Protein AF-A0A9P1GBN4-F1 (afdb_monomer)

Foldseek 3Di:
DCCVCVLVVLVVVLVPDDPPPDDDPPPPDDDDDDDDDPDDDDDDDPDDPDPPVPDDDPDDPVVVVVVVVVVLVVCLVCLLVDDLVSLLSVLLSCLSVVNDDPVSLLSSLVSQLVVQVVVQVVVVVVLPPDDDDDDDPDDDDPQDWDWPDDDQWKTKIWFAAQEFADQALVVLVVVLPPDPPPPPVPDPDDDDGHYVLNVLCVPPCNPAVCSVRSNRSNQWQDTDDRGFTEITMGTRTSSSSSNFSSCVSSVVKWFKKWFKWFDDDPQPFWKFWFFKDWDFDDDDDDDDDDDDDDDDDDDDDDDDDDDDDDDDDDDDDDDDPDDPDDPDPAFAAEEEAFEAAPDCRLLQVLLLCVVQVQDDPVVLVVLQVVCVVVVRNLCSSSCVQVVDPCCVVVVWDQAKGWGWGDDPRHTYIYIDFTRDLLSCLRSLLSLLLHQEYEYEAELAPPRRVVSVVVCRSLQRLLSSVLSPHQHYEYEHEPCVPPRNQVPPVSLVVSVVVNLVSNVVSPHDNPLHHYHYAYSRVGALARDHHPSNPVDPDHRVVRSVSVPDHGDFAAPAWWKWFFQDWDQHPPQFIKTWTAGQYHKDAAQAWKAKPPQRQIWGFHWKDAPNHTDRMDGGSTTIITRIPPDHSVSDDGQIIITHPVDHFFWFQKFKKKKQFAPDAWDAFQDWFWKDANSDIFTKGQNFFAFWADPPPRDGDGGGDRIDDHGTITITMMGTPDTHGADACVRRVRRQKIFTDDPSGGGIIIGTHGTDGDDDPNPPPPPPPVPPDPPPPPDDDDDDDDDDDDDDDDDDDDDDDDDDDDDDDDDDDDDDDDDDTDMDMETDPPGHTWMKTKGFQFWWAQPPPRGIMTIMMMITSDDDDCRVQRSCVVVVIGGQLPCRSCVVCNVVSCVQQVHGRMYRFKMKDFGSDDPVCCVPPNTHDIDIGGFADDPRNLSSLVSIGTPDPSNVLSSCLRNVRDRVSDDDPVVSVVVVVVD

Solvent-accessible surface area (backbone atoms only — not comparable to full-atom values): 56116 Å² total; per-residue (Å²): 128,78,65,87,40,46,45,64,43,45,59,47,47,77,74,60,70,69,82,80,84,68,96,61,101,69,83,86,65,90,83,81,88,86,64,93,72,90,70,85,77,72,89,87,71,93,72,76,91,71,79,83,73,87,65,82,82,77,79,70,55,68,73,57,49,54,51,48,51,53,52,46,58,52,46,70,76,41,49,87,78,52,52,69,70,48,47,43,38,43,47,26,42,29,39,74,70,73,65,62,46,70,68,61,48,48,52,48,48,54,49,37,38,52,54,12,48,54,51,42,54,55,49,58,67,65,54,78,80,70,88,90,79,90,78,84,93,79,78,95,58,92,77,53,73,42,79,77,48,73,59,89,35,34,33,31,32,38,38,35,54,57,35,37,54,63,56,46,32,72,58,28,42,63,63,60,69,58,71,96,75,74,75,66,91,82,62,101,59,82,80,80,66,51,44,51,62,53,52,41,37,72,77,35,26,93,82,18,69,35,21,66,33,31,82,54,20,37,19,37,75,66,67,56,57,34,56,35,26,32,71,40,56,30,24,40,32,43,30,32,38,42,50,49,51,42,33,60,35,56,60,61,48,50,46,33,32,40,33,39,22,44,37,70,65,61,71,84,55,43,70,48,82,50,23,47,30,81,43,75,66,79,82,86,81,84,81,87,82,81,88,81,89,84,90,81,89,82,83,90,80,86,83,85,88,78,88,90,86,80,90,79,83,85,83,88,75,80,90,71,91,66,74,93,78,76,92,63,93,57,56,75,46,42,32,17,42,38,39,32,63,82,29,61,48,53,37,33,53,21,36,48,30,54,78,56,68,44,58,60,69,67,64,50,48,54,42,39,52,51,19,47,76,72,75,41,54,88,47,22,47,19,48,74,58,38,77,48,68,68,22,61,75,67,72,48,54,71,67,62,35,80,48,53,41,62,60,100,72,36,38,38,40,34,30,48,37,29,38,47,60,85,44,42,80,50,33,49,44,48,46,44,60,30,53,31,37,35,40,24,40,43,55,33,77,66,56,36,56,52,34,57,76,68,41,49,53,57,51,52,53,42,51,42,49,52,51,64,32,77,44,61,35,35,35,35,26,39,31,76,31,91,79,35,65,50,44,65,67,62,50,54,53,52,52,54,52,51,53,51,50,42,50,72,71,63,51,79,68,94,79,60,50,72,32,73,24,20,33,81,88,49,37,17,35,77,51,77,40,82,84,40,74,87,62,82,73,61,19,53,50,54,51,59,67,67,70,64,88,79,91,54,52,49,91,45,70,33,37,30,44,24,59,42,68,38,76,40,87,102,70,42,22,31,37,32,31,35,25,64,22,6,66,50,42,55,75,42,62,33,33,30,18,80,70,69,46,59,30,35,30,68,41,36,26,43,92,87,41,80,44,79,63,46,43,16,67,39,58,34,39,40,30,35,41,82,56,57,44,87,79,55,55,60,31,28,29,36,9,32,81,93,56,65,61,48,30,38,55,31,35,35,27,44,31,40,31,29,92,43,98,52,52,39,62,70,43,61,41,37,34,39,36,53,50,30,76,42,45,31,26,30,66,36,46,53,24,32,33,39,89,88,77,69,44,80,73,41,74,55,50,81,56,46,42,53,77,39,34,33,36,30,37,35,32,51,78,49,93,42,60,54,39,23,29,88,80,36,55,67,46,8,25,30,42,30,33,51,99,63,39,73,36,28,43,34,39,28,67,42,61,45,62,62,85,68,82,73,68,75,80,71,78,77,71,88,70,86,71,72,94,81,79,87,81,89,73,88,77,86,82,88,84,85,88,78,92,83,89,86,80,89,85,90,81,90,80,90,80,84,88,86,87,80,93,74,84,83,75,84,83,86,79,87,78,81,83,66,74,44,61,43,78,42,92,90,23,48,87,34,42,36,38,42,42,54,54,21,46,30,27,36,78,86,81,62,46,47,22,20,39,32,39,35,39,53,80,45,93,58,83,64,44,67,58,45,52,34,39,74,75,72,27,35,44,40,29,26,70,84,86,36,53,90,49,24,75,71,32,45,78,65,31,89,52,38,44,39,36,39,35,36,43,34,38,59,44,80,47,51,77,65,37,44,71,76,73,58,51,32,60,81,45,76,47,71,48,51,63,55,70,72,57,30,55,34,55,67,62,41,42,54,76,46,72,65,14,36,53,45,49,49,36,56,58,68,50,44,58,90,60,61,71,61,73,66,56,59,53,52,55,61,73,77,104

Structure (mmCIF, N/CA/C/O backbone):
data_AF-A0A9P1GBN4-F1
#
_entry.id   AF-A0A9P1GBN4-F1
#
loop_
_atom_site.group_PDB
_atom_site.id
_atom_site.type_symbol
_atom_site.label_atom_id
_atom_site.label_alt_id
_atom_site.label_comp_id
_atom_site.label_asym_id
_atom_site.label_entity_id
_atom_site.label_seq_id
_atom_site.pdbx_PDB_ins_code
_atom_site.Cartn_x
_atom_site.Cartn_y
_atom_site.Cartn_z
_atom_site.occupancy
_atom_site.B_iso_or_equiv
_atom_site.auth_seq_id
_atom_site.auth_comp_id
_atom_site.auth_asym_id
_atom_site.auth_atom_id
_atom_site.pdbx_PDB_model_num
ATOM 1 N N . MET A 1 1 ? 10.167 20.143 16.091 1.00 29.25 1 MET A N 1
ATOM 2 C CA . MET A 1 1 ? 9.144 19.129 15.712 1.00 29.25 1 MET A CA 1
ATOM 3 C C . MET A 1 1 ? 9.624 18.060 14.712 1.00 29.25 1 MET A C 1
ATOM 5 O O . MET A 1 1 ? 9.070 16.969 14.734 1.00 29.25 1 MET A O 1
ATOM 9 N N . ALA A 1 2 ? 10.657 18.287 13.881 1.00 28.20 2 ALA A N 1
ATOM 10 C CA . ALA A 1 2 ? 11.182 17.270 12.946 1.00 28.20 2 ALA A CA 1
ATOM 11 C C . ALA A 1 2 ? 11.920 16.077 13.612 1.00 28.20 2 ALA A C 1
ATOM 13 O O . ALA A 1 2 ? 12.043 15.018 13.006 1.00 28.20 2 ALA A O 1
ATOM 14 N N . MET A 1 3 ? 12.359 16.207 14.870 1.00 34.59 3 MET A N 1
ATOM 15 C CA . MET A 1 3 ? 13.272 15.251 15.526 1.00 34.59 3 MET A CA 1
ATOM 16 C C . MET A 1 3 ? 12.613 14.139 16.354 1.00 34.59 3 MET A C 1
ATOM 18 O O . MET A 1 3 ? 13.250 13.121 16.579 1.00 34.59 3 MET A O 1
ATOM 22 N N . TRP A 1 4 ? 11.327 14.227 16.719 1.00 32.72 4 TRP A N 1
ATOM 23 C CA . TRP A 1 4 ? 10.600 13.050 17.252 1.00 32.72 4 TRP A CA 1
ATOM 24 C C . TRP A 1 4 ? 10.437 11.952 16.191 1.00 32.72 4 TRP A C 1
ATOM 26 O O . TRP A 1 4 ? 10.111 10.805 16.482 1.00 32.72 4 TRP A O 1
ATOM 36 N N . ARG A 1 5 ? 10.691 12.307 14.926 1.00 38.12 5 ARG A N 1
ATOM 37 C CA . ARG A 1 5 ? 10.724 11.382 13.803 1.00 38.12 5 ARG A CA 1
ATOM 38 C C . ARG A 1 5 ? 12.108 10.790 13.564 1.00 38.12 5 ARG A C 1
ATOM 40 O O . ARG A 1 5 ? 12.162 9.940 12.697 1.00 38.12 5 ARG A O 1
ATOM 47 N N . LEU A 1 6 ? 13.181 11.163 14.276 1.00 40.50 6 LEU A N 1
ATOM 48 C CA . LEU A 1 6 ? 14.543 10.668 13.999 1.00 40.50 6 LEU A CA 1
ATOM 49 C C . LEU A 1 6 ? 14.642 9.132 14.055 1.00 40.50 6 LEU A C 1
ATOM 51 O O . LEU A 1 6 ? 15.112 8.557 13.077 1.00 40.50 6 LEU A O 1
ATOM 55 N N . PRO A 1 7 ? 14.116 8.432 15.084 1.00 36.31 7 PRO A N 1
ATOM 56 C CA . PRO A 1 7 ? 14.172 6.969 15.129 1.00 36.31 7 PRO A CA 1
ATOM 57 C C . PRO A 1 7 ? 13.290 6.338 14.049 1.00 36.31 7 PRO A C 1
ATOM 59 O O . PRO A 1 7 ? 13.688 5.386 13.393 1.00 36.31 7 PRO A O 1
ATOM 62 N N . ALA A 1 8 ? 12.118 6.923 13.776 1.00 35.88 8 ALA A N 1
ATOM 63 C CA . ALA A 1 8 ? 11.216 6.479 12.714 1.00 35.88 8 ALA A CA 1
ATOM 64 C C . ALA A 1 8 ? 11.700 6.857 11.297 1.00 35.88 8 ALA A C 1
ATOM 66 O O . ALA A 1 8 ? 11.217 6.304 10.310 1.00 35.88 8 ALA A O 1
ATOM 67 N N . ALA A 1 9 ? 12.597 7.834 11.176 1.00 39.69 9 ALA A N 1
ATOM 68 C CA . ALA A 1 9 ? 13.226 8.295 9.948 1.00 39.69 9 ALA A CA 1
ATOM 69 C C . ALA A 1 9 ? 14.457 7.443 9.675 1.00 39.69 9 ALA A C 1
ATOM 71 O O . ALA A 1 9 ? 14.517 6.900 8.589 1.00 39.69 9 ALA A O 1
ATOM 72 N N . LEU A 1 10 ? 15.323 7.186 10.661 1.00 39.78 10 LEU A N 1
ATOM 73 C CA . LEU A 1 10 ? 16.397 6.187 10.604 1.00 39.78 10 LEU A CA 1
ATOM 74 C C . LEU A 1 10 ? 15.834 4.783 10.332 1.00 39.78 10 LEU A C 1
ATOM 76 O O . LEU A 1 10 ? 16.291 4.108 9.414 1.00 39.78 10 LEU A O 1
ATOM 80 N N . HIS A 1 11 ? 14.747 4.390 11.006 1.00 36.28 11 HIS A N 1
ATOM 81 C CA . HIS A 1 11 ? 14.019 3.149 10.723 1.00 36.28 11 HIS A CA 1
ATOM 82 C C . HIS A 1 11 ? 13.310 3.163 9.361 1.00 36.28 11 HIS A C 1
ATOM 84 O O . HIS A 1 11 ? 13.002 2.115 8.820 1.00 36.28 11 HIS A O 1
ATOM 90 N N . ARG A 1 12 ? 13.034 4.309 8.734 1.00 36.62 12 ARG A N 1
ATOM 91 C CA . ARG A 1 12 ? 12.549 4.334 7.338 1.00 36.62 12 ARG A CA 1
ATOM 92 C C . ARG A 1 12 ? 13.689 4.428 6.328 1.00 36.62 12 ARG A C 1
ATOM 94 O O . ARG A 1 12 ? 13.530 3.934 5.222 1.00 36.62 12 ARG A O 1
ATOM 101 N N . TRP A 1 13 ? 14.815 5.018 6.707 1.00 39.00 13 TRP A N 1
ATOM 102 C CA . TRP A 1 13 ? 15.988 5.296 5.885 1.00 39.00 13 TRP A CA 1
ATOM 103 C C . TRP A 1 13 ? 16.865 4.047 5.735 1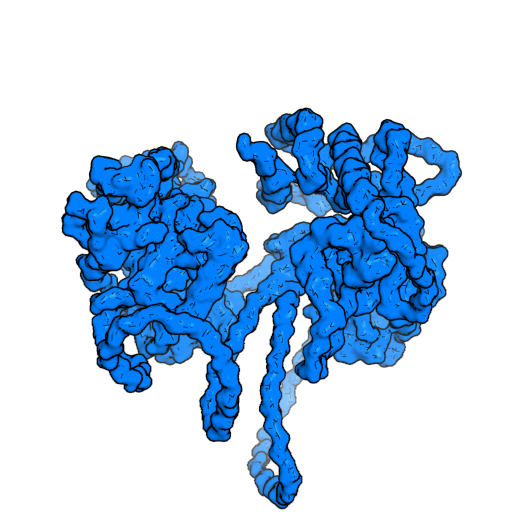.00 39.00 13 TRP A C 1
ATOM 105 O O . TRP A 1 13 ? 17.157 3.659 4.608 1.00 39.00 13 TRP A O 1
ATOM 115 N N . ALA A 1 14 ? 17.112 3.304 6.823 1.00 32.16 14 ALA A N 1
ATOM 116 C CA . ALA A 1 14 ? 17.774 1.992 6.798 1.00 32.16 14 ALA A CA 1
ATOM 117 C C . ALA A 1 14 ? 17.026 0.960 5.927 1.00 32.16 14 ALA A C 1
ATOM 119 O O . ALA A 1 14 ? 17.630 0.069 5.338 1.00 32.16 14 ALA A O 1
ATOM 120 N N . TRP A 1 15 ? 15.702 1.099 5.796 1.00 33.75 15 TRP A N 1
ATOM 121 C CA . TRP A 1 15 ? 14.870 0.253 4.933 1.00 33.75 15 TRP A CA 1
ATOM 122 C C . TRP A 1 15 ? 14.774 0.741 3.478 1.00 33.75 15 TRP A C 1
ATOM 124 O O . TRP A 1 15 ? 14.249 0.009 2.637 1.00 33.75 15 TRP A O 1
ATOM 134 N N . ARG A 1 16 ? 15.217 1.971 3.181 1.00 31.38 16 ARG A N 1
ATOM 135 C CA . ARG A 1 16 ? 15.007 2.664 1.897 1.00 31.38 16 ARG A CA 1
ATOM 136 C C . ARG A 1 16 ? 16.260 2.829 1.045 1.00 31.38 16 ARG A C 1
ATOM 138 O O . ARG A 1 16 ? 16.108 3.342 -0.058 1.00 31.38 16 ARG A O 1
ATOM 145 N N . LEU A 1 17 ? 17.443 2.399 1.488 1.00 27.95 17 LEU A N 1
ATOM 146 C CA . LEU A 1 17 ? 18.633 2.417 0.633 1.00 27.95 17 LEU A CA 1
ATOM 147 C C . LEU A 1 17 ? 18.394 1.545 -0.622 1.00 27.95 17 LEU A C 1
ATOM 149 O O . LEU A 1 17 ? 18.209 0.329 -0.492 1.00 27.95 17 LEU A O 1
ATOM 153 N N . PRO A 1 18 ? 18.368 2.128 -1.837 1.00 24.02 18 PRO A N 1
ATOM 154 C CA . PRO A 1 18 ? 18.525 1.355 -3.060 1.00 24.02 18 PRO A CA 1
ATOM 155 C C . PRO A 1 18 ? 19.977 0.854 -3.152 1.00 24.02 18 PRO A C 1
ATOM 157 O O . PRO A 1 18 ? 20.871 1.466 -2.563 1.00 24.02 18 PRO A O 1
ATOM 160 N N . PRO A 1 19 ? 20.257 -0.239 -3.888 1.00 27.97 19 PRO A N 1
ATOM 161 C CA . PRO A 1 19 ? 21.631 -0.545 -4.249 1.00 27.97 19 PRO A CA 1
ATOM 162 C C . PRO A 1 19 ? 22.155 0.645 -5.052 1.00 27.97 19 PRO A C 1
ATOM 164 O O . PRO A 1 19 ? 21.593 0.981 -6.095 1.00 27.97 19 PRO A O 1
ATOM 167 N N . VAL A 1 20 ? 23.216 1.288 -4.576 1.00 24.53 20 VAL A N 1
ATOM 168 C CA . VAL A 1 20 ? 24.018 2.145 -5.439 1.00 24.53 20 VAL A CA 1
ATOM 169 C C . VAL A 1 20 ? 24.599 1.216 -6.501 1.00 24.53 20 VAL A C 1
ATOM 171 O O . VAL A 1 20 ? 25.497 0.421 -6.235 1.00 24.53 20 VAL A O 1
ATOM 174 N N . THR A 1 21 ? 24.023 1.236 -7.700 1.00 24.02 21 THR A N 1
ATOM 175 C CA . THR A 1 21 ? 24.616 0.607 -8.876 1.00 24.02 21 THR A CA 1
ATOM 176 C C . THR A 1 21 ? 25.811 1.448 -9.302 1.00 24.02 21 THR A C 1
ATOM 178 O O . THR A 1 21 ? 25.699 2.260 -10.214 1.00 24.02 21 THR A O 1
ATOM 181 N N . PHE A 1 22 ? 26.954 1.253 -8.648 1.00 22.97 22 PHE A N 1
ATOM 182 C CA . PHE A 1 22 ? 28.232 1.441 -9.320 1.00 22.97 22 PHE A CA 1
ATOM 183 C C . PHE A 1 22 ? 28.581 0.126 -10.011 1.00 22.97 22 PHE A C 1
ATOM 185 O O . PHE A 1 22 ? 28.617 -0.949 -9.413 1.00 22.97 22 PHE A O 1
ATOM 192 N N . SER A 1 23 ? 28.773 0.207 -11.318 1.00 25.81 23 SER A N 1
ATOM 193 C CA . SER A 1 23 ? 29.304 -0.862 -12.147 1.00 25.81 23 SER A CA 1
ATOM 194 C C . SER A 1 23 ? 30.742 -1.190 -11.732 1.00 25.81 23 SER A C 1
ATOM 196 O O . SER A 1 23 ? 31.655 -0.531 -12.213 1.00 25.81 23 SER A O 1
ATOM 198 N N . VAL A 1 24 ? 30.963 -2.207 -10.887 1.00 24.12 24 VAL A N 1
ATOM 199 C CA . VAL A 1 24 ? 32.277 -2.870 -10.749 1.00 24.12 24 VAL A CA 1
ATOM 200 C C . VAL A 1 24 ? 32.089 -4.376 -10.439 1.00 24.12 24 VAL A C 1
ATOM 202 O O . VAL A 1 24 ? 31.474 -4.710 -9.424 1.00 24.12 24 VAL A O 1
ATOM 205 N N . PRO A 1 25 ? 32.603 -5.316 -11.263 1.00 24.59 25 PRO A N 1
ATOM 206 C CA . PRO A 1 25 ? 32.385 -6.769 -11.126 1.00 24.59 25 PRO A CA 1
ATOM 207 C C . PRO A 1 25 ? 33.039 -7.481 -9.921 1.00 24.59 25 PRO A C 1
ATOM 209 O O . PRO A 1 25 ? 33.041 -8.708 -9.891 1.00 24.59 25 PRO A O 1
ATOM 212 N N . LEU A 1 26 ? 33.587 -6.774 -8.928 1.00 24.86 26 LEU A N 1
ATOM 213 C CA . LEU A 1 26 ? 34.402 -7.374 -7.854 1.00 24.86 26 LEU A CA 1
ATOM 214 C C . LEU A 1 26 ? 33.777 -7.318 -6.447 1.00 24.86 26 LEU A C 1
ATOM 216 O O . LEU A 1 26 ? 34.288 -7.952 -5.535 1.00 24.86 26 LEU A O 1
ATOM 220 N N . TRP A 1 27 ? 32.623 -6.667 -6.264 1.00 23.84 27 TRP A N 1
ATOM 221 C CA . TRP A 1 27 ? 32.018 -6.457 -4.933 1.00 23.84 27 TRP A CA 1
ATOM 222 C C . TRP A 1 27 ? 31.212 -7.655 -4.376 1.00 23.84 27 TRP A C 1
ATOM 224 O O . TRP A 1 27 ? 30.586 -7.558 -3.325 1.00 23.84 27 TRP A O 1
ATOM 234 N N . ARG A 1 28 ? 31.153 -8.792 -5.087 1.00 26.78 28 ARG A N 1
ATOM 235 C CA . ARG A 1 28 ? 30.250 -9.923 -4.760 1.00 26.78 28 ARG A CA 1
ATOM 236 C C . ARG A 1 28 ? 30.908 -11.132 -4.091 1.00 26.78 28 ARG A C 1
ATOM 238 O O . ARG A 1 28 ? 30.249 -12.155 -3.929 1.00 26.78 28 ARG A O 1
ATOM 245 N N . LYS A 1 29 ? 32.170 -11.039 -3.688 1.00 26.50 29 LYS A N 1
ATOM 246 C CA . LYS A 1 29 ? 32.853 -12.091 -2.928 1.00 26.50 29 LYS A CA 1
ATOM 247 C C . LYS A 1 29 ? 33.655 -11.419 -1.817 1.00 26.50 29 LYS A C 1
ATOM 249 O O . LYS A 1 29 ? 34.408 -10.514 -2.131 1.00 26.50 29 LYS A O 1
ATOM 254 N N . GLN A 1 30 ? 33.512 -11.908 -0.582 1.00 26.50 30 GLN A N 1
ATOM 255 C CA . GLN A 1 30 ? 34.236 -11.491 0.635 1.00 26.50 30 GLN A CA 1
ATOM 256 C C . GLN A 1 30 ? 33.710 -10.203 1.295 1.00 26.50 30 GLN A C 1
ATOM 258 O O . GLN A 1 30 ? 34.026 -9.133 0.811 1.00 26.50 30 GLN A O 1
ATOM 263 N N . VAL A 1 31 ? 32.913 -10.312 2.375 1.00 26.33 31 VAL A N 1
ATOM 264 C CA . VAL A 1 31 ? 33.125 -9.672 3.706 1.00 26.33 31 VAL A CA 1
ATOM 265 C C . VAL A 1 31 ? 32.084 -10.267 4.697 1.00 26.33 31 VAL A C 1
ATOM 267 O O . VAL A 1 31 ? 30.892 -9.973 4.564 1.00 26.33 31 VAL A O 1
ATOM 270 N N . PRO A 1 32 ? 32.480 -11.092 5.689 1.00 29.33 32 PRO A N 1
ATOM 271 C CA . PRO A 1 32 ? 31.590 -11.603 6.742 1.00 29.33 32 PRO A CA 1
ATOM 272 C C . PRO A 1 32 ? 31.054 -10.499 7.677 1.00 29.33 32 PRO A C 1
ATOM 274 O O . PRO A 1 32 ? 31.645 -9.429 7.825 1.00 29.33 32 PRO A O 1
ATOM 277 N N . LEU A 1 33 ? 29.928 -10.752 8.350 1.00 30.44 33 LEU A N 1
ATOM 278 C CA . LEU A 1 33 ? 29.466 -9.962 9.501 1.00 30.44 33 LEU A CA 1
ATOM 279 C C . LEU A 1 33 ? 30.455 -10.147 10.668 1.00 30.44 33 LEU A C 1
ATOM 281 O O . LEU A 1 33 ? 30.335 -11.100 11.429 1.00 30.44 33 LEU A O 1
ATOM 285 N N . ALA A 1 34 ? 31.435 -9.257 10.825 1.00 25.41 34 ALA A N 1
ATOM 286 C CA . ALA A 1 34 ? 32.285 -9.256 12.013 1.00 25.41 34 ALA A CA 1
ATOM 287 C C . ALA A 1 34 ? 31.454 -8.830 13.241 1.00 25.41 34 ALA A C 1
ATOM 289 O O . ALA A 1 34 ? 31.081 -7.666 13.383 1.00 25.41 34 ALA A O 1
ATOM 290 N N . ARG A 1 35 ? 31.128 -9.794 14.108 1.00 34.75 35 ARG A N 1
ATOM 291 C CA . ARG A 1 35 ? 30.625 -9.581 15.472 1.00 34.75 35 ARG A CA 1
ATOM 292 C C . ARG A 1 35 ? 31.676 -10.024 16.479 1.00 34.75 35 ARG A C 1
ATOM 294 O O . ARG A 1 35 ? 32.419 -10.965 16.210 1.00 34.75 35 ARG A O 1
ATOM 301 N N . ALA A 1 36 ? 31.680 -9.382 17.646 1.00 32.22 36 ALA A N 1
ATOM 302 C CA . ALA A 1 36 ? 32.356 -9.898 18.830 1.00 32.22 36 ALA A CA 1
ATOM 303 C C . ALA A 1 36 ? 31.850 -11.327 19.094 1.00 32.22 36 ALA A C 1
ATOM 305 O O . ALA A 1 36 ? 30.661 -11.537 19.338 1.00 32.22 36 ALA A O 1
ATOM 306 N N . ARG A 1 37 ? 32.749 -12.300 18.932 1.00 36.94 37 ARG A N 1
ATOM 307 C CA . ARG A 1 37 ? 32.464 -13.735 18.987 1.00 36.94 37 ARG A CA 1
ATOM 308 C C . ARG A 1 37 ? 32.245 -14.153 20.439 1.00 36.94 37 ARG A C 1
ATOM 310 O O . ARG A 1 37 ? 33.034 -13.783 21.305 1.00 36.94 37 ARG A O 1
ATOM 317 N N . PHE A 1 38 ? 31.213 -14.948 20.705 1.00 33.25 38 PHE A N 1
ATOM 318 C CA . PHE A 1 38 ? 31.103 -15.691 21.958 1.00 33.25 38 PHE A CA 1
ATOM 319 C C . PHE A 1 38 ? 32.017 -16.924 21.867 1.00 33.25 38 PHE A C 1
ATOM 321 O O . PHE A 1 38 ? 31.549 -18.026 21.607 1.00 33.25 38 PHE A O 1
ATOM 328 N N . CYS A 1 39 ? 33.334 -16.742 22.000 1.00 28.77 39 CYS A N 1
ATOM 329 C CA . CYS A 1 39 ? 34.237 -17.877 22.198 1.00 28.77 39 CYS A CA 1
ATOM 330 C C . CYS A 1 39 ? 34.186 -18.298 23.670 1.00 28.77 39 CYS A C 1
ATOM 332 O O . CYS A 1 39 ? 34.314 -17.452 24.556 1.00 28.77 39 CYS A O 1
ATOM 334 N N . SER A 1 40 ? 34.023 -19.597 23.928 1.00 27.86 40 SER A N 1
ATOM 335 C CA . SER A 1 40 ? 34.210 -20.177 25.257 1.00 27.86 40 SER A CA 1
ATOM 336 C C . SER A 1 40 ? 35.648 -19.920 25.709 1.00 27.86 40 SER A C 1
ATOM 338 O O . SER A 1 40 ? 36.585 -20.422 25.088 1.00 27.86 40 SER A O 1
ATOM 340 N N . THR A 1 41 ? 35.836 -19.120 26.753 1.00 28.33 41 THR A N 1
ATOM 341 C CA . THR A 1 41 ? 37.141 -18.951 27.390 1.00 28.33 41 THR A CA 1
ATOM 342 C C . THR A 1 41 ? 37.435 -20.184 28.233 1.00 28.33 41 THR A C 1
ATOM 344 O O . THR A 1 41 ? 36.898 -20.319 29.332 1.00 28.33 41 THR A O 1
ATOM 347 N N . ASP A 1 42 ? 38.306 -21.061 27.737 1.00 25.89 42 ASP A N 1
ATOM 348 C CA . ASP A 1 42 ? 39.138 -21.852 28.638 1.00 25.89 42 ASP A CA 1
ATOM 349 C C . ASP A 1 42 ? 40.036 -20.889 29.426 1.00 25.89 42 ASP A C 1
ATOM 351 O O . ASP A 1 42 ? 40.508 -19.865 28.919 1.00 25.89 42 ASP A O 1
ATOM 355 N N . ALA A 1 43 ? 40.189 -21.183 30.712 1.00 30.58 43 ALA A N 1
ATOM 356 C CA . ALA A 1 43 ? 40.831 -20.319 31.685 1.00 30.58 43 ALA A CA 1
ATOM 357 C C . ALA A 1 43 ? 42.268 -19.937 31.280 1.00 30.58 43 ALA A C 1
ATOM 359 O O . ALA A 1 43 ? 43.110 -20.798 31.035 1.00 30.58 43 ALA A O 1
ATOM 360 N N . GLY A 1 44 ? 42.575 -18.636 31.331 1.00 27.45 44 GLY A N 1
ATOM 361 C CA . GLY A 1 44 ? 43.947 -18.177 31.569 1.00 27.45 44 GLY A CA 1
ATOM 362 C C . GLY A 1 44 ? 44.743 -17.622 30.388 1.00 27.45 44 GLY A C 1
ATOM 363 O O . GLY A 1 44 ? 45.970 -17.648 30.444 1.00 27.45 44 GLY A O 1
ATOM 364 N N . THR A 1 45 ? 44.124 -17.060 29.347 1.00 24.84 45 THR A N 1
ATOM 365 C CA . THR A 1 45 ? 44.883 -16.242 28.380 1.00 24.84 45 THR A CA 1
ATOM 366 C C . THR A 1 45 ? 44.152 -14.940 28.073 1.00 24.84 45 THR A C 1
ATOM 368 O O . THR A 1 45 ? 43.162 -14.920 27.349 1.00 24.84 45 THR A O 1
ATOM 371 N N . GLN A 1 46 ? 44.643 -13.835 28.645 1.00 25.45 46 GLN A N 1
ATOM 372 C CA . GLN A 1 46 ? 44.285 -12.490 28.198 1.00 25.45 46 GLN A CA 1
ATOM 373 C C . GLN A 1 46 ? 44.803 -12.318 26.768 1.00 25.45 46 GLN A C 1
ATOM 375 O O . GLN A 1 46 ? 45.993 -12.099 26.558 1.00 25.45 46 GLN A O 1
ATOM 380 N N . VAL A 1 47 ? 43.918 -12.441 25.781 1.00 23.97 47 VAL A N 1
ATOM 381 C CA . VAL A 1 47 ? 44.197 -11.957 24.429 1.00 23.97 47 VAL A CA 1
ATOM 382 C C . VAL A 1 47 ? 43.720 -10.503 24.389 1.00 23.97 47 VAL A C 1
ATOM 384 O O . VAL A 1 47 ? 42.542 -10.258 24.669 1.00 23.97 47 VAL A O 1
ATOM 387 N N . PRO A 1 48 ? 44.596 -9.523 24.102 1.00 23.61 48 PRO A N 1
ATOM 388 C CA . PRO A 1 48 ? 44.173 -8.142 23.917 1.00 23.61 48 PRO A CA 1
ATOM 389 C C . PRO A 1 48 ? 43.133 -8.085 22.796 1.00 23.61 48 PRO A C 1
ATOM 391 O O . PRO A 1 48 ? 43.239 -8.820 21.815 1.00 23.61 48 PRO A O 1
ATOM 394 N N . LEU A 1 49 ? 42.140 -7.203 22.921 1.00 28.12 49 LEU A N 1
ATOM 395 C CA . LEU A 1 49 ? 41.258 -6.817 21.817 1.00 28.12 49 LEU A CA 1
ATOM 396 C C . LEU A 1 49 ? 42.104 -6.137 20.726 1.00 28.12 49 LEU A C 1
ATOM 398 O O . LEU A 1 49 ? 42.159 -4.913 20.646 1.00 28.12 49 LEU A O 1
ATOM 402 N N . GLU A 1 50 ? 42.806 -6.924 19.912 1.00 22.97 50 GLU A N 1
ATOM 403 C CA . GLU A 1 50 ? 43.416 -6.435 18.685 1.00 22.97 50 GLU A CA 1
ATOM 404 C C . GLU A 1 50 ? 42.319 -6.173 17.651 1.00 22.97 50 GLU A C 1
ATOM 406 O O . GLU A 1 50 ? 41.425 -6.984 17.383 1.00 22.97 50 GLU A O 1
ATOM 411 N N . ASP A 1 51 ? 42.404 -4.964 17.116 1.00 29.72 51 ASP A N 1
ATOM 412 C CA . ASP A 1 51 ? 41.499 -4.305 16.195 1.00 29.72 51 ASP A CA 1
ATOM 413 C C . ASP A 1 51 ? 41.340 -5.133 14.904 1.00 29.72 51 ASP A C 1
ATOM 415 O O . ASP A 1 51 ? 42.063 -4.973 13.923 1.00 29.72 51 ASP A O 1
ATOM 419 N N . THR A 1 52 ? 40.353 -6.031 14.856 1.00 27.77 52 THR A N 1
ATOM 420 C CA . THR A 1 52 ? 39.978 -6.771 13.632 1.00 27.77 52 THR A CA 1
ATOM 421 C C . THR A 1 52 ? 39.155 -5.900 12.666 1.00 27.77 52 THR A C 1
ATOM 423 O O . THR A 1 52 ? 38.238 -6.371 11.993 1.00 27.77 52 THR A O 1
ATOM 426 N N . ARG A 1 53 ? 39.502 -4.607 12.564 1.00 28.75 53 ARG A N 1
ATOM 427 C CA . ARG A 1 53 ? 38.959 -3.642 11.590 1.00 28.75 53 ARG A CA 1
ATOM 428 C C . ARG A 1 53 ? 39.569 -3.772 10.193 1.00 28.75 53 ARG A C 1
ATOM 430 O O . ARG A 1 53 ? 39.048 -3.201 9.242 1.00 28.75 53 ARG A O 1
ATOM 437 N N . ALA A 1 54 ? 40.621 -4.567 10.016 1.00 28.47 54 ALA A N 1
ATOM 438 C CA . ALA A 1 54 ? 41.284 -4.725 8.725 1.00 28.47 54 ALA A CA 1
ATOM 439 C C . ALA A 1 54 ? 40.568 -5.732 7.796 1.00 28.47 54 ALA A C 1
ATOM 441 O O . ALA A 1 54 ? 41.119 -6.774 7.455 1.00 28.47 54 ALA A O 1
ATOM 442 N N . THR A 1 55 ? 39.340 -5.432 7.354 1.00 28.02 55 THR A N 1
ATOM 443 C CA . THR A 1 55 ? 38.751 -6.064 6.154 1.00 28.02 55 THR A CA 1
ATOM 444 C C . THR A 1 55 ? 37.960 -5.041 5.331 1.00 28.02 55 THR A C 1
ATOM 446 O O . THR A 1 55 ? 36.819 -4.727 5.642 1.00 28.02 55 THR A O 1
ATOM 449 N N . ALA A 1 56 ? 38.615 -4.531 4.278 1.00 31.30 56 ALA A N 1
ATOM 450 C CA . ALA A 1 56 ? 38.093 -3.720 3.170 1.00 31.30 56 ALA A CA 1
ATOM 451 C C . ALA A 1 56 ? 36.958 -2.737 3.529 1.00 31.30 56 ALA A C 1
ATOM 453 O O . ALA A 1 56 ? 35.783 -2.979 3.241 1.00 31.30 56 ALA A O 1
ATOM 454 N N . GLU A 1 57 ? 37.332 -1.596 4.111 1.00 32.91 57 GLU A N 1
ATOM 455 C CA . GLU A 1 57 ? 36.467 -0.423 4.247 1.00 32.91 57 GLU A CA 1
ATOM 456 C C . GLU A 1 57 ? 36.011 0.046 2.856 1.00 32.91 57 GLU A C 1
ATOM 458 O O . GLU A 1 57 ? 36.781 0.595 2.071 1.00 32.91 57 GLU A O 1
ATOM 463 N N . ALA A 1 58 ? 34.743 -0.187 2.522 1.00 39.59 58 ALA A N 1
ATOM 464 C CA . ALA A 1 58 ? 34.089 0.579 1.473 1.00 39.59 58 ALA A CA 1
ATOM 465 C C . ALA A 1 58 ? 33.790 1.963 2.064 1.00 39.59 58 ALA A C 1
ATOM 467 O O . ALA A 1 58 ? 32.935 2.074 2.944 1.00 39.59 58 ALA A O 1
ATOM 468 N N . GLU A 1 59 ? 34.526 2.986 1.624 1.00 40.31 59 GLU A N 1
ATOM 469 C CA . GLU A 1 59 ? 34.405 4.358 2.126 1.00 40.31 59 GLU A CA 1
ATOM 470 C C . GLU A 1 59 ? 32.943 4.832 2.078 1.00 40.31 59 GLU A C 1
ATOM 472 O O . GLU A 1 59 ? 32.325 4.958 1.016 1.00 40.31 59 GLU A O 1
ATOM 477 N N . ILE A 1 60 ? 32.371 5.075 3.260 1.00 51.94 60 ILE A N 1
ATOM 478 C CA . ILE A 1 60 ? 31.086 5.758 3.405 1.00 51.94 60 ILE A CA 1
ATOM 479 C C . ILE A 1 60 ? 31.272 7.166 2.823 1.00 51.94 60 ILE A C 1
ATOM 481 O O . ILE A 1 60 ? 32.228 7.839 3.210 1.00 51.94 60 ILE A O 1
ATOM 485 N N . PRO A 1 61 ? 30.385 7.644 1.927 1.00 57.75 61 PRO A N 1
ATOM 486 C CA . PRO A 1 61 ? 30.504 8.987 1.375 1.00 57.75 61 PRO A CA 1
ATOM 487 C C . PRO A 1 61 ? 30.653 10.035 2.494 1.00 57.75 61 PRO A C 1
ATOM 489 O O . PRO A 1 61 ? 29.908 9.954 3.478 1.00 57.75 61 PRO A O 1
ATOM 492 N N . PRO A 1 62 ? 31.557 11.024 2.363 1.00 57.81 62 PRO A N 1
ATOM 493 C CA . PRO A 1 62 ? 31.853 11.986 3.430 1.00 57.81 62 PRO A CA 1
ATOM 494 C C . PRO A 1 62 ? 30.599 12.697 3.955 1.00 57.81 62 PRO A C 1
ATOM 496 O O . PRO A 1 62 ? 30.427 12.864 5.156 1.00 57.81 62 PRO A O 1
ATOM 499 N N . GLU A 1 63 ? 29.671 13.014 3.052 1.00 58.16 63 GLU A N 1
ATOM 500 C CA . GLU A 1 63 ? 28.384 13.666 3.330 1.00 58.16 63 GLU A CA 1
ATOM 501 C C . GLU A 1 63 ? 27.454 12.802 4.203 1.00 58.16 63 GLU A C 1
ATOM 503 O O . GLU A 1 63 ? 26.680 13.303 5.019 1.00 58.16 63 GLU A O 1
ATOM 508 N N . VAL A 1 64 ? 27.524 11.477 4.039 1.00 56.41 64 VAL A N 1
ATOM 509 C CA . VAL A 1 64 ? 26.761 10.513 4.840 1.00 56.41 64 VAL A CA 1
ATOM 510 C C . VAL A 1 64 ? 27.420 10.345 6.208 1.00 56.41 64 VAL A C 1
ATOM 512 O O . VAL A 1 64 ? 26.715 10.303 7.214 1.00 56.41 64 VAL A O 1
ATOM 515 N N . SER A 1 65 ? 28.754 10.313 6.252 1.00 59.56 65 SER A N 1
ATOM 516 C CA . SER A 1 65 ? 29.530 10.271 7.497 1.00 59.56 65 SER A CA 1
ATOM 517 C C . SER A 1 65 ? 29.268 11.505 8.376 1.00 59.56 65 SER A C 1
ATOM 519 O O . SER A 1 65 ? 28.933 11.371 9.552 1.00 59.56 65 SER A O 1
ATOM 521 N N . GLU A 1 66 ? 29.279 12.706 7.788 1.00 68.88 66 GLU A N 1
ATOM 522 C CA . GLU A 1 66 ? 29.005 13.972 8.485 1.00 68.88 66 GLU A CA 1
ATOM 523 C C . GLU A 1 66 ? 27.571 14.040 9.040 1.00 68.88 66 GLU A C 1
ATOM 525 O O . GLU A 1 66 ? 27.343 14.467 10.179 1.00 68.88 66 GLU A O 1
ATOM 530 N N . LEU A 1 67 ? 26.589 13.551 8.272 1.00 72.00 67 LEU A N 1
ATOM 531 C CA . LEU A 1 67 ? 25.212 13.424 8.747 1.00 72.00 67 LEU A CA 1
ATOM 532 C C . LEU A 1 67 ? 25.124 12.470 9.946 1.00 72.00 67 LEU A C 1
ATOM 534 O O . LEU A 1 67 ? 24.431 12.773 10.918 1.00 72.00 67 LEU A O 1
ATOM 538 N N . PHE A 1 68 ? 25.814 11.329 9.900 1.00 67.88 68 PHE A N 1
ATOM 539 C CA . PHE A 1 68 ? 25.800 10.358 10.993 1.00 67.88 68 PHE A CA 1
ATOM 540 C C . PHE A 1 68 ? 26.479 10.871 12.258 1.00 67.88 68 PHE A C 1
ATOM 542 O O . PHE A 1 68 ? 25.918 10.676 13.337 1.00 67.88 68 PHE A O 1
ATOM 549 N N . GLU A 1 69 ? 27.604 11.573 12.139 1.00 72.31 69 GLU A N 1
ATOM 550 C CA . GLU A 1 69 ? 28.268 12.221 13.275 1.00 72.31 69 GLU A CA 1
ATOM 551 C C . GLU A 1 69 ? 27.389 13.314 13.894 1.00 72.31 69 GLU A C 1
ATOM 553 O O . GLU A 1 69 ? 27.235 13.388 15.115 1.00 72.31 69 GLU A O 1
ATOM 558 N N . THR A 1 70 ? 26.697 14.098 13.064 1.00 77.06 70 THR A N 1
ATOM 559 C CA . THR A 1 70 ? 25.735 15.099 13.550 1.00 77.06 70 THR A CA 1
ATOM 560 C C . THR A 1 70 ? 24.576 14.441 14.308 1.00 77.06 70 THR A C 1
ATOM 562 O O . THR A 1 70 ? 24.208 14.878 15.403 1.00 77.06 70 THR A O 1
ATOM 565 N N . LEU A 1 71 ? 24.007 13.361 13.758 1.00 75.44 71 LEU A N 1
ATOM 566 C CA . LEU A 1 71 ? 22.932 12.599 14.404 1.00 75.44 71 LEU A CA 1
ATOM 567 C C . LEU A 1 71 ? 23.411 11.917 15.692 1.00 75.44 71 LEU A C 1
ATOM 569 O O . LEU A 1 71 ? 22.662 11.882 16.667 1.00 75.44 71 LEU A O 1
ATOM 573 N N . ARG A 1 72 ? 24.652 11.419 15.712 1.00 81.25 72 ARG A N 1
ATOM 574 C CA . ARG A 1 72 ? 25.302 10.802 16.875 1.00 81.25 72 ARG A CA 1
ATOM 575 C C . ARG A 1 72 ? 25.468 11.814 18.004 1.00 81.25 72 ARG A C 1
ATOM 577 O O . ARG A 1 72 ? 25.005 11.560 19.115 1.00 81.25 72 ARG A O 1
ATOM 584 N N . GLY A 1 73 ? 26.061 12.974 17.718 1.00 81.38 73 GLY A N 1
ATOM 585 C CA . GLY A 1 73 ? 26.276 14.030 18.710 1.00 81.38 73 GLY A CA 1
ATOM 586 C C . GLY A 1 73 ? 24.969 14.578 19.288 1.00 81.38 73 GLY A C 1
ATOM 587 O O . GLY A 1 73 ? 24.891 14.909 20.471 1.00 81.38 73 GLY A O 1
ATOM 588 N N . GLU A 1 74 ? 23.914 14.641 18.477 1.00 79.12 74 GLU A N 1
ATOM 589 C CA . GLU A 1 74 ? 22.581 15.023 18.942 1.00 79.12 74 GLU A CA 1
ATOM 590 C C . GLU A 1 74 ? 21.900 13.920 19.761 1.00 79.12 74 GLU A C 1
ATOM 592 O O . GLU A 1 74 ? 21.262 14.217 20.771 1.00 79.12 74 GLU A O 1
ATOM 597 N N . ALA A 1 75 ? 22.047 12.652 19.359 1.00 77.56 75 ALA A N 1
ATOM 598 C CA . ALA A 1 75 ? 21.525 11.522 20.116 1.00 77.56 75 ALA A CA 1
ATOM 599 C C . ALA A 1 75 ? 22.134 11.495 21.521 1.00 77.56 75 ALA A C 1
ATOM 601 O O . ALA A 1 75 ? 21.380 11.482 22.489 1.00 77.56 75 ALA A O 1
ATOM 602 N N . LEU A 1 76 ? 23.465 11.589 21.631 1.00 83.19 76 LEU A N 1
ATOM 603 C CA . LEU A 1 76 ? 24.181 11.630 22.911 1.00 83.19 76 LEU A CA 1
ATOM 604 C C . LEU A 1 76 ? 23.699 12.772 23.817 1.00 83.19 76 LEU A C 1
ATOM 606 O O . LEU A 1 76 ? 23.478 12.546 25.004 1.00 83.19 76 LEU A O 1
ATOM 610 N N . ARG A 1 77 ? 23.455 13.970 23.264 1.00 82.12 77 ARG A N 1
ATOM 611 C CA . ARG A 1 77 ? 22.958 15.129 24.031 1.00 82.12 77 ARG A CA 1
ATOM 612 C C . ARG A 1 77 ? 21.545 14.953 24.594 1.00 82.12 77 ARG A C 1
ATOM 614 O O . ARG A 1 77 ? 21.180 15.679 25.512 1.00 82.12 77 ARG A O 1
ATOM 621 N N . ARG A 1 78 ? 20.742 14.040 24.040 1.00 81.19 78 ARG A N 1
ATOM 622 C CA . ARG A 1 78 ? 19.307 13.909 24.352 1.00 81.19 78 ARG A CA 1
ATOM 623 C C . ARG A 1 78 ? 18.888 12.517 24.807 1.00 81.19 78 ARG A C 1
ATOM 625 O O . ARG A 1 78 ? 17.690 12.249 24.885 1.00 81.19 78 ARG A O 1
ATOM 632 N N . LEU A 1 79 ? 19.839 11.636 25.120 1.00 83.75 79 LEU A N 1
ATOM 633 C CA . LEU A 1 79 ? 19.539 10.279 25.588 1.00 83.75 79 LEU A CA 1
ATOM 634 C C . LEU A 1 79 ? 18.612 10.273 26.811 1.00 83.75 79 LEU A C 1
ATOM 636 O O . LEU A 1 79 ? 17.777 9.381 26.931 1.00 83.75 79 LEU A O 1
ATOM 640 N N . ASP A 1 80 ? 18.703 11.291 27.667 1.00 79.75 80 ASP A N 1
ATOM 641 C CA . ASP A 1 80 ? 17.845 11.431 28.844 1.00 79.75 80 ASP A CA 1
ATOM 642 C C . ASP A 1 80 ? 16.374 11.742 28.522 1.00 79.75 80 ASP A C 1
ATOM 644 O O . ASP A 1 80 ? 15.496 11.375 29.300 1.00 79.75 80 ASP A O 1
ATOM 648 N N . ASP A 1 81 ? 16.083 12.334 27.359 1.00 83.50 81 ASP A N 1
ATOM 649 C CA . ASP A 1 81 ? 14.712 12.623 26.908 1.00 83.50 81 ASP A CA 1
ATOM 650 C C . ASP A 1 81 ? 14.015 11.384 26.315 1.00 83.50 81 ASP A C 1
ATOM 652 O O . ASP A 1 81 ? 12.821 11.407 25.983 1.00 83.50 81 ASP A O 1
ATOM 656 N N . PHE A 1 82 ? 14.769 10.315 26.054 1.00 84.88 82 PHE A N 1
ATOM 657 C CA . PHE A 1 82 ? 14.291 9.193 25.263 1.00 84.88 82 PHE A CA 1
ATOM 658 C C . PHE A 1 82 ? 13.512 8.183 26.101 1.00 84.88 82 PHE A C 1
ATOM 660 O O . PHE A 1 82 ? 13.970 7.665 27.108 1.00 84.88 82 PHE A O 1
ATOM 667 N N . GLN A 1 83 ? 12.320 7.846 25.610 1.00 84.88 83 GLN A N 1
ATOM 668 C CA . GLN A 1 83 ? 11.544 6.702 26.072 1.00 84.88 83 GLN A CA 1
ATOM 669 C C .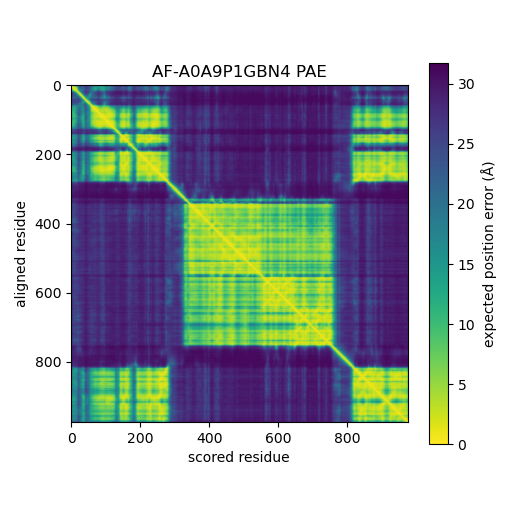 GLN A 1 83 ? 12.201 5.386 25.612 1.00 84.88 83 GLN A C 1
ATOM 671 O O . GLN A 1 83 ? 12.914 5.390 24.601 1.00 84.88 83 GLN A O 1
ATOM 676 N N . PRO A 1 84 ? 11.909 4.239 26.258 1.00 83.25 84 PRO A N 1
ATOM 677 C CA . PRO A 1 84 ? 12.539 2.954 25.929 1.00 83.25 84 PRO A CA 1
ATOM 678 C C . PRO A 1 84 ? 12.467 2.594 24.438 1.00 83.25 84 PRO A C 1
ATOM 680 O O . PRO A 1 84 ? 13.466 2.218 23.829 1.00 83.25 84 PRO A O 1
ATOM 683 N N . ILE A 1 85 ? 11.314 2.818 23.795 1.00 80.44 85 ILE A N 1
ATOM 684 C CA . ILE A 1 85 ? 11.132 2.554 22.359 1.00 80.44 85 ILE A CA 1
ATOM 685 C C . ILE A 1 85 ? 12.085 3.363 21.465 1.00 80.44 85 ILE A C 1
ATOM 687 O O . ILE A 1 85 ? 12.524 2.869 20.422 1.00 80.44 85 ILE A O 1
ATOM 691 N N . HIS A 1 86 ? 12.436 4.590 21.865 1.00 85.44 86 HIS A N 1
ATOM 692 C CA . HIS A 1 86 ? 13.390 5.424 21.138 1.00 85.44 86 HIS A CA 1
ATOM 693 C C . HIS A 1 86 ? 14.808 4.865 21.270 1.00 85.44 86 HIS A C 1
ATOM 695 O O . HIS A 1 86 ? 15.505 4.777 20.262 1.00 85.44 86 HIS A O 1
ATOM 701 N N . LEU A 1 87 ? 15.196 4.419 22.470 1.00 86.00 87 LEU A N 1
ATOM 702 C CA . LEU A 1 87 ? 16.499 3.797 22.733 1.00 86.00 87 LEU A CA 1
ATOM 703 C C . LEU A 1 87 ? 16.671 2.493 21.944 1.00 86.00 87 LEU A C 1
ATOM 705 O O . LEU A 1 87 ? 17.681 2.321 21.262 1.00 86.00 87 LEU A O 1
ATOM 709 N N . PHE A 1 88 ? 15.661 1.616 21.942 1.00 87.25 88 PHE A N 1
ATOM 710 C CA . PHE A 1 88 ? 15.695 0.376 21.153 1.00 87.25 88 PHE A CA 1
ATOM 711 C C . PHE A 1 88 ? 15.783 0.655 19.650 1.00 87.25 88 PHE A C 1
ATOM 713 O O . PHE A 1 88 ? 16.583 0.043 18.945 1.00 87.25 88 PHE A O 1
ATOM 720 N N . SER A 1 89 ? 15.003 1.623 19.159 1.00 81.56 89 SER A N 1
ATOM 721 C CA . SER A 1 89 ? 15.009 2.017 17.743 1.00 81.56 89 SER A CA 1
ATOM 722 C C . SER A 1 89 ? 16.351 2.615 17.316 1.00 81.56 89 SER A C 1
ATOM 724 O O . SER A 1 89 ? 16.842 2.316 16.227 1.00 81.56 89 SER A O 1
ATOM 726 N N . LEU A 1 90 ? 16.950 3.445 18.174 1.00 82.69 90 LEU A N 1
ATOM 727 C CA . LEU A 1 90 ? 18.265 4.039 17.952 1.00 82.69 90 LEU A CA 1
ATOM 728 C C . LEU A 1 90 ? 19.345 2.953 17.915 1.00 82.69 90 LEU A C 1
ATOM 730 O O . LEU A 1 90 ? 20.099 2.868 16.947 1.00 82.69 90 LEU A O 1
ATOM 734 N N . CYS A 1 91 ? 19.353 2.073 18.920 1.00 83.88 91 CYS A N 1
ATOM 735 C CA . CYS A 1 91 ? 20.277 0.948 19.011 1.00 83.88 91 CYS A CA 1
ATOM 736 C C . CYS A 1 91 ? 20.184 0.039 17.777 1.00 83.88 91 CYS A C 1
ATOM 738 O O . CYS A 1 91 ? 21.198 -0.277 17.155 1.00 83.88 91 CYS A O 1
ATOM 740 N N . TRP A 1 92 ? 18.964 -0.319 17.368 1.00 83.38 92 TRP A N 1
ATOM 741 C CA . TRP A 1 92 ? 18.717 -1.144 16.188 1.00 83.38 92 TRP A CA 1
ATOM 742 C C . TRP A 1 92 ? 19.181 -0.471 14.889 1.00 83.38 92 TRP A C 1
ATOM 744 O O . TRP A 1 92 ? 19.796 -1.124 14.041 1.00 83.38 92 TRP A O 1
ATOM 754 N N . ALA A 1 93 ? 18.917 0.830 14.725 1.00 76.69 93 ALA A N 1
ATOM 755 C CA . ALA A 1 93 ? 19.294 1.572 13.524 1.00 76.69 93 ALA A CA 1
ATOM 756 C C . ALA A 1 93 ? 20.819 1.657 13.355 1.00 76.69 93 ALA A C 1
ATOM 758 O O . ALA A 1 93 ? 21.329 1.299 12.292 1.00 76.69 93 ALA A O 1
ATOM 759 N N . TYR A 1 94 ? 21.540 2.063 14.406 1.00 78.69 94 TYR A N 1
ATOM 760 C CA . TYR A 1 94 ? 23.002 2.171 14.378 1.00 78.69 94 TYR A CA 1
ATOM 761 C C . TYR A 1 94 ? 23.675 0.796 14.259 1.00 78.69 94 TYR A C 1
ATOM 763 O O . TYR A 1 94 ? 24.632 0.650 13.499 1.00 78.69 94 TYR A O 1
ATOM 771 N N . SER A 1 95 ? 23.128 -0.241 14.906 1.00 75.81 95 SER A N 1
ATOM 772 C CA . SER A 1 95 ? 23.624 -1.621 14.756 1.00 75.81 95 SER A CA 1
ATOM 773 C C . SER A 1 95 ? 23.453 -2.134 13.326 1.00 75.81 95 SER A C 1
ATOM 775 O O . SER A 1 95 ? 24.368 -2.716 12.752 1.00 75.81 95 SER A O 1
ATOM 777 N N . THR A 1 96 ? 22.289 -1.886 12.717 1.00 68.88 96 THR A N 1
ATOM 778 C CA . THR A 1 96 ? 21.996 -2.310 11.338 1.00 68.88 96 THR A CA 1
ATOM 779 C C . THR A 1 96 ? 22.874 -1.579 10.320 1.00 68.88 96 THR A C 1
ATOM 781 O O . THR A 1 96 ? 23.274 -2.177 9.323 1.00 68.88 96 THR A O 1
ATOM 784 N N . ALA A 1 97 ? 23.203 -0.312 10.579 1.00 70.00 97 ALA A N 1
ATOM 785 C CA . ALA A 1 97 ? 24.108 0.478 9.748 1.00 70.00 97 ALA A CA 1
ATOM 786 C C . ALA A 1 97 ? 25.601 0.173 9.987 1.00 70.00 97 ALA A C 1
ATOM 788 O O . ALA A 1 97 ? 26.429 0.699 9.255 1.00 70.00 97 ALA A O 1
ATOM 789 N N . ARG A 1 98 ? 25.946 -0.674 10.975 1.00 72.81 98 ARG A N 1
ATOM 790 C CA . ARG A 1 98 ? 27.327 -0.923 11.444 1.00 72.81 98 ARG A CA 1
ATOM 791 C C . ARG A 1 98 ? 28.054 0.343 11.924 1.00 72.81 98 ARG A C 1
ATOM 793 O O . ARG A 1 98 ? 29.260 0.468 11.763 1.00 72.81 98 ARG A O 1
ATOM 800 N N . LEU A 1 99 ? 27.306 1.264 12.526 1.00 77.69 99 LEU A N 1
ATOM 801 C CA . LEU A 1 99 ? 27.803 2.546 13.040 1.00 77.69 99 LEU A CA 1
ATOM 802 C C . LEU A 1 99 ? 27.648 2.678 14.559 1.00 77.69 99 LEU A C 1
ATOM 804 O O . LEU A 1 99 ? 27.873 3.749 15.109 1.00 77.69 99 LEU A O 1
ATOM 808 N N . LEU A 1 100 ? 27.210 1.619 15.247 1.00 81.19 100 LEU A N 1
ATOM 809 C CA . LEU A 1 100 ? 27.092 1.640 16.701 1.00 81.19 100 LEU A CA 1
ATOM 810 C C . LEU A 1 100 ? 28.485 1.541 17.334 1.00 81.19 100 LEU A C 1
ATOM 812 O O . LEU A 1 100 ? 29.046 0.452 17.430 1.00 81.19 100 LEU A O 1
ATOM 816 N N . ASP A 1 101 ? 29.030 2.679 17.752 1.00 82.62 101 ASP A N 1
ATOM 817 C CA . ASP A 1 101 ? 30.272 2.741 18.516 1.00 82.62 101 ASP A CA 1
ATOM 818 C C . ASP A 1 101 ? 30.060 2.406 20.004 1.00 82.62 101 ASP A C 1
ATOM 820 O O . ASP A 1 101 ? 28.941 2.454 20.524 1.00 82.62 101 ASP A O 1
ATOM 824 N N . GLN A 1 102 ? 31.155 2.072 20.695 1.00 81.94 102 GLN A N 1
ATOM 825 C CA . GLN A 1 102 ? 31.135 1.648 22.100 1.00 81.94 102 GLN A CA 1
ATOM 826 C C . GLN A 1 102 ? 30.591 2.729 23.044 1.00 81.94 102 GLN A C 1
ATOM 828 O O . GLN A 1 102 ? 29.893 2.408 24.005 1.00 81.94 102 GLN A O 1
ATOM 833 N N . GLU A 1 103 ? 30.878 4.008 22.784 1.00 84.81 103 GLU A N 1
ATOM 834 C CA . GLU A 1 103 ? 30.421 5.108 23.635 1.00 84.81 103 GLU A CA 1
ATOM 835 C C . GLU A 1 103 ? 28.901 5.271 23.531 1.00 84.81 103 GLU A C 1
ATOM 837 O O . GLU A 1 103 ? 28.201 5.282 24.549 1.00 84.81 103 GLU A O 1
ATOM 842 N N . LEU A 1 104 ? 28.378 5.333 22.302 1.00 84.81 104 LEU A N 1
ATOM 843 C CA . LEU A 1 104 ? 26.941 5.412 22.060 1.00 84.81 104 LEU A CA 1
ATOM 844 C C . LEU A 1 104 ? 26.215 4.170 22.595 1.00 84.81 104 LEU A C 1
ATOM 846 O O . LEU A 1 104 ? 25.178 4.306 23.245 1.00 84.81 104 LEU A O 1
ATOM 850 N N . GLN A 1 105 ? 26.768 2.971 22.381 1.00 86.62 105 GLN A N 1
ATOM 851 C CA . GLN A 1 105 ? 26.227 1.723 22.925 1.00 86.62 105 GLN A CA 1
ATOM 852 C C . GLN A 1 105 ? 26.134 1.773 24.451 1.00 86.62 105 GLN A C 1
ATOM 854 O O . GLN A 1 105 ? 25.063 1.524 25.003 1.00 86.62 105 GLN A O 1
ATOM 859 N N . ARG A 1 106 ? 27.223 2.146 25.133 1.00 85.81 106 ARG A N 1
ATOM 860 C CA . ARG A 1 106 ? 27.272 2.236 26.597 1.00 85.81 106 ARG A CA 1
ATOM 861 C C . ARG A 1 106 ? 26.258 3.242 27.135 1.00 85.81 106 ARG A C 1
ATOM 863 O O . ARG A 1 106 ? 25.557 2.939 28.098 1.00 85.81 106 ARG A O 1
ATOM 870 N N . ASN A 1 107 ? 26.137 4.410 26.508 1.00 88.50 107 ASN A N 1
ATOM 871 C CA . ASN A 1 107 ? 25.207 5.445 26.961 1.00 88.50 107 ASN A CA 1
ATOM 872 C C . ASN A 1 107 ? 23.737 5.059 26.714 1.00 88.50 107 ASN A C 1
ATOM 874 O O . ASN A 1 107 ? 22.895 5.289 27.583 1.00 88.50 107 ASN A O 1
ATOM 878 N N . ILE A 1 108 ? 23.426 4.407 25.586 1.00 89.81 108 ILE A N 1
ATOM 879 C CA . ILE A 1 108 ? 22.094 3.825 25.343 1.00 89.81 108 ILE A CA 1
ATOM 880 C C . ILE A 1 108 ? 21.774 2.765 26.403 1.00 89.81 108 ILE A C 1
ATOM 882 O O . ILE A 1 108 ? 20.673 2.774 26.955 1.00 89.81 108 ILE A O 1
ATOM 886 N N . THR A 1 109 ? 22.725 1.877 26.704 1.00 89.56 109 THR A N 1
ATOM 887 C CA . THR A 1 109 ? 22.568 0.842 27.734 1.00 89.56 109 THR A CA 1
ATOM 888 C C . THR A 1 109 ? 22.305 1.461 29.103 1.00 89.56 109 THR A C 1
ATOM 890 O O . THR A 1 109 ? 21.311 1.111 29.734 1.00 89.56 109 THR A O 1
ATOM 893 N N . LYS A 1 110 ? 23.119 2.435 29.537 1.00 90.25 110 LYS A N 1
ATOM 894 C CA . LYS A 1 110 ? 22.927 3.150 30.811 1.00 90.25 110 LYS A CA 1
ATOM 895 C C . LYS A 1 110 ? 21.540 3.795 30.899 1.00 90.25 110 LYS A C 1
ATOM 897 O O . LYS A 1 110 ? 20.845 3.625 31.900 1.00 90.25 110 LYS A O 1
ATOM 902 N N . ALA A 1 111 ? 21.105 4.483 29.841 1.00 91.50 111 ALA A N 1
ATOM 903 C CA . ALA A 1 111 ? 19.783 5.108 29.795 1.00 91.50 111 ALA A CA 1
ATOM 904 C C . ALA A 1 111 ? 18.646 4.073 29.885 1.00 91.50 111 ALA A C 1
ATOM 906 O O . ALA A 1 111 ? 17.681 4.279 30.622 1.00 91.50 111 ALA A O 1
ATOM 907 N N . ALA A 1 112 ? 18.770 2.946 29.178 1.00 91.38 112 ALA A N 1
ATOM 908 C CA . ALA A 1 112 ? 17.769 1.884 29.196 1.00 91.38 112 ALA A CA 1
ATOM 909 C C . ALA A 1 112 ? 17.685 1.198 30.567 1.00 91.38 112 ALA A C 1
ATOM 911 O O . ALA A 1 112 ? 16.589 1.087 31.109 1.00 91.38 112 ALA A O 1
ATOM 912 N N . LEU A 1 113 ? 18.818 0.804 31.158 1.00 92.81 113 LEU A N 1
ATOM 913 C CA . LEU A 1 113 ? 18.851 0.184 32.488 1.00 92.81 113 LEU A CA 1
ATOM 914 C C . LEU A 1 113 ? 18.264 1.121 33.550 1.00 92.81 113 LEU A C 1
ATOM 916 O O . LEU A 1 113 ? 17.422 0.696 34.337 1.00 92.81 113 LEU A O 1
ATOM 920 N N . ARG A 1 114 ? 18.594 2.422 33.505 1.00 93.31 114 ARG A N 1
ATOM 921 C CA . ARG A 1 114 ? 18.004 3.431 34.402 1.00 93.31 114 ARG A CA 1
ATOM 922 C C . ARG A 1 114 ? 16.476 3.473 34.302 1.00 93.31 114 ARG A C 1
ATOM 924 O O . ARG A 1 114 ? 15.799 3.502 35.327 1.00 93.31 114 ARG A O 1
ATOM 931 N N . LEU A 1 115 ? 15.927 3.488 33.084 1.00 92.88 115 LEU A N 1
ATOM 932 C CA . LEU A 1 115 ? 14.474 3.490 32.869 1.00 92.88 115 LEU A CA 1
ATOM 933 C C . LEU A 1 115 ? 13.821 2.182 33.332 1.00 92.88 115 LEU A C 1
ATOM 935 O O . LEU A 1 115 ? 12.714 2.221 33.866 1.00 92.88 115 LEU A O 1
ATOM 939 N N . GLY A 1 116 ? 14.499 1.047 33.142 1.00 92.44 116 GLY A N 1
ATOM 940 C CA . GLY A 1 116 ? 14.059 -0.259 33.631 1.00 92.44 116 GLY A CA 1
ATOM 941 C C . GLY A 1 116 ? 13.961 -0.280 35.155 1.00 92.44 116 GLY A C 1
ATOM 942 O O . GLY A 1 116 ? 12.868 -0.468 35.682 1.00 92.44 116 GLY A O 1
ATOM 943 N N . ARG A 1 117 ? 15.055 0.070 35.847 1.00 94.25 117 ARG A N 1
ATOM 944 C CA . ARG A 1 117 ? 15.121 0.193 37.317 1.00 94.25 117 ARG A CA 1
ATOM 945 C C . ARG A 1 117 ? 14.056 1.138 37.875 1.00 94.25 117 ARG A C 1
ATOM 947 O O . ARG A 1 117 ? 13.403 0.825 38.865 1.00 94.25 117 ARG A O 1
ATOM 954 N N . ALA A 1 118 ? 13.837 2.285 37.228 1.00 91.62 118 ALA A N 1
ATOM 955 C CA . ALA A 1 118 ? 12.805 3.237 37.642 1.00 91.62 118 ALA A CA 1
ATOM 956 C C . ALA A 1 118 ? 11.383 2.654 37.510 1.00 91.62 118 ALA A C 1
ATOM 958 O O . ALA A 1 118 ? 10.533 2.882 38.378 1.00 91.62 118 ALA A O 1
ATOM 959 N N . LYS A 1 119 ? 11.119 1.884 36.445 1.00 90.88 119 LYS A N 1
ATOM 960 C CA . LYS A 1 119 ? 9.827 1.217 36.236 1.00 90.88 119 LYS A CA 1
ATOM 961 C C . LYS A 1 119 ? 9.630 0.065 37.227 1.00 90.88 119 LYS A C 1
ATOM 963 O O . LYS A 1 119 ? 8.554 -0.024 37.814 1.00 90.88 119 LYS A O 1
ATOM 968 N N . ASP A 1 120 ? 10.671 -0.729 37.480 1.00 91.31 120 ASP A N 1
ATOM 969 C CA . ASP A 1 120 ? 10.688 -1.767 38.520 1.00 91.31 120 ASP A CA 1
ATOM 970 C C . ASP A 1 120 ? 10.378 -1.173 39.904 1.00 91.31 120 ASP A C 1
ATOM 972 O O . ASP A 1 120 ? 9.467 -1.644 40.584 1.00 91.31 120 ASP A O 1
ATOM 976 N N . ALA A 1 121 ? 11.036 -0.074 40.289 1.00 88.56 121 ALA A N 1
ATOM 977 C CA . ALA A 1 121 ? 10.786 0.607 41.563 1.00 88.56 121 ALA A CA 1
ATOM 978 C C . ALA A 1 121 ? 9.346 1.143 41.684 1.00 88.56 121 ALA A C 1
ATOM 980 O O . ALA A 1 121 ? 8.722 1.031 42.741 1.00 88.56 121 ALA A O 1
ATOM 981 N N . THR A 1 122 ? 8.796 1.693 40.596 1.00 86.88 122 THR A N 1
ATOM 982 C CA . THR A 1 122 ? 7.412 2.203 40.561 1.00 86.88 122 THR A CA 1
ATOM 983 C C . THR A 1 122 ? 6.395 1.075 40.748 1.00 86.88 122 THR A C 1
ATOM 985 O O . THR A 1 122 ? 5.428 1.232 41.490 1.00 86.88 122 THR A O 1
ATOM 988 N N . GLN A 1 123 ? 6.619 -0.073 40.106 1.00 80.75 123 GLN A N 1
ATOM 989 C CA . GLN A 1 123 ? 5.731 -1.236 40.185 1.00 80.75 123 GLN A CA 1
ATOM 990 C C . GLN A 1 123 ? 5.863 -1.976 41.523 1.00 80.75 123 GLN A C 1
ATOM 992 O O . GLN A 1 123 ? 4.856 -2.370 42.106 1.00 80.75 123 GLN A O 1
ATOM 997 N N . ALA A 1 124 ? 7.071 -2.068 42.085 1.00 76.50 124 ALA A N 1
ATOM 998 C CA . ALA A 1 124 ? 7.286 -2.599 43.432 1.00 76.50 124 ALA A CA 1
ATOM 999 C C . ALA A 1 124 ? 6.579 -1.761 44.517 1.00 76.50 124 ALA A C 1
ATOM 1001 O O . ALA A 1 124 ? 6.084 -2.309 45.501 1.00 76.50 124 ALA A O 1
ATOM 1002 N N . ALA A 1 125 ? 6.480 -0.437 44.335 1.00 68.94 125 ALA A N 1
ATOM 1003 C CA . ALA A 1 125 ? 5.708 0.432 45.225 1.00 68.94 125 ALA A CA 1
ATOM 1004 C C . ALA A 1 125 ? 4.187 0.203 45.119 1.00 68.94 125 ALA A C 1
ATOM 1006 O O . ALA A 1 125 ? 3.482 0.363 46.113 1.00 68.94 125 ALA A O 1
ATOM 1007 N N . GLN A 1 126 ? 3.690 -0.191 43.942 1.00 63.06 126 GLN A N 1
ATOM 1008 C CA . GLN A 1 126 ? 2.275 -0.501 43.696 1.00 63.06 126 GLN A CA 1
ATOM 1009 C C . GLN A 1 126 ? 1.881 -1.904 44.192 1.00 63.06 126 GLN A C 1
ATOM 1011 O O . GLN A 1 126 ? 0.752 -2.093 44.630 1.00 63.06 126 GLN A O 1
ATOM 1016 N N . ALA A 1 127 ? 2.815 -2.861 44.183 1.00 59.44 127 ALA A N 1
ATOM 1017 C CA . ALA A 1 127 ? 2.579 -4.253 44.577 1.00 59.44 127 ALA A CA 1
ATOM 1018 C C . ALA A 1 127 ? 2.469 -4.488 46.100 1.00 59.44 127 ALA A C 1
ATOM 1020 O O . ALA A 1 127 ? 2.000 -5.539 46.519 1.00 59.44 127 ALA A O 1
ATOM 1021 N N . LYS A 1 128 ? 2.841 -3.521 46.955 1.00 52.78 128 LYS A N 1
ATOM 1022 C CA . LYS A 1 128 ? 2.794 -3.636 48.433 1.00 52.78 128 LYS A CA 1
ATOM 1023 C C . LYS A 1 128 ? 1.377 -3.695 49.057 1.00 52.78 128 LYS A C 1
ATOM 1025 O O . LYS A 1 128 ? 1.245 -3.452 50.253 1.00 52.78 128 LYS A O 1
ATOM 1030 N N . VAL A 1 129 ? 0.325 -3.981 48.284 1.00 46.41 129 VAL A N 1
ATOM 1031 C CA . VAL A 1 129 ? -1.083 -3.938 48.737 1.00 46.41 129 VAL A CA 1
ATOM 1032 C C . VAL A 1 129 ? -1.764 -5.313 48.806 1.00 46.41 129 VAL A C 1
ATOM 1034 O O . VAL A 1 129 ? -2.829 -5.405 49.404 1.00 46.41 129 VAL A O 1
ATOM 1037 N N . GLU A 1 130 ? -1.172 -6.404 48.317 1.00 40.97 130 GLU A N 1
ATOM 1038 C CA . GLU A 1 130 ? -1.821 -7.725 48.384 1.00 40.97 130 GLU A CA 1
ATOM 1039 C C . GLU A 1 130 ? -0.845 -8.805 48.883 1.00 40.97 130 GLU A C 1
ATOM 1041 O O . GLU A 1 130 ? 0.255 -8.960 48.357 1.00 40.97 130 GLU A O 1
ATOM 1046 N N . GLU A 1 131 ? -1.240 -9.484 49.968 1.00 36.84 131 GLU A N 1
ATOM 1047 C CA . GLU A 1 131 ? -0.468 -10.509 50.685 1.00 36.84 131 GLU A CA 1
ATOM 1048 C C . GLU A 1 131 ? -0.442 -11.871 49.971 1.00 36.84 131 GLU A C 1
ATOM 1050 O O . GLU A 1 131 ? -1.342 -12.243 49.218 1.00 36.84 131 GLU A O 1
ATOM 1055 N N . GLU A 1 132 ? 0.630 -12.606 50.271 1.00 35.50 132 GLU A N 1
ATOM 1056 C CA . GLU A 1 132 ? 1.126 -13.838 49.657 1.00 35.50 132 GLU A CA 1
ATOM 1057 C C . GLU A 1 132 ? 0.186 -15.055 49.761 1.00 35.50 132 GLU A C 1
ATOM 1059 O O . GLU A 1 132 ? -0.344 -15.381 50.824 1.00 35.50 132 GLU A O 1
ATOM 1064 N N . GLN A 1 133 ? 0.108 -15.833 48.676 1.00 32.12 133 GLN A N 1
ATOM 1065 C CA . GLN A 1 133 ? -0.189 -17.266 48.730 1.00 32.12 133 GLN A CA 1
ATOM 1066 C C . GLN A 1 133 ? 0.856 -18.034 47.916 1.00 32.12 133 GLN A C 1
ATOM 1068 O O . GLN A 1 133 ? 1.190 -17.669 46.791 1.00 32.12 133 GLN A O 1
ATOM 1073 N N . SER A 1 134 ? 1.394 -19.095 48.517 1.00 32.72 134 SER A N 1
ATOM 1074 C CA . SER A 1 134 ? 2.384 -19.995 47.926 1.00 32.72 134 SER A CA 1
ATOM 1075 C C . SER A 1 134 ? 1.765 -20.864 46.831 1.00 32.72 134 SER A C 1
ATOM 1077 O O . SER A 1 134 ? 0.687 -21.422 47.035 1.00 32.72 134 SER A O 1
ATOM 1079 N N . ILE A 1 135 ? 2.473 -21.045 45.717 1.00 34.09 135 ILE A N 1
ATOM 1080 C CA . ILE A 1 135 ? 2.109 -21.999 44.664 1.00 34.09 135 ILE A CA 1
ATOM 1081 C C . ILE A 1 135 ? 3.177 -23.096 44.607 1.00 34.09 135 ILE A C 1
ATOM 1083 O O . ILE A 1 135 ? 4.369 -22.792 44.557 1.00 34.09 135 ILE A O 1
ATOM 1087 N N . ASP A 1 136 ? 2.709 -24.347 44.633 1.00 30.41 136 ASP A N 1
ATOM 1088 C CA . ASP A 1 136 ? 3.475 -25.589 44.494 1.00 30.41 136 ASP A CA 1
ATOM 1089 C C . ASP A 1 136 ? 4.351 -25.600 43.231 1.00 30.41 136 ASP A C 1
ATOM 1091 O O . ASP A 1 136 ? 3.881 -25.326 42.125 1.00 30.41 136 ASP A O 1
ATOM 1095 N N . GLU A 1 137 ? 5.623 -25.975 43.393 1.00 36.44 137 GLU A N 1
ATOM 1096 C CA . GLU A 1 137 ? 6.595 -26.152 42.302 1.00 36.44 137 GLU A CA 1
ATOM 1097 C C . GLU A 1 137 ? 6.486 -27.519 41.591 1.00 36.44 137 GLU A C 1
ATOM 1099 O O . GLU A 1 137 ? 7.268 -27.792 40.681 1.00 36.44 137 GLU A O 1
ATOM 1104 N N . ASP A 1 138 ? 5.499 -28.357 41.924 1.00 37.91 138 ASP A N 1
ATOM 1105 C CA . ASP A 1 138 ? 5.359 -29.702 41.353 1.00 37.91 138 ASP A CA 1
ATOM 1106 C C . ASP A 1 138 ? 4.127 -29.851 40.446 1.00 37.91 138 ASP A C 1
ATOM 1108 O O . ASP A 1 138 ? 2.992 -30.000 40.896 1.00 37.91 138 ASP A O 1
ATOM 1112 N N . ALA A 1 139 ? 4.369 -29.902 39.134 1.00 31.62 139 ALA A N 1
ATOM 1113 C CA . ALA A 1 139 ? 3.482 -30.563 38.178 1.00 31.62 139 ALA A CA 1
ATOM 1114 C C . ALA A 1 139 ? 4.318 -31.159 37.037 1.00 31.62 139 ALA A C 1
ATOM 1116 O O . ALA A 1 139 ? 4.648 -30.505 36.044 1.00 31.62 139 ALA A O 1
ATOM 1117 N N . GLY A 1 140 ? 4.700 -32.422 37.213 1.00 38.31 140 GLY A N 1
ATOM 1118 C CA . GLY A 1 140 ? 5.313 -33.230 36.173 1.00 38.31 140 GLY A CA 1
ATOM 1119 C C . GLY A 1 140 ? 4.282 -33.637 35.127 1.00 38.31 140 GLY A C 1
ATOM 1120 O O . GLY A 1 140 ? 3.501 -34.539 35.376 1.00 38.31 140 GLY A O 1
ATOM 1121 N N . GLU A 1 141 ? 4.326 -33.017 33.948 1.00 44.91 141 GLU A N 1
ATOM 1122 C CA . GLU A 1 141 ? 3.767 -33.556 32.702 1.00 44.91 141 GLU A CA 1
ATOM 1123 C C . GLU A 1 141 ? 4.481 -32.899 31.504 1.00 44.91 141 GLU A C 1
ATOM 1125 O O . GLU A 1 141 ? 4.644 -31.681 31.438 1.00 44.91 141 GLU A O 1
ATOM 1130 N N . SER A 1 142 ? 4.941 -33.712 30.544 1.00 53.09 142 SER A N 1
ATOM 1131 C CA . SER A 1 142 ? 5.788 -33.321 29.395 1.00 53.09 142 SER A CA 1
ATOM 1132 C C . SER A 1 142 ? 5.145 -32.310 28.420 1.00 53.09 142 SER A C 1
ATOM 1134 O O . SER A 1 142 ? 5.787 -31.891 27.453 1.00 53.09 142 SER A O 1
ATOM 1136 N N . GLU A 1 143 ? 3.882 -31.940 28.628 1.00 67.19 143 GLU A N 1
ATOM 1137 C CA . GLU A 1 143 ? 3.055 -31.205 27.666 1.00 67.19 143 GLU A CA 1
ATOM 1138 C C . GLU A 1 143 ? 2.831 -29.726 28.023 1.00 67.19 143 GLU A C 1
ATOM 1140 O O . GLU A 1 143 ? 2.233 -28.986 27.235 1.00 67.19 143 GLU A O 1
ATOM 1145 N N . THR A 1 144 ? 3.355 -29.251 29.160 1.00 82.50 144 THR A N 1
ATOM 1146 C CA . THR A 1 144 ? 3.218 -27.851 29.605 1.00 82.50 144 THR A CA 1
ATOM 1147 C C . THR A 1 144 ? 4.562 -27.100 29.631 1.00 82.50 144 THR A C 1
ATOM 1149 O O . THR A 1 144 ? 5.626 -27.722 29.714 1.00 82.50 144 THR A O 1
ATOM 1152 N N . PRO A 1 145 ? 4.573 -25.758 29.473 1.00 90.25 145 PRO A N 1
ATOM 1153 C CA . PRO A 1 145 ? 5.784 -24.964 29.597 1.00 90.25 145 PRO A CA 1
ATOM 1154 C C . PRO A 1 145 ? 6.398 -25.138 30.981 1.00 90.25 145 PRO A C 1
ATOM 1156 O O . PRO A 1 145 ? 5.680 -25.204 31.972 1.00 90.25 145 PRO A O 1
ATOM 1159 N N . ARG A 1 146 ? 7.730 -25.169 31.051 1.00 89.62 146 ARG A N 1
ATOM 1160 C CA . ARG A 1 146 ? 8.462 -25.281 32.321 1.00 89.62 146 ARG A CA 1
ATOM 1161 C C . ARG A 1 146 ? 9.642 -24.330 32.368 1.00 89.62 146 ARG A C 1
ATOM 1163 O O . ARG A 1 146 ? 10.288 -24.095 31.344 1.00 89.62 146 ARG A O 1
ATOM 1170 N N . VAL A 1 147 ? 9.953 -23.807 33.547 1.00 89.56 147 VAL A N 1
ATOM 1171 C CA . VAL A 1 147 ? 11.164 -23.006 33.751 1.00 89.56 147 VAL A CA 1
ATOM 1172 C C . VAL A 1 147 ? 12.372 -23.943 33.800 1.00 89.56 147 VAL A C 1
ATOM 1174 O O . VAL A 1 147 ? 12.381 -24.910 34.549 1.00 89.56 147 VAL A O 1
ATOM 1177 N N . VAL A 1 148 ? 13.379 -23.675 32.971 1.00 88.69 148 VAL A N 1
ATOM 1178 C CA . VAL A 1 148 ? 14.633 -24.450 32.893 1.00 88.69 148 VAL A CA 1
ATOM 1179 C C . VAL A 1 148 ? 15.728 -23.806 33.737 1.00 88.69 148 VAL A C 1
ATOM 1181 O O . VAL A 1 148 ? 16.541 -24.494 34.341 1.00 88.69 148 VAL A O 1
ATOM 1184 N N . LYS A 1 149 ? 15.767 -22.473 33.758 1.00 90.81 149 LYS A N 1
ATOM 1185 C CA . LYS A 1 149 ? 16.731 -21.675 34.518 1.00 90.81 149 LYS A CA 1
ATOM 1186 C C . LYS A 1 149 ? 16.106 -20.325 34.827 1.00 90.81 149 LYS A C 1
ATOM 1188 O O . LYS A 1 149 ? 15.368 -19.799 33.998 1.00 90.81 149 LYS A O 1
ATOM 1193 N N . ALA A 1 150 ? 16.405 -19.749 35.982 1.00 89.75 150 ALA A N 1
ATOM 1194 C CA . ALA A 1 150 ? 15.966 -18.405 36.320 1.00 89.75 150 ALA A CA 1
ATOM 1195 C C . ALA A 1 150 ? 17.051 -17.662 37.102 1.00 89.75 150 ALA A C 1
ATOM 1197 O O . ALA A 1 150 ? 17.722 -18.244 37.947 1.00 89.75 150 ALA A O 1
ATOM 1198 N N . THR A 1 151 ? 17.196 -16.376 36.813 1.00 90.50 151 THR A N 1
ATOM 1199 C CA . THR A 1 151 ? 18.053 -15.413 37.514 1.00 90.50 151 THR A CA 1
ATOM 1200 C C . THR A 1 151 ? 17.176 -14.312 38.099 1.00 90.50 151 THR A C 1
ATOM 1202 O O . THR A 1 151 ? 15.954 -14.365 37.966 1.00 90.50 151 THR A O 1
ATOM 1205 N N . GLU A 1 152 ? 17.761 -13.303 38.737 1.00 86.62 152 GLU A N 1
ATOM 1206 C CA . GLU A 1 152 ? 17.017 -12.138 39.226 1.00 86.62 152 GLU A CA 1
ATOM 1207 C C . GLU A 1 152 ? 16.195 -11.458 38.115 1.00 86.62 152 GLU A C 1
ATOM 1209 O O . GLU A 1 152 ? 15.011 -11.168 38.296 1.00 86.62 152 GLU A O 1
ATOM 1214 N N . HIS A 1 153 ? 16.793 -11.288 36.934 1.00 91.88 153 HIS A N 1
ATOM 1215 C CA . HIS A 1 153 ? 16.247 -10.448 35.868 1.00 91.88 153 HIS A CA 1
ATOM 1216 C C . HIS A 1 153 ? 15.526 -11.208 34.752 1.00 91.88 153 HIS A C 1
ATOM 1218 O O . HIS A 1 153 ? 14.739 -10.607 34.012 1.00 91.88 153 HIS A O 1
ATOM 1224 N N . TRP A 1 154 ? 15.757 -12.513 34.597 1.00 93.88 154 TRP A N 1
ATOM 1225 C CA . TRP A 1 154 ? 15.169 -13.298 33.511 1.00 93.88 154 TRP A CA 1
ATOM 1226 C C . TRP A 1 154 ? 14.974 -14.773 33.871 1.00 93.88 154 TRP A C 1
ATOM 1228 O O . TRP A 1 154 ? 15.517 -15.293 34.840 1.00 93.88 154 TRP A O 1
ATOM 1238 N N . MET A 1 155 ? 14.161 -15.463 33.080 1.00 94.06 155 MET A N 1
ATOM 1239 C CA . MET A 1 155 ? 13.950 -16.904 33.151 1.00 94.06 155 MET A CA 1
ATOM 1240 C C . MET A 1 155 ? 13.898 -17.524 31.756 1.00 94.06 155 MET A C 1
ATOM 1242 O O . MET A 1 155 ? 13.374 -16.943 30.804 1.00 94.06 155 MET A O 1
ATOM 1246 N N . ALA A 1 156 ? 14.453 -18.721 31.646 1.00 92.06 156 ALA A N 1
ATOM 1247 C CA . ALA A 1 156 ? 14.393 -19.581 30.483 1.00 92.06 156 ALA A CA 1
ATOM 1248 C C . ALA A 1 156 ? 13.194 -20.521 30.610 1.00 92.06 156 ALA A C 1
ATOM 1250 O O . ALA A 1 156 ? 13.115 -21.291 31.563 1.00 92.06 156 ALA A O 1
ATOM 1251 N N . ILE A 1 157 ? 12.279 -20.484 29.646 1.00 92.19 157 ILE A N 1
ATOM 1252 C CA . ILE A 1 157 ? 11.079 -21.322 29.613 1.00 92.19 157 ILE A CA 1
ATOM 1253 C C . ILE A 1 157 ? 11.227 -22.321 28.470 1.00 92.19 157 ILE A C 1
ATOM 1255 O O . ILE A 1 157 ? 11.302 -21.926 27.308 1.00 92.19 157 ILE A O 1
ATOM 1259 N N . MET A 1 158 ? 11.239 -23.615 28.774 1.00 92.31 158 MET A N 1
ATOM 1260 C CA . MET A 1 158 ? 11.107 -24.651 27.756 1.00 92.31 158 MET A CA 1
ATOM 1261 C C . MET A 1 158 ? 9.678 -24.626 27.224 1.00 92.31 158 MET A C 1
ATOM 1263 O O . MET A 1 158 ? 8.733 -24.922 27.956 1.00 92.31 158 MET A O 1
ATOM 1267 N N . LYS A 1 159 ? 9.528 -24.287 25.943 1.00 93.25 159 LYS A N 1
ATOM 1268 C CA . LYS A 1 159 ? 8.248 -24.322 25.246 1.00 93.25 159 LYS A CA 1
ATOM 1269 C C . LYS A 1 159 ? 8.040 -25.700 24.603 1.00 93.25 159 LYS A C 1
ATOM 1271 O O . LYS A 1 159 ? 8.782 -26.034 23.671 1.00 93.25 159 LYS A O 1
ATOM 1276 N N . PRO A 1 160 ? 7.014 -26.468 25.002 1.00 89.44 160 PRO A N 1
ATOM 1277 C CA . PRO A 1 160 ? 6.610 -27.655 24.256 1.00 89.44 160 PRO A CA 1
ATOM 1278 C C . PRO A 1 160 ? 6.000 -27.279 22.900 1.00 89.44 160 PRO A C 1
ATOM 1280 O O . PRO A 1 160 ? 5.650 -26.123 22.629 1.00 89.44 160 PRO A O 1
ATOM 1283 N N . ALA A 1 161 ? 5.889 -28.253 22.000 1.00 84.75 161 ALA A N 1
ATOM 1284 C CA . ALA A 1 161 ? 5.201 -28.044 20.731 1.00 84.75 161 ALA A CA 1
ATOM 1285 C C . ALA A 1 161 ? 3.703 -27.761 20.949 1.00 84.75 161 ALA A C 1
ATOM 1287 O O . ALA A 1 161 ? 3.156 -28.001 22.015 1.00 84.75 161 ALA A O 1
ATOM 1288 N N . HIS A 1 162 ? 3.039 -27.215 19.935 1.00 84.50 162 HIS A N 1
ATOM 1289 C CA . HIS A 1 162 ? 1.622 -26.820 19.911 1.00 84.50 162 HIS A CA 1
ATOM 1290 C C . HIS A 1 162 ? 1.255 -25.570 20.728 1.00 84.50 162 HIS A C 1
ATOM 1292 O O . HIS A 1 162 ? 0.259 -24.922 20.404 1.00 84.50 162 HIS A O 1
ATOM 1298 N N . TRP A 1 163 ? 2.108 -25.142 21.662 1.00 87.69 163 TRP A N 1
ATOM 1299 C CA . TRP A 1 163 ? 1.930 -23.895 22.410 1.00 87.69 163 TRP A CA 1
ATOM 1300 C C . TRP A 1 163 ? 2.212 -22.647 21.571 1.00 87.69 163 TRP A C 1
ATOM 1302 O O . TRP A 1 163 ? 3.225 -22.571 20.870 1.00 87.69 163 TRP A O 1
ATOM 1312 N N . GLN A 1 164 ? 1.348 -21.640 21.658 1.00 86.81 164 GLN A N 1
ATOM 1313 C CA . GLN A 1 164 ? 1.500 -20.382 20.925 1.00 86.81 164 GLN A CA 1
ATOM 1314 C C . GLN A 1 164 ? 2.225 -19.313 21.745 1.00 86.81 164 GLN A C 1
ATOM 1316 O O . GLN A 1 164 ? 2.068 -19.225 22.961 1.00 86.81 164 GLN A O 1
ATOM 1321 N N . VAL A 1 165 ? 2.998 -18.477 21.045 1.00 84.62 165 VAL A N 1
ATOM 1322 C CA . VAL A 1 165 ? 3.715 -17.329 21.610 1.00 84.62 165 VAL A CA 1
ATOM 1323 C C . VAL A 1 165 ? 3.472 -16.117 20.723 1.00 84.62 165 VAL A C 1
ATOM 1325 O O . VAL A 1 165 ? 3.743 -16.157 19.519 1.00 84.62 165 VAL A O 1
ATOM 1328 N N . SER A 1 166 ? 3.018 -15.024 21.324 1.00 78.56 166 SER A N 1
ATOM 1329 C CA . SER A 1 166 ? 2.997 -13.701 20.704 1.00 78.56 166 SER A CA 1
ATOM 1330 C C . SER A 1 166 ? 3.747 -12.704 21.580 1.00 78.56 166 SER A C 1
ATOM 1332 O O . SER A 1 166 ? 3.558 -12.645 22.792 1.00 78.56 166 SER A O 1
ATOM 1334 N N . VAL A 1 167 ? 4.613 -11.936 20.929 1.00 75.50 167 VAL A N 1
ATOM 1335 C CA . VAL A 1 167 ? 5.409 -10.853 21.523 1.00 75.50 167 VAL A CA 1
ATOM 1336 C C . VAL A 1 167 ? 4.927 -9.479 21.052 1.00 75.50 167 VAL A C 1
ATOM 1338 O O . VAL A 1 167 ? 5.578 -8.470 21.302 1.00 75.50 167 VAL A O 1
ATOM 1341 N N . ASP A 1 168 ? 3.806 -9.435 20.325 1.00 66.25 168 ASP A N 1
ATOM 1342 C CA . ASP A 1 168 ? 3.142 -8.189 19.952 1.00 66.25 168 ASP A CA 1
ATOM 1343 C C . ASP A 1 168 ? 2.208 -7.778 21.092 1.00 66.25 168 ASP A C 1
ATOM 1345 O O . ASP A 1 168 ? 1.271 -8.506 21.411 1.00 66.25 168 ASP A O 1
ATOM 1349 N N . ALA A 1 169 ? 2.447 -6.613 21.694 1.00 57.81 169 ALA A N 1
ATOM 1350 C CA . ALA A 1 169 ? 1.659 -6.085 22.806 1.00 57.81 169 ALA A CA 1
ATOM 1351 C C . ALA A 1 169 ? 0.142 -6.046 22.529 1.00 57.81 169 ALA A C 1
ATOM 1353 O O . ALA A 1 169 ? -0.663 -6.319 23.423 1.00 57.81 169 ALA A O 1
ATOM 1354 N N . LYS A 1 170 ? -0.272 -5.748 21.285 1.00 48.88 170 LYS A N 1
ATOM 1355 C CA . LYS A 1 170 ? -1.694 -5.694 20.902 1.00 48.88 170 LYS A CA 1
ATOM 1356 C C . LYS A 1 170 ? -2.304 -7.092 20.802 1.00 48.88 170 LYS A C 1
ATOM 1358 O O . LYS A 1 170 ? -3.458 -7.279 21.184 1.00 48.88 170 LYS A O 1
ATOM 1363 N N . GLU A 1 171 ? -1.556 -8.069 20.291 1.00 50.41 171 GLU A N 1
ATOM 1364 C CA . GLU A 1 171 ? -2.010 -9.465 20.249 1.00 50.41 171 GLU A CA 1
ATOM 1365 C C . GLU A 1 171 ? -1.974 -10.105 21.641 1.00 50.41 171 GLU A C 1
ATOM 1367 O O . GLU A 1 171 ? -2.941 -10.750 22.029 1.00 50.41 171 GLU A O 1
ATOM 1372 N N . ALA A 1 172 ? -0.914 -9.873 22.418 1.00 45.06 172 ALA A N 1
ATOM 1373 C CA . ALA A 1 172 ? -0.735 -10.396 23.769 1.00 45.06 172 ALA A CA 1
ATOM 1374 C C . ALA A 1 172 ? -1.839 -9.907 24.723 1.00 45.06 172 ALA A C 1
ATOM 1376 O O . ALA A 1 172 ? -2.414 -10.718 25.444 1.00 45.06 172 ALA A O 1
ATOM 1377 N N . SER A 1 173 ? -2.207 -8.620 24.664 1.00 46.16 173 SER A N 1
ATOM 1378 C CA . SER A 1 173 ? -3.304 -8.051 25.463 1.00 46.16 173 SER A CA 1
ATOM 1379 C C . SER A 1 173 ? -4.675 -8.628 25.088 1.00 46.16 173 SER A C 1
ATOM 1381 O O . SER A 1 173 ? -5.439 -9.033 25.962 1.00 46.16 173 SER A O 1
ATOM 1383 N N . ARG A 1 174 ? -4.978 -8.749 23.787 1.00 48.19 174 ARG A N 1
ATOM 1384 C CA . ARG A 1 174 ? -6.224 -9.385 23.315 1.00 48.19 174 ARG A CA 1
ATOM 1385 C C . ARG A 1 174 ? -6.307 -10.862 23.700 1.00 48.19 174 ARG A C 1
ATOM 1387 O O . ARG A 1 174 ? -7.392 -11.361 23.961 1.00 48.19 174 ARG A O 1
ATOM 1394 N N . MET A 1 175 ? -5.170 -11.556 23.701 1.00 49.59 175 MET A N 1
ATOM 1395 C CA . MET A 1 175 ? -5.085 -12.991 23.966 1.00 49.59 175 MET A CA 1
ATOM 1396 C C . MET A 1 175 ? -5.125 -13.351 25.454 1.00 49.59 175 MET A C 1
ATOM 1398 O O . MET A 1 175 ? -5.541 -14.464 25.764 1.00 49.59 175 MET A O 1
ATOM 1402 N N . ALA A 1 176 ? -4.698 -12.449 26.342 1.00 43.91 176 ALA A N 1
ATOM 1403 C CA . ALA A 1 176 ? -4.729 -12.643 27.793 1.00 43.91 176 ALA A CA 1
ATOM 1404 C C . ALA A 1 176 ? -6.096 -12.327 28.422 1.00 43.91 176 ALA A C 1
ATOM 1406 O O . ALA A 1 176 ? -6.435 -12.901 29.449 1.00 43.91 176 ALA A O 1
ATOM 1407 N N . ASN A 1 177 ? -6.894 -11.465 27.782 1.00 40.47 177 ASN A N 1
ATOM 1408 C CA . ASN A 1 177 ? -8.240 -11.098 28.237 1.00 40.47 177 ASN A CA 1
ATOM 1409 C C . ASN A 1 177 ? -9.341 -12.080 27.785 1.00 40.47 177 ASN A C 1
ATOM 1411 O O . ASN A 1 177 ? -10.520 -11.810 28.001 1.00 40.47 177 ASN A O 1
ATOM 1415 N N . ALA A 1 178 ? -8.986 -13.195 27.138 1.00 37.50 178 ALA A N 1
ATOM 1416 C CA . ALA A 1 178 ? -9.936 -14.268 26.857 1.00 37.50 178 ALA A CA 1
ATOM 1417 C C . ALA A 1 178 ? -10.266 -14.995 28.174 1.00 37.50 178 ALA A C 1
ATOM 1419 O O . ALA A 1 178 ? -9.371 -15.542 28.817 1.00 37.50 178 ALA A O 1
ATOM 1420 N N . SER A 1 179 ? -11.532 -14.938 28.600 1.00 31.73 179 SER A N 1
ATOM 1421 C CA . SER A 1 179 ? -12.010 -15.538 29.852 1.00 31.73 179 SER A CA 1
ATOM 1422 C C . SER A 1 179 ? -11.811 -17.063 29.852 1.00 31.73 179 SER A C 1
ATOM 1424 O O . SER A 1 179 ? -12.170 -17.699 28.865 1.00 31.73 179 SER A O 1
ATOM 1426 N N . PRO A 1 180 ? -11.324 -17.682 30.946 1.00 33.66 180 PRO A N 1
ATOM 1427 C CA . PRO A 1 180 ? -11.258 -19.141 31.072 1.00 33.66 180 PRO A CA 1
ATOM 1428 C C . PRO A 1 180 ? -12.625 -19.831 31.250 1.00 33.66 180 PRO A C 1
ATOM 1430 O O . PRO A 1 180 ? -12.658 -21.054 31.307 1.00 33.66 180 PRO A O 1
ATOM 1433 N N . PHE A 1 181 ? -13.722 -19.072 31.395 1.00 29.95 181 PHE A N 1
ATOM 1434 C CA . PHE A 1 181 ? -15.044 -19.576 31.809 1.00 29.95 181 PHE A CA 1
ATOM 1435 C C . PHE A 1 181 ? -16.201 -19.217 30.862 1.00 29.95 181 PHE A C 1
ATOM 1437 O O . PHE A 1 181 ? -17.362 -19.325 31.248 1.00 29.95 181 PHE A O 1
ATOM 1444 N N . GLU A 1 182 ? -15.929 -18.811 29.622 1.00 31.09 182 GLU A N 1
ATOM 1445 C CA . GLU A 1 182 ? -16.954 -18.953 28.579 1.00 31.09 182 GLU A CA 1
ATOM 1446 C C . GLU A 1 182 ? -16.872 -20.390 28.053 1.00 31.09 182 GLU A C 1
ATOM 1448 O O . GLU A 1 182 ? -16.224 -20.675 27.049 1.00 31.09 182 GLU A O 1
ATOM 1453 N N . GLU A 1 183 ? -17.481 -21.320 28.794 1.00 29.34 183 GLU A N 1
ATOM 1454 C CA . GLU A 1 183 ? -17.904 -22.598 28.226 1.00 29.34 183 GLU A CA 1
ATOM 1455 C C . GLU A 1 183 ? -18.967 -22.280 27.165 1.00 29.34 183 GLU A C 1
ATOM 1457 O O . GLU A 1 183 ? -20.160 -22.176 27.448 1.00 29.34 183 GLU A O 1
ATOM 1462 N N . ASP A 1 184 ? -18.520 -22.057 25.930 1.00 30.39 184 ASP A N 1
ATOM 1463 C CA . ASP A 1 184 ? -19.370 -22.195 24.754 1.00 30.39 184 ASP A CA 1
ATOM 1464 C C . ASP A 1 184 ? -19.790 -23.677 24.691 1.00 30.39 184 ASP A C 1
ATOM 1466 O O . ASP A 1 184 ? -19.096 -24.502 24.096 1.00 30.39 184 ASP A O 1
ATOM 1470 N N . GLU A 1 185 ? -20.919 -24.023 25.321 1.00 31.47 185 GLU A N 1
ATOM 1471 C CA . GLU A 1 185 ? -21.511 -25.377 25.379 1.00 31.47 185 GLU A CA 1
ATOM 1472 C C . GLU A 1 185 ? -21.838 -26.004 23.997 1.00 31.47 185 GLU A C 1
ATOM 1474 O O . GLU A 1 185 ? -22.407 -27.087 23.938 1.00 31.47 185 GLU A O 1
ATOM 1479 N N . ASP A 1 186 ? -21.452 -25.391 22.873 1.00 32.34 186 ASP A N 1
ATOM 1480 C CA . ASP A 1 186 ? -21.808 -25.836 21.517 1.00 32.34 186 ASP A CA 1
ATOM 1481 C C . ASP A 1 186 ? -20.629 -25.799 20.508 1.00 32.34 186 ASP A C 1
ATOM 1483 O O . ASP A 1 186 ? -20.830 -25.507 19.328 1.00 32.34 186 ASP A O 1
ATOM 1487 N N . ASN A 1 187 ? -19.391 -26.110 20.919 1.00 29.78 187 ASN A N 1
ATOM 1488 C CA . ASN A 1 187 ? -18.267 -26.293 19.981 1.00 29.78 187 ASN A CA 1
ATOM 1489 C C . ASN A 1 187 ? -17.466 -27.580 20.253 1.00 29.78 187 ASN A C 1
ATOM 1491 O O . ASN A 1 187 ? -16.434 -27.565 20.917 1.00 29.78 187 ASN A O 1
ATOM 1495 N N . GLU A 1 188 ? -17.866 -28.690 19.629 1.00 39.50 188 GLU A N 1
ATOM 1496 C CA . GLU A 1 188 ? -16.952 -29.807 19.329 1.00 39.50 188 GLU A CA 1
ATOM 1497 C C . GLU A 1 188 ? -16.050 -29.455 18.117 1.00 39.50 188 GLU A C 1
ATOM 1499 O O . GLU A 1 188 ? -16.021 -30.155 17.104 1.00 39.50 188 GLU A O 1
ATOM 1504 N N . GLU A 1 189 ? -15.321 -28.336 18.185 1.00 37.97 189 GLU A N 1
ATOM 1505 C CA . GLU A 1 189 ? -14.275 -27.956 17.221 1.00 37.97 189 GLU A CA 1
ATOM 1506 C C . GLU A 1 189 ? -12.933 -27.832 17.972 1.00 37.97 189 GLU A C 1
ATOM 1508 O O . GLU A 1 189 ? -12.910 -27.359 19.100 1.00 37.97 189 GLU A O 1
ATOM 1513 N N . GLU A 1 190 ? -11.837 -28.315 17.364 1.00 35.28 190 GLU A N 1
ATOM 1514 C CA . GLU A 1 190 ? -10.474 -28.467 17.923 1.00 35.28 190 GLU A CA 1
ATOM 1515 C C . GLU A 1 190 ? -10.127 -27.575 19.144 1.00 35.28 190 GLU A C 1
ATOM 1517 O O . GLU A 1 190 ? -10.246 -26.351 19.047 1.00 35.28 190 GLU A O 1
ATOM 1522 N N . PRO A 1 191 ? -9.587 -28.140 20.248 1.00 41.94 191 PRO A N 1
ATOM 1523 C CA . PRO A 1 191 ? -9.279 -27.377 21.458 1.00 41.94 191 PRO A CA 1
ATOM 1524 C C . PRO A 1 191 ? -8.375 -26.176 21.147 1.00 41.94 191 PRO A C 1
ATOM 1526 O O . PRO A 1 191 ? -7.357 -26.301 20.453 1.00 41.94 191 PRO A O 1
ATOM 1529 N N . GLU A 1 192 ? -8.753 -24.997 21.652 1.00 55.75 192 GLU A N 1
ATOM 1530 C CA . GLU A 1 192 ? -7.998 -23.760 21.458 1.00 55.75 192 GLU A CA 1
ATOM 1531 C C . GLU A 1 192 ? -6.540 -23.978 21.902 1.00 55.75 192 GLU A C 1
ATOM 1533 O O . GLU A 1 192 ? -6.262 -24.379 23.032 1.00 55.75 192 GLU A O 1
ATOM 1538 N N . LYS A 1 193 ? -5.582 -23.770 20.988 1.00 68.25 193 LYS A N 1
ATOM 1539 C CA . LYS A 1 193 ? -4.170 -24.093 21.253 1.00 68.25 193 LYS A CA 1
ATOM 1540 C C . LYS A 1 193 ? -3.660 -23.311 22.473 1.00 68.25 193 LYS A C 1
ATOM 1542 O O . LYS A 1 193 ? -3.809 -22.085 22.494 1.00 68.25 193 LYS A O 1
ATOM 1547 N N . PRO A 1 194 ? -2.984 -23.969 23.429 1.00 82.62 194 PRO A N 1
ATOM 1548 C CA . PRO A 1 194 ? -2.578 -23.338 24.677 1.00 82.62 194 PRO A CA 1
ATOM 1549 C C . PRO A 1 194 ? -1.540 -22.228 24.446 1.00 82.62 194 PRO A C 1
ATOM 1551 O O . PRO A 1 194 ? -0.715 -22.288 23.528 1.00 82.62 194 PRO A O 1
ATOM 1554 N N . LYS A 1 195 ? -1.594 -21.174 25.268 1.00 86.06 195 LYS A N 1
ATOM 1555 C CA . LYS A 1 195 ? -0.820 -19.931 25.088 1.00 86.06 195 LYS A CA 1
ATOM 1556 C C . LYS A 1 195 ? 0.202 -19.767 26.206 1.00 86.06 195 LYS A C 1
ATOM 1558 O O . LYS A 1 195 ? -0.155 -19.791 27.382 1.00 86.06 195 LYS A O 1
ATOM 1563 N N . VAL A 1 196 ? 1.466 -19.527 25.851 1.00 88.50 196 VAL A N 1
ATOM 1564 C CA . VAL A 1 196 ? 2.548 -19.380 26.844 1.00 88.50 196 VAL A CA 1
ATOM 1565 C C . VAL A 1 196 ? 2.319 -18.160 27.735 1.00 88.50 196 VAL A C 1
ATOM 1567 O O . VAL A 1 196 ? 2.601 -18.219 28.924 1.00 88.50 196 VAL A O 1
ATOM 1570 N N . GLN A 1 197 ? 1.747 -17.078 27.202 1.00 87.06 197 GLN A N 1
ATOM 1571 C CA . GLN A 1 197 ? 1.438 -15.874 27.981 1.00 87.06 197 GLN A CA 1
ATOM 1572 C C . GLN A 1 197 ? 0.395 -16.134 29.064 1.00 87.06 197 GLN A C 1
ATOM 1574 O O . GLN A 1 197 ? 0.549 -15.638 30.170 1.00 87.06 197 GLN A O 1
ATOM 1579 N N . ALA A 1 198 ? -0.632 -16.937 28.766 1.00 84.62 198 ALA A N 1
ATOM 1580 C CA . ALA A 1 198 ? -1.638 -17.314 29.756 1.00 84.62 198 ALA A CA 1
ATOM 1581 C C . ALA A 1 198 ? -1.009 -18.156 30.875 1.00 84.62 198 ALA A C 1
ATOM 1583 O O . ALA A 1 198 ? -1.315 -17.960 32.046 1.00 84.62 198 ALA A O 1
ATOM 1584 N N . TRP A 1 199 ? -0.070 -19.042 30.525 1.00 89.62 199 TRP A N 1
ATOM 1585 C CA . TRP A 1 199 ? 0.693 -19.808 31.507 1.00 89.62 199 TRP A CA 1
ATOM 1586 C C . TRP A 1 199 ? 1.620 -18.919 32.350 1.00 89.62 199 TRP A C 1
ATOM 1588 O O . TRP A 1 199 ? 1.608 -19.044 33.570 1.00 89.62 199 TRP A O 1
ATOM 1598 N N . ILE A 1 200 ? 2.349 -17.974 31.744 1.00 88.00 200 ILE A N 1
ATOM 1599 C CA . ILE A 1 200 ? 3.183 -17.001 32.474 1.00 88.00 200 ILE A CA 1
ATOM 1600 C C . ILE A 1 200 ? 2.315 -16.159 33.406 1.00 88.00 200 ILE A C 1
ATOM 1602 O O . ILE A 1 200 ? 2.600 -16.070 34.593 1.00 88.00 200 ILE A O 1
ATOM 1606 N N . HIS A 1 201 ? 1.225 -15.587 32.899 1.00 84.88 201 HIS A N 1
ATOM 1607 C CA . HIS A 1 201 ? 0.316 -14.789 33.708 1.00 84.88 201 HIS A CA 1
ATOM 1608 C C . HIS A 1 201 ? -0.246 -15.611 34.873 1.00 84.88 201 HIS A C 1
ATOM 1610 O O . HIS A 1 201 ? -0.248 -15.145 36.003 1.00 84.88 201 HIS A O 1
ATOM 1616 N N . LYS A 1 202 ? -0.664 -16.859 34.643 1.00 84.31 202 LYS A N 1
ATOM 1617 C CA . LYS A 1 202 ? -1.208 -17.713 35.706 1.00 84.31 202 LYS A CA 1
ATOM 1618 C C . LYS A 1 202 ? -0.186 -18.044 36.802 1.0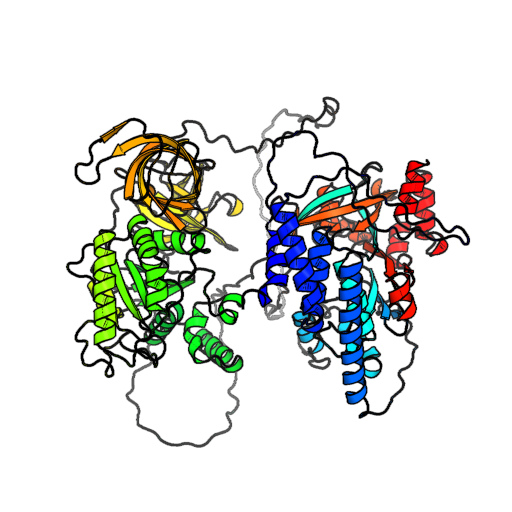0 84.31 202 LYS A C 1
ATOM 1620 O O . LYS A 1 202 ? -0.552 -18.016 37.968 1.00 84.31 202 LYS A O 1
ATOM 1625 N N . HIS A 1 203 ? 1.059 -18.363 36.446 1.00 84.75 203 HIS A N 1
ATOM 1626 C CA . HIS A 1 203 ? 2.034 -18.908 37.405 1.00 84.75 203 HIS A CA 1
ATOM 1627 C C . HIS A 1 203 ? 3.050 -17.876 37.919 1.00 84.75 203 HIS A C 1
ATOM 1629 O O . HIS A 1 203 ? 3.706 -18.120 38.924 1.00 84.75 203 HIS A O 1
ATOM 1635 N N . MET A 1 204 ? 3.214 -16.740 37.233 1.00 86.62 204 MET A N 1
ATOM 1636 C CA . MET A 1 204 ? 4.330 -15.810 37.459 1.00 86.62 204 MET A CA 1
ATOM 1637 C C . MET A 1 204 ? 3.891 -14.364 37.729 1.00 86.62 204 MET A C 1
ATOM 1639 O O . MET A 1 204 ? 4.702 -13.583 38.226 1.00 86.62 204 MET A O 1
ATOM 1643 N N . SER A 1 205 ? 2.638 -13.993 37.432 1.00 82.12 205 SER A N 1
ATOM 1644 C CA . SER A 1 205 ? 2.121 -12.621 37.615 1.00 82.12 205 SER A CA 1
ATOM 1645 C C . SER A 1 205 ? 2.221 -12.120 39.053 1.00 82.12 205 SER A C 1
ATOM 1647 O O . SER A 1 205 ? 2.564 -10.963 39.271 1.00 82.12 205 SER A O 1
ATOM 1649 N N . GLN A 1 206 ? 1.959 -13.000 40.022 1.00 79.06 206 GLN A N 1
ATOM 1650 C CA . GLN A 1 206 ? 2.002 -12.671 41.446 1.00 79.06 206 GLN A CA 1
ATOM 1651 C C . GLN A 1 206 ? 3.424 -12.346 41.915 1.00 79.06 206 GLN A C 1
ATOM 1653 O O . GLN A 1 206 ? 3.613 -11.516 42.796 1.00 79.06 206 GLN A O 1
ATOM 1658 N N . LYS A 1 207 ? 4.436 -12.984 41.313 1.00 83.19 207 LYS A N 1
ATOM 1659 C CA . LYS A 1 207 ? 5.836 -12.854 41.732 1.00 83.19 207 LYS A CA 1
ATOM 1660 C C . LYS A 1 207 ? 6.593 -11.777 40.959 1.00 83.19 207 LYS A C 1
ATOM 1662 O O . LYS A 1 207 ? 7.490 -11.145 41.511 1.00 83.19 207 LYS A O 1
ATOM 1667 N N . TYR A 1 208 ? 6.260 -11.573 39.685 1.00 88.38 208 TYR A N 1
ATOM 1668 C CA . TYR A 1 208 ? 6.972 -10.651 38.803 1.00 88.38 208 TYR A CA 1
ATOM 1669 C C . TYR A 1 208 ? 5.988 -9.676 38.146 1.00 88.38 208 TYR A C 1
ATOM 1671 O O . TYR A 1 208 ? 5.270 -10.073 37.226 1.00 88.38 208 TYR A O 1
ATOM 1679 N N . PRO A 1 209 ? 5.992 -8.383 38.525 1.00 87.31 209 PRO A N 1
ATOM 1680 C CA . PRO A 1 209 ? 5.066 -7.394 37.970 1.00 87.31 209 PRO A CA 1
ATOM 1681 C C . PRO A 1 209 ? 5.118 -7.269 36.442 1.00 87.31 209 PRO A C 1
ATOM 1683 O O . PRO A 1 209 ? 4.107 -7.026 35.798 1.00 87.31 209 PRO A O 1
ATOM 1686 N N . ILE A 1 210 ? 6.275 -7.485 35.812 1.00 89.56 210 ILE A N 1
ATOM 1687 C CA . ILE A 1 210 ? 6.362 -7.469 34.343 1.00 89.56 210 ILE A CA 1
ATOM 1688 C C . ILE A 1 210 ? 5.535 -8.584 33.677 1.00 89.56 210 ILE A C 1
ATOM 1690 O O . ILE A 1 210 ? 5.115 -8.440 32.532 1.00 89.56 210 ILE A O 1
ATOM 1694 N N . CYS A 1 211 ? 5.250 -9.676 34.395 1.00 89.69 211 CYS A N 1
ATOM 1695 C CA . CYS A 1 211 ? 4.424 -10.787 33.924 1.00 89.69 211 CYS A CA 1
ATOM 1696 C C . CYS A 1 211 ? 2.913 -10.486 33.964 1.00 89.69 211 CYS A C 1
ATOM 1698 O O . CYS A 1 211 ? 2.130 -11.360 33.593 1.00 89.69 211 CYS A O 1
ATOM 1700 N N . THR A 1 212 ? 2.490 -9.280 34.369 1.00 85.62 212 THR A N 1
ATOM 1701 C CA . THR A 1 212 ? 1.124 -8.748 34.156 1.00 85.62 212 THR A CA 1
ATOM 1702 C C . THR A 1 212 ? 1.072 -7.672 33.069 1.00 85.62 212 THR A C 1
ATOM 1704 O O . THR A 1 212 ? 0.003 -7.392 32.523 1.00 85.62 212 THR A O 1
ATOM 1707 N N . ASP A 1 213 ? 2.218 -7.091 32.699 1.00 85.12 213 ASP A N 1
ATOM 1708 C CA . ASP A 1 213 ? 2.292 -6.007 31.724 1.00 85.12 213 ASP A CA 1
ATOM 1709 C C . ASP A 1 213 ? 2.192 -6.546 30.289 1.00 85.12 213 ASP A C 1
ATOM 1711 O O . ASP A 1 213 ? 3.172 -6.942 29.648 1.00 85.12 213 ASP A O 1
ATOM 1715 N N . ALA A 1 214 ? 0.974 -6.516 29.749 1.00 79.31 214 ALA A N 1
ATOM 1716 C CA . ALA A 1 214 ? 0.707 -6.888 28.365 1.00 79.31 214 ALA A CA 1
ATOM 1717 C C . ALA A 1 214 ? 1.435 -5.985 27.348 1.00 79.31 214 ALA A C 1
ATOM 1719 O O . ALA A 1 214 ? 1.703 -6.425 26.227 1.00 79.31 214 ALA A O 1
ATOM 1720 N N . THR A 1 215 ? 1.788 -4.744 27.718 1.00 80.50 215 THR A N 1
ATOM 1721 C CA . THR A 1 215 ? 2.553 -3.838 26.841 1.00 80.50 215 THR A CA 1
ATOM 1722 C C . THR A 1 215 ? 4.003 -4.283 26.676 1.00 80.50 215 THR A C 1
ATOM 1724 O O . THR A 1 215 ? 4.591 -4.069 25.616 1.00 80.50 215 THR A O 1
ATOM 1727 N N . GLU A 1 216 ? 4.534 -5.000 27.667 1.00 84.25 216 GLU A N 1
ATOM 1728 C CA . GLU A 1 216 ? 5.835 -5.671 27.615 1.00 84.25 216 GLU A CA 1
ATOM 1729 C C . GLU A 1 216 ? 5.721 -7.166 27.289 1.00 84.25 216 GLU A C 1
ATOM 1731 O O . GLU A 1 216 ? 6.646 -7.938 27.543 1.00 84.25 216 GLU A O 1
ATOM 1736 N N . ALA A 1 217 ? 4.591 -7.581 26.703 1.00 86.25 217 ALA A N 1
ATOM 1737 C CA . ALA A 1 217 ? 4.305 -8.963 26.323 1.00 86.25 217 ALA A CA 1
ATOM 1738 C C . ALA A 1 217 ? 4.517 -9.966 27.473 1.00 86.25 217 ALA A C 1
ATOM 1740 O O . ALA A 1 217 ? 4.994 -11.082 27.248 1.00 86.25 217 ALA A O 1
ATOM 1741 N N . PHE A 1 218 ? 4.175 -9.567 28.702 1.00 88.38 218 PHE A N 1
ATOM 1742 C CA . PHE A 1 218 ? 4.355 -10.371 29.914 1.00 88.38 218 PHE A CA 1
ATOM 1743 C C . PHE A 1 218 ? 5.820 -10.780 30.161 1.00 88.38 218 PHE A C 1
ATOM 1745 O O . PHE A 1 218 ? 6.087 -11.832 30.732 1.00 88.38 218 PHE A O 1
ATOM 1752 N N . GLY A 1 219 ? 6.772 -9.979 29.668 1.00 89.00 219 GLY A N 1
ATOM 1753 C CA . GLY A 1 219 ? 8.210 -10.236 29.749 1.00 89.00 219 GLY A CA 1
ATOM 1754 C C . GLY A 1 219 ? 8.784 -11.056 28.588 1.00 89.00 219 GLY A C 1
ATOM 1755 O O . GLY A 1 219 ? 10.003 -11.212 28.504 1.00 89.00 219 GLY A O 1
ATOM 1756 N N . LEU A 1 220 ? 7.971 -11.571 27.660 1.00 90.69 220 LEU A N 1
ATOM 1757 C CA . LEU A 1 220 ? 8.475 -12.359 26.531 1.00 90.69 220 LEU A CA 1
ATOM 1758 C C . LEU A 1 220 ? 9.202 -11.496 25.497 1.00 90.69 220 LEU A C 1
ATOM 1760 O O . LEU A 1 220 ? 8.685 -10.497 24.998 1.00 90.69 220 LEU A O 1
ATOM 1764 N N . LEU A 1 221 ? 10.393 -11.942 25.093 1.00 83.62 221 LEU A N 1
ATOM 1765 C CA . LEU A 1 221 ? 11.259 -11.173 24.190 1.00 83.62 221 LEU A CA 1
ATOM 1766 C C . LEU A 1 221 ? 11.316 -11.710 22.768 1.00 83.62 221 LEU A C 1
ATOM 1768 O O . LEU A 1 221 ? 11.684 -10.999 21.832 1.00 83.62 221 LEU A O 1
ATOM 1772 N N . HIS A 1 222 ? 10.978 -12.983 22.588 1.00 86.12 222 HIS A N 1
ATOM 1773 C CA . HIS A 1 222 ? 10.993 -13.623 21.285 1.00 86.12 222 HIS A CA 1
ATOM 1774 C C . HIS A 1 222 ? 9.934 -14.710 21.169 1.00 86.12 222 HIS A C 1
ATOM 1776 O O . HIS A 1 222 ? 9.382 -15.171 22.163 1.00 86.12 222 HIS A O 1
ATOM 1782 N N . ARG A 1 223 ? 9.637 -15.094 19.926 1.00 86.25 223 ARG A N 1
ATOM 1783 C CA . ARG A 1 223 ? 8.612 -16.085 19.597 1.00 86.25 223 ARG A CA 1
ATOM 1784 C C . ARG A 1 223 ? 9.220 -17.304 18.918 1.00 86.25 223 ARG A C 1
ATOM 1786 O O . ARG A 1 223 ? 10.152 -17.170 18.126 1.00 86.25 223 ARG A O 1
ATOM 1793 N N . LEU A 1 224 ? 8.597 -18.450 19.160 1.00 87.38 224 LEU A N 1
ATOM 1794 C CA . LEU A 1 224 ? 8.758 -19.678 18.389 1.00 87.38 224 LEU A CA 1
ATOM 1795 C C . LEU A 1 224 ? 7.426 -20.000 17.703 1.00 87.38 224 LEU A C 1
ATOM 1797 O O . LEU A 1 224 ? 6.359 -19.644 18.213 1.00 87.38 224 LEU A O 1
ATOM 1801 N N . ASP A 1 225 ? 7.479 -20.646 16.539 1.00 83.69 225 ASP A N 1
ATOM 1802 C CA . ASP A 1 225 ? 6.268 -21.131 15.875 1.00 83.69 225 ASP A CA 1
ATOM 1803 C C . ASP A 1 225 ? 5.573 -22.182 16.754 1.00 83.69 225 ASP A C 1
ATOM 1805 O O . ASP A 1 225 ? 6.214 -22.865 17.552 1.00 83.69 225 ASP A O 1
ATOM 1809 N N . ALA A 1 226 ? 4.255 -22.344 16.597 1.00 82.56 226 ALA A N 1
ATOM 1810 C CA . ALA A 1 226 ? 3.475 -23.226 17.467 1.00 82.56 226 ALA A CA 1
ATOM 1811 C C . ALA A 1 226 ? 4.053 -24.652 17.520 1.00 82.56 226 ALA A C 1
ATOM 1813 O O . ALA A 1 226 ? 4.246 -25.197 18.598 1.00 82.56 226 ALA A O 1
ATOM 1814 N N . GLN A 1 227 ? 4.407 -25.229 16.369 1.00 83.88 227 GLN A N 1
ATOM 1815 C CA . GLN A 1 227 ? 4.961 -26.587 16.265 1.00 83.88 227 GLN A CA 1
ATOM 1816 C C . GLN A 1 227 ? 6.458 -26.691 16.601 1.00 83.88 227 GLN A C 1
ATOM 1818 O O . GLN A 1 227 ? 6.975 -27.802 16.685 1.00 83.88 227 GLN A O 1
ATOM 1823 N N . THR A 1 228 ? 7.151 -25.567 16.794 1.00 89.81 228 THR A N 1
ATOM 1824 C CA . THR A 1 228 ? 8.563 -25.544 17.190 1.00 89.81 228 THR A CA 1
ATOM 1825 C C . THR A 1 228 ? 8.660 -25.634 18.704 1.00 89.81 228 THR A C 1
ATOM 1827 O O . THR A 1 228 ? 8.026 -24.850 19.411 1.00 89.81 228 THR A O 1
ATOM 1830 N N . SER A 1 229 ? 9.448 -26.580 19.203 1.00 92.31 229 SER A N 1
ATOM 1831 C CA . SER A 1 229 ? 9.804 -26.670 20.621 1.00 92.31 229 SER A CA 1
ATOM 1832 C C . SER A 1 229 ? 11.156 -26.004 20.880 1.00 92.31 229 SER A C 1
ATOM 1834 O O . SER A 1 229 ? 11.943 -25.812 19.951 1.00 92.31 229 SER A O 1
ATOM 1836 N N . GLY A 1 230 ? 11.440 -25.663 22.133 1.00 92.38 230 GLY A N 1
ATOM 1837 C CA . GLY A 1 230 ? 12.736 -25.114 22.534 1.00 92.38 230 GLY A CA 1
ATOM 1838 C C . GLY A 1 230 ? 12.620 -23.991 23.551 1.00 92.38 230 GLY A C 1
ATOM 1839 O O . GLY A 1 230 ? 11.532 -23.672 24.035 1.00 92.38 230 GLY A O 1
ATOM 1840 N N . VAL A 1 231 ? 13.760 -23.394 23.886 1.00 91.25 231 VAL A N 1
ATOM 1841 C CA . VAL A 1 231 ? 13.851 -22.419 24.976 1.00 91.25 231 VAL A CA 1
ATOM 1842 C C . VAL A 1 231 ? 13.430 -21.016 24.540 1.00 91.25 231 VAL A C 1
ATOM 1844 O O . VAL A 1 231 ? 13.917 -20.455 23.556 1.00 91.25 231 VAL A O 1
ATOM 1847 N N . LEU A 1 232 ? 12.549 -20.417 25.333 1.00 92.12 232 LEU A N 1
ATOM 1848 C CA . LEU A 1 232 ? 12.210 -19.001 25.326 1.00 92.12 232 LEU A CA 1
ATOM 1849 C C . LEU A 1 232 ? 12.916 -18.290 26.479 1.00 92.12 232 LEU A C 1
ATOM 1851 O O . LEU A 1 232 ? 13.167 -18.891 27.515 1.00 92.12 232 LEU A O 1
ATOM 1855 N N . VAL A 1 233 ? 13.181 -16.995 26.323 1.00 92.50 233 VAL A N 1
ATOM 1856 C CA . VAL A 1 233 ? 13.645 -16.138 27.423 1.00 92.50 233 VAL A CA 1
ATOM 1857 C C . VAL A 1 233 ? 12.539 -15.145 27.728 1.00 92.50 233 VAL A C 1
ATOM 1859 O O . VAL A 1 233 ? 12.034 -14.471 26.822 1.00 92.50 233 VAL A O 1
ATOM 1862 N N . CYS A 1 234 ? 12.166 -15.100 29.000 1.00 93.44 234 CYS A N 1
ATOM 1863 C CA . CYS A 1 234 ? 11.177 -14.203 29.564 1.00 93.44 234 CYS A CA 1
ATOM 1864 C C . CYS A 1 234 ? 11.848 -13.352 30.639 1.00 93.44 234 CYS A C 1
ATOM 1866 O O . CYS A 1 234 ? 12.538 -13.875 31.510 1.00 93.44 234 CYS A O 1
ATOM 1868 N N . ALA A 1 235 ? 11.663 -12.043 30.582 1.00 94.38 235 ALA A N 1
ATOM 1869 C CA . ALA A 1 235 ? 12.135 -11.141 31.613 1.00 94.38 235 ALA A CA 1
ATOM 1870 C C . ALA A 1 235 ? 11.304 -11.290 32.895 1.00 94.38 235 ALA A C 1
ATOM 1872 O O . ALA A 1 235 ? 10.100 -11.543 32.846 1.00 94.38 235 ALA A O 1
ATOM 1873 N N . ARG A 1 236 ? 11.974 -11.119 34.034 1.00 93.81 236 ARG A N 1
ATOM 1874 C CA . ARG A 1 236 ? 11.384 -11.074 35.380 1.00 93.81 236 ARG A CA 1
ATOM 1875 C C . ARG A 1 236 ? 11.345 -9.655 35.951 1.00 93.81 236 ARG A C 1
ATOM 1877 O O . ARG A 1 236 ? 10.579 -9.401 36.873 1.00 93.81 236 ARG A O 1
ATOM 1884 N N . SER A 1 237 ? 12.112 -8.733 35.370 1.00 94.19 237 SER A N 1
ATOM 1885 C CA . SER A 1 237 ? 12.101 -7.304 35.694 1.00 94.19 237 SER A CA 1
ATOM 1886 C C . SER A 1 237 ? 12.127 -6.446 34.422 1.00 94.19 237 SER A C 1
ATOM 1888 O O . SER A 1 237 ? 12.504 -6.925 33.344 1.00 94.19 237 SER A O 1
ATOM 1890 N N . TYR A 1 238 ? 11.725 -5.177 34.519 1.00 94.69 238 TYR A N 1
ATOM 1891 C CA . TYR A 1 238 ? 11.807 -4.217 33.413 1.00 94.69 238 TYR A CA 1
ATOM 1892 C C . TYR A 1 238 ? 13.257 -3.901 33.045 1.00 94.69 238 TYR A C 1
ATOM 1894 O O . TYR A 1 238 ? 13.564 -3.775 31.858 1.00 94.69 238 TYR A O 1
ATOM 1902 N N . GLU A 1 239 ? 14.161 -3.845 34.026 1.00 94.56 239 GLU A N 1
ATOM 1903 C CA . GLU A 1 239 ? 15.606 -3.780 33.790 1.00 94.56 239 GLU A CA 1
ATOM 1904 C C . GLU A 1 239 ? 16.089 -4.937 32.904 1.00 94.56 239 GLU A C 1
ATOM 1906 O O . GLU A 1 239 ? 16.683 -4.701 31.845 1.00 94.56 239 GLU A O 1
ATOM 1911 N N . GLY A 1 240 ? 15.745 -6.175 33.273 1.00 93.38 240 GLY A N 1
ATOM 1912 C CA . GLY A 1 240 ? 16.065 -7.364 32.489 1.00 93.38 240 GLY A CA 1
ATOM 1913 C C . GLY A 1 240 ? 15.472 -7.311 31.085 1.00 93.38 240 GLY A C 1
ATOM 1914 O O . GLY A 1 240 ? 16.171 -7.564 30.103 1.00 93.38 240 GLY A O 1
ATOM 1915 N N . ALA A 1 241 ? 14.201 -6.920 30.962 1.00 92.88 241 ALA A N 1
ATOM 1916 C CA . ALA A 1 241 ? 13.527 -6.811 29.670 1.00 92.88 241 ALA A CA 1
ATOM 1917 C C . ALA A 1 241 ? 14.215 -5.817 28.734 1.00 92.88 241 ALA A C 1
ATOM 1919 O O . ALA A 1 241 ? 14.389 -6.102 27.546 1.00 92.88 241 ALA A O 1
ATOM 1920 N N . TYR A 1 242 ? 14.611 -4.655 29.253 1.00 94.25 242 TYR A N 1
ATOM 1921 C CA . TYR A 1 242 ? 15.220 -3.601 28.450 1.00 94.25 242 TYR A CA 1
ATOM 1922 C C . TYR A 1 242 ? 16.650 -3.961 28.048 1.00 94.25 242 TYR A C 1
ATOM 1924 O O . TYR A 1 242 ? 17.003 -3.789 26.878 1.00 94.25 242 TYR A O 1
ATOM 1932 N N . TRP A 1 243 ? 17.442 -4.521 28.969 1.00 92.81 243 TRP A N 1
ATOM 1933 C CA . TRP A 1 243 ? 18.781 -5.034 28.670 1.00 92.81 243 TRP A CA 1
ATOM 1934 C C . TRP A 1 243 ? 18.749 -6.086 27.572 1.00 92.81 243 TRP A C 1
ATOM 1936 O O . TRP A 1 243 ? 19.431 -5.980 26.550 1.00 92.81 243 TRP A O 1
ATOM 1946 N N . LEU A 1 244 ? 17.911 -7.097 27.773 1.00 91.94 244 LEU A N 1
ATOM 1947 C CA . LEU A 1 244 ? 17.783 -8.180 26.832 1.00 91.94 244 LEU A CA 1
ATOM 1948 C C . LEU A 1 244 ? 17.321 -7.614 25.482 1.00 91.94 244 LEU A C 1
ATOM 1950 O O . LEU A 1 244 ? 18.022 -7.786 24.489 1.00 91.94 244 LEU A O 1
ATOM 1954 N N . ARG A 1 245 ? 16.247 -6.814 25.418 1.00 91.19 245 ARG A N 1
ATOM 1955 C CA . ARG A 1 245 ? 15.763 -6.217 24.156 1.00 91.19 245 ARG A CA 1
ATOM 1956 C C . ARG A 1 245 ? 16.832 -5.398 23.411 1.00 91.19 245 ARG A C 1
ATOM 1958 O O . ARG A 1 245 ? 16.845 -5.439 22.176 1.00 91.19 245 ARG A O 1
ATOM 1965 N N . LEU A 1 246 ? 17.757 -4.724 24.106 1.00 89.62 246 LEU A N 1
ATOM 1966 C CA . LEU A 1 246 ? 18.918 -4.084 23.469 1.00 89.62 246 LEU A CA 1
ATOM 1967 C C . LEU A 1 246 ? 19.820 -5.094 22.752 1.00 89.62 246 LEU A C 1
ATOM 1969 O O . LEU A 1 246 ? 20.196 -4.853 21.605 1.00 89.62 246 LEU A O 1
ATOM 1973 N N . GLN A 1 247 ? 20.106 -6.247 23.357 1.00 88.69 247 GLN A N 1
ATOM 1974 C CA . GLN A 1 247 ? 20.886 -7.305 22.705 1.00 88.69 247 GLN A CA 1
ATOM 1975 C C . GLN A 1 247 ? 20.199 -7.830 21.439 1.00 88.69 247 GLN A C 1
ATOM 1977 O O . GLN A 1 247 ? 20.859 -8.022 20.417 1.00 88.69 247 GLN A O 1
ATOM 1982 N N . TRP A 1 248 ? 18.869 -7.984 21.444 1.00 86.00 248 TRP A N 1
ATOM 1983 C CA . TRP A 1 248 ? 18.114 -8.323 20.226 1.00 86.00 248 TRP A CA 1
ATOM 1984 C C . TRP A 1 248 ? 18.228 -7.232 19.149 1.00 86.00 248 TRP A C 1
ATOM 1986 O O . TRP A 1 248 ? 18.352 -7.555 17.968 1.00 86.00 248 TRP A O 1
ATOM 1996 N N . CYS A 1 249 ? 18.236 -5.951 19.536 1.00 83.31 249 CYS A N 1
ATOM 1997 C CA . CYS A 1 249 ? 18.419 -4.824 18.611 1.00 83.31 249 CYS A CA 1
ATOM 1998 C C . CYS A 1 249 ? 19.830 -4.778 18.000 1.00 83.31 249 CYS A C 1
ATOM 2000 O O . CYS A 1 249 ? 19.983 -4.404 16.837 1.00 83.31 249 CYS A O 1
ATOM 2002 N N . GLN A 1 250 ? 20.840 -5.204 18.761 1.00 82.69 250 GLN A N 1
ATOM 2003 C CA . GLN A 1 250 ? 22.241 -5.340 18.330 1.00 82.69 250 GLN A CA 1
ATOM 2004 C C . GLN A 1 250 ? 22.503 -6.649 17.570 1.00 82.69 250 GLN A C 1
ATOM 2006 O O . GLN A 1 250 ? 23.583 -6.868 17.015 1.00 82.69 250 GLN A O 1
ATOM 2011 N N . TYR A 1 251 ? 21.492 -7.520 17.532 1.00 79.00 251 TYR A N 1
ATOM 2012 C CA . TYR A 1 251 ? 21.570 -8.936 17.204 1.00 7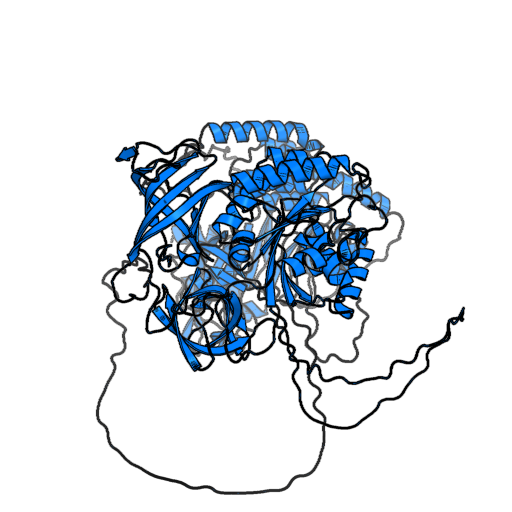9.00 251 TYR A CA 1
ATOM 2013 C C . TYR A 1 251 ? 22.753 -9.670 17.872 1.00 79.00 251 TYR A C 1
ATOM 2015 O O . TYR A 1 251 ? 23.390 -10.535 17.287 1.00 79.00 251 TYR A O 1
ATOM 2023 N N . ALA A 1 252 ? 23.020 -9.327 19.130 1.00 82.62 252 ALA A N 1
ATOM 2024 C CA . ALA A 1 252 ? 24.018 -9.950 20.000 1.00 82.62 252 ALA A CA 1
ATOM 2025 C C . ALA A 1 252 ? 23.494 -11.222 20.705 1.00 82.62 252 ALA A C 1
ATOM 2027 O O . ALA A 1 252 ? 24.024 -11.618 21.735 1.00 82.62 252 ALA A O 1
ATOM 2028 N N . VAL A 1 253 ? 22.428 -11.830 20.174 1.00 86.38 253 VAL A N 1
ATOM 2029 C CA . VAL A 1 253 ? 21.821 -13.062 20.692 1.00 86.38 253 VAL A CA 1
ATOM 2030 C C . VAL A 1 253 ? 21.993 -14.150 19.648 1.00 86.38 253 VAL A C 1
ATOM 2032 O O . VAL A 1 253 ? 21.497 -14.008 18.526 1.00 86.38 253 VAL A O 1
ATOM 2035 N N . ASP A 1 254 ? 22.638 -15.243 20.034 1.00 87.31 254 ASP A N 1
ATOM 2036 C CA . ASP A 1 254 ? 22.822 -16.407 19.179 1.00 87.31 254 ASP A CA 1
ATOM 2037 C C . ASP A 1 254 ? 21.666 -17.383 19.363 1.00 87.31 254 ASP A C 1
ATOM 2039 O O . ASP A 1 254 ? 21.318 -17.762 20.482 1.00 87.31 254 ASP A O 1
ATOM 2043 N N . LYS A 1 255 ? 21.048 -17.772 18.244 1.00 90.12 255 LYS A N 1
ATOM 2044 C CA . LYS A 1 255 ? 19.936 -18.724 18.206 1.00 90.12 255 LYS A CA 1
ATOM 2045 C C . LYS A 1 255 ? 20.204 -19.804 17.189 1.00 90.12 255 LYS A C 1
ATOM 2047 O O . LYS A 1 255 ? 20.285 -19.516 15.989 1.00 90.12 255 LYS A O 1
ATOM 2052 N N . GLU A 1 256 ? 20.243 -21.031 17.673 1.00 94.06 256 GLU A N 1
ATOM 2053 C CA . GLU A 1 256 ? 20.536 -22.193 16.856 1.00 94.06 256 GLU A CA 1
ATOM 2054 C C . GLU A 1 256 ? 19.380 -23.185 16.897 1.00 94.06 256 GLU A C 1
ATOM 2056 O O . GLU A 1 256 ? 18.702 -23.386 17.912 1.00 94.06 256 GLU A O 1
ATOM 2061 N N . TYR A 1 257 ? 19.130 -23.772 15.736 1.00 96.00 257 TYR A N 1
ATOM 2062 C CA . TYR A 1 257 ? 18.013 -24.660 15.489 1.00 96.00 257 TYR A CA 1
ATOM 2063 C C . TYR A 1 257 ? 18.524 -25.951 14.886 1.00 96.00 257 TYR A C 1
ATOM 2065 O O . TYR A 1 257 ? 19.504 -25.948 14.152 1.00 96.00 257 TYR A O 1
ATOM 2073 N N . VAL A 1 258 ? 17.810 -27.033 15.143 1.00 96.38 258 VAL A N 1
ATOM 2074 C CA . VAL A 1 258 ? 18.010 -28.318 14.487 1.00 96.38 258 VAL A CA 1
ATOM 2075 C C . VAL A 1 258 ? 16.717 -28.710 13.785 1.00 96.38 258 VAL A C 1
ATOM 2077 O O . VAL A 1 258 ? 15.615 -28.491 14.308 1.00 96.38 258 VAL A O 1
ATOM 2080 N N . CYS A 1 259 ? 16.837 -29.258 12.582 1.00 96.81 259 CYS A N 1
ATOM 2081 C CA . CYS A 1 259 ? 15.711 -29.798 11.836 1.00 96.81 259 CYS A CA 1
ATOM 2082 C C . CYS A 1 259 ? 16.102 -31.023 11.013 1.00 96.81 259 CYS A C 1
ATOM 2084 O O . CYS A 1 259 ? 17.264 -31.181 10.637 1.00 96.81 259 CYS A O 1
ATOM 2086 N N . VAL A 1 260 ? 15.100 -31.829 10.664 1.00 97.25 260 VAL A N 1
ATOM 2087 C CA . VAL A 1 260 ? 15.218 -32.837 9.607 1.00 97.25 260 VAL A CA 1
ATOM 2088 C C . VAL A 1 260 ? 14.521 -32.316 8.355 1.00 97.25 260 VAL A C 1
ATOM 2090 O O . VAL A 1 260 ? 13.396 -31.803 8.416 1.00 97.25 260 VAL A O 1
ATOM 2093 N N . VAL A 1 261 ? 15.202 -32.433 7.218 1.00 97.25 261 VAL A N 1
ATOM 2094 C CA . VAL A 1 261 ? 14.696 -32.020 5.905 1.00 97.25 261 VAL A CA 1
ATOM 2095 C C . VAL A 1 261 ? 14.726 -33.166 4.905 1.00 97.25 261 VAL A C 1
ATOM 2097 O O . VAL A 1 261 ? 15.523 -34.097 5.027 1.00 97.25 261 VAL A O 1
ATOM 2100 N N . HIS A 1 262 ? 13.854 -33.074 3.905 1.00 95.69 262 HIS A N 1
ATOM 2101 C CA . HIS A 1 262 ? 13.798 -34.007 2.783 1.00 95.69 262 HIS A CA 1
ATOM 2102 C C . HIS A 1 262 ? 15.036 -33.883 1.887 1.00 95.69 262 HIS A C 1
ATOM 2104 O O . HIS A 1 262 ? 15.465 -32.778 1.552 1.00 95.69 262 HIS A O 1
ATOM 2110 N N . GLY A 1 263 ? 15.568 -35.018 1.436 1.00 95.06 263 GLY A N 1
ATOM 2111 C CA . GLY A 1 263 ? 16.738 -35.096 0.562 1.00 95.06 263 GLY A CA 1
ATOM 2112 C C . GLY A 1 263 ? 18.077 -35.000 1.297 1.00 95.06 263 GLY A C 1
ATOM 2113 O O . GLY A 1 263 ? 18.156 -34.613 2.463 1.00 95.06 263 GLY A O 1
ATOM 2114 N N . TRP A 1 264 ? 19.157 -35.333 0.587 1.00 96.00 264 TRP A N 1
ATOM 2115 C CA . TRP A 1 264 ? 20.524 -35.091 1.050 1.00 96.00 264 TRP A CA 1
ATOM 2116 C C . TRP A 1 264 ? 20.949 -33.671 0.695 1.00 96.00 264 TRP A C 1
ATOM 2118 O O . TRP A 1 264 ? 21.179 -33.360 -0.471 1.00 96.00 264 TRP A O 1
ATOM 2128 N N . VAL A 1 265 ? 21.028 -32.812 1.709 1.00 93.88 265 VAL A N 1
ATOM 2129 C CA . VAL A 1 265 ? 21.563 -31.457 1.581 1.00 93.88 265 VAL A CA 1
ATOM 2130 C C . VAL A 1 265 ? 23.068 -31.571 1.404 1.00 93.88 265 VAL A C 1
ATOM 2132 O O . VAL A 1 265 ? 23.740 -32.191 2.232 1.00 93.88 265 VAL A O 1
ATOM 2135 N N . ASP A 1 266 ? 23.608 -30.981 0.343 1.00 88.69 266 ASP A N 1
ATOM 2136 C CA . ASP A 1 266 ? 25.050 -30.983 0.102 1.00 88.69 266 ASP A CA 1
ATOM 2137 C C . ASP A 1 266 ? 25.792 -30.393 1.317 1.00 88.69 266 ASP A C 1
ATOM 2139 O O . ASP A 1 266 ? 25.458 -29.309 1.795 1.00 88.69 266 ASP A O 1
ATOM 2143 N N . ARG A 1 267 ? 26.796 -31.108 1.844 1.00 86.94 267 ARG A N 1
ATOM 2144 C CA . ARG A 1 267 ? 27.575 -30.644 3.007 1.00 86.94 267 ARG A CA 1
ATOM 2145 C C . ARG A 1 267 ? 28.384 -29.382 2.691 1.00 86.94 267 ARG A C 1
ATOM 2147 O O . ARG A 1 267 ? 28.806 -28.706 3.621 1.00 86.94 267 ARG A O 1
ATOM 2154 N N . SER A 1 268 ? 28.603 -29.051 1.418 1.00 83.62 268 SER A N 1
ATOM 2155 C CA . SER A 1 268 ? 29.217 -27.784 1.006 1.00 83.62 268 SER A CA 1
ATOM 2156 C C . SER A 1 268 ? 28.264 -26.587 1.082 1.00 83.62 268 SER A C 1
ATOM 2158 O O . SER A 1 268 ? 28.734 -25.448 1.093 1.00 83.62 268 SER A O 1
ATOM 2160 N N . GLU A 1 269 ? 26.950 -26.812 1.181 1.00 83.62 269 GLU A N 1
ATOM 2161 C CA . GLU A 1 269 ? 25.982 -25.740 1.388 1.00 83.62 269 GLU A CA 1
ATOM 2162 C C . GLU A 1 269 ? 26.125 -25.214 2.824 1.00 83.62 269 GLU A C 1
ATOM 2164 O O . GLU A 1 269 ? 25.854 -25.920 3.797 1.00 83.62 269 GLU A O 1
ATOM 2169 N N . ARG A 1 270 ? 26.592 -23.969 2.964 1.00 86.56 270 ARG A N 1
ATOM 2170 C CA . ARG A 1 270 ? 26.831 -23.332 4.273 1.00 86.56 270 ARG A CA 1
ATOM 2171 C C . ARG A 1 270 ? 25.899 -22.167 4.567 1.00 86.56 270 ARG A C 1
ATOM 2173 O O . ARG A 1 270 ? 25.694 -21.823 5.726 1.00 86.56 270 ARG A O 1
ATOM 2180 N N . GLU A 1 271 ? 25.333 -21.549 3.536 1.00 90.94 271 GLU A N 1
ATOM 2181 C CA . GLU A 1 271 ? 24.691 -20.244 3.652 1.00 90.94 271 GLU A CA 1
ATOM 2182 C C . GLU A 1 271 ? 23.503 -20.097 2.704 1.00 90.94 271 GLU A C 1
ATOM 2184 O O . GLU A 1 271 ? 23.619 -20.278 1.496 1.00 90.94 271 GLU A O 1
ATOM 2189 N N . ILE A 1 272 ? 22.372 -19.629 3.231 1.00 88.44 272 ILE A N 1
ATOM 2190 C CA . ILE A 1 272 ? 21.212 -19.233 2.434 1.00 88.44 272 ILE A CA 1
ATOM 2191 C C . ILE A 1 272 ? 21.000 -17.731 2.590 1.00 88.44 272 ILE A C 1
ATOM 2193 O O . ILE A 1 272 ? 20.472 -17.246 3.597 1.00 88.44 272 ILE A O 1
ATOM 2197 N N . HIS A 1 273 ? 21.357 -16.988 1.542 1.00 89.94 273 HIS A N 1
ATOM 2198 C CA . HIS A 1 273 ? 21.125 -15.550 1.450 1.00 89.94 273 HIS A CA 1
ATOM 2199 C C . HIS A 1 273 ? 19.977 -15.246 0.479 1.00 89.94 273 HIS A C 1
ATOM 2201 O O . HIS A 1 273 ? 20.168 -15.055 -0.725 1.00 89.94 273 HIS A O 1
ATOM 2207 N N . LYS A 1 274 ? 18.747 -15.208 1.005 1.00 87.12 274 LYS A N 1
ATOM 2208 C CA . LYS A 1 274 ? 17.528 -14.993 0.210 1.00 87.12 274 LYS A CA 1
ATOM 2209 C C . LYS A 1 274 ? 16.615 -13.950 0.847 1.00 87.12 274 LYS A C 1
ATOM 2211 O O . LYS A 1 274 ? 16.654 -13.656 2.035 1.00 87.12 274 LYS A O 1
ATOM 2216 N N . ARG A 1 275 ? 15.795 -13.307 0.017 1.00 87.25 275 ARG A N 1
ATOM 2217 C CA . ARG A 1 275 ? 14.877 -12.245 0.449 1.00 87.25 275 ARG A CA 1
ATOM 2218 C C . ARG A 1 275 ? 13.502 -12.824 0.741 1.00 87.25 275 ARG A C 1
ATOM 2220 O O . ARG A 1 275 ? 12.879 -13.356 -0.172 1.00 87.25 275 ARG A O 1
ATOM 2227 N N . ILE A 1 276 ? 13.002 -12.670 1.968 1.00 80.69 276 ILE A N 1
ATOM 2228 C CA . ILE A 1 276 ? 11.710 -13.228 2.395 1.00 80.69 276 ILE A CA 1
ATOM 2229 C C . ILE A 1 276 ? 10.630 -12.153 2.424 1.00 80.69 276 ILE A C 1
ATOM 2231 O O . ILE A 1 276 ? 10.793 -11.082 3.018 1.00 80.69 276 ILE A O 1
ATOM 2235 N N . ARG A 1 277 ? 9.489 -12.456 1.809 1.00 84.94 277 ARG A N 1
ATOM 2236 C CA . ARG A 1 277 ? 8.282 -11.630 1.834 1.00 84.94 277 ARG A CA 1
ATOM 2237 C C . ARG A 1 277 ? 7.161 -12.368 2.559 1.00 84.94 277 ARG A C 1
ATOM 2239 O O . ARG A 1 277 ? 6.850 -13.494 2.198 1.00 84.94 277 ARG A O 1
ATOM 2246 N N . CYS A 1 278 ? 6.520 -11.710 3.524 1.00 72.38 278 CYS A N 1
ATOM 2247 C CA . CYS A 1 278 ? 5.268 -12.188 4.118 1.00 72.38 278 CYS A CA 1
ATOM 2248 C C . CYS A 1 278 ? 4.079 -11.767 3.237 1.00 72.38 278 CYS A C 1
ATOM 2250 O O . CYS A 1 278 ? 3.994 -10.621 2.790 1.00 72.38 278 CYS A O 1
ATOM 2252 N N . LEU A 1 279 ? 3.171 -12.701 2.995 1.00 65.38 279 LEU A N 1
ATOM 2253 C CA . LEU A 1 279 ? 1.917 -12.571 2.273 1.00 65.38 279 LEU A CA 1
ATOM 2254 C C . LEU A 1 279 ? 0.778 -12.783 3.273 1.00 65.38 279 LEU A C 1
ATOM 2256 O O . LEU A 1 279 ? 0.711 -13.809 3.952 1.00 65.38 279 LEU A O 1
ATOM 2260 N N . VAL A 1 280 ? -0.129 -11.819 3.356 1.00 47.16 280 VAL A N 1
ATOM 2261 C CA . VAL A 1 280 ? -1.359 -11.942 4.145 1.00 47.16 280 VAL A CA 1
ATOM 2262 C C . VAL A 1 280 ? -2.464 -12.363 3.177 1.00 47.16 280 VAL A C 1
ATOM 2264 O O . VAL A 1 280 ? -2.700 -11.660 2.193 1.00 47.16 280 VAL A O 1
ATOM 2267 N N . LYS A 1 281 ? -3.107 -13.519 3.402 1.00 34.19 281 LYS A N 1
ATOM 2268 C CA . LYS A 1 281 ? -4.288 -13.917 2.615 1.00 34.19 281 LYS A CA 1
ATOM 2269 C C . LYS A 1 281 ? -5.431 -12.927 2.913 1.00 34.19 281 LYS A C 1
ATOM 2271 O O . LYS A 1 281 ? -5.741 -12.741 4.089 1.00 34.19 281 LYS A O 1
ATOM 2276 N N . PRO A 1 282 ? -6.066 -12.299 1.907 1.00 28.83 282 PRO A N 1
ATOM 2277 C CA . PRO A 1 282 ? -7.296 -11.543 2.121 1.00 28.83 282 PRO A CA 1
ATOM 2278 C C . PRO A 1 282 ? -8.435 -12.479 2.558 1.00 28.83 282 PRO A C 1
ATOM 2280 O O . PRO A 1 282 ? -8.485 -13.642 2.161 1.00 28.83 282 PRO A O 1
ATOM 2283 N N . TRP A 1 283 ? -9.337 -11.959 3.384 1.00 26.06 283 TRP A N 1
ATOM 2284 C CA . TRP A 1 283 ? -10.510 -12.641 3.942 1.00 26.06 283 TRP A CA 1
ATOM 2285 C C . TRP A 1 283 ? -11.419 -13.278 2.863 1.00 26.06 283 TRP A C 1
ATOM 2287 O O . TRP A 1 283 ? -11.693 -12.651 1.839 1.00 26.06 283 TRP A O 1
ATOM 2297 N N . ARG A 1 284 ? -11.935 -14.498 3.111 1.00 25.59 284 ARG A N 1
ATOM 2298 C CA . ARG A 1 284 ? -13.050 -15.108 2.350 1.00 25.59 284 ARG A CA 1
ATOM 2299 C C . ARG A 1 284 ? -14.343 -14.375 2.733 1.00 25.59 284 ARG A C 1
ATOM 2301 O O . ARG A 1 284 ? -14.738 -14.444 3.890 1.00 25.59 284 ARG A O 1
ATOM 2308 N N . ILE A 1 285 ? -15.021 -13.725 1.788 1.00 26.83 285 ILE A N 1
ATOM 2309 C CA . ILE A 1 285 ? -16.429 -13.335 1.950 1.00 26.83 285 ILE A CA 1
ATOM 2310 C C . ILE A 1 285 ? -17.266 -14.501 1.425 1.00 26.83 285 ILE A C 1
ATOM 2312 O O . ILE A 1 285 ? -17.193 -14.834 0.245 1.00 26.83 285 ILE A O 1
ATOM 2316 N N . PHE A 1 286 ? -18.026 -15.143 2.308 1.00 21.28 286 PHE A N 1
ATOM 2317 C CA . PHE A 1 286 ? -19.075 -16.089 1.935 1.00 21.28 286 PHE A CA 1
ATOM 2318 C C . PHE A 1 286 ? -20.276 -15.261 1.445 1.00 21.28 286 PHE A C 1
ATOM 2320 O O . PHE A 1 286 ? -20.925 -14.592 2.244 1.00 21.28 286 PHE A O 1
ATOM 2327 N N . LEU A 1 287 ? -20.560 -15.256 0.138 1.00 25.11 287 LEU A N 1
ATOM 2328 C CA . LEU A 1 287 ? -21.856 -14.798 -0.371 1.00 25.11 287 LEU A CA 1
ATOM 2329 C C . LEU A 1 287 ? -22.844 -15.959 -0.219 1.00 25.11 287 LEU A C 1
ATOM 2331 O O . LEU A 1 287 ? -22.815 -16.922 -0.981 1.00 25.11 287 LEU A O 1
ATOM 2335 N N . GLY A 1 288 ? -23.703 -15.881 0.795 1.00 22.94 288 GLY A N 1
ATOM 2336 C CA . GLY A 1 288 ? -24.824 -16.798 0.957 1.00 22.94 288 GLY A CA 1
ATOM 2337 C C . GLY A 1 288 ? -25.882 -16.562 -0.122 1.00 22.94 288 GLY A C 1
ATOM 2338 O O . GLY A 1 288 ? -26.677 -15.636 -0.020 1.00 22.94 288 GLY A O 1
ATOM 2339 N N . LEU A 1 289 ? -25.919 -17.430 -1.132 1.00 24.75 289 LEU A N 1
ATOM 2340 C CA . LEU A 1 289 ? -27.118 -17.718 -1.917 1.00 24.75 289 LEU A CA 1
ATOM 2341 C C . LEU A 1 289 ? -27.552 -19.140 -1.551 1.00 24.75 289 LEU A C 1
ATOM 2343 O O . LEU A 1 289 ? -26.908 -20.110 -1.942 1.00 24.75 289 LEU A O 1
ATOM 2347 N N . HIS A 1 290 ? -28.621 -19.274 -0.768 1.00 24.17 290 HIS A N 1
ATOM 2348 C CA . HIS A 1 290 ? -29.382 -20.519 -0.649 1.00 24.17 290 HIS A CA 1
ATOM 2349 C C . HIS A 1 290 ? -30.833 -20.212 -1.017 1.00 24.17 290 HIS A C 1
ATOM 2351 O O . HIS A 1 290 ? -31.547 -19.526 -0.288 1.00 24.17 290 HIS A O 1
ATOM 2357 N N . PHE A 1 291 ? -31.250 -20.710 -2.178 1.00 23.11 291 PHE A N 1
ATOM 2358 C CA . PHE A 1 291 ? -32.651 -20.810 -2.570 1.00 23.11 291 PHE A CA 1
ATOM 2359 C C . PHE A 1 291 ? -33.237 -22.107 -1.992 1.00 23.11 291 PHE A C 1
ATOM 2361 O O . PHE A 1 291 ? -32.654 -23.170 -2.188 1.00 23.11 291 PHE A O 1
ATOM 2368 N N . GLY A 1 292 ? -34.420 -22.028 -1.368 1.00 22.28 292 GLY A N 1
ATOM 2369 C CA . GLY A 1 292 ? -35.378 -23.144 -1.350 1.00 22.28 292 GLY A CA 1
ATOM 2370 C C . GLY A 1 292 ? -35.849 -23.696 0.004 1.00 22.28 292 GLY A C 1
ATOM 2371 O O . GLY A 1 292 ? -35.312 -24.676 0.498 1.00 22.28 292 GLY A O 1
ATOM 2372 N N . SER A 1 293 ? -36.969 -23.137 0.485 1.00 25.80 293 SER A N 1
ATOM 2373 C CA . SER A 1 293 ? -38.125 -23.803 1.133 1.00 25.80 293 SER A CA 1
ATOM 2374 C C . SER A 1 293 ? -37.961 -24.647 2.415 1.00 25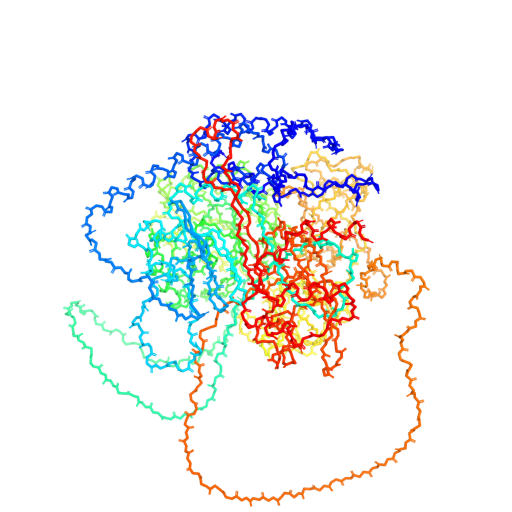.80 293 SER A C 1
ATOM 2376 O O . SER A 1 293 ? -37.533 -25.794 2.373 1.00 25.80 293 SER A O 1
ATOM 2378 N N . SER A 1 294 ? -38.531 -24.172 3.531 1.00 22.86 294 SER A N 1
ATOM 2379 C CA . SER A 1 294 ? -39.696 -24.796 4.207 1.00 22.86 294 SER A CA 1
ATOM 2380 C C . SER A 1 294 ? -40.014 -24.122 5.556 1.00 22.86 294 SER A C 1
ATOM 2382 O O . SER A 1 294 ? -39.159 -23.540 6.214 1.00 22.86 294 SER A O 1
ATOM 2384 N N . LEU A 1 295 ? -41.302 -24.153 5.902 1.00 34.56 295 LEU A N 1
ATOM 2385 C CA . LEU A 1 295 ? -41.987 -23.478 7.008 1.00 34.56 295 LEU A CA 1
ATOM 2386 C C . LEU A 1 295 ? -41.428 -23.756 8.418 1.00 34.56 295 LEU A C 1
ATOM 2388 O O . LEU A 1 295 ? -41.128 -24.895 8.763 1.00 34.56 295 LEU A O 1
ATOM 2392 N N . GLY A 1 296 ? -41.467 -22.728 9.277 1.00 22.78 296 GLY A N 1
ATOM 2393 C CA . GLY A 1 296 ? -41.428 -22.877 10.737 1.00 22.78 296 GLY A CA 1
ATOM 2394 C C . GLY A 1 296 ? -41.158 -21.563 11.478 1.00 22.78 296 GLY A C 1
ATOM 2395 O O . GLY A 1 296 ? -40.016 -21.127 11.562 1.00 22.78 296 GLY A O 1
ATOM 2396 N N . ARG A 1 297 ? -42.198 -20.920 12.030 1.00 33.28 297 ARG A N 1
ATOM 2397 C CA . ARG A 1 297 ? -42.058 -19.779 12.961 1.00 33.28 297 ARG A CA 1
ATOM 2398 C C . ARG A 1 297 ? -41.512 -20.259 14.321 1.00 33.28 297 ARG A C 1
ATOM 2400 O O . ARG A 1 297 ? -42.062 -21.235 14.829 1.00 33.28 297 ARG A O 1
ATOM 2407 N N . PRO A 1 298 ? -40.562 -19.556 14.969 1.00 26.95 298 PRO A N 1
ATOM 2408 C CA . PRO A 1 298 ? -40.267 -19.731 16.390 1.00 26.95 298 PRO A CA 1
ATOM 2409 C C . PRO A 1 298 ? -40.897 -18.618 17.268 1.00 26.95 298 PRO A C 1
ATOM 2411 O O . PRO A 1 298 ? -41.358 -17.599 16.745 1.00 26.95 298 PRO A O 1
ATOM 2414 N N . PRO A 1 299 ? -40.994 -18.834 18.597 1.00 25.23 299 PRO A N 1
ATOM 2415 C CA . PRO A 1 299 ? -41.935 -18.149 19.482 1.00 25.23 299 PRO A CA 1
ATOM 2416 C C . PRO A 1 299 ? -41.402 -16.813 20.013 1.00 25.23 299 PRO A C 1
ATOM 2418 O O . PRO A 1 299 ? -40.214 -16.652 20.281 1.00 25.23 299 PRO A O 1
ATOM 2421 N N . GLN A 1 300 ? -42.311 -15.860 20.226 1.00 28.36 300 GLN A N 1
ATOM 2422 C CA . GLN A 1 300 ? -42.019 -14.604 20.914 1.00 28.36 300 GLN A CA 1
ATOM 2423 C C . GLN A 1 300 ? -41.797 -14.837 22.419 1.00 28.36 300 GLN A C 1
ATOM 2425 O O . GLN A 1 300 ? -42.563 -15.559 23.058 1.00 28.36 300 GLN A O 1
ATOM 2430 N N . ARG A 1 301 ? -40.790 -14.170 22.998 1.00 26.30 301 ARG A N 1
ATOM 2431 C CA . ARG A 1 301 ? -40.628 -13.973 24.451 1.00 26.30 301 ARG A CA 1
ATOM 2432 C C . ARG A 1 301 ? -40.471 -12.474 24.774 1.00 26.30 301 ARG A C 1
ATOM 2434 O O . ARG A 1 301 ? -40.092 -11.708 23.890 1.00 26.30 301 ARG A O 1
ATOM 2441 N N . PRO A 1 302 ? -40.858 -12.039 25.988 1.00 24.70 302 PRO A N 1
ATOM 2442 C CA . PRO A 1 302 ? -41.438 -10.718 26.214 1.00 24.70 302 PRO A CA 1
ATOM 2443 C C . PRO A 1 302 ? -40.395 -9.631 26.491 1.00 24.70 302 PRO A C 1
ATOM 2445 O O . PRO A 1 302 ? -39.442 -9.829 27.241 1.00 24.70 302 PRO A O 1
ATOM 2448 N N . VAL A 1 303 ? -40.635 -8.447 25.931 1.00 27.95 303 VAL A N 1
ATOM 2449 C CA . VAL A 1 303 ? -39.872 -7.219 26.189 1.00 27.95 303 VAL A CA 1
ATOM 2450 C C . VAL A 1 303 ? -40.384 -6.562 27.480 1.00 27.95 303 VAL A C 1
ATOM 2452 O O . VAL A 1 303 ? -41.591 -6.377 27.644 1.00 27.95 303 VAL A O 1
ATOM 2455 N N . ARG A 1 304 ? -39.475 -6.196 28.399 1.00 25.42 304 ARG A N 1
ATOM 2456 C CA . ARG A 1 304 ? -39.778 -5.362 29.582 1.00 25.42 304 ARG A CA 1
ATOM 2457 C C . ARG A 1 304 ? -40.035 -3.900 29.164 1.00 25.42 304 ARG A C 1
ATOM 2459 O O . ARG A 1 304 ? -39.346 -3.412 28.271 1.00 25.42 304 ARG A O 1
ATOM 2466 N N . PRO A 1 305 ? -40.981 -3.176 29.794 1.00 23.45 305 PRO A N 1
ATOM 2467 C CA . PRO A 1 305 ? -41.346 -1.825 29.377 1.00 23.45 305 PRO A CA 1
ATOM 2468 C C . PRO A 1 305 ? -40.411 -0.759 29.969 1.00 23.45 305 PRO A C 1
ATOM 2470 O O . PRO A 1 305 ? -40.103 -0.789 31.158 1.00 23.45 305 PRO A O 1
ATOM 2473 N N . VAL A 1 306 ? -40.039 0.232 29.154 1.00 29.52 306 VAL A N 1
ATOM 2474 C CA . VAL A 1 306 ? -39.492 1.531 29.593 1.00 29.52 306 VAL A CA 1
ATOM 2475 C C . VAL A 1 306 ? -40.522 2.623 29.226 1.00 29.52 306 VAL A C 1
ATOM 2477 O O . VAL A 1 306 ? -41.213 2.467 28.213 1.00 29.52 306 VAL A O 1
ATOM 2480 N N . PRO A 1 307 ? -40.728 3.676 30.047 1.00 27.09 307 PRO A N 1
ATOM 2481 C CA . PRO A 1 307 ? -41.941 4.497 30.007 1.00 27.09 307 PRO A CA 1
ATOM 2482 C C . PRO A 1 307 ? -42.052 5.438 28.799 1.00 27.09 307 PRO A C 1
ATOM 2484 O O . PRO A 1 307 ? -41.070 5.955 28.279 1.00 27.09 307 PRO A O 1
ATOM 2487 N N . ARG A 1 308 ? -43.307 5.694 28.407 1.00 23.22 308 ARG A N 1
ATOM 2488 C CA . ARG A 1 308 ? -43.752 6.618 27.350 1.00 23.22 308 ARG A CA 1
ATOM 2489 C C . ARG A 1 308 ? -43.556 8.097 27.705 1.00 23.22 308 ARG A C 1
ATOM 2491 O O . ARG A 1 308 ? -44.015 8.525 28.757 1.00 23.22 308 ARG A O 1
ATOM 2498 N N . ALA A 1 309 ? -43.151 8.877 26.704 1.00 25.20 309 ALA A N 1
ATOM 2499 C CA . ALA A 1 309 ? -43.588 10.253 26.420 1.00 25.20 309 ALA A CA 1
ATOM 2500 C C . ALA A 1 309 ? -43.150 10.577 24.972 1.00 25.20 309 ALA A C 1
ATOM 2502 O O . ALA A 1 309 ? -42.034 10.233 24.618 1.00 25.20 309 ALA A O 1
ATOM 2503 N N . VAL A 1 310 ? -43.889 11.161 24.026 1.00 26.75 310 VAL A N 1
ATOM 2504 C CA . VAL A 1 310 ? -45.292 11.552 23.811 1.00 26.75 310 VAL A CA 1
ATOM 2505 C C . VAL A 1 310 ? -45.502 11.406 22.289 1.00 26.75 310 VAL A C 1
ATOM 2507 O O . VAL A 1 310 ? -44.612 11.710 21.500 1.00 26.75 310 VAL A O 1
ATOM 2510 N N . ARG A 1 311 ? -46.665 10.896 21.868 1.00 22.67 311 ARG A N 1
ATOM 2511 C CA . ARG A 1 311 ? -47.038 10.705 20.455 1.00 22.67 311 ARG A CA 1
ATOM 2512 C C . ARG A 1 311 ? -47.288 12.043 19.749 1.00 22.67 311 ARG A C 1
ATOM 2514 O O . ARG A 1 311 ? -48.119 12.811 20.220 1.00 22.67 311 ARG A O 1
ATOM 2521 N N . LEU A 1 312 ? -46.749 12.203 18.540 1.00 27.55 312 LEU A N 1
ATOM 2522 C CA . LEU A 1 312 ? -47.454 12.867 17.437 1.00 27.55 312 LEU A CA 1
ATOM 2523 C C . LEU A 1 312 ? -47.818 11.793 16.400 1.00 27.55 312 LEU A C 1
ATOM 2525 O O . LEU A 1 312 ? -47.047 10.869 16.147 1.00 27.55 312 LEU A O 1
ATOM 2529 N N . GLY A 1 313 ? -49.069 11.836 15.938 1.00 25.66 313 GLY A N 1
ATOM 2530 C CA . GLY A 1 313 ? -49.774 10.730 15.282 1.00 25.66 313 GLY A CA 1
ATOM 2531 C C . GLY A 1 313 ? -49.285 10.345 13.875 1.00 25.66 313 GLY A C 1
ATOM 2532 O O . GLY A 1 313 ? -48.516 11.071 13.250 1.00 25.66 313 GLY A O 1
ATOM 2533 N N . PRO A 1 314 ? -49.749 9.190 13.359 1.00 25.05 314 PRO A N 1
ATOM 2534 C CA . PRO A 1 314 ? -49.169 8.536 12.195 1.00 25.05 314 PRO A CA 1
ATOM 2535 C C . PRO A 1 314 ? -49.789 9.041 10.885 1.00 25.05 314 PRO A C 1
ATOM 2537 O O . PRO A 1 314 ? -51.006 8.969 10.703 1.00 25.05 314 PRO A O 1
ATOM 2540 N N . LYS A 1 315 ? -48.959 9.436 9.913 1.00 25.09 315 LYS A N 1
ATOM 2541 C CA . LYS A 1 315 ? -49.342 9.333 8.498 1.00 25.09 315 LYS A CA 1
ATOM 2542 C C . LYS A 1 315 ? -48.982 7.931 8.016 1.00 25.09 315 LYS A C 1
ATOM 2544 O O . LYS A 1 315 ? -47.821 7.544 7.973 1.00 25.09 315 LYS A O 1
ATOM 2549 N N . ARG A 1 316 ? -50.024 7.157 7.716 1.00 23.70 316 ARG A N 1
ATOM 2550 C CA . ARG A 1 316 ? -49.961 5.821 7.120 1.00 23.70 316 ARG A CA 1
ATOM 2551 C C . ARG A 1 316 ? -49.238 5.890 5.772 1.00 23.70 316 ARG A C 1
ATOM 2553 O O . ARG A 1 316 ? -49.758 6.533 4.864 1.00 23.70 316 ARG A O 1
ATOM 2560 N N . HIS A 1 317 ? -48.137 5.165 5.609 1.00 27.12 317 HIS A N 1
ATOM 2561 C CA . HIS A 1 317 ? -47.711 4.643 4.309 1.00 27.12 317 HIS A CA 1
ATOM 2562 C C . HIS A 1 317 ? -47.570 3.129 4.432 1.00 27.12 317 HIS A C 1
ATOM 2564 O O . HIS A 1 317 ? -46.953 2.617 5.365 1.00 27.12 317 HIS A O 1
ATOM 2570 N N . GLY A 1 318 ? -48.295 2.436 3.556 1.00 24.97 318 GLY A N 1
ATOM 2571 C CA . GLY A 1 318 ? -48.406 0.989 3.539 1.00 24.97 318 GLY A CA 1
ATOM 2572 C C . GLY A 1 318 ? -47.068 0.334 3.234 1.00 24.97 318 GLY A C 1
ATOM 2573 O O . GLY A 1 318 ? -46.265 0.847 2.459 1.00 24.97 318 GLY A O 1
ATOM 2574 N N . GLN A 1 319 ? -46.867 -0.828 3.846 1.00 24.31 319 GLN A N 1
ATOM 2575 C CA . GLN A 1 319 ? -45.844 -1.777 3.444 1.00 24.31 319 GLN A CA 1
ATOM 2576 C C . GLN A 1 319 ? -46.083 -2.156 1.980 1.00 24.31 319 GLN A C 1
ATOM 2578 O O . GLN A 1 319 ? -47.051 -2.844 1.662 1.00 24.31 319 GLN A O 1
ATOM 2583 N N . SER A 1 320 ? -45.194 -1.702 1.102 1.00 23.20 320 SER A N 1
ATOM 2584 C CA . SER A 1 320 ? -44.938 -2.373 -0.162 1.00 23.20 320 SER A CA 1
ATOM 2585 C C . SER A 1 320 ? -43.630 -3.136 -0.001 1.00 23.20 320 SER A C 1
ATOM 2587 O O . SER A 1 320 ? -42.562 -2.571 0.217 1.00 23.20 320 SER A O 1
ATOM 2589 N N . THR A 1 321 ? -43.729 -4.458 -0.046 1.00 27.50 321 THR A N 1
ATOM 2590 C CA . THR A 1 321 ? -42.628 -5.319 -0.460 1.00 27.50 321 THR A CA 1
ATOM 2591 C C . THR A 1 321 ? -42.401 -5.033 -1.942 1.00 27.50 321 THR A C 1
ATOM 2593 O O . THR A 1 321 ? -43.054 -5.629 -2.795 1.00 27.50 321 THR A O 1
ATOM 2596 N N . GLY A 1 322 ? -41.572 -4.034 -2.233 1.00 23.78 322 GLY A N 1
ATOM 2597 C CA . GLY A 1 322 ? -41.172 -3.681 -3.586 1.00 23.78 322 GLY A CA 1
ATOM 2598 C C . GLY A 1 322 ? -39.947 -4.485 -3.987 1.00 23.78 322 GLY A C 1
ATOM 2599 O O . GLY A 1 322 ? -38.847 -4.240 -3.496 1.00 23.78 322 GLY A O 1
ATOM 2600 N N . GLU A 1 323 ? -40.138 -5.433 -4.899 1.00 24.92 323 GLU A N 1
ATOM 2601 C CA . GLU A 1 323 ? -39.127 -5.737 -5.905 1.00 24.92 323 GLU A CA 1
ATOM 2602 C C . GLU A 1 323 ? -38.585 -4.401 -6.438 1.00 24.92 323 GLU A C 1
ATOM 2604 O O . GLU A 1 323 ? -39.364 -3.551 -6.870 1.00 24.92 323 GLU A O 1
ATOM 2609 N N . PHE A 1 324 ? -37.268 -4.184 -6.391 1.00 27.45 324 PHE A N 1
ATOM 2610 C CA . PHE A 1 324 ? -36.632 -3.025 -7.028 1.00 27.45 324 PHE A CA 1
ATOM 2611 C C . PHE A 1 324 ? -36.627 -3.220 -8.556 1.00 27.45 324 PHE A C 1
ATOM 2613 O O . PHE A 1 324 ? -35.583 -3.394 -9.183 1.00 27.45 324 PHE A O 1
ATOM 2620 N N . GLY A 1 325 ? -37.824 -3.247 -9.140 1.00 29.48 325 GLY A N 1
ATOM 2621 C CA . GLY A 1 325 ? -38.095 -3.034 -10.550 1.00 29.48 325 GLY A CA 1
ATOM 2622 C C . GLY A 1 325 ? -38.382 -1.552 -10.758 1.00 29.48 325 GLY A C 1
ATOM 2623 O O . GLY A 1 325 ? -39.380 -1.027 -10.273 1.00 29.48 325 GLY A O 1
ATOM 2624 N N . GLY A 1 326 ? -37.475 -0.879 -11.456 1.00 25.38 326 GLY A N 1
ATOM 2625 C CA . GLY A 1 326 ? -37.557 0.544 -11.754 1.00 25.38 326 GLY A CA 1
ATOM 2626 C C . GLY A 1 326 ? -36.459 0.938 -12.731 1.00 25.38 326 GLY A C 1
ATOM 2627 O O . GLY A 1 326 ? -35.583 1.726 -12.392 1.00 25.38 326 GLY A O 1
ATOM 2628 N N . ASP A 1 327 ? -36.483 0.347 -13.927 1.00 36.28 327 ASP A N 1
ATOM 2629 C CA . ASP A 1 327 ? -35.699 0.796 -15.080 1.00 36.28 327 ASP A CA 1
ATOM 2630 C C . ASP A 1 327 ? -36.291 2.117 -15.609 1.00 36.28 327 ASP A C 1
ATOM 2632 O O . ASP A 1 327 ? -37.039 2.149 -16.584 1.00 36.28 327 ASP A O 1
ATOM 2636 N N . GLY A 1 328 ? -35.985 3.226 -14.934 1.00 33.50 328 GLY A N 1
ATOM 2637 C CA . GLY A 1 328 ? -35.961 4.548 -15.565 1.00 33.50 328 GLY A CA 1
ATOM 2638 C C . GLY A 1 328 ? -34.581 4.780 -16.198 1.00 33.50 328 GLY A C 1
ATOM 2639 O O . GLY A 1 328 ? -33.590 4.269 -15.667 1.00 33.50 328 GLY A O 1
ATOM 2640 N N . PRO A 1 329 ? -34.456 5.527 -17.312 1.00 43.03 329 PRO A N 1
ATOM 2641 C CA . PRO A 1 329 ? -33.175 5.757 -17.966 1.00 43.03 329 PRO A CA 1
ATOM 2642 C C . PRO A 1 329 ? -32.395 6.833 -17.201 1.00 43.03 329 PRO A C 1
ATOM 2644 O O . PRO A 1 329 ? -32.219 7.946 -17.681 1.00 43.03 329 PRO A O 1
ATOM 2647 N N . PHE A 1 330 ? -31.943 6.532 -15.985 1.00 48.19 330 PHE A N 1
ATOM 2648 C CA . PHE A 1 330 ? -31.000 7.408 -15.302 1.00 48.19 330 PHE A CA 1
ATOM 2649 C C . PHE A 1 330 ? -29.657 7.344 -16.033 1.00 48.19 330 PHE A C 1
ATOM 2651 O O . PHE A 1 330 ? -29.046 6.273 -16.149 1.00 48.19 330 PHE A O 1
ATOM 2658 N N . SER A 1 331 ? -29.173 8.489 -16.518 1.00 55.22 331 SER A N 1
ATOM 2659 C CA . SER A 1 331 ? -27.803 8.598 -17.009 1.00 55.22 331 SER A CA 1
ATOM 2660 C C . SER A 1 331 ? -26.847 8.358 -15.838 1.00 55.22 331 SER A C 1
ATOM 2662 O O . SER A 1 331 ? -26.909 9.038 -14.812 1.00 55.22 331 SER A O 1
ATOM 2664 N N . VAL A 1 332 ? -25.974 7.357 -15.963 1.00 57.50 332 VAL A N 1
ATOM 2665 C CA . VAL A 1 332 ? -24.940 7.088 -14.956 1.00 57.50 332 VAL A CA 1
ATOM 2666 C C . VAL A 1 332 ? -23.764 8.023 -15.219 1.00 57.50 332 VAL A C 1
ATOM 2668 O O . VAL A 1 332 ? -23.138 7.928 -16.276 1.00 57.50 332 VAL A O 1
ATOM 2671 N N . THR A 1 333 ? -23.427 8.871 -14.254 1.00 56.47 333 THR A N 1
ATOM 2672 C CA . THR A 1 333 ? -22.305 9.814 -14.347 1.00 56.47 333 THR A CA 1
ATOM 2673 C C . THR A 1 333 ? -21.194 9.369 -13.399 1.00 56.47 333 THR A C 1
ATOM 2675 O O . THR A 1 333 ? -21.420 9.178 -12.202 1.00 56.47 333 THR A O 1
ATOM 2678 N N . GLN A 1 334 ? -19.978 9.162 -13.916 1.00 54.50 334 GLN A N 1
ATOM 2679 C CA . GLN A 1 334 ? -18.838 8.753 -13.089 1.00 54.50 334 GLN A CA 1
ATOM 2680 C C . GLN A 1 334 ? -18.110 9.995 -12.571 1.00 54.50 334 GLN A C 1
ATOM 2682 O O . GLN A 1 334 ? -17.456 10.721 -13.320 1.00 54.50 334 GLN A O 1
ATOM 2687 N N . LEU A 1 335 ? -18.185 10.246 -11.270 1.00 51.91 335 LEU A N 1
ATOM 2688 C CA . LEU A 1 335 ? -17.500 11.372 -10.648 1.00 51.91 335 LEU A CA 1
ATOM 2689 C C . LEU A 1 335 ? -16.190 10.876 -10.045 1.00 51.91 335 LEU A C 1
ATOM 2691 O O . LEU A 1 335 ? -16.181 9.986 -9.203 1.00 51.91 335 LEU A O 1
ATOM 2695 N N . SER A 1 336 ? -15.063 11.487 -10.387 1.00 48.72 336 SER A N 1
ATOM 2696 C CA . SER A 1 336 ? -13.934 11.430 -9.457 1.00 48.72 336 SER A CA 1
ATOM 2697 C C . SER A 1 336 ? -13.984 12.663 -8.586 1.00 48.72 336 SER A C 1
ATOM 2699 O O . SER A 1 336 ? -13.736 13.783 -9.033 1.00 48.72 336 SER A O 1
ATOM 2701 N N . SER A 1 337 ? -14.307 12.455 -7.313 1.00 45.53 337 SER A N 1
ATOM 2702 C CA . SER A 1 337 ? -14.074 13.484 -6.316 1.00 45.53 337 SER A CA 1
ATOM 2703 C C . SER A 1 337 ? -12.572 13.626 -6.125 1.00 45.53 337 SER A C 1
ATOM 2705 O O . SER A 1 337 ? -11.909 12.721 -5.627 1.00 45.53 337 SER A O 1
ATOM 2707 N N . LEU A 1 338 ? -12.024 14.748 -6.577 1.00 46.97 338 LEU A N 1
ATOM 2708 C CA . LEU A 1 338 ? -10.596 14.982 -6.606 1.00 46.97 338 LEU A CA 1
ATOM 2709 C C . LEU A 1 338 ? -10.186 15.965 -5.512 1.00 46.97 338 LEU A C 1
ATOM 2711 O O . LEU A 1 338 ? -10.406 17.168 -5.584 1.00 46.97 338 LEU A O 1
ATOM 2715 N N . CYS A 1 339 ? -9.540 15.469 -4.472 1.00 43.28 339 CYS A N 1
ATOM 2716 C CA . CYS A 1 339 ? -9.202 16.321 -3.340 1.00 43.28 339 CYS A CA 1
ATOM 2717 C C . CYS A 1 339 ? -7.898 17.089 -3.529 1.00 43.28 339 CYS A C 1
ATOM 2719 O O . CYS A 1 339 ? -6.871 16.493 -3.857 1.00 43.28 339 CYS A O 1
ATOM 2721 N N . ILE A 1 340 ? -7.916 18.377 -3.176 1.00 46.53 340 ILE A N 1
ATOM 2722 C CA . ILE A 1 340 ? -6.704 19.142 -2.904 1.00 46.53 340 ILE A CA 1
ATOM 2723 C C . ILE A 1 340 ? -6.218 18.813 -1.498 1.00 46.53 340 ILE A C 1
ATOM 2725 O O . ILE A 1 340 ? -6.947 18.881 -0.506 1.00 46.53 340 ILE A O 1
ATOM 2729 N N . THR A 1 341 ? -4.957 18.397 -1.452 1.00 39.28 341 THR A N 1
ATOM 2730 C CA . THR A 1 341 ? -4.292 17.787 -0.305 1.00 39.28 341 THR A CA 1
ATOM 2731 C C . THR A 1 341 ? -4.640 18.457 1.027 1.00 39.28 341 THR A C 1
ATOM 2733 O O . THR A 1 341 ? -4.377 19.642 1.199 1.00 39.28 341 THR A O 1
ATOM 2736 N N . ARG A 1 342 ? -5.159 17.647 1.968 1.00 51.69 342 ARG A N 1
ATOM 2737 C CA . ARG A 1 342 ? -5.526 17.959 3.371 1.00 51.69 342 ARG A CA 1
ATOM 2738 C C . ARG A 1 342 ? -6.863 18.648 3.675 1.00 51.69 342 ARG A C 1
ATOM 2740 O O . ARG A 1 342 ? -7.081 18.976 4.837 1.00 51.69 342 ARG A O 1
ATOM 2747 N N . SER A 1 343 ? -7.807 18.765 2.745 1.00 66.56 343 SER A N 1
ATOM 2748 C CA . SER A 1 343 ? -9.091 19.409 3.073 1.00 66.56 343 SER A CA 1
ATOM 2749 C C . SER A 1 343 ? -10.309 18.517 2.832 1.00 66.56 343 SER A C 1
ATOM 2751 O O . SER A 1 343 ? -10.594 18.145 1.703 1.00 66.56 343 SER A O 1
ATOM 2753 N N . GLY A 1 344 ? -10.998 18.143 3.920 1.00 75.31 344 GLY A N 1
ATOM 2754 C CA . GLY A 1 344 ? -12.428 17.788 4.014 1.00 75.31 344 GLY A CA 1
ATOM 2755 C C . GLY A 1 344 ? -13.049 16.719 3.101 1.00 75.31 344 GLY A C 1
ATOM 2756 O O . GLY A 1 344 ? -14.193 16.368 3.342 1.00 75.31 344 GLY A O 1
ATOM 2757 N N . LYS A 1 345 ? -12.356 16.174 2.094 1.00 84.56 345 LYS A N 1
ATOM 2758 C CA . LYS A 1 345 ? -12.910 15.335 1.012 1.00 84.56 345 LYS A CA 1
ATOM 2759 C C . LYS A 1 345 ? -13.775 14.169 1.484 1.00 84.56 345 LYS A C 1
ATOM 2761 O O . LYS A 1 345 ? -14.932 14.062 1.104 1.00 84.56 345 LYS A O 1
ATOM 2766 N N . THR A 1 346 ? -13.218 13.338 2.352 1.00 88.12 346 THR A N 1
ATOM 2767 C CA . THR A 1 346 ? -13.804 12.103 2.860 1.00 88.12 346 THR A CA 1
ATOM 2768 C C . THR A 1 346 ? -14.949 12.442 3.801 1.00 88.12 346 THR A C 1
ATOM 2770 O O . THR A 1 346 ? -15.971 11.770 3.807 1.00 88.12 346 THR A O 1
ATOM 2773 N N . THR A 1 347 ? -14.815 13.543 4.542 1.00 89.19 347 THR A N 1
ATOM 2774 C CA . THR A 1 347 ? -15.870 14.083 5.399 1.00 89.19 347 THR A CA 1
ATOM 2775 C C . THR A 1 347 ? -17.045 14.597 4.572 1.00 89.19 347 THR A C 1
ATOM 2777 O O . THR A 1 347 ? -18.172 14.199 4.831 1.00 89.19 347 THR A O 1
ATOM 2780 N N . VAL A 1 348 ? -16.795 15.424 3.552 1.00 89.75 348 VAL A N 1
ATOM 2781 C CA . VAL A 1 348 ? -17.821 15.983 2.660 1.00 89.75 348 VAL A CA 1
ATOM 2782 C C . VAL A 1 348 ? -18.518 14.870 1.884 1.00 89.75 348 VAL A C 1
ATOM 2784 O O . VAL A 1 348 ? -19.743 14.809 1.885 1.00 89.75 348 VAL A O 1
ATOM 2787 N N . LEU A 1 349 ? -17.760 13.956 1.271 1.00 89.19 349 LEU A N 1
ATOM 2788 C CA . LEU A 1 349 ? -18.322 12.838 0.517 1.00 89.19 349 LEU A CA 1
ATOM 2789 C C . LEU A 1 349 ? -19.071 11.858 1.426 1.00 89.19 349 LEU A C 1
ATOM 2791 O O . LEU A 1 349 ? -20.152 11.394 1.066 1.00 89.19 349 LEU A O 1
ATOM 2795 N N . GLY A 1 350 ? -18.528 11.566 2.609 1.00 90.38 350 GLY A N 1
ATOM 2796 C CA . GLY A 1 350 ? -19.182 10.728 3.609 1.00 90.38 350 GLY A CA 1
ATOM 2797 C C . GLY A 1 350 ? -20.493 11.344 4.091 1.00 90.38 350 GLY A C 1
ATOM 2798 O O . GLY A 1 350 ? -21.514 10.664 4.124 1.00 90.38 350 GLY A O 1
ATOM 2799 N N . LYS A 1 351 ? -20.493 12.645 4.403 1.00 91.00 351 LYS A N 1
ATOM 2800 C CA . LYS A 1 351 ? -21.692 13.375 4.829 1.00 91.00 351 LYS A CA 1
ATOM 2801 C C . LYS A 1 351 ? -22.732 13.450 3.715 1.00 91.00 351 LYS A C 1
ATOM 2803 O O . LYS A 1 351 ? -23.889 13.152 3.973 1.00 91.00 351 LYS A O 1
ATOM 2808 N N . LEU A 1 352 ? -22.323 13.771 2.485 1.00 90.25 352 LEU A N 1
ATOM 2809 C CA . LEU A 1 352 ? -23.205 13.784 1.315 1.00 90.25 352 LEU A CA 1
ATOM 2810 C C . LEU A 1 352 ? -23.853 12.410 1.096 1.00 90.25 352 LEU A C 1
ATOM 2812 O O . LEU A 1 352 ? -25.058 12.326 0.894 1.00 90.25 352 LEU A O 1
ATOM 2816 N N . SER A 1 353 ? -23.065 11.336 1.190 1.00 90.06 353 SER A N 1
ATOM 2817 C CA . SER A 1 353 ? -23.560 9.963 1.026 1.00 90.06 353 SER A CA 1
ATOM 2818 C C . SER A 1 353 ? -24.531 9.566 2.138 1.00 90.06 353 SER A C 1
ATOM 2820 O O . SER A 1 353 ? -25.536 8.918 1.865 1.00 90.06 353 SER A O 1
ATOM 2822 N N . ALA A 1 354 ? -24.269 9.986 3.379 1.00 89.62 354 ALA A N 1
ATOM 2823 C CA . ALA A 1 354 ? -25.185 9.775 4.495 1.00 89.62 354 ALA A CA 1
ATOM 2824 C C . ALA A 1 354 ? -26.493 10.565 4.327 1.00 89.62 354 ALA A C 1
ATOM 2826 O O . ALA A 1 354 ? -27.559 10.019 4.569 1.00 89.62 354 ALA A O 1
ATOM 2827 N N . SER A 1 355 ? -26.427 11.819 3.866 1.00 89.38 355 SER A N 1
ATOM 2828 C CA . SER A 1 355 ? -27.606 12.661 3.606 1.00 89.38 355 SER A CA 1
ATOM 2829 C C . SER A 1 355 ? -28.493 12.153 2.464 1.00 89.38 355 SER A C 1
ATOM 2831 O O . SER A 1 355 ? -29.640 12.578 2.362 1.00 89.38 355 SER A O 1
ATOM 2833 N N . LEU A 1 356 ? -27.962 11.285 1.600 1.00 88.12 356 LEU A N 1
ATOM 2834 C CA . LEU A 1 356 ? -28.683 10.637 0.501 1.00 88.12 356 LEU A CA 1
ATOM 2835 C C . LEU A 1 356 ? -29.056 9.179 0.820 1.00 88.12 356 LEU A C 1
ATOM 2837 O O . LEU A 1 356 ? -29.412 8.438 -0.092 1.00 88.12 356 LEU A O 1
ATOM 2841 N N . ASP A 1 357 ? -28.923 8.749 2.082 1.00 87.31 357 ASP A N 1
ATOM 2842 C CA . ASP A 1 357 ? -29.192 7.376 2.534 1.00 87.31 357 ASP A CA 1
ATOM 2843 C C . ASP A 1 357 ? -28.473 6.299 1.694 1.00 87.31 357 ASP A C 1
ATOM 2845 O O . ASP A 1 357 ? -28.970 5.197 1.467 1.00 87.31 357 ASP A O 1
ATOM 2849 N N . ALA A 1 358 ? -27.258 6.608 1.228 1.00 85.81 358 ALA A N 1
ATOM 2850 C CA . ALA A 1 358 ? -26.506 5.757 0.307 1.00 85.81 358 ALA A CA 1
ATOM 2851 C C . ALA A 1 358 ? -25.646 4.680 1.001 1.00 85.81 358 ALA A C 1
ATOM 2853 O O . ALA A 1 358 ? -24.915 3.930 0.344 1.00 85.81 358 ALA A O 1
ATOM 2854 N N . PHE A 1 359 ? -25.684 4.622 2.333 1.00 88.19 359 PHE A N 1
ATOM 2855 C CA . PHE A 1 359 ? -24.972 3.630 3.131 1.00 88.19 359 PHE A CA 1
ATOM 2856 C C . PHE A 1 359 ? -25.899 2.512 3.595 1.00 88.19 359 PHE A C 1
ATOM 2858 O O . PHE A 1 359 ? -27.078 2.731 3.853 1.00 88.19 359 PHE A O 1
ATOM 2865 N N . ASP A 1 360 ? -25.334 1.316 3.765 1.00 86.50 360 ASP A N 1
ATOM 2866 C CA . ASP A 1 360 ? -26.028 0.238 4.462 1.00 86.50 360 ASP A CA 1
ATOM 2867 C C . ASP A 1 360 ? -26.319 0.668 5.917 1.00 86.50 360 ASP A C 1
ATOM 2869 O O . ASP A 1 360 ? -25.374 1.046 6.622 1.00 86.50 360 ASP A O 1
ATOM 2873 N N . PRO A 1 361 ? -27.588 0.648 6.377 1.00 86.69 361 PRO A N 1
ATOM 2874 C CA . PRO A 1 361 ? -27.959 1.195 7.682 1.00 86.69 361 PRO A CA 1
ATOM 2875 C C . PRO A 1 361 ? -27.252 0.520 8.860 1.00 86.69 361 PRO A C 1
ATOM 2877 O O . PRO A 1 361 ? -26.891 1.187 9.830 1.00 86.69 361 PRO A O 1
ATOM 2880 N N . GLU A 1 362 ? -27.033 -0.793 8.773 1.00 88.19 362 GLU A N 1
ATOM 2881 C CA . GLU A 1 362 ? -26.395 -1.572 9.832 1.00 88.19 362 GLU A CA 1
ATOM 2882 C C . GLU A 1 362 ? -24.893 -1.275 9.894 1.00 88.19 362 GLU A C 1
ATOM 2884 O O . GLU A 1 362 ? -24.365 -0.926 10.952 1.00 88.19 362 GLU A O 1
ATOM 2889 N N . ALA A 1 363 ? -24.208 -1.311 8.746 1.00 85.19 363 ALA A N 1
ATOM 2890 C CA . ALA A 1 363 ? -22.795 -0.947 8.671 1.00 85.19 363 ALA A CA 1
ATOM 2891 C C . ALA A 1 363 ? -22.548 0.507 9.107 1.00 85.19 363 ALA A C 1
ATOM 2893 O O . ALA A 1 363 ? -21.562 0.789 9.791 1.00 85.19 363 ALA A O 1
ATOM 2894 N N . HIS A 1 364 ? -23.444 1.430 8.740 1.00 88.25 364 HIS A N 1
ATOM 2895 C CA . HIS A 1 364 ? -23.344 2.832 9.138 1.00 88.25 364 HIS A CA 1
ATOM 2896 C C . HIS A 1 364 ? -23.434 2.994 10.658 1.00 88.25 364 HIS A C 1
ATOM 2898 O O . HIS A 1 364 ? -22.600 3.685 11.245 1.00 88.25 364 HIS A O 1
ATOM 2904 N N . ARG A 1 365 ? -24.380 2.300 11.303 1.00 88.12 365 ARG A N 1
ATOM 2905 C CA . ARG A 1 365 ? -24.536 2.314 12.760 1.00 88.12 365 ARG A CA 1
ATOM 2906 C C . ARG A 1 365 ? -23.300 1.774 13.480 1.00 88.12 365 ARG A C 1
ATOM 2908 O O . ARG A 1 365 ? -22.780 2.438 14.367 1.00 88.12 365 ARG A O 1
ATOM 2915 N N . GLN A 1 366 ? -22.770 0.635 13.040 1.00 88.75 366 GLN A N 1
ATOM 2916 C CA . GLN A 1 366 ? -21.568 0.038 13.639 1.00 88.75 366 GLN A CA 1
ATOM 2917 C C . GLN A 1 366 ? -20.349 0.969 13.564 1.00 88.75 366 GLN A C 1
ATOM 2919 O O . GLN A 1 366 ? -19.562 1.059 14.505 1.00 88.75 366 GLN A O 1
ATOM 2924 N N . VAL A 1 367 ? -20.180 1.686 12.448 1.00 87.38 367 VAL A N 1
ATOM 2925 C CA . VAL A 1 367 ? -19.086 2.657 12.296 1.00 87.38 367 VAL A CA 1
ATOM 2926 C C . VAL A 1 367 ? -19.308 3.900 13.161 1.00 87.38 367 VAL A C 1
ATOM 2928 O O . VAL A 1 367 ? -18.334 4.442 13.683 1.00 87.38 367 VAL A O 1
ATOM 2931 N N . GLN A 1 368 ? -20.556 4.344 13.340 1.00 87.25 368 GLN A N 1
ATOM 2932 C CA . GLN A 1 368 ? -20.892 5.433 14.262 1.00 87.25 368 GLN A CA 1
ATOM 2933 C C . GLN A 1 368 ? -20.589 5.062 15.717 1.00 87.25 368 GLN A C 1
ATOM 2935 O O . GLN A 1 368 ? -19.935 5.847 16.405 1.00 87.25 368 GLN A O 1
ATOM 2940 N N . ASP A 1 369 ? -20.984 3.864 16.149 1.00 88.25 369 ASP A N 1
ATOM 2941 C CA . ASP A 1 369 ? -20.712 3.358 17.498 1.00 88.25 369 ASP A CA 1
ATOM 2942 C C . ASP A 1 369 ? -19.194 3.244 17.735 1.00 88.25 369 ASP A C 1
ATOM 2944 O O . ASP A 1 369 ? -18.670 3.773 18.715 1.00 88.25 369 ASP A O 1
ATOM 2948 N N . LEU A 1 370 ? -18.446 2.699 16.767 1.00 84.56 370 LEU A N 1
ATOM 2949 C CA . LEU A 1 370 ? -16.981 2.635 16.831 1.00 84.56 370 LEU A CA 1
ATOM 2950 C C . LEU A 1 370 ? -16.325 4.027 16.896 1.00 84.56 370 LEU A C 1
ATOM 2952 O O . LEU A 1 370 ? -15.345 4.237 17.612 1.00 84.56 370 LEU A O 1
ATOM 2956 N N . ALA A 1 371 ? -16.831 4.994 16.127 1.00 86.06 371 ALA A N 1
ATOM 2957 C CA . ALA A 1 371 ? -16.334 6.369 16.163 1.00 86.06 371 ALA A CA 1
ATOM 2958 C C . ALA A 1 371 ? -16.612 7.046 17.508 1.00 86.06 371 ALA A C 1
ATOM 2960 O O . ALA A 1 371 ? -15.801 7.859 17.958 1.00 86.06 371 ALA A O 1
ATOM 2961 N N . TRP A 1 372 ? -17.724 6.694 18.153 1.00 84.75 372 TRP A N 1
ATOM 2962 C CA . TRP A 1 372 ? -18.055 7.139 19.499 1.00 84.75 372 TRP A CA 1
ATOM 2963 C C . TRP A 1 372 ? -17.103 6.543 20.542 1.00 84.75 372 TRP A C 1
ATOM 2965 O O . TRP A 1 372 ? -16.505 7.292 21.314 1.00 84.75 372 TRP A O 1
ATOM 2975 N N . GLU A 1 373 ? -16.888 5.225 20.510 1.00 82.00 373 GLU A N 1
ATOM 2976 C CA . GLU A 1 373 ? -15.964 4.510 21.405 1.00 82.00 373 GLU A CA 1
ATOM 2977 C C . GLU A 1 373 ? -14.529 5.050 21.325 1.00 82.00 373 GLU A C 1
ATOM 2979 O O . GLU A 1 373 ? -13.848 5.192 22.339 1.00 82.00 373 GLU A O 1
ATOM 2984 N N . LEU A 1 374 ? -14.076 5.411 20.122 1.00 80.75 374 LEU A N 1
ATOM 2985 C CA . LEU A 1 374 ? -12.744 5.976 19.885 1.00 80.75 374 LEU A CA 1
ATOM 2986 C C . LEU A 1 374 ? -12.666 7.501 20.109 1.00 80.75 374 LEU A C 1
ATOM 2988 O O . LEU A 1 374 ? -11.637 8.114 19.807 1.00 80.75 374 LEU A O 1
ATOM 2992 N N . GLY A 1 375 ? -13.735 8.132 20.610 1.00 82.75 375 GLY A N 1
ATOM 2993 C CA . GLY A 1 375 ? -13.772 9.559 20.950 1.00 82.75 375 GLY A CA 1
ATOM 2994 C C . GLY A 1 375 ? -13.717 10.506 19.745 1.00 82.75 375 GLY A C 1
ATOM 2995 O O . GLY A 1 375 ? -13.282 11.651 19.876 1.00 82.75 375 GLY A O 1
ATOM 2996 N N . ARG A 1 376 ? -14.118 10.048 18.550 1.00 82.56 376 ARG A N 1
ATOM 2997 C CA . ARG A 1 376 ? -14.070 10.810 17.284 1.00 82.56 376 ARG A CA 1
ATOM 2998 C C . ARG A 1 376 ? -15.391 10.768 16.490 1.00 82.56 376 ARG A C 1
ATOM 3000 O O . ARG A 1 376 ? -15.358 10.550 15.275 1.00 82.56 376 ARG A O 1
ATOM 3007 N N . PRO A 1 377 ? -16.554 11.056 17.105 1.00 82.94 377 PRO A N 1
ATOM 3008 C CA . PRO A 1 377 ? -17.860 10.896 16.454 1.00 82.94 377 PRO A CA 1
ATOM 3009 C C . PRO A 1 377 ? -18.045 11.784 15.212 1.00 82.94 377 PRO A C 1
ATOM 3011 O O . PRO A 1 377 ? -18.703 11.384 14.255 1.00 82.94 377 PRO A O 1
ATOM 3014 N N . ALA A 1 378 ? -17.398 12.953 15.168 1.00 78.25 378 ALA A N 1
ATOM 3015 C CA . ALA A 1 378 ? -17.456 13.875 14.029 1.00 78.25 378 ALA A CA 1
ATOM 3016 C C . ALA A 1 378 ? -16.933 13.274 12.704 1.00 78.25 378 ALA A C 1
ATOM 3018 O O . ALA A 1 378 ? -17.275 13.760 11.627 1.00 78.25 378 ALA A O 1
ATOM 3019 N N . TYR A 1 379 ? -16.123 12.210 12.767 1.00 81.56 379 TYR A N 1
ATOM 3020 C CA . TYR A 1 379 ? -15.513 11.568 11.599 1.00 81.56 379 TYR A CA 1
ATOM 3021 C C . TYR A 1 379 ? -16.223 10.280 11.159 1.00 81.56 379 TYR A C 1
ATOM 3023 O O . TYR A 1 379 ? -15.805 9.681 10.167 1.00 81.56 379 TYR A O 1
ATOM 3031 N N . ALA A 1 380 ? -17.308 9.880 11.835 1.00 85.88 380 ALA A N 1
ATOM 3032 C CA . ALA A 1 380 ? -18.013 8.622 11.579 1.00 85.88 380 ALA A CA 1
ATOM 3033 C C . ALA A 1 380 ? -18.404 8.440 10.101 1.00 85.88 380 ALA A C 1
ATOM 3035 O O . ALA A 1 380 ? -18.127 7.402 9.504 1.00 85.88 380 ALA A O 1
ATOM 3036 N N . HIS A 1 381 ? -18.956 9.483 9.470 1.00 87.81 381 HIS A N 1
ATOM 3037 C CA . HIS A 1 381 ? -19.332 9.436 8.052 1.00 87.81 381 HIS A CA 1
ATOM 3038 C C . HIS A 1 381 ? -18.127 9.236 7.120 1.00 87.81 381 HIS A C 1
ATOM 3040 O O . HIS A 1 381 ? -18.235 8.554 6.105 1.00 87.81 381 HIS A O 1
ATOM 3046 N N . GLY A 1 382 ? -16.964 9.801 7.462 1.00 86.69 382 GLY A N 1
ATOM 3047 C CA . GLY A 1 382 ? -15.738 9.607 6.688 1.00 86.69 382 GLY A CA 1
ATOM 3048 C C . GLY A 1 382 ? -15.159 8.197 6.847 1.00 86.69 382 GLY A C 1
ATOM 3049 O O . GLY A 1 382 ? -14.639 7.626 5.892 1.00 86.69 382 GLY A O 1
ATOM 3050 N N . TRP A 1 383 ? -15.321 7.583 8.020 1.00 89.06 383 TRP A N 1
ATOM 3051 C CA . TRP A 1 383 ? -14.851 6.220 8.303 1.00 89.06 383 TRP A CA 1
ATOM 3052 C C . TRP A 1 383 ? -15.610 5.122 7.547 1.00 89.06 383 TRP A C 1
ATOM 3054 O O . TRP A 1 383 ? -15.134 3.985 7.478 1.00 89.06 383 TRP A O 1
ATOM 3064 N N . MET A 1 384 ? -16.751 5.455 6.935 1.00 88.31 384 MET A N 1
ATOM 3065 C CA . MET A 1 384 ? -17.413 4.588 5.953 1.00 88.31 384 MET A CA 1
ATOM 3066 C C . MET A 1 384 ? -16.562 4.400 4.687 1.00 88.31 384 MET A C 1
ATOM 3068 O O . MET A 1 384 ? -16.595 3.339 4.055 1.00 88.31 384 MET A O 1
ATOM 3072 N N . LEU A 1 385 ? -15.777 5.421 4.330 1.00 86.75 385 LEU A N 1
ATOM 3073 C CA . LEU A 1 385 ? -14.907 5.446 3.154 1.00 86.75 385 LEU A CA 1
ATOM 3074 C C . LEU A 1 385 ? -13.476 5.014 3.493 1.00 86.75 385 LEU A C 1
ATOM 3076 O O . LEU A 1 385 ? -12.889 4.232 2.741 1.00 86.75 385 LEU A O 1
ATOM 3080 N N . ASP A 1 386 ? -12.945 5.472 4.630 1.00 88.25 386 ASP A N 1
ATOM 3081 C CA . ASP A 1 386 ? -11.639 5.066 5.159 1.00 88.25 386 ASP A CA 1
ATOM 3082 C C . ASP A 1 386 ? -11.759 3.685 5.825 1.00 88.25 386 ASP A C 1
ATOM 3084 O O . ASP A 1 386 ? -12.178 3.544 6.981 1.00 88.25 386 ASP A O 1
ATOM 3088 N N . ARG A 1 387 ? -11.426 2.632 5.072 1.00 81.00 387 ARG A N 1
ATOM 3089 C CA . ARG A 1 387 ? -11.596 1.234 5.512 1.00 81.00 387 ARG A CA 1
ATOM 3090 C C . ARG A 1 387 ? -10.368 0.672 6.213 1.00 81.00 387 ARG A C 1
ATOM 3092 O O . ARG A 1 387 ? -10.493 -0.319 6.931 1.00 81.00 387 ARG A O 1
ATOM 3099 N N . LEU A 1 388 ? -9.189 1.248 5.986 1.00 80.75 388 LEU A N 1
ATOM 3100 C CA . LEU A 1 388 ? -7.977 0.795 6.657 1.00 80.75 388 LEU A CA 1
ATOM 3101 C C . LEU A 1 388 ? -7.904 1.378 8.068 1.00 80.75 388 LEU A C 1
ATOM 3103 O O . LEU A 1 388 ? -8.192 2.553 8.287 1.00 80.75 388 LEU A O 1
ATOM 3107 N N . GLN A 1 389 ? -7.438 0.570 9.019 1.00 76.56 389 GLN A N 1
ATOM 3108 C CA . GLN A 1 389 ? -7.206 1.033 10.386 1.00 76.56 389 GLN A CA 1
ATOM 3109 C C . GLN A 1 389 ? -6.229 2.222 10.419 1.00 76.56 389 GLN A C 1
ATOM 3111 O O . GLN A 1 389 ? -6.521 3.230 11.056 1.00 76.56 389 GLN A O 1
ATOM 3116 N N . ASP A 1 390 ? -5.138 2.153 9.648 1.00 79.06 390 ASP A N 1
ATOM 3117 C CA . ASP A 1 390 ? -4.157 3.239 9.528 1.00 79.06 390 ASP A CA 1
ATOM 3118 C C . ASP A 1 390 ? -4.779 4.554 9.019 1.00 79.06 390 ASP A C 1
ATOM 3120 O O . ASP A 1 390 ? -4.376 5.631 9.454 1.00 79.06 390 ASP A O 1
ATOM 3124 N N . GLU A 1 391 ? -5.765 4.493 8.112 1.00 81.19 391 GLU A N 1
ATOM 3125 C CA . GLU A 1 391 ? -6.455 5.688 7.593 1.00 81.19 391 GLU A CA 1
ATOM 3126 C C . GLU A 1 391 ? -7.276 6.366 8.693 1.00 81.19 391 GLU A C 1
ATOM 3128 O O . GLU A 1 391 ? -7.214 7.589 8.841 1.00 81.19 391 GLU A O 1
ATOM 3133 N N . ARG A 1 392 ? -7.977 5.563 9.506 1.00 82.38 392 ARG A N 1
ATOM 3134 C CA . ARG A 1 392 ? -8.800 6.032 10.632 1.00 82.38 392 ARG A CA 1
ATOM 3135 C C . ARG A 1 392 ? -7.953 6.618 11.761 1.00 82.38 392 ARG A C 1
ATOM 3137 O O . ARG A 1 392 ? -8.307 7.665 12.300 1.00 82.38 392 ARG A O 1
ATOM 3144 N N . GLU A 1 393 ? -6.823 5.988 12.085 1.00 77.44 393 GLU A N 1
ATOM 3145 C CA . GLU A 1 393 ? -5.894 6.460 13.123 1.00 77.44 393 GLU A CA 1
ATOM 3146 C C . GLU A 1 393 ? -5.173 7.754 12.704 1.00 77.44 393 GLU A C 1
ATOM 3148 O O . GLU A 1 393 ? -5.068 8.700 13.489 1.00 77.44 393 GLU A O 1
ATOM 3153 N N . LEU A 1 394 ? -4.696 7.823 11.455 1.00 75.25 394 LEU A N 1
ATOM 3154 C CA . LEU A 1 394 ? -3.947 8.975 10.940 1.00 75.25 394 LEU A CA 1
ATOM 3155 C C . LEU A 1 394 ? -4.844 10.114 10.430 1.00 75.25 394 LEU A C 1
ATOM 3157 O O . LEU A 1 394 ? -4.335 11.208 10.175 1.00 75.25 394 LEU A O 1
ATOM 3161 N N . GLY A 1 395 ? -6.145 9.868 10.240 1.00 75.31 395 GLY A N 1
ATOM 3162 C CA . GLY A 1 395 ? -7.080 10.820 9.632 1.00 75.31 395 GLY A CA 1
ATOM 3163 C C . GLY A 1 395 ? -6.699 11.183 8.193 1.00 75.31 395 GLY A C 1
ATOM 3164 O O . GLY A 1 395 ? -6.819 12.340 7.783 1.00 75.31 395 GLY A O 1
ATOM 3165 N N . SER A 1 396 ? -6.143 10.229 7.439 1.00 80.62 396 SER A N 1
ATOM 3166 C CA . SER A 1 396 ? -5.623 10.471 6.091 1.00 80.62 396 SER A CA 1
ATOM 3167 C C . SER A 1 396 ? -5.801 9.253 5.192 1.00 80.62 396 SER A C 1
ATOM 3169 O O . SER A 1 396 ? -5.166 8.226 5.401 1.00 80.62 396 SER A O 1
ATOM 3171 N N . THR A 1 397 ? -6.617 9.410 4.151 1.00 81.12 397 THR A N 1
ATOM 3172 C CA . THR A 1 397 ? -6.871 8.395 3.119 1.00 81.12 397 THR A CA 1
ATOM 3173 C C . THR A 1 397 ? -5.598 8.024 2.359 1.00 81.12 397 THR A C 1
ATOM 3175 O O . THR A 1 397 ? -4.896 8.898 1.832 1.00 81.12 397 THR A O 1
ATOM 3178 N N . VAL A 1 398 ? -5.324 6.724 2.271 1.00 81.38 398 VAL A N 1
ATOM 3179 C CA . VAL A 1 398 ? -4.151 6.122 1.626 1.00 81.38 398 VAL A CA 1
ATOM 3180 C C . VAL A 1 398 ? -4.545 5.379 0.352 1.00 81.38 398 VAL A C 1
ATOM 3182 O O . VAL A 1 398 ? -3.832 5.456 -0.657 1.00 81.38 398 VAL A O 1
ATOM 3185 N N . LEU A 1 399 ? -5.676 4.673 0.377 1.00 79.50 399 LEU A N 1
ATOM 3186 C CA . LEU A 1 399 ? -6.243 3.959 -0.760 1.00 79.50 399 LEU A CA 1
ATOM 3187 C C . LEU A 1 399 ? -7.516 4.645 -1.237 1.00 79.50 399 LEU A C 1
ATOM 3189 O O . LEU A 1 399 ? -8.312 5.134 -0.449 1.00 79.50 399 LEU A O 1
ATOM 3193 N N . SER A 1 400 ? -7.726 4.645 -2.550 1.00 81.06 400 SER A N 1
ATOM 3194 C CA . SER A 1 400 ? -8.978 5.150 -3.093 1.00 81.06 400 SER A CA 1
ATOM 3195 C C . SER A 1 400 ? -10.132 4.197 -2.810 1.00 81.06 400 SER A C 1
ATOM 3197 O O . SER A 1 400 ? -10.023 2.994 -3.074 1.00 81.06 400 SER A O 1
ATOM 3199 N N . SER A 1 401 ? -11.243 4.742 -2.325 1.00 79.56 401 SER A N 1
ATOM 3200 C CA . SER A 1 401 ? -12.501 4.025 -2.134 1.00 79.56 401 SER A CA 1
ATOM 3201 C C . SER A 1 401 ? -13.534 4.499 -3.156 1.00 79.56 401 SER A C 1
ATOM 3203 O O . SER A 1 401 ? -13.472 5.615 -3.664 1.00 79.56 401 SER A O 1
ATOM 3205 N N . MET A 1 402 ? -14.455 3.610 -3.517 1.00 79.19 402 MET A N 1
ATOM 3206 C CA . MET A 1 402 ? -15.545 3.901 -4.443 1.00 79.19 402 MET A CA 1
ATOM 3207 C C . MET A 1 402 ? -16.847 3.906 -3.650 1.00 79.19 402 MET A C 1
ATOM 3209 O O . MET A 1 402 ? -17.170 2.901 -3.011 1.00 79.19 402 MET A O 1
ATOM 3213 N N . GLN A 1 403 ? -17.585 5.006 -3.729 1.00 83.62 403 GLN A N 1
ATOM 3214 C CA . GLN A 1 403 ? -18.883 5.203 -3.101 1.00 83.62 403 GLN A CA 1
ATOM 3215 C C . GLN A 1 403 ? -19.930 5.504 -4.164 1.00 83.62 403 GLN A C 1
ATOM 3217 O O . GLN A 1 403 ? -19.658 6.199 -5.139 1.00 83.62 403 GLN A O 1
ATOM 3222 N N . ARG A 1 404 ? -21.137 4.976 -3.988 1.00 81.94 404 ARG A N 1
ATOM 3223 C CA . ARG A 1 404 ? -22.258 5.250 -4.889 1.00 81.94 404 ARG A CA 1
ATOM 3224 C C . ARG A 1 404 ? -23.323 6.025 -4.151 1.00 81.94 404 ARG A C 1
ATOM 3226 O O . ARG A 1 404 ? -23.488 5.813 -2.955 1.00 81.94 404 ARG A O 1
ATOM 3233 N N . PHE A 1 405 ? -24.013 6.892 -4.869 1.00 84.44 405 PHE A N 1
ATOM 3234 C CA . PHE A 1 405 ? -25.199 7.593 -4.396 1.00 84.44 405 PHE A CA 1
ATOM 3235 C C . PHE A 1 405 ? -26.043 8.013 -5.600 1.00 84.44 405 PHE A C 1
ATOM 3237 O O . PHE A 1 405 ? -25.550 8.072 -6.728 1.00 84.44 405 PHE A O 1
ATOM 3244 N N . GLU A 1 406 ? -27.319 8.279 -5.367 1.00 83.62 406 GLU A N 1
ATOM 3245 C CA . GLU A 1 406 ? -28.277 8.647 -6.407 1.00 83.62 406 GLU A CA 1
ATOM 3246 C C . GLU A 1 406 ? -28.849 10.032 -6.083 1.00 83.62 406 GLU A C 1
ATOM 3248 O O . GLU A 1 406 ? -29.110 10.344 -4.920 1.00 83.62 406 GLU A O 1
ATOM 3253 N N . SER A 1 407 ? -28.985 10.882 -7.101 1.00 82.19 407 SER A N 1
ATOM 3254 C CA . SER A 1 407 ? -29.801 12.096 -7.031 1.00 82.19 407 SER A CA 1
ATOM 3255 C C . SER A 1 407 ? -31.175 11.834 -7.642 1.00 82.19 407 SER A C 1
ATOM 3257 O O . SER A 1 407 ? -31.468 10.736 -8.117 1.00 82.19 407 SER A O 1
ATOM 3259 N N . SER A 1 408 ? -32.026 12.859 -7.680 1.00 77.69 408 SER A N 1
ATOM 3260 C CA . SER A 1 408 ? -33.310 12.773 -8.375 1.00 77.69 408 SER A CA 1
ATOM 3261 C C . SER A 1 408 ? -33.177 12.585 -9.890 1.00 77.69 408 SER A C 1
ATOM 3263 O O . SER A 1 408 ? -34.144 12.157 -10.510 1.00 77.69 408 SER A O 1
ATOM 3265 N N . ASN A 1 409 ? -32.019 12.907 -10.486 1.00 74.38 409 ASN A N 1
ATOM 3266 C CA . ASN A 1 409 ? -31.823 12.927 -11.942 1.00 74.38 409 ASN A CA 1
ATOM 3267 C C . ASN A 1 409 ? -30.709 11.993 -12.443 1.00 74.38 409 ASN A C 1
ATOM 3269 O O . ASN A 1 409 ? -30.729 11.604 -13.610 1.00 74.38 409 ASN A O 1
ATOM 3273 N N . CYS A 1 410 ? -29.738 11.637 -11.596 1.00 75.94 410 CYS A N 1
ATOM 3274 C CA . CYS A 1 410 ? -28.511 10.952 -12.002 1.00 75.94 410 CYS A CA 1
ATOM 3275 C C . CYS A 1 410 ? -28.060 9.921 -10.959 1.00 75.94 410 CYS A C 1
ATOM 3277 O O . CYS A 1 410 ? -28.206 10.111 -9.752 1.00 75.94 410 CYS A O 1
ATOM 3279 N N . SER A 1 411 ? -27.424 8.844 -11.425 1.00 78.56 411 SER A N 1
ATOM 3280 C CA . SER A 1 411 ? -26.709 7.906 -10.550 1.00 78.56 411 SER A CA 1
ATOM 3281 C C . SER A 1 411 ? -25.217 8.215 -10.584 1.00 78.56 411 SER A C 1
ATOM 3283 O O . SER A 1 411 ? -24.619 8.286 -11.663 1.00 78.56 411 SER A O 1
ATOM 3285 N N . TYR A 1 412 ? -24.616 8.377 -9.407 1.00 81.06 412 TYR A N 1
ATOM 3286 C CA . TYR A 1 412 ? -23.229 8.780 -9.251 1.00 81.06 412 TYR A CA 1
ATOM 3287 C C . TYR A 1 412 ? -22.370 7.665 -8.667 1.00 81.06 412 TYR A C 1
ATOM 3289 O O . TYR A 1 412 ? -22.731 6.961 -7.722 1.00 81.06 412 TYR A O 1
ATOM 3297 N N . CYS A 1 413 ? -21.171 7.543 -9.222 1.00 80.00 413 CYS A N 1
ATOM 3298 C CA . CYS A 1 413 ? -20.104 6.722 -8.675 1.00 80.00 413 CYS A CA 1
ATOM 3299 C C . CYS A 1 413 ? -18.937 7.650 -8.364 1.00 80.00 413 CYS A C 1
ATOM 3301 O O . CYS A 1 413 ? -18.294 8.143 -9.287 1.00 80.00 413 CYS A O 1
ATOM 3303 N N . ALA A 1 414 ? -18.736 7.934 -7.080 1.00 83.56 414 ALA A N 1
ATOM 3304 C CA . ALA A 1 414 ? -17.709 8.818 -6.565 1.00 83.56 414 ALA A CA 1
ATOM 3305 C C . ALA A 1 414 ? -16.488 8.031 -6.098 1.00 83.56 414 ALA A C 1
ATOM 3307 O O . ALA A 1 414 ? -16.602 7.013 -5.414 1.00 83.56 414 ALA A O 1
ATOM 3308 N N . PHE A 1 415 ? -15.309 8.538 -6.428 1.00 84.00 415 PHE A N 1
ATOM 3309 C CA . PHE A 1 415 ? -14.053 7.972 -5.966 1.00 84.00 415 PHE A CA 1
ATOM 3310 C C . PHE A 1 415 ? -13.361 8.891 -4.965 1.00 84.00 415 PHE A C 1
ATOM 3312 O O . PHE A 1 415 ? -12.905 9.967 -5.349 1.00 84.00 415 PHE A O 1
ATOM 3319 N N . ASP A 1 416 ? -13.229 8.466 -3.707 1.00 86.12 416 ASP A N 1
ATOM 3320 C CA . ASP A 1 416 ? -12.409 9.193 -2.739 1.00 86.12 416 ASP A CA 1
ATOM 3321 C C . ASP A 1 416 ? -10.929 8.952 -3.047 1.00 86.12 416 ASP A C 1
ATOM 3323 O O . ASP A 1 416 ? -10.488 7.815 -3.231 1.00 86.12 416 ASP A O 1
ATOM 3327 N N . THR A 1 417 ? -10.140 10.019 -3.144 1.00 82.94 417 THR A N 1
ATOM 3328 C CA . THR A 1 417 ? -8.733 9.943 -3.561 1.00 82.94 417 THR A CA 1
ATOM 3329 C C . THR A 1 417 ? -7.787 10.423 -2.469 1.00 82.94 417 THR A C 1
ATOM 3331 O O . THR A 1 417 ? -8.073 11.447 -1.851 1.00 82.94 417 THR A O 1
ATOM 3334 N N . PRO A 1 418 ? -6.622 9.779 -2.264 1.00 80.06 418 PRO A N 1
ATOM 3335 C CA . PRO A 1 418 ? -5.630 10.228 -1.293 1.00 80.06 418 PRO A CA 1
ATOM 3336 C C . PRO A 1 418 ? -5.222 11.689 -1.477 1.00 80.06 418 PRO A C 1
ATOM 3338 O O . PRO A 1 418 ? -4.817 12.109 -2.557 1.00 80.06 418 PRO A O 1
ATOM 3341 N N . GLY A 1 419 ? -5.254 12.450 -0.384 1.00 71.12 419 GLY A N 1
ATOM 3342 C CA . GLY A 1 419 ? -4.891 13.866 -0.363 1.00 71.12 419 GLY A CA 1
ATOM 3343 C C . GLY A 1 419 ? -3.405 14.108 -0.105 1.00 71.12 419 GLY A C 1
ATOM 3344 O O . GLY A 1 419 ? -3.073 15.091 0.546 1.00 71.12 419 GLY A O 1
ATOM 3345 N N . ARG A 1 420 ? -2.499 13.224 -0.532 1.00 74.94 420 ARG A N 1
ATOM 3346 C CA . ARG A 1 420 ? -1.047 13.438 -0.417 1.00 74.94 420 ARG A CA 1
ATOM 3347 C C . ARG A 1 420 ? -0.368 13.202 -1.761 1.00 74.94 420 ARG A C 1
ATOM 3349 O O . ARG A 1 420 ? -0.649 12.209 -2.429 1.00 74.94 420 ARG A O 1
ATOM 3356 N N . GLN A 1 421 ? 0.564 14.080 -2.129 1.00 70.12 421 GLN A N 1
ATOM 3357 C CA . GLN A 1 421 ? 1.250 14.013 -3.426 1.00 70.12 421 GLN A CA 1
ATOM 3358 C C . GLN A 1 421 ? 2.111 12.747 -3.594 1.00 70.12 421 GLN A C 1
ATOM 3360 O O . GLN A 1 421 ? 2.256 12.247 -4.709 1.00 70.12 421 GLN A O 1
ATOM 3365 N N . ASP A 1 422 ? 2.630 12.173 -2.502 1.00 72.56 422 ASP A N 1
ATOM 3366 C CA . ASP A 1 422 ? 3.422 10.935 -2.540 1.00 72.56 422 ASP A CA 1
ATOM 3367 C C . ASP A 1 422 ? 2.591 9.687 -2.885 1.00 72.56 422 ASP A C 1
ATOM 3369 O O . ASP A 1 422 ? 3.144 8.657 -3.269 1.00 72.56 422 ASP A O 1
ATOM 3373 N N . LEU A 1 423 ? 1.261 9.790 -2.820 1.00 76.25 423 LEU A N 1
ATOM 3374 C CA . LEU A 1 423 ? 0.316 8.727 -3.166 1.00 76.25 423 LEU A CA 1
ATOM 3375 C C . LEU A 1 423 ? -0.285 8.898 -4.567 1.00 76.25 423 LEU A C 1
ATOM 3377 O O . LEU A 1 423 ? -1.322 8.318 -4.886 1.00 76.25 423 LEU A O 1
ATOM 3381 N N . ALA A 1 424 ? 0.385 9.649 -5.439 1.00 74.12 424 ALA A N 1
ATOM 3382 C CA . ALA A 1 424 ? -0.085 9.926 -6.790 1.00 74.12 424 ALA A CA 1
ATOM 3383 C C . ALA A 1 424 ? -0.412 8.729 -7.658 1.00 74.12 424 ALA A C 1
ATOM 3385 O O . ALA A 1 424 ? -1.350 8.773 -8.450 1.00 74.12 424 ALA A O 1
ATOM 3386 N N . ARG A 1 425 ? 0.311 7.628 -7.471 1.00 74.62 425 ARG A N 1
ATOM 3387 C CA . ARG A 1 425 ? -0.003 6.370 -8.144 1.00 74.62 425 ARG A CA 1
ATOM 3388 C C . ARG A 1 425 ? -1.441 5.905 -7.879 1.00 74.62 425 ARG A C 1
ATOM 3390 O O . ARG A 1 425 ? -2.024 5.255 -8.749 1.00 74.62 425 ARG A O 1
ATOM 3397 N N . ASN A 1 426 ? -1.975 6.196 -6.692 1.00 78.06 426 ASN A N 1
ATOM 3398 C CA . ASN A 1 426 ? -3.304 5.776 -6.267 1.00 78.06 426 ASN A CA 1
ATOM 3399 C C . ASN A 1 426 ? -4.370 6.723 -6.826 1.00 78.06 426 ASN A C 1
ATOM 3401 O O . ASN A 1 426 ? -5.304 6.242 -7.465 1.00 78.06 426 ASN A O 1
ATOM 3405 N N . TYR A 1 427 ? -4.201 8.045 -6.674 1.00 80.31 427 TYR A N 1
ATOM 3406 C CA . TYR A 1 427 ? -5.208 8.995 -7.159 1.00 80.31 427 TYR A CA 1
ATOM 3407 C C . TYR A 1 427 ? -5.241 9.109 -8.694 1.00 80.31 427 TYR A C 1
ATOM 3409 O O . TYR A 1 427 ? -6.327 9.155 -9.263 1.00 80.31 427 TYR A O 1
ATOM 3417 N N . LEU A 1 428 ? -4.095 9.077 -9.393 1.00 80.50 428 LEU A N 1
ATOM 3418 C CA . LEU A 1 428 ? -4.061 9.246 -10.857 1.00 80.50 428 LEU A CA 1
ATOM 3419 C C . LEU A 1 428 ? -4.744 8.103 -11.611 1.00 80.50 428 LEU A C 1
ATOM 3421 O O . LEU A 1 428 ? -5.416 8.341 -12.608 1.00 80.50 428 LEU A O 1
ATOM 3425 N N . SER A 1 429 ? -4.618 6.864 -11.130 1.00 78.38 429 SER A N 1
ATOM 3426 C CA . SER A 1 429 ? -5.295 5.729 -11.775 1.00 78.38 429 SER A CA 1
ATOM 3427 C C . SER A 1 429 ? -6.801 5.735 -11.639 1.00 78.38 429 SER A C 1
ATOM 3429 O O . SER A 1 429 ? -7.473 5.039 -12.385 1.00 78.38 429 SER A O 1
ATOM 3431 N N . VAL A 1 430 ? -7.315 6.435 -10.636 1.00 79.50 430 VAL A N 1
ATOM 3432 C CA . VAL A 1 430 ? -8.753 6.529 -10.413 1.00 79.50 430 VAL A CA 1
ATOM 3433 C C . VAL A 1 430 ? -9.303 7.764 -11.115 1.00 79.50 430 VAL A C 1
ATOM 3435 O O . VAL A 1 430 ? -10.358 7.696 -11.729 1.00 79.50 430 VAL A O 1
ATOM 3438 N N . MET A 1 431 ? -8.518 8.842 -11.150 1.00 82.69 431 MET A N 1
ATOM 3439 C CA . MET A 1 431 ? -8.778 10.028 -11.961 1.00 82.69 431 MET A CA 1
ATOM 3440 C C . MET A 1 431 ? -8.938 9.698 -13.455 1.00 82.69 431 MET A C 1
ATO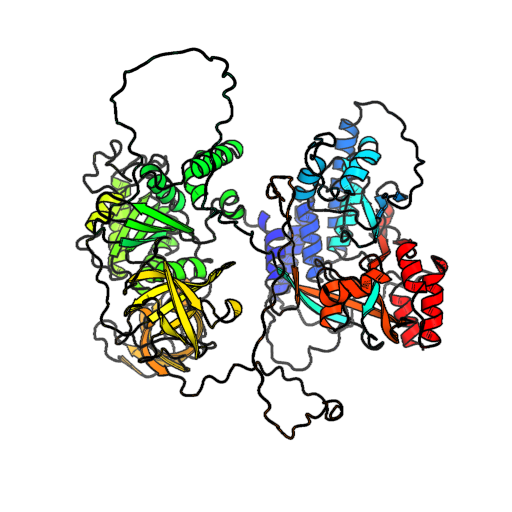M 3442 O O . MET A 1 431 ? -9.788 10.294 -14.107 1.00 82.69 431 MET A O 1
ATOM 3446 N N . SER A 1 432 ? -8.197 8.726 -14.003 1.00 80.56 432 SER A N 1
ATOM 3447 C CA . SER A 1 432 ? -8.392 8.298 -15.401 1.00 80.56 432 SER A CA 1
ATOM 3448 C C . SER A 1 432 ? -9.754 7.643 -15.670 1.00 80.56 432 SER A C 1
ATOM 3450 O O . SER A 1 432 ? -10.182 7.561 -16.816 1.00 80.56 432 SER A O 1
ATOM 3452 N N . LEU A 1 433 ? -10.491 7.246 -14.629 1.00 79.88 433 LEU A N 1
ATOM 3453 C CA . LEU A 1 433 ? -11.836 6.681 -14.759 1.00 79.88 433 LEU A CA 1
ATOM 3454 C C . LEU A 1 433 ? -12.942 7.748 -14.745 1.00 79.88 433 LEU A C 1
ATOM 3456 O O . LEU A 1 433 ? -14.103 7.413 -14.964 1.00 79.88 433 LEU A O 1
ATOM 3460 N N . ALA A 1 434 ? -12.610 9.007 -14.450 1.00 83.50 434 ALA A N 1
ATOM 3461 C CA . ALA A 1 434 ? -13.585 10.057 -14.180 1.00 83.50 434 ALA A CA 1
ATOM 3462 C C . ALA A 1 434 ? -14.170 10.705 -15.436 1.00 83.50 434 ALA A C 1
ATOM 3464 O O . ALA A 1 434 ? -13.463 10.937 -16.419 1.00 83.50 434 ALA A O 1
ATOM 3465 N N . ASP A 1 435 ? -15.430 11.123 -15.349 1.00 80.56 435 ASP A N 1
ATOM 3466 C CA . ASP A 1 435 ? -16.033 12.091 -16.270 1.00 80.56 435 ASP A CA 1
ATOM 3467 C C . ASP A 1 435 ? -15.858 13.533 -15.780 1.00 80.56 435 ASP A C 1
ATOM 3469 O O . ASP A 1 435 ? -15.577 14.448 -16.560 1.00 80.56 435 ASP A O 1
ATOM 3473 N N . VAL A 1 436 ? -16.000 13.719 -14.466 1.00 84.69 436 VAL A N 1
ATOM 3474 C CA . VAL A 1 436 ? -15.980 15.016 -13.782 1.00 84.69 436 VAL A CA 1
ATOM 3475 C C . VAL A 1 436 ? -14.961 14.975 -12.648 1.00 84.69 436 VAL A C 1
ATOM 3477 O O . VAL A 1 436 ? -14.910 13.995 -11.899 1.00 84.69 436 VAL A O 1
ATOM 3480 N N . ALA A 1 437 ? -14.183 16.047 -12.499 1.00 87.31 437 ALA A N 1
ATOM 3481 C CA . ALA A 1 437 ? -13.308 16.269 -11.350 1.00 87.31 437 ALA A CA 1
ATOM 3482 C C . ALA A 1 437 ? -13.984 17.220 -10.358 1.00 87.31 437 ALA A C 1
ATOM 3484 O O . ALA A 1 437 ? -14.343 18.339 -10.722 1.00 87.31 437 ALA A O 1
ATOM 3485 N N . VAL A 1 438 ? -14.112 16.812 -9.097 1.00 88.81 438 VAL A N 1
ATOM 3486 C CA . VAL A 1 438 ? -14.592 17.703 -8.025 1.00 88.81 438 VAL A CA 1
ATOM 3487 C C . VAL A 1 438 ? -13.419 18.142 -7.161 1.00 88.81 438 VAL A C 1
ATOM 3489 O O . VAL A 1 438 ? -12.973 17.361 -6.333 1.00 88.81 438 VAL A O 1
ATOM 3492 N N . LEU A 1 439 ? -12.930 19.368 -7.348 1.00 88.69 439 LEU A N 1
ATOM 3493 C CA . LEU A 1 439 ? -11.828 19.967 -6.596 1.00 88.69 439 LEU A CA 1
ATOM 3494 C C . LEU A 1 439 ? -12.309 20.510 -5.249 1.00 88.69 439 LEU A C 1
ATOM 3496 O O . LEU A 1 439 ? -12.965 21.547 -5.190 1.00 88.69 439 LEU A O 1
ATOM 3500 N N . VAL A 1 440 ? -11.949 19.835 -4.160 1.00 89.81 440 VAL A N 1
ATOM 3501 C CA . VAL A 1 440 ? -12.281 20.275 -2.792 1.00 89.81 440 VAL A CA 1
ATOM 3502 C C . VAL A 1 440 ? -11.155 21.147 -2.230 1.00 89.81 440 VAL A C 1
ATOM 3504 O O . VAL A 1 440 ? -10.034 20.651 -2.119 1.00 89.81 440 VAL A O 1
ATOM 3507 N N . VAL A 1 441 ? -11.443 22.407 -1.876 1.00 90.19 441 VAL A N 1
ATOM 3508 C CA . VAL A 1 441 ? -10.502 23.399 -1.308 1.00 90.19 441 VAL A CA 1
ATOM 3509 C C . VAL A 1 441 ? -10.939 23.868 0.075 1.00 90.19 441 VAL A C 1
ATOM 3511 O O . VAL A 1 441 ? -12.117 24.114 0.295 1.00 90.19 441 VAL A O 1
ATOM 3514 N N . SER A 1 442 ? -9.999 24.023 1.008 1.00 91.19 442 SER A N 1
ATOM 3515 C CA . SER A 1 442 ? -10.291 24.551 2.348 1.00 91.19 442 SER A CA 1
ATOM 3516 C C . SER A 1 442 ? -10.486 26.063 2.337 1.00 91.19 442 SER A C 1
ATOM 3518 O O . SER A 1 442 ? -9.683 26.764 1.725 1.00 91.19 442 SER A O 1
ATOM 3520 N N . ALA A 1 443 ? -11.490 26.560 3.061 1.00 93.12 443 ALA A N 1
ATOM 3521 C CA . ALA A 1 443 ? -11.650 27.981 3.357 1.00 93.12 443 ALA A CA 1
ATOM 3522 C C . ALA A 1 443 ? -10.825 28.449 4.567 1.00 93.12 443 ALA A C 1
ATOM 3524 O O . ALA A 1 443 ? -10.525 29.642 4.672 1.00 93.12 443 ALA A O 1
ATOM 3525 N N . ALA A 1 444 ? -10.450 27.519 5.455 1.00 91.50 444 ALA A N 1
ATOM 3526 C CA . ALA A 1 444 ? -9.774 27.809 6.716 1.00 91.50 444 ALA A CA 1
ATOM 3527 C C . ALA A 1 444 ? -8.469 28.593 6.503 1.00 91.50 444 ALA A C 1
ATOM 3529 O O . ALA A 1 444 ? -7.685 28.293 5.590 1.00 91.50 444 ALA A O 1
ATOM 3530 N N . GLN A 1 445 ? -8.234 29.595 7.352 1.00 88.56 445 GLN A N 1
ATOM 3531 C CA . GLN A 1 445 ? -7.024 30.414 7.282 1.00 88.56 445 GLN A CA 1
ATOM 3532 C C . GLN A 1 445 ? -5.772 29.566 7.563 1.00 88.56 445 GLN A C 1
ATOM 3534 O O . GLN A 1 445 ? -5.746 28.735 8.471 1.00 88.56 445 GLN A O 1
ATOM 3539 N N . GLY A 1 446 ? -4.726 29.751 6.760 1.00 8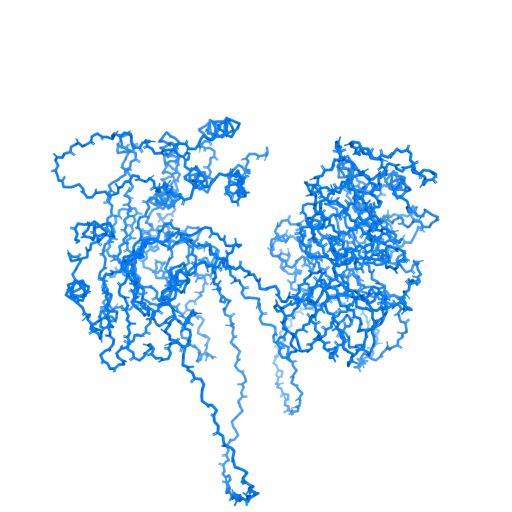7.25 446 GLY A N 1
ATOM 3540 C CA . GLY A 1 446 ? -3.473 28.998 6.803 1.00 87.25 446 GLY A CA 1
ATOM 3541 C C . GLY A 1 446 ? -3.480 27.729 5.945 1.00 87.25 446 GLY A C 1
ATOM 3542 O O . GLY A 1 446 ? -2.455 27.393 5.349 1.00 87.25 446 GLY A O 1
ATOM 3543 N N . GLU A 1 447 ? -4.613 27.026 5.829 1.00 88.38 447 GLU A N 1
ATOM 3544 C CA . GLU A 1 447 ? -4.712 25.841 4.962 1.00 88.38 447 GLU A CA 1
ATOM 3545 C C . GLU A 1 447 ? -4.798 26.212 3.480 1.00 88.38 447 GLU A C 1
ATOM 3547 O O . GLU A 1 447 ? -4.144 25.577 2.649 1.00 88.38 447 GLU A O 1
ATOM 3552 N N . TRP A 1 448 ? -5.596 27.232 3.154 1.00 89.31 448 TRP A N 1
ATOM 3553 C CA . TRP A 1 448 ? -5.727 27.749 1.792 1.00 89.31 448 TRP A CA 1
ATOM 3554 C C . TRP A 1 448 ? -4.392 28.290 1.273 1.00 89.31 448 TRP A C 1
ATOM 3556 O O . TRP A 1 448 ? -3.924 27.876 0.212 1.00 89.31 448 TRP A O 1
ATOM 3566 N N . GLU A 1 449 ? -3.740 29.147 2.058 1.00 90.12 449 GLU A N 1
ATOM 3567 C CA . GLU A 1 449 ? -2.471 29.784 1.708 1.00 90.12 449 GLU A CA 1
ATOM 3568 C C . GLU A 1 449 ? -1.383 28.725 1.478 1.00 90.12 449 GLU A C 1
ATOM 3570 O O . GLU A 1 449 ? -0.746 28.705 0.427 1.00 90.12 449 GLU A O 1
ATOM 3575 N N . ALA A 1 450 ? -1.261 27.739 2.376 1.00 86.19 450 ALA A N 1
ATOM 3576 C CA . ALA A 1 450 ? -0.316 26.636 2.203 1.00 86.19 450 ALA A CA 1
ATOM 3577 C C . ALA A 1 450 ? -0.595 25.789 0.944 1.00 86.19 450 ALA A C 1
ATOM 3579 O O . ALA A 1 450 ? 0.332 25.279 0.300 1.00 86.19 450 ALA A O 1
ATOM 3580 N N . ALA A 1 451 ? -1.867 25.606 0.572 1.00 82.38 451 ALA A N 1
ATOM 3581 C CA . ALA A 1 451 ? -2.247 24.860 -0.627 1.00 82.38 451 ALA A CA 1
ATOM 3582 C C . ALA A 1 451 ? -1.901 25.619 -1.921 1.00 82.38 451 ALA A C 1
ATOM 3584 O O . ALA A 1 451 ? -1.503 24.989 -2.910 1.00 82.38 451 ALA A O 1
ATOM 3585 N N . VAL A 1 452 ? -2.022 26.948 -1.899 1.00 84.56 452 VAL A N 1
ATOM 3586 C CA . VAL A 1 452 ? -1.620 27.840 -2.994 1.00 84.56 452 VAL A CA 1
ATOM 3587 C C . VAL A 1 452 ? -0.096 27.883 -3.122 1.00 84.56 452 VAL A C 1
ATOM 3589 O O . VAL A 1 452 ? 0.420 27.593 -4.203 1.00 84.56 452 VAL A O 1
ATOM 3592 N N . ASP A 1 453 ? 0.620 28.132 -2.024 1.00 82.62 453 ASP A N 1
ATOM 3593 C CA . ASP A 1 453 ? 2.085 28.260 -2.001 1.00 82.62 453 ASP A CA 1
ATOM 3594 C C . ASP A 1 453 ? 2.791 26.965 -2.414 1.00 82.62 453 ASP A C 1
ATOM 3596 O O . ASP A 1 453 ? 3.790 26.976 -3.133 1.00 82.62 453 ASP A O 1
ATOM 3600 N N . SER A 1 454 ? 2.245 25.814 -2.010 1.00 76.81 454 SER A N 1
ATOM 3601 C CA . SER A 1 454 ? 2.774 24.505 -2.414 1.00 76.81 454 SER A CA 1
ATOM 3602 C C . SER A 1 454 ? 2.520 24.159 -3.887 1.00 76.81 454 SER A C 1
ATOM 3604 O O . SER A 1 454 ? 3.023 23.141 -4.368 1.00 76.81 454 SER A O 1
ATOM 3606 N N . GLY A 1 455 ? 1.705 24.945 -4.601 1.00 77.75 455 GLY A N 1
ATOM 3607 C CA . GLY A 1 455 ? 1.297 24.674 -5.981 1.00 77.75 455 GLY A CA 1
ATOM 3608 C C . GLY A 1 455 ? 0.406 23.436 -6.134 1.00 77.75 455 GLY A C 1
ATOM 3609 O O . GLY A 1 455 ? 0.136 22.999 -7.256 1.00 77.75 455 GLY A O 1
ATOM 3610 N N . THR A 1 456 ? -0.072 22.855 -5.029 1.00 78.12 456 THR A N 1
ATOM 3611 C CA . THR A 1 456 ? -0.769 21.562 -5.049 1.00 78.12 456 THR A CA 1
ATOM 3612 C C . THR A 1 456 ? -2.114 21.641 -5.763 1.00 78.12 456 THR A C 1
ATOM 3614 O O . THR A 1 456 ? -2.453 20.755 -6.548 1.00 78.12 456 THR A O 1
ATOM 3617 N N . VAL A 1 457 ? -2.853 22.732 -5.532 1.00 79.62 457 VAL A N 1
ATOM 3618 C CA . VAL A 1 457 ? -4.128 23.044 -6.201 1.00 79.62 457 VAL A CA 1
ATOM 3619 C C . VAL A 1 457 ? -3.960 22.991 -7.720 1.00 79.62 457 VAL A C 1
ATOM 3621 O O . VAL A 1 457 ? -4.690 22.295 -8.428 1.00 79.62 457 VAL A O 1
ATOM 3624 N N . LYS A 1 458 ? -2.944 23.702 -8.215 1.00 80.25 458 LYS A N 1
ATOM 3625 C CA . LYS A 1 458 ? -2.645 23.828 -9.639 1.00 80.25 458 LYS A CA 1
ATOM 3626 C C . LYS A 1 458 ? -2.166 22.505 -10.237 1.00 80.25 458 LYS A C 1
ATOM 3628 O O . LYS A 1 458 ? -2.616 22.141 -11.321 1.00 80.25 458 LYS A O 1
ATOM 3633 N N . GLY A 1 459 ? -1.317 21.767 -9.518 1.00 80.44 459 GLY A N 1
ATOM 3634 C CA . GLY A 1 459 ? -0.839 20.448 -9.940 1.00 80.44 459 GLY A CA 1
ATOM 3635 C C . GLY A 1 459 ? -1.972 19.438 -10.134 1.00 80.44 459 GLY A C 1
ATOM 3636 O O . GLY A 1 459 ? -2.016 18.752 -11.148 1.00 80.44 459 GLY A O 1
ATOM 3637 N N . LEU A 1 460 ? -2.942 19.396 -9.218 1.00 80.62 460 LEU A N 1
ATOM 3638 C CA . LEU A 1 460 ? -4.087 18.483 -9.310 1.00 80.62 460 LEU A CA 1
ATOM 3639 C C . LEU A 1 460 ? -5.082 18.864 -10.413 1.00 80.62 460 LEU A C 1
ATOM 3641 O O . LEU A 1 460 ? -5.607 17.987 -11.107 1.00 80.62 460 LEU A O 1
ATOM 3645 N N . ALA A 1 461 ? -5.321 20.163 -10.609 1.00 83.25 461 ALA A N 1
ATOM 3646 C CA . ALA A 1 461 ? -6.127 20.649 -11.726 1.00 83.25 461 ALA A CA 1
ATOM 3647 C C . ALA A 1 461 ? -5.484 20.294 -13.080 1.00 83.25 461 ALA A C 1
ATOM 3649 O O . ALA A 1 461 ? -6.183 19.862 -14.003 1.00 83.25 461 ALA A O 1
ATOM 3650 N N . LEU A 1 462 ? -4.155 20.423 -13.175 1.00 82.75 462 LEU A N 1
ATOM 3651 C CA . LEU A 1 462 ? -3.363 20.039 -14.343 1.00 82.75 462 LEU A CA 1
ATOM 3652 C C . LEU A 1 462 ? -3.380 18.523 -14.581 1.00 82.75 462 LEU A C 1
ATOM 3654 O O . LEU A 1 462 ? -3.612 18.092 -15.711 1.00 82.75 462 LEU A O 1
ATOM 3658 N N . ASP A 1 463 ? -3.180 17.719 -13.534 1.00 82.62 463 ASP A N 1
ATOM 3659 C CA . ASP A 1 463 ? -3.264 16.255 -13.600 1.00 82.62 463 ASP A CA 1
ATOM 3660 C C . ASP A 1 463 ? -4.650 15.826 -14.132 1.00 82.62 463 ASP A C 1
ATOM 3662 O O . ASP A 1 463 ? -4.739 15.022 -15.061 1.00 82.62 463 ASP A O 1
ATOM 3666 N N . SER A 1 464 ? -5.731 16.438 -13.630 1.00 83.81 464 SER A N 1
ATOM 3667 C CA . SER A 1 464 ? -7.114 16.155 -14.064 1.00 83.81 464 SER A CA 1
ATOM 3668 C C . SER A 1 464 ? -7.342 16.470 -15.537 1.00 83.81 464 SER A C 1
ATOM 3670 O O . SER A 1 464 ? -7.880 15.652 -16.288 1.00 83.81 464 SER A O 1
ATOM 3672 N N . PHE A 1 465 ? -6.866 17.635 -15.974 1.00 82.81 465 PHE A N 1
ATOM 3673 C CA . PHE A 1 465 ? -6.975 18.057 -17.366 1.00 82.81 465 PHE A CA 1
ATOM 3674 C C . PHE A 1 465 ? -6.191 17.113 -18.291 1.00 82.81 465 PHE A C 1
ATOM 3676 O O . PHE A 1 465 ? -6.650 16.729 -19.375 1.00 82.81 465 PHE A O 1
ATOM 3683 N N . THR A 1 466 ? -5.018 16.678 -17.824 1.00 80.31 466 THR A N 1
ATOM 3684 C CA . THR A 1 466 ? -4.148 15.721 -18.514 1.00 80.31 466 THR A CA 1
ATOM 3685 C C . THR A 1 466 ? -4.822 14.369 -18.688 1.00 80.31 466 THR A C 1
ATOM 3687 O O . THR A 1 466 ? -4.765 13.808 -19.780 1.00 80.31 466 THR A O 1
ATOM 3690 N N . MET A 1 467 ? -5.523 13.879 -17.664 1.00 79.81 467 MET A N 1
ATOM 3691 C CA . MET A 1 467 ? -6.246 12.604 -17.721 1.00 79.81 467 MET A CA 1
ATOM 3692 C C . MET A 1 467 ? -7.495 12.636 -18.611 1.00 79.81 467 MET A C 1
ATOM 3694 O O . MET A 1 467 ? -8.110 11.600 -18.826 1.00 79.81 467 MET A O 1
ATOM 3698 N N . GLY A 1 468 ? -7.853 13.787 -19.192 1.00 77.50 468 GLY A N 1
ATOM 3699 C CA . GLY A 1 468 ? -8.977 13.872 -20.129 1.00 77.50 468 GLY A CA 1
ATOM 3700 C C . GLY A 1 468 ? -10.256 14.444 -19.540 1.00 77.50 468 GLY A C 1
ATOM 3701 O O . GLY A 1 468 ? -11.231 14.589 -20.280 1.00 77.50 468 GLY A O 1
ATOM 3702 N N . ILE A 1 469 ? -10.244 14.825 -18.263 1.00 83.44 469 ILE A N 1
ATOM 3703 C CA . ILE A 1 469 ? -11.415 15.360 -17.579 1.00 83.44 469 ILE A CA 1
ATOM 3704 C C . ILE A 1 469 ? -11.684 16.778 -18.085 1.00 83.44 469 ILE A C 1
ATOM 3706 O O . ILE A 1 469 ? -10.859 17.679 -17.943 1.00 83.44 469 ILE A O 1
ATOM 3710 N N . LYS A 1 470 ? -12.848 16.972 -18.710 1.00 80.38 470 LYS A N 1
ATOM 3711 C CA . LYS A 1 470 ? -13.252 18.267 -19.286 1.00 80.38 470 LYS A CA 1
ATOM 3712 C C . LYS A 1 470 ? -14.104 19.099 -18.334 1.00 80.38 470 LYS A C 1
ATOM 3714 O O . LYS A 1 470 ? -14.073 20.324 -18.423 1.00 80.38 470 LYS A O 1
ATOM 3719 N N . HIS A 1 471 ? -14.860 18.437 -17.463 1.00 84.81 471 HIS A N 1
ATOM 3720 C CA . HIS A 1 471 ? -15.793 19.066 -16.537 1.00 84.81 471 HIS A CA 1
ATOM 3721 C C . HIS A 1 471 ? -15.174 19.094 -15.143 1.00 84.81 471 HIS A C 1
ATOM 3723 O O . HIS A 1 471 ? -14.712 18.070 -14.639 1.00 84.81 471 HIS A O 1
ATOM 3729 N N . VAL A 1 472 ? -15.152 20.273 -14.528 1.00 86.88 472 VAL A N 1
ATOM 3730 C CA . VAL A 1 472 ? -14.590 20.479 -13.196 1.00 86.88 472 VAL A CA 1
ATOM 3731 C C . VAL A 1 472 ? -15.570 21.274 -12.344 1.00 86.88 472 VAL A C 1
ATOM 3733 O O . VAL A 1 472 ? -16.171 22.234 -12.821 1.00 86.88 472 VAL A O 1
ATOM 3736 N N . VAL A 1 473 ? -15.727 20.859 -11.092 1.00 89.38 473 VAL A N 1
ATOM 3737 C CA . VAL A 1 473 ? -16.534 21.526 -10.064 1.00 89.38 473 VAL A CA 1
ATOM 3738 C C . VAL A 1 473 ? -15.621 21.842 -8.890 1.00 89.38 473 VAL A C 1
ATOM 3740 O O . VAL A 1 473 ? -14.757 21.033 -8.560 1.00 89.38 473 VAL A O 1
ATOM 3743 N N . VAL A 1 474 ? -15.785 23.001 -8.259 1.00 91.25 474 VAL A N 1
ATOM 3744 C CA . VAL A 1 474 ? -14.993 23.395 -7.089 1.00 91.25 474 VAL A CA 1
ATOM 3745 C C . VAL A 1 474 ? -15.892 23.453 -5.861 1.00 91.25 474 VAL A C 1
ATOM 3747 O O . VAL A 1 474 ? -16.901 24.152 -5.860 1.00 91.25 474 VAL A O 1
ATOM 3750 N N . TRP A 1 475 ? -15.514 22.747 -4.800 1.00 92.56 475 TRP A N 1
ATOM 3751 C CA . TRP A 1 475 ? -16.175 22.806 -3.498 1.00 92.56 475 TRP A CA 1
ATOM 3752 C C . TRP A 1 475 ? -15.267 23.504 -2.493 1.00 92.56 475 TRP A C 1
ATOM 3754 O O . TRP A 1 475 ? -14.194 22.997 -2.167 1.00 92.56 475 TRP A O 1
ATOM 3764 N N . VAL A 1 476 ? -15.700 24.656 -1.990 1.00 93.94 476 VAL A N 1
ATOM 3765 C CA . VAL A 1 476 ? -15.007 25.411 -0.943 1.00 93.94 476 VAL A CA 1
ATOM 3766 C C . VAL A 1 476 ? -15.508 24.908 0.410 1.00 93.94 476 VAL A C 1
ATOM 3768 O O . VAL A 1 476 ? -16.583 25.291 0.851 1.00 93.94 476 VAL A O 1
ATOM 3771 N N . THR A 1 477 ? -14.774 23.979 1.024 1.00 92.62 477 THR A N 1
ATOM 3772 C CA . THR A 1 477 ? -15.137 23.305 2.280 1.00 92.62 477 THR A CA 1
ATOM 3773 C C . THR A 1 477 ? -14.649 24.066 3.516 1.00 92.62 477 THR A C 1
ATOM 3775 O O . THR A 1 477 ? -13.749 24.895 3.426 1.00 92.62 477 THR A O 1
ATOM 3778 N N . LYS A 1 478 ? -15.161 23.694 4.698 1.00 92.38 478 LYS A N 1
ATOM 3779 C CA . LYS A 1 478 ? -14.823 24.287 6.007 1.00 92.38 478 LYS A CA 1
ATOM 3780 C C . LYS A 1 478 ? -15.268 25.746 6.142 1.00 92.38 478 LYS A C 1
ATOM 3782 O O . LYS A 1 478 ? -14.605 26.543 6.797 1.00 92.38 478 LYS A O 1
ATOM 3787 N N . MET A 1 479 ? -16.392 26.100 5.519 1.00 94.50 479 MET A N 1
ATOM 3788 C CA . MET A 1 479 ? -17.017 27.409 5.732 1.00 94.50 479 MET A CA 1
ATOM 3789 C C . MET A 1 479 ? -17.472 27.599 7.189 1.00 94.50 479 MET A C 1
ATOM 3791 O O . MET A 1 479 ? -17.530 28.724 7.664 1.00 94.50 479 MET A O 1
ATOM 3795 N N . ASP A 1 480 ? -17.728 26.499 7.898 1.00 92.12 480 ASP A N 1
ATOM 3796 C CA . ASP A 1 480 ? -18.079 26.422 9.319 1.00 92.12 480 ASP A CA 1
ATOM 3797 C C . ASP A 1 480 ? -16.881 26.569 10.276 1.00 92.12 480 ASP A C 1
ATOM 3799 O O . ASP A 1 480 ? -17.061 26.577 11.493 1.00 92.12 480 ASP A O 1
ATOM 3803 N N . ASP A 1 481 ? -15.654 26.676 9.755 1.00 92.31 481 ASP A N 1
ATOM 3804 C CA . ASP A 1 481 ? -14.459 26.841 10.580 1.00 92.31 481 ASP A CA 1
ATOM 3805 C C . ASP A 1 481 ? -14.486 28.165 11.356 1.00 92.31 481 ASP A C 1
ATOM 3807 O O . ASP A 1 481 ? -14.924 29.199 10.848 1.00 92.31 481 ASP A O 1
ATOM 3811 N N . TYR A 1 482 ? -13.964 28.156 12.583 1.00 89.50 482 TYR A N 1
ATOM 3812 C CA . TYR A 1 482 ? -13.953 29.327 13.463 1.00 89.50 482 TYR A CA 1
ATOM 3813 C C . TYR A 1 482 ? -13.175 30.524 12.888 1.00 89.50 482 TYR A C 1
ATOM 3815 O O . TYR A 1 482 ? -13.403 31.650 13.323 1.00 89.50 482 TYR A O 1
ATOM 3823 N N . THR A 1 483 ? -12.267 30.300 11.929 1.00 89.94 483 THR A N 1
ATOM 3824 C CA . THR A 1 483 ? -11.528 31.365 11.229 1.00 89.94 483 THR A CA 1
ATOM 3825 C C . THR A 1 483 ? -12.288 31.974 10.048 1.00 89.94 483 THR A C 1
ATOM 3827 O O . THR A 1 483 ? -11.885 33.027 9.554 1.00 89.94 483 THR A O 1
ATOM 3830 N N . VAL A 1 484 ? -13.359 31.321 9.580 1.00 91.75 484 VAL A N 1
ATOM 3831 C CA . VAL A 1 484 ? -14.124 31.715 8.384 1.00 91.75 484 VAL A CA 1
ATOM 3832 C C . VAL A 1 484 ? -15.539 32.143 8.747 1.00 91.75 484 VAL A C 1
ATOM 3834 O O . VAL A 1 484 ? -16.004 33.149 8.230 1.00 91.75 484 VAL A O 1
ATOM 3837 N N . GLN A 1 485 ? -16.222 31.398 9.621 1.00 91.94 485 GLN A N 1
ATOM 3838 C CA . GLN A 1 485 ? -17.567 31.710 10.123 1.00 91.94 485 GLN A CA 1
ATOM 3839 C C . GLN A 1 485 ? -18.565 32.077 9.006 1.00 91.94 485 GLN A C 1
ATOM 3841 O O . GLN A 1 485 ? -19.302 33.054 9.107 1.00 91.94 485 GLN A O 1
ATOM 3846 N N . PHE A 1 486 ? -18.568 31.294 7.924 1.00 93.00 486 PHE A N 1
ATOM 3847 C CA . PHE A 1 486 ? -19.412 31.473 6.737 1.00 93.00 486 PHE A CA 1
ATOM 3848 C C . PHE A 1 486 ? -19.219 32.809 5.992 1.00 93.00 486 PHE A C 1
ATOM 3850 O O . PHE A 1 486 ? -20.119 33.259 5.276 1.00 93.00 486 PHE A O 1
ATOM 3857 N N . ASP A 1 487 ? -18.044 33.433 6.122 1.00 94.44 487 ASP A N 1
ATOM 3858 C CA . ASP A 1 487 ? -17.750 34.731 5.520 1.00 94.44 487 ASP A CA 1
ATOM 3859 C C . ASP A 1 487 ? -17.780 34.722 3.978 1.00 94.44 487 ASP A C 1
ATOM 3861 O O . ASP A 1 487 ? -17.142 33.909 3.298 1.00 94.44 487 ASP A O 1
ATOM 3865 N N . SER A 1 488 ? -18.506 35.695 3.424 1.00 95.75 488 SER A N 1
ATOM 3866 C CA . SER A 1 488 ? -18.679 35.863 1.977 1.00 95.75 488 SER A CA 1
ATOM 3867 C C . SER A 1 488 ? -17.427 36.404 1.281 1.00 95.75 488 SER A C 1
ATOM 3869 O O . SER A 1 488 ? -17.151 36.030 0.137 1.00 95.75 488 SER A O 1
ATOM 3871 N N . ALA A 1 489 ? -16.641 37.251 1.956 1.00 95.62 489 ALA A N 1
ATOM 3872 C CA . ALA A 1 489 ? -15.455 37.860 1.361 1.00 95.62 489 ALA A CA 1
ATOM 3873 C C . ALA A 1 489 ? -14.353 36.813 1.145 1.00 95.62 489 ALA A C 1
ATOM 3875 O O . ALA A 1 489 ? -13.757 36.757 0.065 1.00 95.62 489 ALA A O 1
ATOM 3876 N N . ARG A 1 490 ? -14.153 35.922 2.123 1.00 94.81 490 ARG A N 1
ATOM 3877 C CA . ARG A 1 490 ? -13.238 34.778 2.029 1.00 94.81 490 ARG A CA 1
ATOM 3878 C C . ARG A 1 490 ? -13.612 33.829 0.893 1.00 94.81 490 ARG A C 1
ATOM 3880 O O . ARG A 1 490 ? -12.742 33.375 0.150 1.00 94.81 490 ARG A O 1
ATOM 3887 N N . TYR A 1 491 ? -14.900 33.547 0.716 1.00 96.44 491 TYR A N 1
ATOM 3888 C CA . TYR A 1 491 ? -15.365 32.733 -0.406 1.00 96.44 491 TYR A CA 1
ATOM 3889 C C . TYR A 1 491 ? -15.050 33.380 -1.767 1.00 96.44 491 TYR A C 1
ATOM 3891 O O . TYR A 1 491 ? -14.520 32.710 -2.658 1.00 96.44 491 TYR A O 1
ATOM 3899 N N . GLU A 1 492 ? -15.332 34.676 -1.938 1.00 95.81 492 GLU A N 1
ATOM 3900 C CA . GLU A 1 492 ? -15.068 35.381 -3.201 1.00 95.81 492 GLU A CA 1
ATOM 3901 C C . GLU A 1 492 ? -13.562 35.494 -3.509 1.00 95.81 492 GLU A C 1
ATOM 3903 O O . GLU A 1 492 ? -13.162 35.384 -4.674 1.00 95.81 492 GLU A O 1
ATOM 3908 N N . GLU A 1 493 ? -12.708 35.621 -2.486 1.00 94.81 493 GLU A N 1
ATOM 3909 C CA . GLU A 1 493 ? -11.246 35.537 -2.619 1.00 94.81 493 GLU A CA 1
ATOM 3910 C C . GLU A 1 493 ? -10.818 34.197 -3.248 1.00 94.81 493 GLU A C 1
ATOM 3912 O O . GLU A 1 493 ? -10.159 34.167 -4.298 1.00 94.81 493 GLU A O 1
ATOM 3917 N N . ILE A 1 494 ? -11.250 33.085 -2.645 1.00 93.62 494 ILE A N 1
ATOM 3918 C CA . ILE A 1 494 ? -10.912 31.723 -3.084 1.00 93.62 494 ILE A CA 1
ATOM 3919 C C . ILE A 1 494 ? -11.471 31.455 -4.482 1.00 93.62 494 ILE A C 1
ATOM 3921 O O . ILE A 1 494 ? -10.767 30.947 -5.359 1.00 93.62 494 ILE A O 1
ATOM 3925 N N . LYS A 1 495 ? -12.723 31.843 -4.734 1.00 93.88 495 LYS A N 1
ATOM 3926 C CA . LYS A 1 495 ? -13.382 31.703 -6.038 1.00 93.88 495 LYS A CA 1
ATOM 3927 C C . LYS A 1 495 ? -12.617 32.434 -7.139 1.00 93.88 495 LYS A C 1
ATOM 3929 O O . LYS A 1 495 ? -12.401 31.866 -8.216 1.00 93.88 495 LYS A O 1
ATOM 3934 N N . LYS A 1 496 ? -12.166 33.667 -6.885 1.00 93.81 496 LYS A N 1
ATOM 3935 C CA . LYS A 1 496 ? -11.374 34.451 -7.845 1.00 93.81 496 LYS A CA 1
ATOM 3936 C C . LYS A 1 496 ? -10.041 33.769 -8.161 1.00 93.81 496 LYS A C 1
ATOM 3938 O O . LYS A 1 496 ? -9.686 33.648 -9.336 1.00 93.81 496 LYS A O 1
ATOM 3943 N N . ALA A 1 497 ? -9.335 33.284 -7.141 1.00 91.50 497 ALA A N 1
ATOM 3944 C CA . ALA A 1 497 ? -8.067 32.577 -7.308 1.00 91.50 497 ALA A CA 1
ATOM 3945 C C . ALA A 1 497 ? -8.230 31.251 -8.074 1.00 91.50 497 ALA A C 1
ATOM 3947 O O . ALA A 1 497 ? -7.517 31.004 -9.049 1.00 91.50 497 ALA A O 1
ATOM 3948 N N . MET A 1 498 ? -9.224 30.435 -7.712 1.00 90.31 498 MET A N 1
ATOM 3949 C CA . MET A 1 498 ? -9.523 29.173 -8.400 1.00 90.31 498 MET A CA 1
ATOM 3950 C C . MET A 1 498 ? -9.907 29.386 -9.864 1.00 90.31 498 MET A C 1
ATOM 3952 O O . MET A 1 498 ? -9.438 28.659 -10.742 1.00 90.31 498 MET A O 1
ATOM 3956 N N . THR A 1 499 ? -10.700 30.422 -10.147 1.00 91.75 499 THR A N 1
ATOM 3957 C CA . THR A 1 499 ? -11.061 30.798 -11.520 1.00 91.75 499 THR A CA 1
ATOM 3958 C C . THR A 1 499 ? -9.816 31.146 -12.338 1.00 91.75 499 THR A C 1
ATOM 3960 O O . THR A 1 499 ? -9.694 30.717 -13.486 1.00 91.75 499 THR A O 1
ATOM 3963 N N . ALA A 1 500 ? -8.859 31.875 -11.751 1.00 90.06 500 ALA A N 1
ATOM 3964 C CA . ALA A 1 500 ? -7.597 32.204 -12.409 1.00 90.06 500 ALA A CA 1
ATOM 3965 C C . ALA A 1 500 ? -6.741 30.954 -12.686 1.00 90.06 500 ALA A C 1
ATOM 3967 O O . ALA A 1 500 ? -6.270 30.782 -13.813 1.00 90.06 500 ALA A O 1
ATOM 3968 N N . PHE A 1 501 ? -6.594 30.051 -11.710 1.00 87.31 501 PHE A N 1
ATOM 3969 C CA . PHE A 1 501 ? -5.824 28.813 -11.886 1.00 87.31 501 PHE A CA 1
ATOM 3970 C C . PHE A 1 501 ? -6.415 27.905 -12.964 1.00 87.31 501 PHE A C 1
ATOM 3972 O O . PHE A 1 501 ? -5.690 27.425 -13.836 1.00 87.31 501 PHE A O 1
ATOM 3979 N N . LEU A 1 502 ? -7.733 27.700 -12.954 1.00 88.88 502 LEU A N 1
ATOM 3980 C CA . LEU A 1 502 ? -8.403 26.855 -13.944 1.00 88.88 502 LEU A CA 1
ATOM 3981 C C . LEU A 1 502 ? -8.329 27.453 -15.356 1.00 88.88 502 LEU A C 1
ATOM 3983 O O . LEU A 1 502 ? -8.169 26.706 -16.326 1.00 88.88 502 LEU A O 1
ATOM 3987 N N . LYS A 1 503 ? -8.349 28.790 -15.471 1.00 89.25 503 LYS A N 1
ATOM 3988 C CA . LYS A 1 503 ? -8.096 29.496 -16.736 1.00 89.25 503 LYS A CA 1
ATOM 3989 C C . LYS A 1 503 ? -6.711 29.192 -17.291 1.00 89.25 503 LYS A C 1
ATOM 3991 O O . LYS A 1 503 ? -6.569 28.951 -18.485 1.00 89.25 503 LYS A O 1
ATOM 3996 N N . GLU A 1 504 ? -5.700 29.239 -16.428 1.00 84.69 504 GLU A N 1
ATOM 3997 C CA . GLU A 1 504 ? -4.304 29.031 -16.810 1.00 84.69 504 GLU A CA 1
ATOM 3998 C C . GLU A 1 504 ? -4.048 27.587 -17.262 1.00 84.69 504 GLU A C 1
ATOM 4000 O O . GLU A 1 504 ? -3.332 27.361 -18.240 1.00 84.69 504 GLU A O 1
ATOM 4005 N N . VAL A 1 505 ? -4.672 26.618 -16.581 1.00 83.12 505 VAL A N 1
ATOM 4006 C CA . VAL A 1 505 ? -4.614 25.194 -16.949 1.00 83.12 505 VAL A CA 1
ATOM 4007 C C . VAL A 1 505 ? -5.289 24.935 -18.302 1.00 83.12 505 VAL A C 1
ATOM 4009 O O . VAL A 1 505 ? -4.816 24.097 -19.066 1.00 83.12 505 VAL A O 1
ATOM 4012 N N . GLY A 1 506 ? -6.351 25.681 -18.627 1.00 83.38 506 GLY A N 1
ATOM 4013 C CA . GLY A 1 506 ? -7.043 25.601 -19.919 1.00 83.38 506 GLY A CA 1
ATOM 4014 C C . GLY A 1 506 ? -8.487 25.098 -19.849 1.00 83.38 506 GLY A C 1
ATOM 4015 O O . GLY A 1 506 ? -9.048 24.723 -20.882 1.00 83.38 506 GLY A O 1
ATOM 4016 N N . TYR A 1 507 ? -9.109 25.090 -18.666 1.00 86.00 507 TYR A N 1
ATOM 4017 C CA . TYR A 1 507 ? -10.537 24.794 -18.538 1.00 86.00 507 TYR A CA 1
ATOM 4018 C C . TYR A 1 507 ? -11.398 25.931 -19.099 1.00 86.00 507 TYR A C 1
ATOM 4020 O O . TYR A 1 507 ? -11.052 27.114 -19.033 1.00 86.00 507 TYR A O 1
ATOM 4028 N N . LYS A 1 508 ? -12.566 25.571 -19.639 1.00 83.12 508 LYS A N 1
ATOM 4029 C CA . LYS A 1 508 ? -13.570 26.546 -20.078 1.00 83.12 508 LYS A CA 1
ATOM 4030 C C . LYS A 1 508 ? -14.299 27.096 -18.851 1.00 83.12 508 LYS A C 1
ATOM 4032 O O . LYS A 1 508 ? -14.860 26.327 -18.084 1.00 83.12 508 LYS A O 1
ATOM 4037 N N . LEU A 1 509 ? -14.307 28.419 -18.691 1.00 80.00 509 LEU A N 1
ATOM 4038 C CA . LEU A 1 509 ? -14.816 29.079 -17.480 1.00 80.00 509 LEU A CA 1
ATOM 4039 C C . LEU A 1 509 ? -16.291 29.490 -17.523 1.00 80.00 509 LEU A C 1
ATOM 4041 O O . LEU A 1 509 ? -16.805 29.935 -16.504 1.00 80.00 509 LEU A O 1
ATOM 4045 N N . LYS A 1 510 ? -16.945 29.416 -18.689 1.00 70.50 510 LYS A N 1
ATOM 4046 C CA . LYS A 1 510 ? -18.249 30.060 -18.925 1.00 70.50 510 LYS A CA 1
ATOM 4047 C C . LYS A 1 510 ? -19.338 29.607 -17.936 1.00 70.50 510 LYS A C 1
ATOM 4049 O O . LYS A 1 510 ? -20.209 30.408 -17.641 1.00 70.50 510 LYS A O 1
ATOM 4054 N N . ASP A 1 511 ? -19.202 28.406 -17.368 1.00 66.12 511 ASP A N 1
ATOM 4055 C CA . ASP A 1 511 ? -20.179 27.783 -16.472 1.00 66.12 511 ASP A CA 1
ATOM 4056 C C . ASP A 1 511 ? -19.497 27.021 -15.311 1.00 66.12 511 ASP A C 1
ATOM 4058 O O . ASP A 1 511 ? -19.942 25.944 -14.930 1.00 66.12 511 ASP A O 1
ATOM 4062 N N . LEU A 1 512 ? -18.366 27.520 -14.783 1.00 84.50 512 LEU A N 1
ATOM 4063 C CA . LEU A 1 512 ? -17.630 26.848 -13.697 1.00 84.50 512 LEU A CA 1
ATOM 4064 C C . LEU A 1 512 ? -18.420 26.895 -12.369 1.00 84.50 512 LEU A C 1
ATOM 4066 O O . LEU A 1 512 ? -18.539 27.981 -11.792 1.00 84.50 512 LEU A O 1
ATOM 4070 N N . PRO A 1 513 ? -18.876 25.754 -11.814 1.00 89.62 513 PRO A N 1
ATOM 4071 C CA . PRO A 1 513 ? -19.580 25.746 -10.538 1.00 89.62 513 PRO A CA 1
ATOM 4072 C C . PRO A 1 513 ? -18.571 25.792 -9.386 1.00 89.62 513 PRO A C 1
ATOM 4074 O O . PRO A 1 513 ? -17.763 24.874 -9.215 1.00 89.62 513 PRO A O 1
ATOM 4077 N N . VAL A 1 514 ? -18.620 26.863 -8.594 1.00 93.50 514 VAL A N 1
ATOM 4078 C CA . VAL A 1 514 ? -17.876 27.007 -7.335 1.00 93.50 514 VAL A CA 1
ATOM 4079 C C . VAL A 1 514 ? -18.908 27.083 -6.216 1.00 93.50 514 VAL A C 1
ATOM 4081 O O . VAL A 1 514 ? -19.726 27.998 -6.217 1.00 93.50 514 VAL A O 1
ATOM 4084 N N . ILE A 1 515 ? -18.915 26.104 -5.311 1.00 94.25 515 ILE A N 1
ATOM 4085 C CA . ILE A 1 515 ? -19.944 25.961 -4.272 1.00 94.25 515 ILE A CA 1
ATOM 4086 C C . ILE A 1 515 ? -19.291 26.041 -2.884 1.00 94.25 515 ILE A C 1
ATOM 4088 O O . ILE A 1 515 ? -18.387 25.245 -2.612 1.00 94.25 515 ILE A O 1
ATOM 4092 N N . PRO A 1 516 ? -19.721 26.953 -1.992 1.00 95.88 516 PRO A N 1
ATOM 4093 C CA . PRO A 1 516 ? -19.322 26.940 -0.590 1.00 95.88 516 PRO A CA 1
ATOM 4094 C C . PRO A 1 516 ? -20.080 25.837 0.151 1.00 95.88 516 PRO A C 1
ATOM 4096 O O . PRO A 1 516 ? -21.307 25.798 0.111 1.00 95.88 516 PRO A O 1
ATOM 4099 N N . VAL A 1 517 ? -19.358 24.940 0.822 1.00 94.12 517 VAL A N 1
ATOM 4100 C CA . VAL A 1 517 ? -19.905 23.776 1.533 1.00 94.12 517 VAL A CA 1
ATOM 4101 C C . VAL A 1 517 ? -19.291 23.633 2.924 1.00 94.12 517 VAL A C 1
ATOM 4103 O O . VAL A 1 517 ? -18.188 24.110 3.203 1.00 94.12 517 VAL A O 1
ATOM 4106 N N . ALA A 1 518 ? -19.973 22.904 3.801 1.00 92.19 518 ALA A N 1
ATOM 4107 C CA . ALA A 1 518 ? -19.428 22.511 5.095 1.00 92.19 518 ALA A CA 1
ATOM 4108 C C . ALA A 1 518 ? -19.658 21.016 5.332 1.00 92.19 518 ALA A C 1
ATOM 4110 O O . ALA A 1 518 ? -20.789 20.550 5.432 1.00 92.19 518 ALA A O 1
ATOM 4111 N N . GLY A 1 519 ? -18.573 20.238 5.391 1.00 87.50 519 GLY A N 1
ATOM 4112 C CA . GLY A 1 519 ? -18.658 18.777 5.476 1.00 87.50 519 GLY A CA 1
ATOM 4113 C C . GLY A 1 519 ? -19.127 18.243 6.832 1.00 87.50 519 GLY A C 1
ATOM 4114 O O . GLY A 1 519 ? -19.707 17.163 6.878 1.00 87.50 519 GLY A O 1
ATOM 4115 N N . LEU A 1 520 ? -18.879 18.967 7.929 1.00 86.25 520 LEU A N 1
ATOM 4116 C CA . LEU A 1 520 ? -19.265 18.528 9.275 1.00 86.25 520 LEU A CA 1
ATOM 4117 C C . LEU A 1 520 ? -20.730 18.860 9.572 1.00 86.25 520 LEU A C 1
ATOM 4119 O O . LEU A 1 520 ? -21.507 17.959 9.906 1.00 86.25 520 LEU A O 1
ATOM 4123 N N . SER A 1 521 ? -21.118 20.124 9.391 1.00 87.19 521 SER A N 1
ATOM 4124 C CA . SER A 1 521 ? -22.506 20.577 9.552 1.00 87.19 521 SER A CA 1
ATOM 4125 C C . SER A 1 521 ? -23.430 20.057 8.445 1.00 87.19 521 SER A C 1
ATOM 4127 O O . SER A 1 521 ? -24.570 19.694 8.724 1.00 87.19 521 SER A O 1
ATOM 4129 N N . GLY A 1 522 ? -22.924 19.886 7.219 1.00 89.69 522 GLY A N 1
ATOM 4130 C CA . GLY A 1 522 ? -23.696 19.417 6.064 1.00 89.69 522 GLY A CA 1
ATOM 4131 C C . GLY A 1 522 ? -24.318 20.534 5.221 1.00 89.69 522 GLY A C 1
ATOM 4132 O O . GLY A 1 522 ? -25.201 20.256 4.412 1.00 89.69 522 GLY A O 1
ATOM 4133 N N . GLU A 1 523 ? -23.865 21.779 5.386 1.00 92.88 523 GLU A N 1
ATOM 4134 C CA . GLU A 1 523 ? -24.392 22.938 4.657 1.00 92.88 523 GLU A CA 1
ATOM 4135 C C . GLU A 1 523 ? -24.084 22.875 3.153 1.00 92.88 523 GLU A C 1
ATOM 4137 O O . GLU A 1 523 ? -22.966 22.530 2.749 1.00 92.88 523 GLU A O 1
ATOM 4142 N N . ASN A 1 524 ? -25.066 23.263 2.327 1.00 93.12 524 ASN A N 1
ATOM 4143 C CA . ASN A 1 524 ? -24.983 23.321 0.859 1.00 93.12 524 ASN A CA 1
ATOM 4144 C C . ASN A 1 524 ? -24.625 21.990 0.162 1.00 93.12 524 ASN A C 1
ATOM 4146 O O . ASN A 1 524 ? -24.224 22.000 -1.003 1.00 93.12 524 ASN A O 1
ATOM 4150 N N . LEU A 1 525 ? -24.784 20.835 0.823 1.00 90.44 525 LEU A N 1
ATOM 4151 C CA . LEU A 1 525 ? -24.543 19.522 0.208 1.00 90.44 525 LEU A CA 1
ATOM 4152 C C . LEU A 1 525 ? -25.743 19.049 -0.625 1.00 90.44 525 LEU A C 1
ATOM 4154 O O . LEU A 1 525 ? -25.632 18.895 -1.841 1.00 90.44 525 LEU A O 1
ATOM 4158 N N . THR A 1 526 ? -26.891 18.846 0.022 1.00 89.56 526 THR A N 1
ATOM 4159 C CA . THR A 1 526 ? -28.139 18.413 -0.628 1.00 89.56 526 THR A CA 1
ATOM 4160 C C . THR A 1 526 ? -29.105 19.579 -0.825 1.00 89.56 526 THR A C 1
ATOM 4162 O O . THR A 1 526 ? -29.611 19.777 -1.926 1.00 89.56 526 THR A O 1
ATOM 4165 N N . SER A 1 527 ? -29.305 20.398 0.209 1.00 89.12 527 SER A N 1
ATOM 4166 C CA . SER A 1 527 ? -30.155 21.594 0.197 1.00 89.12 527 SER A CA 1
ATOM 4167 C C . SER A 1 527 ? -29.348 22.876 0.403 1.00 89.12 527 SER A C 1
ATOM 4169 O O . SER A 1 527 ? -28.231 22.840 0.923 1.00 89.12 527 SER A O 1
ATOM 4171 N N . LYS A 1 528 ? -29.927 24.023 0.027 1.00 89.56 528 LYS A N 1
ATOM 4172 C CA . LYS A 1 528 ? -29.335 25.343 0.293 1.00 89.56 528 LYS A CA 1
ATOM 4173 C C . LYS A 1 528 ? -29.251 25.621 1.798 1.00 89.56 528 LYS A C 1
ATOM 4175 O O . LYS A 1 528 ? -30.150 25.253 2.551 1.00 89.56 528 LYS A O 1
ATOM 4180 N N . SER A 1 529 ? -28.167 26.270 2.205 1.00 90.19 529 SER A N 1
ATOM 4181 C CA . SER A 1 529 ? -27.846 26.618 3.588 1.00 90.19 529 SER A CA 1
ATOM 4182 C C . SER A 1 529 ? -28.624 27.841 4.073 1.00 90.19 529 SER A C 1
ATOM 4184 O O . SER A 1 529 ? -28.750 28.826 3.343 1.00 90.19 529 SER A O 1
ATOM 4186 N N . SER A 1 530 ? -29.087 27.811 5.325 1.00 88.25 530 SER A N 1
ATOM 4187 C CA . SER A 1 530 ? -29.621 28.994 6.017 1.00 88.25 530 SER A CA 1
ATOM 4188 C C . SER A 1 530 ? -28.526 29.906 6.580 1.00 88.25 530 SER A C 1
ATOM 4190 O O . SER A 1 530 ? -28.768 31.099 6.737 1.00 88.25 530 SER A O 1
ATOM 4192 N N . GLU A 1 531 ? -27.332 29.366 6.844 1.00 89.56 531 GLU A N 1
ATOM 4193 C CA . GLU A 1 531 ? -26.177 30.095 7.400 1.00 89.56 531 GLU A CA 1
ATOM 4194 C C . GLU A 1 531 ? -25.447 30.939 6.342 1.00 89.56 531 GLU A C 1
ATOM 4196 O O . GLU A 1 531 ? -24.742 31.893 6.664 1.00 89.56 531 GLU A O 1
ATOM 4201 N N . MET A 1 532 ? -25.645 30.625 5.057 1.00 91.56 532 MET A N 1
ATOM 4202 C CA . MET A 1 532 ? -25.068 31.358 3.923 1.00 91.56 532 MET A CA 1
ATOM 4203 C C . MET A 1 532 ? -26.153 31.987 3.029 1.00 91.56 532 MET A C 1
ATOM 4205 O O . MET A 1 532 ? -26.208 31.687 1.833 1.00 91.56 532 MET A O 1
ATOM 4209 N N . PRO A 1 533 ? -27.005 32.899 3.547 1.00 91.06 533 PRO A N 1
ATOM 4210 C CA . PRO A 1 533 ? -28.100 33.496 2.772 1.00 91.06 533 PRO A CA 1
ATOM 4211 C C . PRO A 1 533 ? -27.604 34.370 1.609 1.00 91.06 533 PRO A C 1
ATOM 4213 O O . PRO A 1 533 ? -28.343 34.638 0.665 1.00 91.06 533 PRO A O 1
ATOM 4216 N N . TRP A 1 534 ? -26.342 34.807 1.662 1.00 94.31 534 TRP A N 1
ATOM 4217 C CA . TRP A 1 534 ? -25.677 35.564 0.603 1.00 94.31 534 TRP A CA 1
ATOM 4218 C C . TRP A 1 534 ? -25.343 34.711 -0.635 1.00 94.31 534 TRP A C 1
ATOM 4220 O O . TRP A 1 534 ? -25.136 35.263 -1.718 1.00 94.31 534 TRP A O 1
ATOM 4230 N N . TYR A 1 535 ? -25.301 33.379 -0.517 1.00 93.62 535 TYR A N 1
ATOM 4231 C CA . TYR A 1 535 ? -25.022 32.477 -1.633 1.00 93.62 535 TYR A CA 1
ATOM 4232 C C . TYR A 1 535 ? -26.324 32.020 -2.307 1.00 93.62 535 TYR A C 1
ATOM 4234 O O . TYR A 1 535 ? -27.036 31.146 -1.820 1.00 93.62 535 TYR A O 1
ATOM 4242 N N . ALA A 1 536 ? -26.622 32.583 -3.481 1.00 88.81 536 ALA A N 1
ATOM 4243 C CA . ALA A 1 536 ? -27.826 32.250 -4.252 1.00 88.81 536 ALA A CA 1
ATOM 4244 C C . ALA A 1 536 ? -27.661 31.047 -5.210 1.00 88.81 536 ALA A C 1
ATOM 4246 O O . ALA A 1 536 ? -28.620 30.670 -5.892 1.00 88.81 536 ALA A O 1
ATOM 4247 N N . GLY A 1 537 ? -26.464 30.455 -5.284 1.00 89.25 537 GLY A N 1
ATOM 4248 C CA . GLY A 1 537 ? -26.130 29.390 -6.235 1.00 89.25 537 GLY A CA 1
ATOM 4249 C C . GLY A 1 537 ? -26.780 28.033 -5.936 1.00 89.25 537 GLY A C 1
ATOM 4250 O O . GLY A 1 537 ? -27.663 27.913 -5.085 1.00 89.25 537 GLY A O 1
ATOM 4251 N N . HIS A 1 538 ? -26.352 27.012 -6.680 1.00 90.88 538 HIS A N 1
ATOM 4252 C CA . HIS A 1 538 ? -26.793 25.622 -6.517 1.00 90.88 538 HIS A CA 1
ATOM 4253 C C . HIS A 1 538 ? -26.140 24.960 -5.297 1.00 90.88 538 HIS A C 1
ATOM 4255 O O . HIS A 1 538 ? -25.004 25.303 -4.941 1.00 90.88 538 HIS A O 1
ATOM 4261 N N . SER A 1 539 ? -26.833 23.988 -4.696 1.00 91.94 539 SER A N 1
ATOM 4262 C CA . SER A 1 539 ? -26.208 23.033 -3.770 1.00 91.94 539 SER A CA 1
ATOM 4263 C C . SER A 1 539 ? -25.216 22.120 -4.507 1.00 91.94 539 SER A C 1
ATOM 4265 O O . SER A 1 539 ? -25.166 22.092 -5.741 1.00 91.94 539 SER A O 1
ATOM 4267 N N . ALA A 1 540 ? -24.400 21.365 -3.768 1.00 90.19 540 ALA A N 1
ATOM 4268 C CA . ALA A 1 540 ? -23.400 20.483 -4.364 1.00 90.19 540 ALA A CA 1
ATOM 4269 C C . ALA A 1 540 ? -24.032 19.443 -5.306 1.00 90.19 540 ALA A C 1
ATOM 4271 O O . ALA A 1 540 ? -23.493 19.210 -6.388 1.00 90.19 540 ALA A O 1
ATOM 4272 N N . ILE A 1 541 ? -25.179 18.859 -4.935 1.00 88.94 541 ILE A N 1
ATOM 4273 C CA . ILE A 1 541 ? -25.883 17.883 -5.780 1.00 88.94 541 ILE A CA 1
ATOM 4274 C C . ILE A 1 541 ? -26.569 18.537 -6.988 1.00 88.94 541 ILE A C 1
ATOM 4276 O O . ILE A 1 541 ? -26.450 18.031 -8.100 1.00 88.94 541 ILE A O 1
ATOM 4280 N N . GLU A 1 542 ? -27.199 19.702 -6.804 1.00 89.50 542 GLU A N 1
ATOM 4281 C CA . GLU A 1 542 ? -27.827 20.468 -7.892 1.00 89.50 542 GLU A CA 1
ATOM 4282 C C . GLU A 1 542 ? -26.790 20.906 -8.938 1.00 89.50 542 GLU A C 1
ATOM 4284 O O . GLU A 1 542 ? -27.038 20.861 -10.144 1.00 89.50 542 GLU A O 1
ATOM 4289 N N . ALA A 1 543 ? -25.595 21.300 -8.487 1.00 89.06 543 ALA A N 1
ATOM 4290 C CA . ALA A 1 543 ? -24.497 21.670 -9.369 1.00 89.06 543 ALA A CA 1
ATOM 4291 C C . ALA A 1 543 ? -24.002 20.480 -10.203 1.00 89.06 543 ALA A C 1
ATOM 4293 O O . ALA A 1 543 ? -23.733 20.650 -11.392 1.00 89.06 543 ALA A O 1
ATOM 4294 N N . LEU A 1 544 ? -23.915 19.285 -9.608 1.00 86.00 544 LEU A N 1
ATOM 4295 C CA . LEU A 1 544 ? -23.552 18.061 -10.327 1.00 86.00 544 LEU A CA 1
ATOM 4296 C C . LEU A 1 544 ? -24.620 17.675 -11.358 1.00 86.00 544 LEU A C 1
ATOM 4298 O O . LEU A 1 544 ? -24.275 17.393 -12.505 1.00 86.00 544 LEU A O 1
ATOM 4302 N N . ASP A 1 545 ? -25.900 17.748 -10.983 1.00 85.38 545 ASP A N 1
ATOM 4303 C CA . ASP A 1 545 ? -27.025 17.457 -11.880 1.00 85.38 545 ASP A CA 1
ATOM 4304 C C . ASP A 1 545 ? -27.082 18.437 -13.068 1.00 85.38 545 ASP A C 1
ATOM 4306 O O . ASP A 1 545 ? -27.482 18.066 -14.171 1.00 85.38 545 ASP A O 1
ATOM 4310 N N . SER A 1 546 ? -26.623 19.680 -12.880 1.00 85.12 546 SER A N 1
ATOM 4311 C CA . SER A 1 546 ? -26.608 20.702 -13.935 1.00 85.12 546 SER A CA 1
ATOM 4312 C C . SER A 1 546 ? -25.527 20.515 -15.013 1.00 85.12 546 SER A C 1
ATOM 4314 O O . SER A 1 546 ? -25.549 21.224 -16.018 1.00 85.12 546 SER A O 1
ATOM 4316 N N . LEU A 1 547 ? -24.591 19.567 -14.845 1.00 77.69 547 LEU A N 1
ATOM 4317 C CA . LEU A 1 547 ? -23.490 19.341 -15.797 1.00 77.69 547 LEU A CA 1
ATOM 4318 C C . LEU A 1 547 ? -23.934 18.698 -17.127 1.00 77.69 547 LEU A C 1
ATOM 4320 O O . LEU A 1 547 ? -23.178 18.759 -18.100 1.00 77.69 547 LEU A O 1
ATOM 4324 N N . GLY A 1 548 ? -25.148 18.139 -17.185 1.00 67.62 548 GLY A N 1
ATOM 4325 C CA . GLY A 1 548 ? -25.723 17.510 -18.380 1.00 67.62 548 GLY A CA 1
ATOM 4326 C C . GLY A 1 548 ? -25.133 16.133 -18.720 1.00 67.62 548 GLY A C 1
ATOM 4327 O O . GLY A 1 548 ? -24.285 15.598 -18.006 1.00 67.62 548 GLY A O 1
ATOM 4328 N N . GLU A 1 549 ? -25.601 15.533 -19.820 1.00 66.75 549 GLU A N 1
ATOM 4329 C CA . GLU A 1 549 ? -25.136 14.212 -20.264 1.00 66.75 549 GLU A CA 1
ATOM 4330 C C . GLU A 1 549 ? -23.707 14.246 -20.830 1.00 66.75 549 GLU A C 1
ATOM 4332 O O . GLU A 1 549 ? -23.340 15.088 -21.655 1.00 66.75 549 GLU A O 1
ATOM 4337 N N . MET A 1 550 ? -22.901 13.265 -20.424 1.00 71.31 550 MET A N 1
ATOM 4338 C CA . MET A 1 550 ? -21.517 13.113 -20.872 1.00 71.31 550 MET A CA 1
ATOM 4339 C C . MET A 1 550 ? -21.448 12.400 -22.230 1.00 71.31 550 MET A C 1
ATOM 4341 O O . MET A 1 550 ? -22.064 11.354 -22.427 1.00 71.31 550 MET A O 1
ATOM 4345 N N . ASN A 1 551 ? -20.650 12.927 -23.167 1.00 66.75 551 ASN A N 1
ATOM 4346 C CA . ASN A 1 551 ? -20.467 12.316 -24.489 1.00 66.75 551 ASN A CA 1
ATOM 4347 C C . ASN A 1 551 ? -19.669 11.000 -24.393 1.00 66.75 551 ASN A C 1
ATOM 4349 O O . ASN A 1 551 ? -18.501 11.005 -23.995 1.00 66.75 551 ASN A O 1
ATOM 4353 N N . ARG A 1 552 ? -20.297 9.892 -24.802 1.00 68.69 552 ARG A N 1
ATOM 4354 C CA . ARG A 1 552 ? -19.762 8.526 -24.747 1.00 68.69 552 ARG A CA 1
ATOM 4355 C C . ARG A 1 552 ? -19.312 8.060 -26.139 1.00 68.69 552 ARG A C 1
ATOM 4357 O O . ARG A 1 552 ? -20.156 7.778 -26.989 1.00 68.69 552 ARG A O 1
ATOM 4364 N N . PRO A 1 553 ? -18.000 7.957 -26.414 1.00 63.72 553 PRO A N 1
ATOM 4365 C CA . PRO A 1 553 ? -17.511 7.558 -27.731 1.00 63.72 553 PRO A CA 1
ATOM 4366 C C . PRO A 1 553 ? -17.684 6.044 -27.965 1.00 63.72 553 PRO A C 1
ATOM 4368 O O . PRO A 1 553 ? -16.801 5.247 -27.647 1.00 63.72 553 PRO A O 1
ATOM 4371 N N . ALA A 1 554 ? -18.816 5.642 -28.549 1.00 61.06 554 ALA A N 1
ATOM 4372 C CA . ALA A 1 554 ? -19.126 4.236 -28.838 1.00 61.06 554 ALA A CA 1
ATOM 4373 C C . ALA A 1 554 ? -18.562 3.722 -30.182 1.00 61.06 554 ALA A C 1
ATOM 4375 O O . ALA A 1 554 ? -18.372 2.522 -30.339 1.00 61.06 554 ALA A O 1
ATOM 4376 N N . GLU A 1 555 ? -18.264 4.603 -31.144 1.00 70.75 555 GLU A N 1
ATOM 4377 C CA . GLU A 1 555 ? -17.982 4.205 -32.541 1.00 70.75 555 GLU A CA 1
ATOM 4378 C C . GLU A 1 555 ? -16.573 3.636 -32.797 1.00 70.75 555 GLU A C 1
ATOM 4380 O O . GLU A 1 555 ? -16.316 3.060 -33.852 1.00 70.75 555 GLU A O 1
ATOM 4385 N N . LYS A 1 556 ? -15.635 3.790 -31.855 1.00 85.00 556 LYS A N 1
ATOM 4386 C CA . LYS A 1 556 ? -14.241 3.337 -32.020 1.00 85.00 556 LYS A CA 1
ATOM 4387 C C . LYS A 1 556 ? -14.043 1.885 -31.550 1.00 85.00 556 LYS A C 1
ATOM 4389 O O . LYS A 1 556 ? -14.816 1.416 -30.723 1.00 85.00 556 LYS A O 1
ATOM 4394 N N . PRO A 1 557 ? -12.995 1.173 -32.008 1.00 90.88 557 PRO A N 1
ATOM 4395 C CA . PRO A 1 557 ? -12.654 -0.157 -31.499 1.00 90.88 557 PRO A CA 1
ATOM 4396 C C . PRO A 1 557 ? -12.452 -0.206 -29.978 1.00 90.88 557 PRO A C 1
ATOM 4398 O O . PRO A 1 557 ? -12.151 0.805 -29.336 1.00 90.88 557 PRO A O 1
ATOM 4401 N N . LEU A 1 558 ? -12.594 -1.402 -29.399 1.00 93.25 558 LEU A N 1
ATOM 4402 C CA . LEU A 1 558 ? -12.551 -1.598 -27.952 1.00 93.25 558 LEU A CA 1
ATOM 4403 C C . LEU A 1 558 ? -11.163 -1.269 -27.382 1.00 93.25 558 LEU A C 1
ATOM 4405 O O . LEU A 1 558 ? -10.153 -1.844 -27.803 1.00 93.25 558 LEU A O 1
ATOM 4409 N N . ARG A 1 559 ? -11.121 -0.395 -26.374 1.00 93.94 559 ARG A N 1
ATOM 4410 C CA . ARG A 1 559 ? -9.971 -0.218 -25.476 1.00 93.94 559 ARG A CA 1
ATOM 4411 C C . ARG A 1 559 ? -10.476 -0.187 -24.040 1.00 93.94 559 ARG A C 1
ATOM 4413 O O . ARG A 1 559 ? -11.210 0.719 -23.659 1.00 93.94 559 ARG A O 1
ATOM 4420 N N . LEU A 1 560 ? -10.079 -1.177 -23.248 1.00 94.62 560 LEU A N 1
ATOM 4421 C CA . LEU A 1 560 ? -10.414 -1.275 -21.827 1.00 94.62 560 LEU A CA 1
ATOM 4422 C C . LEU A 1 560 ? -9.115 -1.480 -21.030 1.00 94.62 560 LEU A C 1
ATOM 4424 O O . LEU A 1 560 ? -8.635 -2.611 -20.906 1.00 94.62 560 LEU A O 1
ATOM 4428 N N . PRO A 1 561 ? -8.498 -0.396 -20.524 1.00 94.12 561 PRO A N 1
ATOM 4429 C CA . PRO A 1 561 ? -7.360 -0.479 -19.617 1.00 94.12 561 PRO A CA 1
ATOM 4430 C C . PRO A 1 561 ? -7.745 -1.133 -18.282 1.00 94.12 561 PRO A C 1
ATOM 4432 O O . PRO A 1 561 ? -8.711 -0.742 -17.622 1.00 94.12 561 PRO A O 1
ATOM 4435 N N . VAL A 1 562 ? -6.963 -2.123 -17.860 1.00 93.81 562 VAL A N 1
ATOM 4436 C CA . VAL A 1 562 ? -7.165 -2.863 -16.613 1.00 93.81 562 VAL A CA 1
ATOM 4437 C C . VAL A 1 562 ? -6.691 -2.021 -15.433 1.00 93.81 562 VAL A C 1
ATOM 4439 O O . VAL A 1 562 ? -5.495 -1.786 -15.255 1.00 93.81 562 VAL A O 1
ATOM 4442 N N . LEU A 1 563 ? -7.621 -1.632 -14.564 1.00 89.44 563 LEU A N 1
ATOM 4443 C CA . LEU A 1 563 ? -7.320 -0.958 -13.303 1.00 89.44 563 LEU A CA 1
ATOM 4444 C C . LEU A 1 563 ? -6.908 -1.958 -12.219 1.00 89.44 563 LEU A C 1
ATOM 4446 O O . LEU A 1 563 ? -5.930 -1.740 -11.498 1.00 89.44 563 LEU A O 1
ATOM 4450 N N . LYS A 1 564 ? -7.678 -3.041 -12.077 1.00 89.06 564 LYS A N 1
ATOM 4451 C CA . LYS A 1 564 ? -7.505 -4.037 -11.016 1.00 89.06 564 LYS A CA 1
ATOM 4452 C C . LYS A 1 564 ? -7.904 -5.421 -11.506 1.00 89.06 564 LYS A C 1
ATOM 4454 O O . LYS A 1 564 ? -8.785 -5.551 -12.347 1.00 89.06 564 LYS A O 1
ATOM 4459 N N . VAL A 1 565 ? -7.257 -6.438 -10.952 1.00 90.94 565 VAL A N 1
ATOM 4460 C CA . VAL A 1 565 ? -7.557 -7.849 -11.203 1.00 90.94 565 VAL A CA 1
ATOM 4461 C C . VAL A 1 565 ? -7.929 -8.483 -9.871 1.00 90.94 565 VAL A C 1
ATOM 4463 O O . VAL A 1 565 ? -7.265 -8.245 -8.858 1.00 90.94 565 VAL A O 1
ATOM 4466 N N . HIS A 1 566 ? -9.010 -9.244 -9.879 1.00 89.81 566 HIS A N 1
ATOM 4467 C CA . HIS A 1 566 ? -9.532 -9.992 -8.756 1.00 89.81 566 HIS A CA 1
ATOM 4468 C C . HIS A 1 566 ? -9.620 -11.463 -9.141 1.00 89.81 566 HIS A C 1
ATOM 4470 O O . HIS A 1 566 ? -10.079 -11.799 -10.228 1.00 89.81 566 HIS A O 1
ATOM 4476 N N . ASP A 1 567 ? -9.196 -12.319 -8.225 1.00 89.94 567 ASP A N 1
ATOM 4477 C CA . ASP A 1 567 ? -9.509 -13.739 -8.261 1.00 89.94 567 ASP A CA 1
ATOM 4478 C C . ASP A 1 567 ? -10.689 -13.962 -7.315 1.00 89.94 567 ASP A C 1
ATOM 4480 O O . ASP A 1 567 ? -10.571 -13.728 -6.106 1.00 89.94 567 ASP A O 1
ATOM 4484 N N . VAL A 1 568 ? -11.858 -14.263 -7.878 1.00 85.75 568 VAL A N 1
ATOM 4485 C CA . VAL A 1 568 ? -13.105 -14.389 -7.123 1.00 85.75 568 VAL A CA 1
ATOM 4486 C C . VAL A 1 568 ? -13.463 -15.874 -7.035 1.00 85.75 568 VAL A C 1
ATOM 4488 O O . VAL A 1 568 ? -13.683 -16.491 -8.079 1.00 85.75 568 VAL A O 1
ATOM 4491 N N . PRO A 1 569 ? -13.571 -16.451 -5.821 1.00 76.56 569 PRO A N 1
ATOM 4492 C CA . PRO A 1 569 ? -13.972 -17.846 -5.646 1.00 76.56 569 PRO A CA 1
ATOM 4493 C C . PRO A 1 569 ? -15.259 -18.163 -6.415 1.00 76.56 569 PRO A C 1
ATOM 4495 O O . PRO A 1 569 ? -16.176 -17.344 -6.436 1.00 76.56 569 PRO A O 1
ATOM 4498 N N . ASP A 1 570 ? -15.300 -19.324 -7.069 1.00 80.50 570 ASP A N 1
ATOM 4499 C CA . ASP A 1 570 ? -16.426 -19.843 -7.869 1.00 80.50 570 ASP A CA 1
ATOM 4500 C C . ASP A 1 570 ? -16.789 -19.040 -9.140 1.00 80.50 570 ASP A C 1
ATOM 4502 O O . ASP A 1 570 ? -17.530 -19.532 -9.992 1.00 80.50 570 ASP A O 1
ATOM 4506 N N . VAL A 1 571 ? -16.247 -17.829 -9.310 1.00 84.62 571 VAL A N 1
ATOM 4507 C CA . VAL A 1 571 ? -16.466 -16.962 -10.482 1.00 84.62 571 VAL A CA 1
ATOM 4508 C C . VAL A 1 571 ? -15.254 -16.968 -11.418 1.00 84.62 571 VAL A C 1
ATOM 4510 O O . VAL A 1 571 ? -15.440 -16.950 -12.635 1.00 84.62 571 VAL A O 1
ATOM 4513 N N . GLY A 1 572 ? -14.040 -17.020 -10.863 1.00 87.69 572 GLY A N 1
ATOM 4514 C CA . GLY A 1 572 ? -12.773 -16.985 -11.591 1.00 87.69 572 GLY A CA 1
ATOM 4515 C C . GLY A 1 572 ? -12.166 -15.583 -11.689 1.00 87.69 572 GLY A C 1
ATOM 4516 O O . GLY A 1 572 ? -12.280 -14.755 -10.778 1.00 87.69 572 GLY A O 1
ATOM 4517 N N . CYS A 1 573 ? -11.488 -15.314 -12.806 1.00 93.69 573 CYS A N 1
ATOM 4518 C CA . CYS A 1 573 ? -10.768 -14.066 -13.029 1.00 93.69 573 CYS A CA 1
ATOM 4519 C C . CYS A 1 573 ? -11.727 -12.909 -13.362 1.00 93.69 573 CYS A C 1
ATOM 4521 O O . CYS A 1 573 ? -12.384 -12.900 -14.403 1.00 93.69 573 CYS A O 1
ATOM 4523 N N . VAL A 1 574 ? -11.761 -11.882 -12.510 1.00 95.00 574 VAL A N 1
ATOM 4524 C CA . VAL A 1 574 ? -12.550 -10.662 -12.723 1.00 95.00 574 VAL A CA 1
ATOM 4525 C C . VAL A 1 574 ? -11.627 -9.455 -12.816 1.00 95.00 574 VAL A C 1
ATOM 4527 O O . VAL A 1 574 ? -10.915 -9.125 -11.868 1.00 95.00 574 VAL A O 1
ATOM 4530 N N . ILE A 1 575 ? -11.673 -8.734 -13.932 1.00 95.12 575 ILE A N 1
ATOM 4531 C CA . ILE A 1 575 ? -10.986 -7.444 -14.062 1.00 95.12 575 ILE A CA 1
ATOM 4532 C C . ILE A 1 575 ? -11.942 -6.290 -13.793 1.00 95.12 575 ILE A C 1
ATOM 4534 O O . ILE A 1 575 ? -13.139 -6.391 -14.040 1.00 95.12 575 ILE A O 1
ATOM 4538 N N . VAL A 1 576 ? -11.405 -5.172 -13.321 1.00 91.50 576 VAL A N 1
ATOM 4539 C CA . VAL A 1 576 ? -12.116 -3.897 -13.202 1.00 91.50 576 VAL A CA 1
ATOM 4540 C C . VAL A 1 576 ? -11.399 -2.878 -14.074 1.00 91.50 576 VAL A C 1
ATOM 4542 O O . VAL A 1 576 ? -10.169 -2.785 -14.022 1.00 91.50 576 VAL A O 1
ATOM 4545 N N . GLY A 1 577 ? -12.152 -2.112 -14.856 1.00 90.69 577 GLY A N 1
ATOM 4546 C CA . GLY A 1 577 ? -11.618 -1.061 -15.718 1.00 90.69 577 GLY A CA 1
ATOM 4547 C C . GLY A 1 577 ? -12.719 -0.212 -16.341 1.00 90.69 577 GLY A C 1
ATOM 4548 O O . GLY A 1 577 ? -13.903 -0.539 -16.242 1.00 90.69 577 GLY A O 1
ATOM 4549 N N . ARG A 1 578 ? -12.319 0.890 -16.975 1.00 89.44 578 ARG A N 1
ATOM 4550 C CA . ARG A 1 578 ? -13.208 1.739 -17.771 1.00 89.44 578 ARG A CA 1
ATOM 4551 C C . ARG A 1 578 ? -13.122 1.336 -19.235 1.00 89.44 578 ARG A C 1
ATOM 4553 O O . ARG A 1 578 ? -12.026 1.147 -19.762 1.00 89.44 578 ARG A O 1
ATOM 4560 N N . VAL A 1 579 ? -14.269 1.207 -19.890 1.00 91.38 579 VAL A N 1
ATOM 4561 C CA . VAL A 1 579 ? -14.326 1.106 -21.349 1.00 91.38 579 VAL A CA 1
ATOM 4562 C C . VAL A 1 579 ? -14.042 2.501 -21.901 1.00 91.38 579 VAL A C 1
ATOM 4564 O O . VAL A 1 579 ? -14.863 3.395 -21.747 1.00 91.38 579 VAL A O 1
ATOM 4567 N N . GLU A 1 580 ? -12.875 2.726 -22.497 1.00 88.56 580 GLU A N 1
ATOM 4568 C CA . GLU A 1 580 ? -12.510 4.042 -23.046 1.00 88.56 580 GLU A CA 1
ATOM 4569 C C . GLU A 1 580 ? -13.162 4.279 -24.406 1.00 88.56 580 GLU A C 1
ATOM 4571 O O . GLU A 1 580 ? -13.673 5.360 -24.699 1.00 88.56 580 GLU A O 1
ATOM 4576 N N . THR A 1 581 ? -13.160 3.245 -25.242 1.00 89.69 581 THR A N 1
ATOM 4577 C CA . THR A 1 581 ? -13.775 3.255 -26.569 1.00 89.69 581 THR A CA 1
ATOM 4578 C C . THR A 1 581 ? -14.422 1.915 -26.869 1.00 89.69 581 THR A C 1
ATOM 4580 O O . THR A 1 581 ? -13.990 0.887 -26.344 1.00 89.69 581 THR A O 1
ATOM 4583 N N . GLY A 1 582 ? -15.434 1.937 -27.735 1.00 89.88 582 GLY A N 1
ATOM 4584 C CA . GLY A 1 582 ? -16.135 0.750 -28.214 1.00 89.88 582 GLY A CA 1
ATOM 4585 C C . GLY A 1 582 ? -17.145 0.199 -27.221 1.00 89.88 582 GLY A C 1
ATOM 4586 O O . GLY A 1 582 ? -17.590 0.891 -26.302 1.00 89.88 582 GLY A O 1
ATOM 4587 N N . SER A 1 583 ? -17.514 -1.063 -27.419 1.00 90.50 583 SER A N 1
ATOM 4588 C CA . SER A 1 583 ? -18.392 -1.784 -26.508 1.00 90.50 583 SER A CA 1
ATOM 4589 C C . SER A 1 583 ? -17.895 -3.199 -26.234 1.00 90.50 583 SER A C 1
ATOM 4591 O O . SER A 1 583 ? -17.129 -3.791 -27.001 1.00 90.50 583 SER A O 1
ATOM 4593 N N . ILE A 1 584 ? -18.306 -3.728 -25.087 1.00 92.62 584 ILE A N 1
ATOM 4594 C CA . ILE A 1 584 ? -17.988 -5.076 -24.626 1.00 92.62 584 ILE A CA 1
ATOM 4595 C C . ILE A 1 584 ? -19.290 -5.777 -24.246 1.00 92.62 584 ILE A C 1
ATOM 4597 O O . ILE A 1 584 ? -20.165 -5.193 -23.606 1.00 92.62 584 ILE A O 1
ATOM 4601 N N . ARG A 1 585 ? -19.431 -7.036 -24.666 1.00 94.31 585 ARG A N 1
ATOM 4602 C CA . ARG A 1 585 ? -20.610 -7.878 -24.427 1.00 94.31 585 ARG A CA 1
ATOM 4603 C C . ARG A 1 585 ? -20.171 -9.258 -23.938 1.00 94.31 585 ARG A C 1
ATOM 4605 O O . ARG A 1 585 ? -19.097 -9.715 -24.334 1.00 94.31 585 ARG A O 1
ATOM 4612 N N . PRO A 1 586 ? -20.973 -9.956 -23.122 1.00 95.88 586 PRO A N 1
ATOM 4613 C CA . PRO A 1 586 ? -20.745 -11.368 -22.844 1.00 95.88 586 PRO A CA 1
ATOM 4614 C C . PRO A 1 586 ? -20.671 -12.196 -24.138 1.00 95.88 586 PRO A C 1
ATOM 4616 O O . PRO A 1 586 ? -21.410 -11.942 -25.086 1.00 95.88 586 PRO A O 1
ATOM 4619 N N . GLY A 1 587 ? -19.775 -13.180 -24.173 1.00 92.81 587 GLY A N 1
ATOM 4620 C CA . GLY A 1 587 ? -19.527 -14.079 -25.302 1.00 92.81 587 GLY A CA 1
ATOM 4621 C C . GLY A 1 587 ? -18.462 -13.603 -26.295 1.00 92.81 587 GLY A C 1
ATOM 4622 O O . GLY A 1 587 ? -18.035 -14.390 -27.139 1.00 92.81 587 GLY A O 1
ATOM 4623 N N . ILE A 1 588 ? -17.990 -12.350 -26.213 1.00 93.25 588 ILE A N 1
ATOM 4624 C CA . ILE A 1 588 ? -16.916 -11.881 -27.100 1.00 93.25 588 ILE A CA 1
ATOM 4625 C C . ILE A 1 588 ? -15.541 -12.312 -26.585 1.00 93.25 588 ILE A C 1
ATOM 4627 O O . ILE A 1 588 ? -15.307 -12.407 -25.377 1.00 93.25 588 ILE A O 1
ATOM 4631 N N . LYS A 1 589 ? -14.608 -12.517 -27.517 1.00 94.81 589 LYS A N 1
ATOM 4632 C CA . LYS A 1 589 ? -13.190 -12.709 -27.204 1.00 94.81 589 LYS A CA 1
ATOM 4633 C C . LYS A 1 589 ? -12.475 -11.364 -27.174 1.00 94.81 589 LYS A C 1
ATOM 4635 O O . LYS A 1 589 ? -12.635 -10.556 -28.088 1.00 94.81 589 LYS A O 1
ATOM 4640 N N . VAL A 1 590 ? -11.668 -11.157 -26.143 1.00 95.25 590 VAL A N 1
ATOM 4641 C CA . VAL A 1 590 ? -10.819 -9.978 -25.963 1.00 95.25 590 VAL A CA 1
ATOM 4642 C C . VAL A 1 590 ? -9.360 -10.400 -25.879 1.00 95.25 590 VAL A C 1
ATOM 4644 O O . VAL A 1 590 ? -9.044 -11.479 -25.378 1.00 95.25 590 VAL A O 1
ATOM 4647 N N . ILE A 1 591 ? -8.476 -9.545 -26.382 1.00 94.94 591 ILE A N 1
ATOM 4648 C CA . ILE A 1 591 ? -7.030 -9.759 -26.372 1.00 94.94 591 ILE A CA 1
ATOM 4649 C C . ILE A 1 591 ? -6.395 -8.728 -25.446 1.00 94.94 591 ILE A C 1
ATOM 4651 O O . ILE A 1 591 ? -6.634 -7.526 -25.591 1.00 94.94 591 ILE A O 1
ATOM 4655 N N . PHE A 1 592 ? -5.603 -9.208 -24.490 1.00 94.44 592 PHE A N 1
ATOM 4656 C CA . PHE A 1 592 ? -4.866 -8.389 -23.541 1.00 94.44 592 PHE A CA 1
ATOM 4657 C C . PHE A 1 592 ? -3.480 -8.073 -24.069 1.00 94.44 592 PHE A C 1
ATOM 4659 O O . PHE A 1 592 ? -2.652 -8.960 -24.268 1.00 94.44 592 PHE A O 1
ATOM 4666 N N . SER A 1 593 ? -3.193 -6.788 -24.201 1.00 92.12 593 SER A N 1
ATOM 4667 C CA . SER A 1 593 ? -1.861 -6.308 -24.539 1.00 92.12 593 SER A CA 1
ATOM 4668 C C . SER A 1 593 ? -1.207 -5.702 -23.295 1.00 92.12 593 SER A C 1
ATOM 4670 O O . SER A 1 593 ? -1.885 -5.032 -22.512 1.00 92.12 593 SER A O 1
ATOM 4672 N N . PRO A 1 594 ? 0.091 -5.942 -23.051 1.00 87.19 594 PRO A N 1
ATOM 4673 C CA . PRO A 1 594 ? 1.057 -6.523 -23.970 1.00 87.19 594 PRO A CA 1
ATOM 4674 C C . PRO A 1 594 ? 1.389 -7.989 -23.664 1.00 87.19 594 PRO A C 1
ATOM 4676 O O . PRO A 1 594 ? 2.552 -8.369 -23.668 1.00 87.19 594 PRO A O 1
ATOM 4679 N N . SER A 1 595 ? 0.413 -8.813 -23.289 1.00 86.50 595 SER A N 1
ATOM 4680 C CA . SER A 1 595 ? 0.651 -10.244 -23.045 1.00 86.50 595 SER A CA 1
ATOM 4681 C C . SER A 1 595 ? 0.255 -11.123 -24.233 1.00 86.50 595 SER A C 1
ATOM 4683 O O . SER A 1 595 ? 0.720 -12.253 -24.333 1.00 86.50 595 SER A O 1
ATOM 4685 N N . GLY A 1 596 ? -0.605 -10.623 -25.123 1.00 86.81 596 GLY A N 1
ATOM 4686 C CA . GLY A 1 596 ? -1.222 -11.400 -26.196 1.00 86.81 596 GLY A CA 1
ATOM 4687 C C . GLY A 1 596 ? -2.261 -12.411 -25.700 1.00 86.81 596 GLY A C 1
ATOM 4688 O O . GLY A 1 596 ? -2.751 -13.206 -26.499 1.00 86.81 596 GLY A O 1
ATOM 4689 N N . LEU A 1 597 ? -2.598 -12.404 -24.403 1.00 90.69 597 LEU A N 1
ATOM 4690 C CA . LEU A 1 597 ? -3.533 -13.363 -23.815 1.00 90.69 597 LEU A CA 1
ATOM 4691 C C . LEU A 1 597 ? -4.933 -13.147 -24.373 1.00 90.69 597 LEU A C 1
ATOM 4693 O O . LEU A 1 597 ? -5.423 -12.018 -24.431 1.00 90.69 597 LEU A O 1
ATOM 4697 N N . VAL A 1 598 ? -5.590 -14.240 -24.742 1.00 93.75 598 VAL A N 1
ATOM 4698 C CA . VAL A 1 598 ? -6.956 -14.221 -25.259 1.00 93.75 598 VAL A CA 1
ATOM 4699 C C . VAL A 1 598 ? -7.888 -14.723 -24.168 1.00 93.75 598 VAL A C 1
ATOM 4701 O O . VAL A 1 598 ? -7.723 -15.838 -23.686 1.00 93.75 598 VAL A O 1
ATOM 4704 N N . ALA A 1 599 ? -8.888 -13.923 -23.816 1.00 94.94 599 ALA A N 1
ATOM 4705 C CA . ALA A 1 599 ? -9.923 -14.307 -22.864 1.00 94.94 599 ALA A CA 1
ATOM 4706 C C . ALA A 1 599 ? -11.312 -14.176 -23.487 1.00 94.94 599 ALA A C 1
ATOM 4708 O O . ALA A 1 599 ? -11.529 -13.382 -24.403 1.00 94.94 599 ALA A O 1
ATOM 4709 N N . GLU A 1 600 ? -12.274 -14.926 -22.961 1.00 95.75 600 GLU A N 1
ATOM 4710 C CA . GLU A 1 600 ? -13.689 -14.784 -23.308 1.00 95.75 600 GLU A CA 1
ATOM 4711 C C . GLU A 1 600 ? -14.442 -14.098 -22.165 1.00 95.75 600 GLU A C 1
ATOM 4713 O O . GLU A 1 600 ? -14.273 -14.451 -20.996 1.00 95.75 600 GLU A O 1
ATOM 4718 N N . VAL A 1 601 ? -15.288 -13.125 -22.499 1.00 96.50 601 VAL A N 1
ATOM 4719 C CA . VAL A 1 601 ? -16.095 -12.382 -21.525 1.00 96.50 601 VAL A CA 1
ATOM 4720 C C . VAL A 1 601 ? -17.308 -13.213 -21.112 1.00 96.50 601 VAL A C 1
ATOM 4722 O O . VAL A 1 601 ? -18.188 -13.464 -21.930 1.00 96.50 601 VAL A O 1
ATOM 4725 N N . LYS A 1 602 ? -17.416 -13.605 -19.840 1.00 95.75 602 LYS A N 1
ATOM 4726 C CA . LYS A 1 602 ? -18.558 -14.395 -19.336 1.00 95.75 602 LYS A CA 1
ATOM 4727 C C . LYS A 1 602 ? -19.706 -13.541 -18.831 1.00 95.75 602 LYS A C 1
ATOM 4729 O O . LYS A 1 602 ? -20.870 -13.843 -19.085 1.00 95.75 602 LYS A O 1
ATOM 4734 N N . SER A 1 603 ? -19.398 -12.468 -18.117 1.00 93.94 603 SER A N 1
ATOM 4735 C CA . SER A 1 603 ? -20.417 -11.562 -17.594 1.00 93.94 603 SER A CA 1
ATOM 4736 C C . SER A 1 603 ? -19.847 -10.183 -17.324 1.00 93.94 603 SER A C 1
ATOM 4738 O O . SER A 1 603 ? -18.674 -10.043 -16.980 1.00 93.94 603 SER A O 1
ATOM 4740 N N . LEU A 1 604 ? -20.713 -9.179 -17.419 1.00 93.31 604 LEU A N 1
ATOM 4741 C CA . LEU A 1 604 ? -20.405 -7.793 -17.105 1.00 93.31 604 LEU A CA 1
ATOM 4742 C C . LEU A 1 604 ? -21.232 -7.355 -15.906 1.00 93.31 604 LEU A C 1
ATOM 4744 O O . LEU A 1 604 ? -22.431 -7.633 -15.839 1.00 93.31 604 LEU A O 1
ATOM 4748 N N . LEU A 1 605 ? -20.593 -6.651 -14.981 1.00 88.75 605 LEU A N 1
ATOM 4749 C CA . LEU A 1 605 ? -21.256 -5.977 -13.878 1.00 88.75 605 LEU A CA 1
ATOM 4750 C C . LEU A 1 605 ? -20.910 -4.491 -13.935 1.00 88.75 605 LEU A C 1
ATOM 4752 O O . LEU A 1 605 ? -19.736 -4.128 -13.973 1.00 88.75 605 LEU A O 1
ATOM 4756 N N . ARG A 1 606 ? -21.920 -3.628 -13.862 1.00 82.44 606 ARG A N 1
ATOM 4757 C CA . ARG A 1 606 ? -21.745 -2.204 -13.565 1.00 82.44 606 ARG A CA 1
ATOM 4758 C C . ARG A 1 606 ? -22.432 -1.929 -12.256 1.00 82.44 606 ARG A C 1
ATOM 4760 O O . ARG A 1 606 ? -23.596 -2.262 -12.066 1.00 82.44 606 ARG A O 1
ATOM 4767 N N . ALA A 1 607 ? -21.685 -1.349 -11.335 1.00 69.56 607 ALA A N 1
ATOM 4768 C CA . ALA A 1 607 ? -22.194 -1.066 -10.011 1.00 69.56 607 ALA A CA 1
ATOM 4769 C C . ALA A 1 607 ? -22.845 -2.289 -9.301 1.00 69.56 607 ALA A C 1
ATOM 4771 O O . ALA A 1 607 ? -23.820 -2.149 -8.573 1.00 69.56 607 ALA A O 1
ATOM 4772 N N . GLY A 1 608 ? -22.330 -3.508 -9.509 1.00 71.12 608 GLY A N 1
ATOM 4773 C CA . GLY A 1 608 ? -22.903 -4.739 -8.934 1.00 71.12 608 GLY A CA 1
ATOM 4774 C C . GLY A 1 608 ? -24.175 -5.258 -9.622 1.00 71.12 608 GLY A C 1
ATOM 4775 O O . GLY A 1 608 ? -24.596 -6.372 -9.330 1.00 71.12 608 GLY A O 1
ATOM 4776 N N . LYS A 1 609 ? -24.749 -4.509 -10.572 1.00 79.00 609 LYS A N 1
ATOM 4777 C CA . LYS A 1 609 ? -25.853 -4.961 -11.428 1.00 79.00 609 LYS A CA 1
ATOM 4778 C C . LYS A 1 609 ? -25.301 -5.581 -12.711 1.00 79.00 609 LYS A C 1
ATOM 4780 O O . LYS A 1 609 ? -24.325 -5.086 -13.277 1.00 79.00 609 LYS A O 1
ATOM 4785 N N . LYS A 1 610 ? -25.922 -6.666 -13.175 1.00 87.19 610 LYS A N 1
ATOM 4786 C CA . LYS A 1 610 ? -25.530 -7.354 -14.412 1.00 87.19 610 LYS A CA 1
ATOM 4787 C C . LYS A 1 610 ? -25.898 -6.521 -15.636 1.00 87.19 610 LYS A C 1
ATOM 4789 O O . LYS A 1 610 ? -27.005 -6.002 -15.710 1.00 87.19 610 LYS A O 1
ATOM 4794 N N . LEU A 1 611 ? -24.973 -6.423 -16.589 1.00 86.69 611 LEU A N 1
ATOM 4795 C CA . LEU A 1 611 ? -25.179 -5.745 -17.867 1.00 86.69 611 LEU A CA 1
ATOM 4796 C C . LEU A 1 611 ? -25.169 -6.738 -19.033 1.00 86.69 611 LEU A C 1
ATOM 4798 O O . LEU A 1 611 ? -24.406 -7.707 -19.034 1.00 86.69 611 LEU A O 1
ATOM 4802 N N . SER A 1 612 ? -25.997 -6.461 -20.040 1.00 90.12 612 SER A N 1
ATOM 4803 C CA . SER A 1 612 ? -25.982 -7.136 -21.344 1.00 90.12 612 SER A CA 1
ATOM 4804 C C . SER A 1 612 ? -24.879 -6.595 -22.261 1.00 90.12 612 SER A C 1
ATOM 4806 O O . SER A 1 612 ? -24.284 -7.347 -23.028 1.00 90.12 612 SER A O 1
ATOM 4808 N N . GLU A 1 613 ? -24.575 -5.306 -22.150 1.00 90.81 613 GLU A N 1
ATOM 4809 C CA . GLU A 1 613 ? -23.532 -4.605 -22.891 1.00 90.81 613 GLU A CA 1
ATOM 4810 C C . GLU A 1 613 ? -22.998 -3.451 -22.041 1.00 90.81 613 GLU A C 1
ATOM 4812 O O . GLU A 1 613 ? -23.756 -2.817 -21.306 1.00 90.81 613 GLU A O 1
ATOM 4817 N N . ALA A 1 614 ? -21.700 -3.176 -22.150 1.00 88.62 614 ALA A N 1
ATOM 4818 C CA . ALA A 1 614 ? -21.093 -1.963 -21.620 1.00 88.62 614 ALA A CA 1
ATOM 4819 C C . ALA A 1 614 ? -20.469 -1.152 -22.755 1.00 88.62 614 ALA A C 1
ATOM 4821 O O . ALA A 1 614 ? -19.860 -1.720 -23.665 1.00 88.62 614 ALA A O 1
ATOM 4822 N N . GLN A 1 615 ? -20.635 0.165 -22.698 1.00 87.81 615 GLN A N 1
ATOM 4823 C CA . GLN A 1 615 ? -20.214 1.099 -23.742 1.00 87.81 615 GLN A CA 1
ATOM 4824 C C . GLN A 1 615 ? -19.087 2.010 -23.245 1.00 87.81 615 GLN A C 1
ATOM 4826 O O . GLN A 1 615 ? -18.822 2.091 -22.044 1.00 87.81 615 GLN A O 1
ATOM 4831 N N . GLY A 1 616 ? -18.449 2.732 -24.171 1.00 85.94 616 GLY A N 1
ATOM 4832 C CA . GLY A 1 616 ? -17.486 3.790 -23.861 1.00 85.94 616 GLY A CA 1
ATOM 4833 C C . GLY A 1 616 ? -17.984 4.716 -22.744 1.00 85.94 616 GLY A C 1
ATOM 4834 O O . GLY A 1 616 ? -19.091 5.245 -22.802 1.00 85.94 616 GLY A O 1
ATOM 4835 N N . GLY A 1 617 ? -17.174 4.875 -21.702 1.00 80.94 617 GLY A N 1
ATOM 4836 C CA . GLY A 1 617 ? -17.502 5.602 -20.478 1.00 80.94 617 GLY A CA 1
ATOM 4837 C C . GLY A 1 617 ? -17.877 4.719 -19.284 1.00 80.94 617 GLY A C 1
ATOM 4838 O O . GLY A 1 617 ? -17.687 5.155 -18.151 1.00 80.94 617 GLY A O 1
ATOM 4839 N N . ASP A 1 618 ? -18.349 3.485 -19.489 1.00 83.56 618 ASP A N 1
ATOM 4840 C CA . ASP A 1 618 ? -18.753 2.619 -18.377 1.00 83.56 618 ASP A CA 1
ATOM 4841 C C . ASP A 1 618 ? -17.542 2.045 -17.624 1.00 83.56 618 ASP A C 1
ATOM 4843 O O . ASP A 1 618 ? -16.637 1.440 -18.204 1.00 83.56 618 ASP A O 1
ATOM 4847 N N . VAL A 1 619 ? -17.564 2.181 -16.296 1.00 86.12 619 VAL A N 1
ATOM 4848 C CA . VAL A 1 619 ? -16.665 1.462 -15.386 1.00 86.12 619 VAL A CA 1
ATOM 4849 C C . VAL A 1 619 ? -17.310 0.128 -15.027 1.00 86.12 619 VAL A C 1
ATOM 4851 O O . VAL A 1 619 ? -18.387 0.086 -14.423 1.00 86.12 619 VAL A O 1
ATOM 4854 N N . VAL A 1 620 ? -16.657 -0.968 -15.403 1.00 89.56 620 VAL A N 1
ATOM 4855 C CA . VAL A 1 620 ? -17.231 -2.314 -15.316 1.00 89.56 620 VAL A CA 1
ATOM 4856 C C . VAL A 1 620 ? -16.297 -3.309 -14.652 1.00 89.56 620 VAL A C 1
ATOM 4858 O O . VAL A 1 620 ? -15.073 -3.226 -14.767 1.00 89.56 620 VAL A O 1
ATOM 4861 N N . SER A 1 621 ? -16.907 -4.287 -13.988 1.00 92.94 621 SER A N 1
ATOM 4862 C CA . SER A 1 621 ? -16.258 -5.538 -13.622 1.00 92.94 621 SER A CA 1
ATOM 4863 C C . SER A 1 621 ? -16.566 -6.579 -14.695 1.00 92.94 621 SER A C 1
ATOM 4865 O O . SER A 1 621 ? -17.732 -6.877 -14.964 1.00 92.94 621 SER A O 1
ATOM 4867 N N . VAL A 1 622 ? -15.526 -7.127 -15.311 1.00 95.50 622 VAL A N 1
ATOM 4868 C CA . VAL A 1 622 ? -15.616 -8.088 -16.412 1.00 95.50 622 VAL A CA 1
ATOM 4869 C C . VAL A 1 622 ? -15.133 -9.436 -15.905 1.00 95.50 622 VAL A C 1
ATOM 4871 O O . VAL A 1 622 ? -13.968 -9.570 -15.538 1.00 95.50 622 VAL A O 1
ATOM 4874 N N . ASN A 1 623 ? -16.025 -10.423 -15.880 1.00 95.81 623 ASN A N 1
ATOM 4875 C CA . ASN A 1 623 ? -15.656 -11.809 -15.614 1.00 95.81 623 ASN A CA 1
ATOM 4876 C C . ASN A 1 623 ? -15.100 -12.448 -16.891 1.00 95.81 623 ASN A C 1
ATOM 4878 O O . ASN A 1 623 ? -15.728 -12.348 -17.952 1.00 95.81 623 ASN A O 1
ATOM 4882 N N . LEU A 1 624 ? -13.951 -13.102 -16.778 1.00 96.12 624 LEU A N 1
ATOM 4883 C CA . LEU A 1 624 ? -13.184 -13.661 -17.877 1.00 96.12 624 LEU A CA 1
ATOM 4884 C C . LEU A 1 624 ? -12.980 -15.163 -17.688 1.00 96.12 624 LEU A C 1
ATOM 4886 O O . LEU A 1 624 ? -12.778 -15.647 -16.579 1.00 96.12 624 LEU A O 1
ATOM 4890 N N . SER A 1 625 ? -12.954 -15.894 -18.800 1.00 93.38 625 SER A N 1
ATOM 4891 C CA . SER A 1 625 ? -12.509 -17.289 -18.836 1.00 93.38 625 SER A CA 1
ATOM 4892 C C . SER A 1 625 ? -11.356 -17.486 -19.813 1.00 93.38 625 SER A C 1
ATOM 4894 O O . SER A 1 625 ? -11.273 -16.773 -20.817 1.00 93.38 625 SER A O 1
ATOM 4896 N N . GLY A 1 626 ? -10.545 -18.516 -19.571 1.00 87.12 626 GLY A N 1
ATOM 4897 C CA . GLY A 1 626 ? -9.384 -18.855 -20.400 1.00 87.12 626 GLY A CA 1
ATOM 4898 C C . GLY A 1 626 ? -8.102 -18.123 -20.002 1.00 87.12 626 GLY A C 1
ATOM 4899 O O . GLY A 1 626 ? -7.107 -18.248 -20.704 1.00 87.12 626 GLY A O 1
ATOM 4900 N N . VAL A 1 627 ? -8.136 -17.372 -18.897 1.00 91.50 627 VAL A N 1
ATOM 4901 C CA . VAL A 1 627 ? -6.996 -16.663 -18.306 1.00 91.50 627 VAL A CA 1
ATOM 4902 C C . VAL A 1 627 ? -7.079 -16.729 -16.786 1.00 91.50 627 VAL A C 1
ATOM 4904 O O . VAL A 1 627 ? -8.173 -16.653 -16.218 1.00 91.50 627 VAL A O 1
ATOM 4907 N N . GLU A 1 628 ? -5.924 -16.825 -16.139 1.00 86.69 628 GLU A N 1
ATOM 4908 C CA . GLU A 1 628 ? -5.801 -16.805 -14.685 1.00 86.69 628 GLU A CA 1
ATOM 4909 C C . GLU A 1 628 ? -5.527 -15.387 -14.168 1.00 86.69 628 GLU A C 1
ATOM 4911 O O . GLU A 1 628 ? -4.858 -14.562 -14.802 1.00 86.69 628 GLU A O 1
ATOM 4916 N N . ALA A 1 629 ? -5.992 -15.088 -12.952 1.00 86.38 629 ALA A N 1
ATOM 4917 C CA . ALA A 1 629 ? -5.817 -13.762 -12.353 1.00 86.38 629 ALA A CA 1
ATOM 4918 C C . ALA A 1 629 ? -4.338 -13.369 -12.155 1.00 86.38 629 ALA A C 1
ATOM 4920 O O . ALA A 1 629 ? -4.015 -12.182 -12.112 1.00 86.38 629 ALA A O 1
ATOM 4921 N N . CYS A 1 630 ? -3.429 -14.343 -12.046 1.00 86.69 630 CYS A N 1
ATOM 4922 C CA . CYS A 1 630 ? -1.992 -14.104 -11.904 1.00 86.69 630 CYS A CA 1
ATOM 4923 C C . CYS A 1 630 ? -1.306 -13.656 -13.211 1.00 86.69 630 CYS A C 1
ATOM 4925 O O . CYS A 1 630 ? -0.219 -13.064 -13.156 1.00 86.69 630 CYS A O 1
ATOM 4927 N N . GLU A 1 631 ? -1.939 -13.904 -14.362 1.00 86.31 631 GLU A N 1
ATOM 4928 C CA . GLU A 1 631 ? -1.421 -13.584 -15.697 1.00 86.31 631 GLU A CA 1
ATOM 4929 C C . GLU A 1 631 ? -1.769 -12.153 -16.128 1.00 86.31 631 GLU A C 1
ATOM 4931 O O . GLU A 1 631 ? -1.028 -11.526 -16.890 1.00 86.31 631 GLU A O 1
ATOM 4936 N N . LEU A 1 632 ? -2.864 -11.604 -15.597 1.00 90.94 632 LEU A N 1
ATOM 4937 C CA . LEU A 1 632 ? -3.304 -10.238 -15.858 1.00 90.94 632 LEU A CA 1
ATOM 4938 C C . LEU A 1 632 ? -2.737 -9.257 -14.829 1.00 90.94 632 LEU A C 1
ATOM 4940 O O . LEU A 1 632 ? -2.579 -9.554 -13.643 1.00 90.94 632 LEU A O 1
ATOM 4944 N N . ARG A 1 633 ? -2.431 -8.035 -15.271 1.00 90.62 633 ARG A N 1
ATOM 4945 C CA . ARG A 1 633 ? -1.892 -6.977 -14.405 1.00 90.62 633 ARG A CA 1
ATOM 4946 C C . ARG A 1 633 ? -2.511 -5.627 -14.740 1.00 90.62 633 ARG A C 1
ATOM 4948 O O . ARG A 1 633 ? -2.901 -5.369 -15.876 1.00 90.62 633 ARG A O 1
ATOM 4955 N N . ARG A 1 634 ? -2.542 -4.739 -13.741 1.00 89.69 634 ARG A N 1
ATOM 4956 C CA . ARG A 1 634 ? -2.885 -3.322 -13.932 1.00 89.69 634 ARG A CA 1
ATOM 4957 C C . ARG A 1 634 ? -2.010 -2.715 -15.032 1.00 89.69 634 ARG A C 1
ATOM 4959 O O . ARG A 1 634 ? -0.800 -2.940 -15.027 1.00 89.69 634 ARG A O 1
ATOM 4966 N N . GLY A 1 635 ? -2.618 -1.933 -15.919 1.00 89.75 635 GLY A N 1
ATOM 4967 C CA . GLY A 1 635 ? -1.932 -1.300 -17.043 1.00 89.75 635 GLY A CA 1
ATOM 4968 C C . GLY A 1 635 ? -1.979 -2.077 -18.362 1.00 89.75 635 GLY A C 1
ATOM 4969 O O . GLY A 1 635 ? -1.657 -1.511 -19.408 1.00 89.75 635 GLY A O 1
ATOM 4970 N N . MET A 1 636 ? -2.403 -3.347 -18.339 1.00 94.00 636 MET A N 1
ATOM 4971 C CA . MET A 1 636 ? -2.750 -4.072 -19.565 1.00 94.00 636 MET A CA 1
ATOM 4972 C C . MET A 1 636 ? -4.008 -3.475 -20.198 1.00 94.00 636 MET A C 1
ATOM 4974 O O . MET A 1 636 ? -4.857 -2.931 -19.495 1.00 94.00 636 MET A O 1
ATOM 4978 N N . VAL A 1 637 ? -4.149 -3.594 -21.515 1.00 95.19 637 VAL A N 1
ATOM 4979 C CA . VAL A 1 637 ? -5.304 -3.080 -22.258 1.00 95.19 637 VAL A CA 1
ATOM 4980 C C . VAL A 1 637 ? -5.997 -4.238 -22.958 1.00 95.19 637 VAL A C 1
ATOM 4982 O O . VAL A 1 637 ? -5.388 -4.912 -23.786 1.00 95.19 637 VAL A O 1
ATOM 4985 N N . ALA A 1 638 ? -7.269 -4.460 -22.630 1.00 95.38 638 ALA A N 1
ATOM 4986 C CA . ALA A 1 638 ? -8.125 -5.363 -23.384 1.00 95.38 638 ALA A CA 1
ATOM 4987 C C . ALA A 1 638 ? -8.619 -4.668 -24.659 1.00 95.38 638 ALA A C 1
ATOM 4989 O O . ALA A 1 638 ? -9.059 -3.515 -24.629 1.00 95.38 638 ALA A O 1
ATOM 4990 N N . SER A 1 639 ? -8.541 -5.385 -25.774 1.00 94.69 639 SER A N 1
ATOM 4991 C CA . SER A 1 639 ? -8.949 -4.924 -27.101 1.00 94.69 639 SER A CA 1
ATOM 4992 C C . SER A 1 639 ? -9.711 -6.010 -27.854 1.00 94.69 639 SER A C 1
ATOM 4994 O O . SER A 1 639 ? -9.673 -7.189 -27.493 1.00 94.69 639 SER A O 1
ATOM 4996 N N . ASN A 1 640 ? -10.453 -5.607 -28.880 1.00 90.81 640 ASN A N 1
ATOM 4997 C CA . ASN A 1 640 ? -11.130 -6.523 -29.790 1.00 90.81 640 ASN A CA 1
ATOM 4998 C C . ASN A 1 640 ? -10.127 -7.193 -30.739 1.00 90.81 640 ASN A C 1
ATOM 5000 O O . ASN A 1 640 ? -9.079 -6.641 -31.060 1.00 90.81 640 ASN A O 1
ATOM 5004 N N . SER A 1 641 ? -10.480 -8.373 -31.245 1.00 84.94 641 SER A N 1
ATOM 5005 C CA . SER A 1 641 ? -9.627 -9.133 -32.167 1.00 84.94 641 SER A CA 1
ATOM 5006 C C . SER A 1 641 ? -9.394 -8.451 -33.520 1.00 84.94 641 SER A C 1
ATOM 5008 O O . SER A 1 641 ? -8.408 -8.760 -34.180 1.00 84.94 641 SER A O 1
ATOM 5010 N N . SER A 1 642 ? -10.282 -7.548 -33.950 1.00 84.69 642 SER A N 1
ATOM 5011 C CA . SER A 1 642 ? -10.162 -6.856 -35.240 1.00 84.69 642 SER A CA 1
ATOM 5012 C C . SER A 1 642 ? -9.203 -5.662 -35.218 1.00 84.69 642 SER A C 1
ATOM 5014 O O . SER A 1 642 ? -8.701 -5.285 -36.268 1.00 84.69 642 SER A O 1
ATOM 5016 N N . ASP A 1 643 ? -8.961 -5.060 -34.051 1.00 86.69 643 ASP A N 1
ATOM 5017 C CA . ASP A 1 643 ? -7.994 -3.971 -33.869 1.00 86.69 643 ASP A CA 1
ATOM 5018 C C . ASP A 1 643 ? -7.329 -4.104 -32.496 1.00 86.69 643 ASP A C 1
ATOM 5020 O O . ASP A 1 643 ? -7.787 -3.550 -31.493 1.00 86.69 643 ASP A O 1
ATOM 5024 N N . VAL A 1 644 ? -6.257 -4.891 -32.456 1.00 88.56 644 VAL A N 1
ATOM 5025 C CA . VAL A 1 644 ? -5.559 -5.250 -31.221 1.00 88.56 644 VAL A CA 1
ATOM 5026 C C . VAL A 1 644 ? -4.639 -4.107 -30.786 1.00 88.56 644 VAL A C 1
ATOM 5028 O O . VAL A 1 644 ? -3.846 -3.587 -31.575 1.00 88.56 644 VAL A O 1
ATOM 5031 N N . ALA A 1 645 ? -4.716 -3.724 -29.510 1.00 89.19 645 ALA A N 1
ATOM 5032 C CA . ALA A 1 645 ? -3.765 -2.783 -28.920 1.00 89.19 645 ALA A CA 1
ATOM 5033 C C . ALA A 1 645 ? -2.344 -3.377 -28.959 1.00 89.19 645 ALA A C 1
ATOM 5035 O O . ALA A 1 645 ? -2.178 -4.585 -28.833 1.00 89.19 645 ALA A O 1
ATOM 5036 N N . ALA A 1 646 ? -1.300 -2.560 -29.081 1.00 86.00 646 ALA A N 1
ATOM 5037 C CA . ALA A 1 646 ? 0.080 -3.059 -29.112 1.00 86.00 646 ALA A CA 1
ATOM 5038 C C . ALA A 1 646 ? 0.968 -2.306 -28.121 1.00 86.00 646 ALA A C 1
ATOM 5040 O O . ALA A 1 646 ? 0.698 -1.144 -27.800 1.00 86.00 646 ALA A O 1
ATOM 5041 N N . ASP A 1 647 ? 2.041 -2.951 -27.653 1.00 88.62 647 ASP A N 1
ATOM 5042 C CA . ASP A 1 647 ? 3.078 -2.246 -26.909 1.00 88.62 647 ASP A CA 1
ATOM 5043 C C . ASP A 1 647 ? 3.875 -1.300 -27.805 1.00 88.62 647 ASP A C 1
ATOM 5045 O O . ASP A 1 647 ? 4.192 -1.594 -28.961 1.00 88.62 647 ASP A O 1
ATOM 5049 N N . ALA A 1 648 ? 4.225 -0.152 -27.233 1.00 90.38 648 ALA A N 1
ATOM 5050 C CA . ALA A 1 648 ? 5.119 0.795 -27.870 1.00 90.38 648 ALA A CA 1
ATOM 5051 C C . ALA A 1 648 ? 6.577 0.419 -27.603 1.00 90.38 648 ALA A C 1
ATOM 5053 O O . ALA A 1 648 ? 6.995 0.236 -26.457 1.00 90.38 648 ALA A O 1
ATOM 5054 N N . GLU A 1 649 ? 7.371 0.363 -28.668 1.00 92.06 649 GLU A N 1
ATOM 5055 C CA . GLU A 1 649 ? 8.827 0.316 -28.568 1.00 92.06 649 GLU A CA 1
ATOM 5056 C C . GLU A 1 649 ? 9.403 1.711 -28.316 1.00 92.06 649 GLU A C 1
ATOM 5058 O O . GLU A 1 649 ? 10.301 1.885 -27.493 1.00 92.06 649 GLU A O 1
ATOM 5063 N N . SER A 1 650 ? 8.861 2.703 -29.018 1.00 94.25 650 SER A N 1
ATOM 5064 C CA . SER A 1 650 ? 9.115 4.127 -28.816 1.00 94.25 650 SER A CA 1
ATOM 5065 C C . SER A 1 650 ? 7.911 4.922 -29.315 1.00 94.25 650 SER A C 1
ATOM 5067 O O . SER A 1 650 ? 7.074 4.407 -30.060 1.00 94.25 650 SER A O 1
ATOM 5069 N N . PHE A 1 651 ? 7.787 6.171 -28.890 1.00 96.25 651 PHE A N 1
ATOM 5070 C CA . PHE A 1 651 ? 6.737 7.058 -29.375 1.00 96.25 651 PHE A CA 1
ATOM 5071 C C . PHE A 1 651 ? 7.223 8.503 -29.407 1.00 96.25 651 PHE A C 1
ATOM 5073 O O . PHE A 1 651 ? 8.057 8.914 -28.599 1.00 96.25 651 PHE A O 1
ATOM 5080 N N . MET A 1 652 ? 6.694 9.278 -30.347 1.00 96.06 652 MET A N 1
ATOM 5081 C CA . MET A 1 652 ? 6.935 10.712 -30.427 1.00 96.06 652 MET A CA 1
ATOM 5082 C C . MET A 1 652 ? 5.810 11.450 -29.720 1.00 96.06 652 MET A C 1
ATOM 5084 O O . MET A 1 652 ? 4.625 11.233 -29.995 1.00 96.06 652 MET A O 1
ATOM 5088 N N . ALA A 1 653 ? 6.180 12.340 -28.807 1.00 95.88 653 ALA A N 1
ATOM 5089 C CA . ALA A 1 653 ? 5.239 13.107 -28.013 1.00 95.88 653 ALA A CA 1
ATOM 5090 C C . ALA A 1 653 ? 5.595 14.589 -28.005 1.00 95.88 653 ALA A C 1
ATOM 5092 O O . ALA A 1 653 ? 6.755 14.977 -28.087 1.00 95.88 653 ALA A O 1
ATOM 5093 N N . GLN A 1 654 ? 4.571 15.421 -27.869 1.00 93.81 654 GLN A N 1
ATOM 5094 C CA . GLN A 1 654 ? 4.722 16.834 -27.564 1.00 93.81 654 GLN A CA 1
ATOM 5095 C C . GLN A 1 654 ? 4.543 17.010 -26.059 1.00 93.81 654 GLN A C 1
ATOM 5097 O O . GLN A 1 654 ? 3.472 16.706 -25.531 1.00 93.81 654 GLN A O 1
ATOM 5102 N N . VAL A 1 655 ? 5.589 17.468 -25.380 1.00 93.12 655 VAL A N 1
ATOM 5103 C CA . VAL A 1 655 ? 5.647 17.607 -23.926 1.00 93.12 655 VAL A CA 1
ATOM 5104 C C . VAL A 1 655 ? 5.702 19.079 -23.553 1.00 93.12 655 VAL A C 1
ATOM 5106 O O . VAL A 1 655 ? 6.532 19.826 -24.064 1.00 93.12 655 VAL A O 1
ATOM 5109 N N . VAL A 1 656 ? 4.821 19.486 -22.646 1.00 90.25 656 VAL A N 1
ATOM 5110 C CA . VAL A 1 656 ? 4.889 20.773 -21.951 1.00 90.25 656 VAL A CA 1
ATOM 5111 C C . VAL A 1 656 ? 5.600 20.540 -20.626 1.00 90.25 656 VAL A C 1
ATOM 5113 O O . VAL A 1 656 ? 5.176 19.674 -19.860 1.00 90.25 656 VAL A O 1
ATOM 5116 N N . VAL A 1 657 ? 6.679 21.277 -20.371 1.00 89.56 657 VAL A N 1
ATOM 5117 C CA . VAL A 1 657 ? 7.508 21.120 -19.166 1.00 89.56 657 VAL A CA 1
ATOM 5118 C C . VAL A 1 657 ? 7.026 22.063 -18.064 1.00 89.56 657 VAL A C 1
ATOM 5120 O O . VAL A 1 657 ? 6.742 23.233 -18.320 1.00 89.56 657 VAL A O 1
ATOM 5123 N N . PHE A 1 658 ? 6.970 21.574 -16.826 1.00 84.38 658 PHE A N 1
ATOM 5124 C CA . PHE A 1 658 ? 6.567 22.328 -15.638 1.00 84.38 658 PHE A CA 1
ATOM 5125 C C . PHE A 1 658 ? 7.564 22.104 -14.501 1.00 84.38 658 PHE A C 1
ATOM 5127 O O . PHE A 1 658 ? 8.058 20.996 -14.339 1.00 84.38 658 PHE A O 1
ATOM 5134 N N . ASP A 1 659 ? 7.828 23.141 -13.702 1.00 76.94 659 ASP A N 1
ATOM 5135 C CA . ASP A 1 659 ? 8.553 23.062 -12.417 1.00 76.94 659 ASP A CA 1
ATOM 5136 C C . ASP A 1 659 ? 9.806 22.152 -12.448 1.00 76.94 659 ASP A C 1
ATOM 5138 O O . ASP A 1 659 ? 10.016 21.322 -11.565 1.00 76.94 659 ASP A O 1
ATOM 5142 N N . HIS A 1 660 ? 10.624 22.264 -13.506 1.00 84.56 660 HIS A N 1
ATOM 5143 C CA . HIS A 1 660 ? 11.824 21.446 -13.707 1.00 84.56 660 HIS A CA 1
ATOM 5144 C C . HIS A 1 660 ? 13.027 22.314 -14.134 1.00 84.56 660 HIS A C 1
ATOM 5146 O O . HIS A 1 660 ? 12.870 23.178 -15.007 1.00 84.56 660 HIS A O 1
ATOM 5152 N N . PRO A 1 661 ? 14.238 22.093 -13.571 1.00 81.56 661 PRO A N 1
ATOM 5153 C CA . PRO A 1 661 ? 15.417 22.942 -13.807 1.00 81.56 661 PRO A CA 1
ATOM 5154 C C . PRO A 1 661 ? 15.990 22.846 -15.232 1.00 81.56 661 PRO A C 1
ATOM 5156 O O . PRO A 1 661 ? 16.713 23.736 -15.676 1.00 81.56 661 PRO A O 1
ATOM 5159 N N . GLY A 1 662 ? 15.665 21.781 -15.964 1.00 87.56 662 GLY A N 1
ATOM 5160 C CA . GLY A 1 662 ? 16.019 21.615 -17.374 1.00 87.56 662 GLY A CA 1
ATOM 5161 C C . GLY A 1 662 ? 16.062 20.147 -17.782 1.00 87.56 662 GLY A C 1
ATOM 5162 O O . GLY A 1 662 ? 16.956 19.421 -17.355 1.00 87.56 662 GLY A O 1
ATOM 5163 N N . ILE A 1 663 ? 15.097 19.696 -18.584 1.00 91.75 663 ILE A N 1
ATOM 5164 C CA . ILE A 1 663 ? 15.061 18.321 -19.103 1.00 91.75 663 ILE A CA 1
ATOM 5165 C C . ILE A 1 663 ? 16.086 18.191 -20.231 1.00 91.75 663 ILE A C 1
ATOM 5167 O O . ILE A 1 663 ? 16.139 19.051 -21.105 1.00 91.75 663 ILE A O 1
ATOM 5171 N N . ARG A 1 664 ? 16.886 17.122 -20.224 1.00 92.94 664 ARG A N 1
ATOM 5172 C CA . ARG A 1 664 ? 17.870 16.797 -21.270 1.00 92.94 664 ARG A CA 1
ATOM 5173 C C . ARG A 1 664 ? 17.624 15.389 -21.813 1.00 92.94 664 ARG A C 1
ATOM 5175 O O . ARG A 1 664 ? 16.934 14.598 -21.170 1.00 92.94 664 ARG A O 1
ATOM 5182 N N . ALA A 1 665 ? 18.207 15.074 -22.968 1.00 93.06 665 ALA A N 1
ATOM 5183 C CA . ALA A 1 665 ? 18.242 13.700 -23.466 1.00 93.06 665 ALA A CA 1
ATOM 5184 C C . ALA A 1 665 ? 18.881 12.757 -22.421 1.00 93.06 665 ALA A C 1
ATOM 5186 O O . ALA A 1 665 ? 19.802 13.151 -21.702 1.00 93.06 665 ALA A O 1
ATOM 5187 N N . GLY A 1 666 ? 18.349 11.542 -22.297 1.00 91.06 666 GLY A N 1
ATOM 5188 C CA . GLY A 1 666 ? 18.704 10.561 -21.263 1.00 91.06 666 GLY A CA 1
ATOM 5189 C C . GLY A 1 666 ? 17.944 10.713 -19.936 1.00 91.06 666 GLY A C 1
ATOM 5190 O O . GLY A 1 666 ? 18.026 9.836 -19.076 1.00 91.06 666 GLY A O 1
ATOM 5191 N N . TYR A 1 667 ? 17.164 11.784 -19.747 1.00 93.88 667 TYR A N 1
ATOM 5192 C CA . TYR A 1 667 ? 16.295 11.930 -18.574 1.00 93.88 667 TYR A CA 1
ATOM 5193 C C . TYR A 1 667 ? 15.232 10.820 -18.547 1.00 93.88 667 TYR A C 1
ATOM 5195 O O . TYR A 1 667 ? 14.555 10.601 -19.546 1.00 93.88 667 TYR A O 1
ATOM 5203 N N . CYS A 1 668 ? 15.067 10.110 -17.426 1.00 92.94 668 CYS A N 1
ATOM 5204 C CA . CYS A 1 668 ? 14.209 8.918 -17.346 1.00 92.94 668 CYS A CA 1
ATOM 5205 C C . CYS A 1 668 ? 13.199 8.970 -16.178 1.00 92.94 668 CYS A C 1
ATOM 5207 O O . CYS A 1 668 ? 13.312 8.193 -15.224 1.00 92.94 668 CYS A O 1
ATOM 5209 N N . PRO A 1 669 ? 12.201 9.871 -16.227 1.00 93.56 669 PRO A N 1
ATOM 5210 C CA . PRO A 1 669 ? 11.146 9.956 -15.220 1.00 93.56 669 PRO A CA 1
ATOM 5211 C C . PRO A 1 669 ? 10.105 8.838 -15.363 1.00 93.56 669 PRO A C 1
ATOM 5213 O O . PRO A 1 669 ? 10.076 8.082 -16.338 1.00 93.56 669 PRO A O 1
ATOM 5216 N N . ALA A 1 670 ? 9.189 8.750 -14.396 1.00 91.44 670 ALA A N 1
ATOM 5217 C CA . ALA A 1 670 ? 8.018 7.889 -14.513 1.00 91.44 670 ALA A CA 1
ATOM 5218 C C . ALA A 1 670 ? 6.917 8.600 -15.309 1.00 91.44 670 ALA A C 1
ATOM 5220 O O . ALA A 1 670 ? 6.497 9.699 -14.942 1.00 91.44 670 ALA A O 1
ATOM 5221 N N . ILE A 1 671 ? 6.397 7.953 -16.352 1.00 91.88 671 ILE A N 1
ATOM 5222 C CA . ILE A 1 671 ? 5.185 8.412 -17.036 1.00 91.88 671 ILE A CA 1
ATOM 5223 C C . ILE A 1 671 ? 3.966 7.656 -16.515 1.00 91.88 671 ILE A C 1
ATOM 5225 O O . ILE A 1 671 ? 4.029 6.462 -16.207 1.00 91.88 671 ILE A O 1
ATOM 5229 N N . MET A 1 672 ? 2.855 8.373 -16.423 1.00 88.81 672 MET A N 1
ATOM 5230 C CA . MET A 1 672 ? 1.545 7.864 -16.039 1.00 88.81 672 MET A CA 1
ATOM 5231 C C . MET A 1 672 ? 0.631 7.984 -17.253 1.00 88.81 672 MET A C 1
ATOM 5233 O O . MET A 1 672 ? 0.327 9.099 -17.679 1.00 88.81 672 MET A O 1
ATOM 5237 N N . VAL A 1 673 ? 0.215 6.850 -17.810 1.00 88.94 673 VAL A N 1
ATOM 5238 C CA . VAL A 1 673 ? -0.679 6.772 -18.976 1.00 88.94 673 VAL A CA 1
ATOM 5239 C C . VAL A 1 673 ? -1.832 5.859 -18.594 1.00 88.94 673 VAL A C 1
ATOM 5241 O O . VAL A 1 673 ? -1.569 4.751 -18.135 1.00 88.94 673 VAL A O 1
ATOM 5244 N N . HIS A 1 674 ? -3.083 6.300 -18.760 1.00 88.12 674 HIS A N 1
ATOM 5245 C CA . HIS A 1 674 ? -4.288 5.554 -18.355 1.00 88.12 674 HIS A CA 1
ATOM 5246 C C . HIS A 1 674 ? -4.195 4.966 -16.926 1.00 88.12 674 HIS A C 1
ATOM 5248 O O . HIS A 1 674 ? -4.299 5.692 -15.939 1.00 88.12 674 HIS A O 1
ATOM 5254 N N . THR A 1 675 ? -3.998 3.655 -16.792 1.00 87.94 675 THR A N 1
ATOM 5255 C CA . THR A 1 675 ? -3.808 2.925 -15.526 1.00 87.94 675 THR A CA 1
ATOM 5256 C C . THR A 1 675 ? -2.355 2.466 -15.311 1.00 87.94 675 THR A C 1
ATOM 5258 O O . THR A 1 675 ? -2.007 2.019 -14.208 1.00 87.94 675 THR A O 1
ATOM 5261 N N . SER A 1 676 ? -1.500 2.607 -16.329 1.00 89.25 676 SER A N 1
ATOM 5262 C CA . SER A 1 676 ? -0.084 2.232 -16.345 1.00 89.25 676 SER A CA 1
ATOM 5263 C C . SER A 1 676 ? 0.831 3.296 -15.745 1.00 89.25 676 SER A C 1
ATOM 5265 O O . SER A 1 676 ? 0.645 4.497 -15.927 1.00 89.25 676 SER A O 1
ATOM 5267 N N . GLN A 1 677 ? 1.891 2.824 -15.089 1.00 88.94 677 GLN A N 1
ATOM 5268 C CA . GLN A 1 677 ? 3.019 3.639 -14.646 1.00 88.94 677 GLN A CA 1
ATOM 5269 C C . GLN A 1 677 ? 4.310 2.955 -15.080 1.00 88.94 677 GLN A C 1
ATOM 5271 O O . GLN A 1 677 ? 4.589 1.843 -14.626 1.00 88.94 677 GLN A O 1
ATOM 5276 N N . VAL A 1 678 ? 5.095 3.612 -15.931 1.00 91.31 678 VAL A N 1
ATOM 5277 C CA . VAL A 1 678 ? 6.316 3.027 -16.502 1.00 91.31 678 VAL A CA 1
ATOM 5278 C C . VAL A 1 678 ? 7.426 4.083 -16.544 1.00 91.31 678 VAL A C 1
ATOM 5280 O O . VAL A 1 678 ? 7.154 5.219 -16.924 1.00 91.31 678 VAL A O 1
ATOM 5283 N N . PRO A 1 679 ? 8.673 3.762 -16.148 1.00 93.50 679 PRO A N 1
ATOM 5284 C CA . PRO A 1 679 ? 9.815 4.640 -16.392 1.00 93.50 679 PRO A CA 1
ATOM 5285 C C . PRO A 1 679 ? 10.036 4.812 -17.896 1.00 93.50 679 PRO A C 1
ATOM 5287 O O . PRO A 1 679 ? 10.095 3.821 -18.629 1.00 93.50 679 PRO A O 1
ATOM 5290 N N . CYS A 1 680 ? 10.144 6.051 -18.363 1.00 94.88 680 CYS A N 1
ATOM 5291 C CA . CYS A 1 680 ? 10.300 6.355 -19.777 1.00 94.88 680 CYS A CA 1
ATOM 5292 C C . CYS A 1 680 ? 11.421 7.361 -19.977 1.00 94.88 680 CYS A C 1
ATOM 5294 O O . CYS A 1 680 ? 11.429 8.431 -19.379 1.00 94.88 680 CYS A O 1
ATOM 5296 N N . GLU A 1 681 ? 12.352 7.007 -20.846 1.00 96.00 681 GLU A N 1
ATOM 5297 C CA . GLU A 1 681 ? 13.499 7.828 -21.181 1.00 96.00 681 GLU A CA 1
ATOM 5298 C C . GLU A 1 681 ? 13.145 8.830 -22.278 1.00 96.00 681 GLU A C 1
ATOM 5300 O O . GLU A 1 681 ? 12.479 8.491 -23.260 1.00 96.00 681 GLU A O 1
ATOM 5305 N N . PHE A 1 682 ? 13.607 10.064 -22.110 1.00 95.56 682 PHE A N 1
ATOM 5306 C CA . PHE A 1 682 ? 13.691 11.075 -23.153 1.00 95.56 682 PHE A CA 1
ATOM 5307 C C . PHE A 1 682 ? 14.894 10.727 -24.027 1.00 95.56 682 PHE A C 1
ATOM 5309 O O . PHE A 1 682 ? 16.000 11.193 -23.772 1.00 95.56 682 PHE A O 1
ATOM 5316 N N . GLU A 1 683 ? 14.690 9.857 -25.014 1.00 94.31 683 GLU A N 1
ATOM 5317 C CA . GLU A 1 683 ? 15.760 9.386 -25.900 1.00 94.31 683 GLU A CA 1
ATOM 5318 C C . GLU A 1 683 ? 16.362 10.563 -26.675 1.00 94.31 683 GLU A C 1
ATOM 5320 O O . GLU A 1 683 ? 17.579 10.713 -26.734 1.00 94.31 683 GLU A O 1
ATOM 5325 N N . GLU A 1 684 ? 15.506 11.444 -27.196 1.00 94.50 684 GLU A N 1
ATOM 5326 C CA . GLU A 1 684 ? 15.935 12.606 -27.967 1.00 94.50 684 GLU A CA 1
ATOM 5327 C C . GLU A 1 684 ? 14.943 13.771 -27.838 1.00 94.50 684 GLU A C 1
ATOM 5329 O O . GLU A 1 684 ? 13.723 13.577 -27.865 1.00 94.50 684 GLU A O 1
ATOM 5334 N N . LEU A 1 685 ? 15.462 14.998 -27.724 1.00 94.38 685 LEU A N 1
ATOM 5335 C CA . LEU A 1 685 ? 14.678 16.224 -27.887 1.00 94.38 685 LEU A CA 1
ATOM 5336 C C . LEU A 1 685 ? 14.754 16.622 -29.365 1.00 94.38 685 LEU A C 1
ATOM 5338 O O . LEU A 1 685 ? 15.820 16.989 -29.840 1.00 94.38 685 LEU A O 1
ATOM 5342 N N . LEU A 1 686 ? 13.644 16.519 -30.095 1.00 92.94 686 LEU A N 1
ATOM 5343 C CA . LEU A 1 686 ? 13.613 16.714 -31.549 1.00 92.94 686 LEU A CA 1
ATOM 5344 C C . LEU A 1 686 ? 13.514 18.194 -31.918 1.00 92.94 686 LEU A C 1
ATOM 5346 O O . LEU A 1 686 ? 14.272 18.692 -32.743 1.00 92.94 686 LEU A O 1
ATOM 5350 N N . SER A 1 687 ? 12.581 18.916 -31.299 1.00 93.06 687 SER A N 1
ATOM 5351 C CA . SER A 1 687 ? 12.414 20.348 -31.540 1.00 93.06 687 SER A CA 1
ATOM 5352 C C . SER A 1 687 ? 11.726 21.047 -30.374 1.00 93.06 687 SER A C 1
ATOM 5354 O O . SER A 1 687 ? 10.939 20.453 -29.634 1.00 93.06 687 SER A O 1
ATOM 5356 N N . ARG A 1 688 ? 11.995 22.341 -30.221 1.00 91.81 688 ARG A N 1
ATOM 5357 C CA . ARG A 1 688 ? 11.205 23.258 -29.403 1.00 91.81 688 ARG A CA 1
ATOM 5358 C C . ARG A 1 688 ? 10.063 23.813 -30.244 1.00 91.81 688 ARG A C 1
ATOM 5360 O O . ARG A 1 688 ? 10.274 24.238 -31.376 1.00 91.81 688 ARG A O 1
ATOM 5367 N N . VAL A 1 689 ? 8.864 23.829 -29.676 1.00 90.31 689 VAL A N 1
ATOM 5368 C CA . VAL A 1 689 ? 7.632 24.278 -30.329 1.00 90.31 689 VAL A CA 1
ATOM 5369 C C . VAL A 1 689 ? 7.169 25.583 -29.699 1.00 90.31 689 VAL A C 1
ATOM 5371 O O . VAL A 1 689 ? 7.087 25.698 -28.474 1.00 90.31 689 VAL A O 1
ATOM 5374 N N . ASP A 1 690 ? 6.811 26.559 -30.528 1.00 83.88 690 ASP A N 1
ATOM 5375 C CA . ASP A 1 690 ? 6.163 27.780 -30.053 1.00 83.88 690 ASP A CA 1
ATOM 5376 C C . ASP A 1 690 ? 4.713 27.475 -29.634 1.00 83.88 690 ASP A C 1
ATOM 5378 O O . ASP A 1 690 ? 3.906 26.953 -30.406 1.00 83.88 690 ASP A O 1
ATOM 5382 N N . ARG A 1 691 ? 4.361 27.814 -28.390 1.00 74.44 691 ARG A N 1
ATOM 5383 C CA . ARG A 1 691 ? 3.039 27.543 -27.800 1.00 74.44 691 ARG A CA 1
ATOM 5384 C C . ARG A 1 691 ? 1.887 28.259 -28.521 1.00 74.44 691 ARG A C 1
ATOM 5386 O O . ARG A 1 691 ? 0.758 27.778 -28.448 1.00 74.44 691 ARG A O 1
ATOM 5393 N N . LYS A 1 692 ? 2.140 29.404 -29.163 1.00 73.94 692 LYS A N 1
ATOM 5394 C CA . LYS A 1 692 ? 1.121 30.220 -29.845 1.00 73.94 692 LYS A CA 1
ATOM 5395 C C . LYS A 1 692 ? 0.912 29.787 -31.290 1.00 73.94 692 LYS A C 1
ATOM 5397 O O . LYS A 1 692 ? -0.229 29.752 -31.739 1.00 73.94 692 LYS A O 1
ATOM 5402 N N . THR A 1 693 ? 1.992 29.487 -32.010 1.00 74.75 693 THR A N 1
ATOM 5403 C CA . THR A 1 693 ? 1.924 29.157 -33.445 1.00 74.75 693 THR A CA 1
ATOM 5404 C C . THR A 1 693 ? 1.883 27.654 -33.709 1.00 74.75 693 THR A C 1
ATOM 5406 O O . THR A 1 693 ? 1.405 27.239 -34.759 1.00 74.75 693 THR A O 1
ATOM 5409 N N . GLY A 1 694 ? 2.347 26.829 -32.764 1.00 72.94 694 GLY A N 1
ATOM 5410 C CA . GLY A 1 694 ? 2.449 25.376 -32.920 1.00 72.94 694 GLY A CA 1
ATOM 5411 C C . GLY A 1 694 ? 3.579 24.923 -33.850 1.00 72.94 694 GLY A C 1
ATOM 5412 O O . GLY A 1 694 ? 3.722 23.720 -34.075 1.00 72.94 694 GLY A O 1
ATOM 5413 N N . ASN A 1 695 ? 4.380 25.861 -34.365 1.00 83.25 695 ASN A N 1
ATOM 5414 C CA . ASN A 1 695 ? 5.475 25.598 -35.292 1.00 83.25 695 ASN A CA 1
ATOM 5415 C C . ASN A 1 695 ? 6.783 25.293 -34.553 1.00 83.25 695 ASN A C 1
ATOM 5417 O O . ASN A 1 695 ? 6.986 25.710 -33.408 1.00 83.25 695 ASN A O 1
ATOM 5421 N N . ASP A 1 696 ? 7.674 24.570 -35.231 1.00 85.00 696 ASP A N 1
ATOM 5422 C CA . ASP A 1 696 ? 9.016 24.284 -34.731 1.00 85.00 696 ASP A CA 1
ATOM 5423 C C . ASP A 1 696 ? 9.861 25.566 -34.752 1.00 85.00 696 ASP A C 1
ATOM 5425 O O . ASP A 1 696 ? 10.015 26.204 -35.792 1.00 85.00 696 ASP A O 1
ATOM 5429 N N . ALA A 1 697 ? 10.367 25.958 -33.584 1.00 81.81 697 ALA A N 1
ATOM 5430 C CA . ALA A 1 697 ? 11.156 27.170 -33.385 1.00 81.81 697 ALA A CA 1
ATOM 5431 C C . ALA A 1 697 ? 12.666 26.885 -33.373 1.00 81.81 697 ALA A C 1
ATOM 5433 O O . ALA A 1 697 ? 13.450 27.674 -33.889 1.00 81.81 697 ALA A O 1
ATOM 5434 N N . GLU A 1 698 ? 13.076 25.755 -32.792 1.00 86.69 698 GLU A N 1
ATOM 5435 C CA . GLU A 1 698 ? 14.481 25.352 -32.656 1.00 86.69 698 GLU A CA 1
ATOM 5436 C C . GLU A 1 698 ? 14.586 23.831 -32.802 1.00 86.69 698 GLU A C 1
ATOM 5438 O O . GLU A 1 698 ? 13.852 23.101 -32.135 1.00 86.69 698 GLU A O 1
ATOM 5443 N N . ALA A 1 699 ? 15.475 23.343 -33.667 1.00 88.50 699 ALA A N 1
ATOM 5444 C CA . ALA A 1 699 ? 15.736 21.912 -33.825 1.00 88.50 699 ALA A CA 1
ATOM 5445 C C . ALA A 1 699 ? 16.783 21.437 -32.805 1.00 88.50 699 ALA A C 1
ATOM 5447 O O . ALA A 1 699 ? 17.749 22.146 -32.539 1.00 88.50 699 ALA A O 1
ATOM 5448 N N . HIS A 1 700 ? 16.591 20.236 -32.256 1.00 89.62 700 HIS A N 1
ATOM 5449 C CA . HIS A 1 700 ? 17.478 19.569 -31.295 1.00 89.62 700 HIS A CA 1
ATOM 5450 C C . HIS A 1 700 ? 17.960 20.451 -30.123 1.00 89.62 700 HIS A C 1
ATOM 5452 O O . HIS A 1 700 ? 19.167 20.633 -29.937 1.00 89.62 700 HIS A O 1
ATOM 5458 N N . PRO A 1 701 ? 17.041 21.002 -29.303 1.00 90.88 701 PRO A N 1
ATOM 5459 C CA . PRO A 1 701 ? 17.425 21.838 -28.170 1.00 90.88 701 PRO A CA 1
ATOM 5460 C C . PRO A 1 701 ? 18.229 21.036 -27.135 1.00 90.88 701 PRO A C 1
ATOM 5462 O O . PRO A 1 701 ? 17.870 19.913 -26.780 1.00 90.88 701 PRO A O 1
ATOM 5465 N N . ALA A 1 702 ? 19.290 21.634 -26.584 1.00 89.06 702 ALA A N 1
ATOM 5466 C CA . ALA A 1 702 ? 20.148 20.978 -25.590 1.00 89.06 702 ALA A CA 1
ATOM 5467 C C . ALA A 1 702 ? 19.438 20.717 -24.246 1.00 89.06 702 ALA A C 1
ATOM 5469 O O . ALA A 1 702 ? 19.783 19.779 -23.522 1.00 89.06 702 ALA A O 1
ATOM 5470 N N . SER A 1 703 ? 18.463 21.557 -23.883 1.00 91.56 703 SER A N 1
ATOM 5471 C CA . SER A 1 703 ? 17.595 21.340 -22.727 1.00 91.56 703 SER A CA 1
ATOM 5472 C C . SER A 1 703 ? 16.234 22.024 -22.879 1.00 91.56 703 SER A C 1
ATOM 5474 O O . SER A 1 703 ? 16.096 23.018 -23.592 1.00 91.56 703 SER A O 1
ATOM 5476 N N . ALA A 1 704 ? 15.227 21.498 -22.179 1.00 90.19 704 ALA A N 1
ATOM 5477 C CA . ALA A 1 704 ? 13.880 22.057 -22.106 1.00 90.19 704 ALA A CA 1
ATOM 5478 C C . ALA A 1 704 ? 13.595 22.606 -20.701 1.00 90.19 704 ALA A C 1
ATOM 5480 O O . ALA A 1 704 ? 13.684 21.871 -19.711 1.00 90.19 704 ALA A O 1
ATOM 5481 N N . LYS A 1 705 ? 13.266 23.895 -20.604 1.00 89.81 705 LYS A N 1
ATOM 5482 C CA . LYS A 1 705 ? 12.990 24.593 -19.335 1.00 89.81 705 LYS A CA 1
ATOM 5483 C C . LYS A 1 705 ? 11.491 24.633 -19.025 1.00 89.81 705 LYS A C 1
ATOM 5485 O O . LYS A 1 705 ? 10.654 24.417 -19.897 1.00 89.81 705 LYS A O 1
ATOM 5490 N N . SER A 1 706 ? 11.152 24.941 -17.774 1.00 87.56 706 SER A N 1
ATOM 5491 C CA . SER A 1 706 ? 9.761 25.143 -17.344 1.00 87.56 706 SER A CA 1
ATOM 5492 C C . SER A 1 706 ? 9.027 26.160 -18.234 1.00 87.56 706 SER A C 1
ATOM 5494 O O . SER A 1 706 ? 9.547 27.241 -18.510 1.00 87.56 706 SER A O 1
ATOM 5496 N N . GLY A 1 707 ? 7.818 25.810 -18.675 1.00 83.75 707 GLY A N 1
ATOM 5497 C CA . GLY A 1 707 ? 6.970 26.608 -19.565 1.00 83.75 707 GLY A CA 1
ATOM 5498 C C . GLY A 1 707 ? 7.186 26.356 -21.061 1.00 83.75 707 GLY A C 1
ATOM 5499 O O . GLY A 1 707 ? 6.342 26.763 -21.865 1.00 83.75 707 GLY A O 1
ATOM 5500 N N . GLU A 1 708 ? 8.266 25.673 -21.445 1.00 88.88 708 GLU A N 1
ATOM 5501 C CA . GLU A 1 708 ? 8.553 25.345 -22.841 1.00 88.88 708 GLU A CA 1
ATOM 5502 C C . GLU A 1 708 ? 7.771 24.113 -23.310 1.00 88.88 708 GLU A C 1
ATOM 5504 O O . GLU A 1 708 ? 7.423 23.217 -22.533 1.00 88.88 708 GLU A O 1
ATOM 5509 N N . VAL A 1 709 ? 7.513 24.070 -24.617 1.00 91.06 709 VAL A N 1
ATOM 5510 C CA . VAL A 1 709 ? 6.899 22.929 -25.292 1.00 91.06 709 VAL A CA 1
ATOM 5511 C C . VAL A 1 709 ? 7.936 22.311 -26.215 1.00 91.06 709 VAL A C 1
ATOM 5513 O O . VAL A 1 709 ? 8.552 23.015 -27.012 1.00 91.06 709 VAL A O 1
ATOM 5516 N N . VAL A 1 710 ? 8.138 21.003 -26.118 1.00 94.00 710 VAL A N 1
ATOM 5517 C CA . VAL A 1 710 ? 9.144 20.278 -26.900 1.00 94.00 710 VAL A CA 1
ATOM 5518 C C . VAL A 1 710 ? 8.550 19.030 -27.539 1.00 94.00 710 VAL A C 1
ATOM 5520 O O . VAL A 1 710 ? 7.768 18.314 -26.914 1.00 94.00 710 VAL A O 1
ATOM 5523 N N . LYS A 1 711 ? 8.909 18.755 -28.794 1.00 94.56 711 LYS A N 1
ATOM 5524 C CA . LYS A 1 711 ? 8.711 17.444 -29.417 1.00 94.56 711 LYS A CA 1
ATOM 5525 C C . LYS A 1 711 ? 9.859 16.548 -28.990 1.00 94.56 711 LYS A C 1
ATOM 5527 O O . LYS A 1 711 ? 11.024 16.913 -29.129 1.00 94.56 711 LYS A O 1
ATOM 5532 N N . VAL A 1 712 ? 9.526 15.382 -28.462 1.00 95.69 712 VAL A N 1
ATOM 5533 C CA . VAL A 1 712 ? 10.488 14.446 -27.890 1.00 95.69 712 VAL A CA 1
ATOM 5534 C C . VAL A 1 712 ? 10.220 13.047 -28.405 1.00 95.69 712 VAL A C 1
ATOM 5536 O O . VAL A 1 712 ? 9.066 12.635 -28.563 1.00 95.69 712 VAL A O 1
ATOM 5539 N N . LYS A 1 713 ? 11.296 12.307 -28.640 1.00 96.56 713 LYS A N 1
ATOM 5540 C CA . LYS A 1 713 ? 11.241 10.869 -28.844 1.00 96.56 713 LYS A CA 1
ATOM 5541 C C . LYS A 1 713 ? 11.406 10.193 -27.491 1.00 96.56 713 LYS A C 1
ATOM 5543 O O . LYS A 1 713 ? 12.381 10.424 -26.776 1.00 96.56 713 LYS A O 1
ATOM 5548 N N . MET A 1 714 ? 10.422 9.388 -27.123 1.00 95.56 714 MET A N 1
ATOM 5549 C CA . MET A 1 714 ? 10.346 8.734 -25.825 1.00 95.56 714 MET A CA 1
ATOM 5550 C C . MET A 1 714 ? 10.498 7.226 -25.968 1.00 95.56 714 MET A C 1
ATOM 5552 O O . MET A 1 714 ? 9.905 6.612 -26.861 1.00 95.56 714 MET A O 1
ATOM 5556 N N . ARG A 1 715 ? 11.257 6.625 -25.048 1.00 95.69 715 ARG A N 1
ATOM 5557 C CA . ARG A 1 715 ? 11.500 5.184 -24.998 1.00 95.69 715 ARG A CA 1
ATOM 5558 C C . ARG A 1 715 ? 11.100 4.598 -23.639 1.00 95.69 715 ARG A C 1
ATOM 5560 O O . ARG A 1 715 ? 11.771 4.861 -22.638 1.00 95.69 715 ARG A O 1
ATOM 5567 N N . PRO A 1 716 ? 10.031 3.791 -23.562 1.00 94.25 716 PRO A N 1
ATOM 5568 C CA . PRO A 1 716 ? 9.641 3.151 -22.313 1.00 94.25 716 PRO A CA 1
ATOM 5569 C C . PRO A 1 716 ? 10.648 2.059 -21.915 1.00 94.25 716 PRO A C 1
ATOM 5571 O O . PRO A 1 716 ? 11.055 1.233 -22.731 1.00 94.25 716 PRO A O 1
ATOM 5574 N N . ARG A 1 717 ? 11.036 2.023 -20.633 1.00 90.25 717 ARG A N 1
ATOM 5575 C CA . ARG A 1 717 ? 11.923 0.991 -20.051 1.00 90.25 717 ARG A CA 1
ATOM 5576 C C . ARG A 1 717 ? 11.162 -0.254 -19.564 1.00 90.25 717 ARG A C 1
ATOM 5578 O O . ARG A 1 717 ? 11.763 -1.181 -19.033 1.00 90.25 717 ARG A O 1
ATOM 5585 N N . GLY A 1 718 ? 9.845 -0.287 -19.760 1.00 86.56 718 GLY A N 1
ATOM 5586 C CA . GLY A 1 718 ? 8.965 -1.422 -19.484 1.00 86.56 718 GLY A CA 1
ATOM 5587 C C . GLY A 1 718 ? 7.896 -1.563 -20.566 1.00 86.56 718 GLY A C 1
ATOM 5588 O O . GLY A 1 718 ? 7.816 -0.746 -21.480 1.00 86.56 718 GLY A O 1
ATOM 5589 N N . LEU A 1 719 ? 7.070 -2.604 -20.474 1.00 86.88 719 LEU A N 1
ATOM 5590 C CA . LEU A 1 719 ? 5.983 -2.805 -21.430 1.00 86.88 719 LEU A CA 1
ATOM 5591 C C . LEU A 1 719 ? 4.845 -1.818 -21.151 1.00 86.88 719 LEU A C 1
ATOM 5593 O O . LEU A 1 719 ? 4.328 -1.767 -20.034 1.00 86.88 719 LEU A O 1
ATOM 5597 N N . VAL A 1 720 ? 4.443 -1.056 -22.166 1.00 91.56 720 VAL A N 1
ATOM 5598 C CA . VAL A 1 720 ? 3.324 -0.116 -22.075 1.00 91.56 720 VAL A CA 1
ATOM 5599 C C . VAL A 1 720 ? 2.559 -0.088 -23.391 1.00 91.56 720 VAL A C 1
ATOM 5601 O O . VAL A 1 720 ? 3.155 -0.010 -24.463 1.00 91.56 720 VAL A O 1
ATOM 5604 N N . CYS A 1 721 ? 1.233 -0.154 -23.303 1.00 92.38 721 CYS A N 1
ATOM 5605 C CA . CYS A 1 721 ? 0.351 0.066 -24.443 1.00 92.38 721 CYS A CA 1
ATOM 5606 C C . CYS A 1 721 ? -0.025 1.545 -24.484 1.00 92.38 721 CYS A C 1
ATOM 5608 O O . CYS A 1 721 ? -0.625 2.053 -23.531 1.00 92.38 721 CYS A O 1
ATOM 5610 N N . VAL A 1 722 ? 0.342 2.219 -25.569 1.00 93.56 722 VAL A N 1
ATOM 5611 C CA . VAL A 1 722 ? -0.013 3.613 -25.843 1.00 93.56 722 VAL A CA 1
ATOM 5612 C C . VAL A 1 722 ? -0.426 3.751 -27.301 1.00 93.56 722 VAL A C 1
ATOM 5614 O O . VAL A 1 722 ? -0.034 2.949 -28.145 1.00 93.56 722 VAL A O 1
ATOM 5617 N N . GLU A 1 723 ? -1.224 4.767 -27.593 1.00 93.00 723 GLU A N 1
ATOM 5618 C CA . GLU A 1 723 ? -1.734 5.042 -28.936 1.00 93.00 723 GLU A CA 1
ATOM 5619 C C . GLU A 1 723 ? -1.575 6.539 -29.235 1.00 93.00 723 GLU A C 1
ATOM 5621 O O . GLU A 1 723 ? -1.376 7.350 -28.325 1.00 93.00 723 GLU A O 1
ATOM 5626 N N . SER A 1 724 ? -1.664 6.936 -30.506 1.00 93.38 724 SER A N 1
ATOM 5627 C CA . SER A 1 724 ? -1.650 8.359 -30.851 1.00 93.38 724 SER A CA 1
ATOM 5628 C C . SER A 1 724 ? -2.892 9.065 -30.307 1.00 93.38 724 SER A C 1
ATOM 5630 O O . SER A 1 724 ? -4.000 8.524 -30.300 1.00 93.38 724 SER A O 1
ATOM 5632 N N . PHE A 1 725 ? -2.724 10.316 -29.882 1.00 91.38 725 PHE A N 1
ATOM 5633 C CA . PHE A 1 725 ? -3.809 11.117 -29.324 1.00 91.38 725 PHE A CA 1
ATOM 5634 C C . PHE A 1 725 ? -4.950 11.363 -30.322 1.00 91.38 725 PHE A C 1
ATOM 5636 O O . PHE A 1 725 ? -6.109 11.447 -29.923 1.00 91.38 725 PHE A O 1
ATOM 5643 N N . SER A 1 726 ? -4.641 11.460 -31.617 1.00 90.12 726 SER A N 1
ATOM 5644 C CA . SER A 1 726 ? -5.648 11.594 -32.676 1.00 90.12 726 SER A CA 1
ATOM 5645 C C . SER A 1 726 ? -6.511 10.335 -32.810 1.00 90.12 726 SER A C 1
ATOM 5647 O O . SER A 1 726 ? -7.731 10.440 -32.961 1.00 90.12 726 SER A O 1
ATOM 5649 N N . ALA A 1 727 ? -5.903 9.149 -32.703 1.00 88.62 727 ALA A N 1
ATOM 5650 C CA . ALA A 1 727 ? -6.609 7.876 -32.798 1.00 88.62 727 ALA A CA 1
ATOM 5651 C C . ALA A 1 727 ? -7.377 7.558 -31.509 1.00 88.62 727 ALA A C 1
ATOM 5653 O O . ALA A 1 727 ? -8.598 7.388 -31.544 1.00 88.62 727 ALA A O 1
ATOM 5654 N N . TYR A 1 728 ? -6.695 7.557 -30.362 1.00 89.31 728 TYR A N 1
ATOM 5655 C CA . TYR A 1 728 ? -7.262 7.195 -29.063 1.00 89.31 728 TYR A CA 1
ATOM 5656 C C . TYR A 1 728 ? -6.859 8.223 -27.994 1.00 89.31 728 TYR A C 1
ATOM 5658 O O . TYR A 1 728 ? -5.873 8.026 -27.281 1.00 89.31 728 TYR A O 1
ATOM 5666 N N . PRO A 1 729 ? -7.635 9.316 -27.837 1.00 87.38 729 PRO A N 1
ATOM 5667 C CA . PRO A 1 729 ? -7.338 10.376 -26.876 1.00 87.38 729 PRO A CA 1
ATOM 5668 C C . PRO A 1 729 ? -7.019 9.896 -25.445 1.00 87.38 729 PRO A C 1
ATOM 5670 O O . PRO A 1 729 ? -6.050 10.412 -24.886 1.00 87.38 729 PRO A O 1
ATOM 5673 N N . PRO A 1 730 ? -7.736 8.908 -24.861 1.00 85.50 730 PRO A N 1
ATOM 5674 C CA . PRO A 1 730 ? -7.460 8.442 -23.495 1.00 85.50 730 PRO A CA 1
ATOM 5675 C C . PRO A 1 730 ? -6.131 7.686 -23.333 1.00 85.50 730 PRO A C 1
ATOM 5677 O O . PRO A 1 730 ? -5.543 7.687 -22.256 1.00 85.50 730 PRO A O 1
ATOM 5680 N N . LEU A 1 731 ? -5.623 7.061 -24.403 1.00 90.25 731 LEU A N 1
ATOM 5681 C CA . LEU A 1 731 ? -4.346 6.328 -24.401 1.00 90.25 731 LEU A CA 1
ATOM 5682 C C . LEU A 1 731 ? -3.172 7.178 -24.918 1.00 90.25 731 LEU A C 1
ATOM 5684 O O . LEU A 1 731 ? -2.023 6.747 -24.834 1.00 90.25 731 LEU A O 1
ATOM 5688 N N . GLY A 1 732 ? -3.460 8.369 -25.452 1.00 91.06 732 GLY A N 1
ATOM 5689 C CA . GLY A 1 732 ? -2.484 9.278 -26.052 1.00 91.06 732 GLY A CA 1
ATOM 5690 C C . GLY A 1 732 ? -2.095 10.474 -25.184 1.00 91.06 732 GLY A C 1
ATOM 5691 O O . GLY A 1 732 ? -1.390 11.361 -25.666 1.00 91.06 732 GLY A O 1
ATOM 5692 N N . ARG A 1 733 ? -2.553 10.539 -23.929 1.00 90.81 733 ARG A N 1
ATOM 5693 C CA . ARG A 1 733 ? -2.156 11.563 -22.951 1.00 90.81 733 ARG A CA 1
ATOM 5694 C C . ARG A 1 733 ? -1.420 10.928 -21.790 1.00 90.81 733 ARG A C 1
ATOM 5696 O O . ARG A 1 733 ? -1.826 9.875 -21.306 1.00 90.81 733 ARG A O 1
ATOM 5703 N N . PHE A 1 734 ? -0.375 11.592 -21.317 1.00 91.50 734 PHE A N 1
ATOM 5704 C CA . PHE A 1 734 ? 0.375 11.117 -20.166 1.00 91.50 734 PHE A CA 1
ATOM 5705 C C . PHE A 1 734 ? 0.897 12.255 -19.299 1.00 91.50 734 PHE A C 1
ATOM 5707 O O . PHE A 1 734 ? 1.241 13.329 -19.791 1.00 91.50 734 PHE A O 1
ATOM 5714 N N . ALA A 1 735 ? 0.981 11.996 -17.998 1.00 89.06 735 ALA A N 1
ATOM 5715 C CA . ALA A 1 735 ? 1.648 12.875 -17.047 1.00 89.06 735 ALA A CA 1
ATOM 5716 C C . ALA A 1 735 ? 3.064 12.358 -16.777 1.00 89.06 735 ALA A C 1
ATOM 5718 O O . ALA A 1 735 ? 3.281 11.151 -16.652 1.00 89.06 735 ALA A O 1
ATOM 5719 N N . ILE A 1 736 ? 4.024 13.268 -16.674 1.00 91.06 736 ILE A N 1
ATOM 5720 C CA . ILE A 1 736 ? 5.429 12.980 -16.393 1.00 91.06 736 ILE A CA 1
ATOM 5721 C C . ILE A 1 736 ? 5.691 13.365 -14.951 1.00 91.06 736 ILE A C 1
ATOM 5723 O O . ILE A 1 736 ? 5.429 14.501 -14.549 1.00 91.06 736 ILE A O 1
ATOM 5727 N N . ARG A 1 737 ? 6.194 12.416 -14.166 1.00 86.88 737 ARG A N 1
ATOM 5728 C CA . ARG A 1 737 ? 6.416 12.610 -12.740 1.00 86.88 737 ARG A CA 1
ATOM 5729 C C . ARG A 1 737 ? 7.831 12.302 -12.324 1.00 86.88 737 ARG A C 1
ATOM 5731 O O . ARG A 1 737 ? 8.390 11.267 -12.687 1.00 86.88 737 ARG A O 1
ATOM 5738 N N . ASP A 1 738 ? 8.327 13.167 -11.456 1.00 85.00 738 ASP A N 1
ATOM 5739 C CA . ASP A 1 738 ? 9.626 13.030 -10.830 1.00 85.00 738 ASP A CA 1
ATOM 5740 C C . ASP A 1 738 ? 9.591 13.574 -9.402 1.00 85.00 738 ASP A C 1
ATOM 5742 O O . ASP A 1 738 ? 8.856 14.517 -9.108 1.00 85.00 738 ASP A O 1
ATOM 5746 N N . HIS A 1 739 ? 10.307 12.915 -8.491 1.00 78.75 739 HIS A N 1
ATOM 5747 C CA . HIS A 1 739 ? 10.364 13.257 -7.062 1.00 78.75 739 HIS A CA 1
ATOM 5748 C C . HIS A 1 739 ? 9.003 13.572 -6.400 1.00 78.75 739 HIS A C 1
ATOM 5750 O O . HIS A 1 739 ? 8.905 14.379 -5.479 1.00 78.75 739 HIS A O 1
ATOM 5756 N N . GLY A 1 740 ? 7.927 12.918 -6.853 1.00 72.00 740 GLY A N 1
ATOM 5757 C CA . GLY A 1 740 ? 6.579 13.115 -6.314 1.00 72.00 740 GLY A CA 1
ATOM 5758 C C . GLY A 1 740 ? 5.819 14.323 -6.872 1.00 72.00 740 GLY A C 1
ATOM 5759 O O . GLY A 1 740 ? 4.667 14.505 -6.488 1.00 72.00 740 GLY A O 1
ATOM 5760 N N . LYS A 1 741 ? 6.377 15.074 -7.826 1.00 78.00 741 LYS A N 1
ATOM 5761 C CA . LYS A 1 741 ? 5.721 16.186 -8.530 1.00 78.00 741 LYS A CA 1
ATOM 5762 C C . LYS A 1 741 ? 5.437 15.845 -9.994 1.00 78.00 741 LYS A C 1
ATOM 5764 O O . LYS A 1 741 ? 6.069 14.956 -10.563 1.00 78.00 741 LYS A O 1
ATOM 5769 N N . THR A 1 742 ? 4.484 16.549 -10.599 1.00 82.00 742 THR A N 1
ATOM 5770 C CA . THR A 1 742 ? 4.253 16.507 -12.050 1.00 82.00 742 THR A CA 1
ATOM 5771 C C . THR A 1 742 ? 5.169 17.533 -12.713 1.00 82.00 742 THR A C 1
ATOM 5773 O O . THR A 1 742 ? 4.993 18.731 -12.518 1.00 82.00 742 THR A O 1
ATOM 5776 N N . VAL A 1 743 ? 6.154 17.050 -13.471 1.00 87.62 743 VAL A N 1
ATOM 5777 C CA . VAL A 1 743 ? 7.190 17.866 -14.137 1.00 87.62 743 VAL A CA 1
ATOM 5778 C C . VAL A 1 743 ? 6.893 18.112 -15.617 1.00 87.62 743 VAL A C 1
ATOM 5780 O O . VAL A 1 743 ? 7.592 18.851 -16.306 1.00 87.62 743 VAL A O 1
ATOM 5783 N N . GLY A 1 744 ? 5.857 17.467 -16.147 1.00 88.38 744 GLY A N 1
ATOM 5784 C CA . GLY A 1 744 ? 5.480 17.625 -17.539 1.00 88.38 744 GLY A CA 1
ATOM 5785 C C . GLY A 1 744 ? 4.177 16.927 -17.879 1.00 88.38 744 GLY A C 1
ATOM 5786 O O . GLY A 1 744 ? 3.748 16.001 -17.191 1.00 88.38 744 GLY A O 1
ATOM 5787 N N . VAL A 1 745 ? 3.563 17.360 -18.972 1.00 89.00 745 VAL A N 1
ATOM 5788 C CA . VAL A 1 745 ? 2.393 16.710 -19.569 1.00 89.00 745 VAL A CA 1
ATOM 5789 C C . VAL A 1 745 ? 2.673 16.477 -21.039 1.00 89.00 745 VAL A C 1
ATOM 5791 O O . VAL A 1 745 ? 3.134 17.381 -21.734 1.00 89.00 745 VAL A O 1
ATOM 5794 N N . GLY A 1 746 ? 2.396 15.265 -21.506 1.00 91.25 746 GLY A N 1
ATOM 5795 C CA . GLY A 1 746 ? 2.674 14.831 -22.861 1.00 91.25 746 GLY A CA 1
ATOM 5796 C C . GLY A 1 746 ? 1.427 14.433 -23.639 1.00 91.25 746 GLY A C 1
ATOM 5797 O O . GLY A 1 746 ? 0.493 13.829 -23.107 1.00 91.25 746 GLY A O 1
ATOM 5798 N N . VAL A 1 747 ? 1.447 14.749 -24.931 1.00 92.69 747 VAL A N 1
ATOM 5799 C CA . VAL A 1 747 ? 0.473 14.292 -25.925 1.00 92.69 747 VAL A CA 1
ATOM 5800 C C . VAL A 1 747 ? 1.213 13.493 -26.990 1.00 92.69 747 VAL A C 1
ATOM 5802 O O . VAL A 1 747 ? 2.081 14.027 -27.683 1.00 92.69 747 VAL A O 1
ATOM 5805 N N . ILE A 1 748 ? 0.861 12.220 -27.133 1.00 95.31 748 ILE A N 1
ATOM 5806 C CA . ILE A 1 748 ? 1.466 11.299 -28.095 1.00 95.31 748 ILE A CA 1
ATOM 5807 C C . ILE A 1 748 ? 0.967 11.640 -29.497 1.00 95.31 748 ILE A C 1
ATOM 5809 O O . ILE A 1 748 ? -0.239 11.711 -29.743 1.00 95.31 748 ILE A O 1
ATOM 5813 N N . LYS A 1 749 ? 1.895 11.856 -30.424 1.00 94.56 749 LYS A N 1
ATOM 5814 C CA . LYS A 1 749 ? 1.597 12.147 -31.831 1.00 94.56 749 LYS A CA 1
ATOM 5815 C C . LYS A 1 749 ? 1.682 10.885 -32.672 1.00 94.56 749 LYS A C 1
ATOM 5817 O O . LYS A 1 749 ? 0.746 10.584 -33.404 1.00 94.56 749 LYS A O 1
ATOM 5822 N N . GLU A 1 750 ? 2.758 10.127 -32.500 1.00 94.50 750 GLU A N 1
ATOM 5823 C CA . GLU A 1 750 ? 3.050 8.929 -33.284 1.00 94.50 750 GLU A CA 1
ATOM 5824 C C . GLU A 1 750 ? 3.624 7.838 -32.382 1.00 94.50 750 GLU A C 1
ATOM 5826 O O . GLU A 1 750 ? 4.319 8.132 -31.408 1.00 94.50 750 GLU A O 1
ATOM 5831 N N . VAL A 1 751 ? 3.322 6.579 -32.696 1.00 94.19 751 VAL A N 1
ATOM 5832 C CA . VAL A 1 751 ? 3.749 5.416 -31.912 1.00 94.19 751 VAL A CA 1
ATOM 5833 C C . VAL A 1 751 ? 4.412 4.408 -32.833 1.00 94.19 751 VAL A C 1
ATOM 5835 O O . VAL A 1 751 ? 3.793 3.920 -33.777 1.00 94.19 751 VAL A O 1
ATOM 5838 N N . THR A 1 752 ? 5.643 4.039 -32.504 1.00 93.00 752 THR A N 1
ATOM 5839 C CA . THR A 1 752 ? 6.326 2.901 -33.112 1.00 93.00 752 THR A CA 1
ATOM 5840 C C . THR A 1 752 ? 5.950 1.658 -32.316 1.00 93.00 752 THR A C 1
ATOM 5842 O O . THR A 1 752 ? 6.463 1.415 -31.217 1.00 93.00 752 THR A O 1
ATOM 5845 N N . LYS A 1 753 ? 4.994 0.893 -32.848 1.00 87.88 753 LYS A N 1
ATOM 5846 C CA . LYS A 1 753 ? 4.522 -0.360 -32.246 1.00 87.88 753 LYS A CA 1
ATOM 5847 C C . LYS A 1 753 ? 5.595 -1.436 -32.387 1.00 87.88 753 LYS A C 1
ATOM 5849 O O . LYS A 1 753 ? 6.203 -1.573 -33.450 1.00 87.88 753 LYS A O 1
ATOM 5854 N N . ARG A 1 754 ? 5.806 -2.224 -31.335 1.00 80.44 754 ARG A N 1
ATOM 5855 C CA . ARG A 1 754 ? 6.730 -3.356 -31.390 1.00 80.44 754 ARG A CA 1
ATOM 5856 C C . ARG A 1 754 ? 6.137 -4.440 -32.298 1.00 80.44 754 ARG A C 1
ATOM 5858 O O . ARG A 1 754 ? 5.116 -5.037 -31.972 1.00 80.44 754 ARG A O 1
ATOM 5865 N N . CYS A 1 755 ? 6.755 -4.681 -33.453 1.00 46.44 755 CYS A N 1
ATOM 5866 C CA . CYS A 1 755 ? 6.304 -5.700 -34.403 1.00 46.44 755 CYS A CA 1
ATOM 5867 C C . CYS A 1 755 ? 6.991 -7.044 -34.118 1.00 46.44 755 CYS A C 1
ATOM 5869 O O . CYS A 1 755 ? 8.193 -7.192 -34.321 1.00 46.44 755 CYS A O 1
ATOM 5871 N N . GLY A 1 756 ? 6.227 -8.036 -33.662 1.00 51.59 756 GLY A N 1
ATOM 5872 C CA . GLY A 1 756 ? 6.669 -9.426 -33.525 1.00 51.59 756 GLY A CA 1
ATOM 5873 C C . GLY A 1 756 ? 5.617 -10.283 -32.812 1.00 51.59 756 GLY A C 1
ATOM 5874 O O . GLY A 1 756 ? 4.802 -9.729 -32.075 1.00 51.59 756 GLY A O 1
ATOM 5875 N N . PRO A 1 757 ? 5.593 -11.618 -33.006 1.00 38.47 757 PRO A N 1
ATOM 5876 C CA . PRO A 1 757 ? 4.781 -12.481 -32.155 1.00 38.47 757 PRO A CA 1
ATOM 5877 C C . PRO A 1 757 ? 5.200 -12.244 -30.702 1.00 38.47 757 PRO A C 1
ATOM 5879 O O . PRO A 1 757 ? 6.402 -12.165 -30.429 1.00 38.47 757 PRO A O 1
ATOM 5882 N N . TYR A 1 758 ? 4.228 -12.121 -29.789 1.00 39.56 758 TYR A N 1
ATOM 5883 C CA . TYR A 1 758 ? 4.478 -12.119 -28.348 1.00 39.56 758 TYR A CA 1
ATOM 5884 C C . TYR A 1 758 ? 5.267 -13.387 -28.012 1.00 39.56 758 TYR A C 1
ATOM 5886 O O . TYR A 1 758 ? 4.698 -14.455 -27.806 1.00 39.56 758 TYR A O 1
ATOM 5894 N N . ARG A 1 759 ? 6.602 -13.298 -28.001 1.00 32.72 759 ARG A N 1
ATOM 5895 C CA . ARG A 1 759 ? 7.425 -14.301 -27.341 1.00 32.72 759 ARG A CA 1
ATOM 5896 C C . ARG A 1 759 ? 6.992 -14.208 -25.894 1.00 32.72 759 ARG A C 1
ATOM 5898 O O . ARG A 1 759 ? 7.194 -13.163 -25.273 1.00 32.72 759 ARG A O 1
ATOM 5905 N N . SER A 1 760 ? 6.361 -15.268 -25.394 1.00 30.61 760 SER A N 1
ATOM 5906 C CA . SER A 1 760 ? 6.270 -15.527 -23.964 1.00 30.61 760 SER A CA 1
ATOM 5907 C C . SER A 1 760 ? 7.590 -15.075 -23.358 1.00 30.61 760 SER A C 1
ATOM 5909 O O . SER A 1 760 ? 8.652 -15.532 -23.790 1.00 30.61 760 SER A O 1
ATOM 5911 N N . LEU A 1 761 ? 7.537 -14.082 -22.472 1.00 31.34 761 LEU A N 1
ATOM 5912 C CA . LEU A 1 761 ? 8.704 -13.605 -21.749 1.00 31.34 761 LEU A CA 1
ATOM 5913 C C . LEU A 1 761 ? 9.175 -14.761 -20.861 1.00 31.34 761 LEU A C 1
ATOM 5915 O O . LEU A 1 761 ? 8.868 -14.826 -19.675 1.00 31.34 761 LEU A O 1
ATOM 5919 N N . GLU A 1 762 ? 9.920 -15.694 -21.449 1.00 25.28 762 GLU A N 1
ATOM 5920 C CA . GLU A 1 762 ? 10.907 -16.467 -20.731 1.00 25.28 762 GLU A CA 1
ATOM 5921 C C . GLU A 1 762 ? 11.871 -15.430 -20.177 1.00 25.28 762 GLU A C 1
ATOM 5923 O O . GLU A 1 762 ? 12.710 -14.856 -20.878 1.00 25.28 762 GLU A O 1
ATOM 5928 N N . VAL A 1 763 ? 11.702 -15.136 -18.894 1.00 24.67 763 VAL A N 1
ATOM 5929 C CA . VAL A 1 763 ? 12.773 -14.578 -18.091 1.00 24.67 763 VAL A CA 1
ATOM 5930 C C . VAL A 1 763 ? 13.929 -15.558 -18.253 1.00 24.67 763 VAL A C 1
ATOM 5932 O O . VAL A 1 763 ? 13.938 -16.619 -17.634 1.00 24.67 763 VAL A O 1
ATOM 5935 N N . ARG A 1 764 ? 14.887 -15.233 -19.128 1.00 21.14 764 ARG A N 1
ATOM 5936 C CA . ARG A 1 764 ? 16.168 -15.932 -19.193 1.00 21.14 764 ARG A CA 1
ATOM 5937 C C . ARG A 1 764 ? 16.875 -15.681 -17.870 1.00 21.14 764 ARG A C 1
ATOM 5939 O O . ARG A 1 764 ? 17.621 -14.718 -17.709 1.00 21.14 764 ARG A O 1
ATOM 5946 N N . ILE A 1 765 ? 16.602 -16.552 -16.905 1.00 24.38 765 ILE A N 1
ATOM 5947 C CA . ILE A 1 765 ? 17.495 -16.802 -15.790 1.00 24.38 765 ILE A CA 1
ATOM 5948 C C . ILE A 1 765 ? 18.753 -17.350 -16.451 1.00 24.38 765 ILE A C 1
ATOM 5950 O O . ILE A 1 765 ? 18.748 -18.464 -16.971 1.00 24.38 765 ILE A O 1
ATOM 5954 N N . ASN A 1 766 ? 19.803 -16.532 -16.509 1.00 21.08 766 ASN A N 1
ATOM 5955 C CA . ASN A 1 766 ? 21.100 -16.951 -17.016 1.00 21.08 766 ASN A CA 1
ATOM 5956 C C . ASN A 1 766 ? 21.684 -17.966 -16.020 1.00 21.08 766 ASN A C 1
ATOM 5958 O O . ASN A 1 766 ? 22.428 -17.617 -15.110 1.00 21.08 766 ASN A O 1
ATOM 5962 N N . THR A 1 767 ? 21.242 -19.213 -16.138 1.00 26.77 767 THR A N 1
ATOM 5963 C CA . THR A 1 767 ? 21.805 -20.380 -15.472 1.00 26.77 767 THR A CA 1
ATOM 5964 C C . THR A 1 767 ? 22.688 -21.047 -16.508 1.00 26.77 767 THR A C 1
ATOM 5966 O O . THR A 1 767 ? 22.251 -21.881 -17.294 1.00 26.77 767 THR A O 1
ATOM 5969 N N . SER A 1 768 ? 23.949 -20.629 -16.569 1.00 24.11 768 SER A N 1
ATOM 5970 C CA . SER A 1 768 ? 24.973 -21.439 -17.219 1.00 24.11 768 SER A CA 1
ATOM 5971 C C . SER A 1 768 ? 25.164 -22.696 -16.368 1.00 24.11 768 SER A C 1
ATOM 5973 O O . SER A 1 768 ? 25.908 -22.685 -15.389 1.00 24.11 768 SER A O 1
ATOM 5975 N N . ILE A 1 769 ? 24.426 -23.750 -16.704 1.00 28.25 769 ILE A N 1
ATOM 5976 C CA . ILE A 1 769 ? 24.644 -25.108 -16.209 1.00 28.25 769 ILE A CA 1
ATOM 5977 C C . ILE A 1 769 ? 25.884 -25.640 -16.949 1.00 28.25 769 ILE A C 1
ATOM 5979 O O . ILE A 1 769 ? 25.883 -25.615 -18.180 1.00 28.25 769 ILE A O 1
ATOM 5983 N N . PRO A 1 770 ? 26.952 -26.088 -16.265 1.00 28.44 770 PRO A N 1
ATOM 5984 C CA . PRO A 1 770 ? 28.072 -26.751 -16.929 1.00 28.44 770 PRO A CA 1
ATOM 5985 C C . PRO A 1 770 ? 27.610 -28.040 -17.627 1.00 28.44 770 PRO A C 1
ATOM 5987 O O . PRO A 1 770 ? 26.778 -28.771 -17.092 1.00 28.44 770 PRO A O 1
ATOM 5990 N N . ASP A 1 771 ? 28.196 -28.345 -18.786 1.00 29.03 771 ASP A N 1
ATOM 5991 C CA . ASP A 1 771 ? 27.864 -29.442 -19.719 1.00 29.03 771 ASP A CA 1
ATOM 5992 C C . ASP A 1 771 ? 27.993 -30.895 -19.176 1.00 29.03 771 ASP A C 1
ATOM 5994 O O . ASP A 1 771 ? 28.149 -31.844 -19.944 1.00 29.03 771 ASP A O 1
ATOM 5998 N N . ARG A 1 772 ? 27.893 -31.135 -17.861 1.00 33.19 772 ARG A N 1
ATOM 5999 C CA . ARG A 1 772 ? 27.997 -32.478 -17.253 1.00 33.19 772 ARG A CA 1
ATOM 6000 C C . ARG A 1 772 ? 26.679 -33.161 -16.881 1.00 33.19 772 ARG A C 1
ATOM 6002 O O . ARG A 1 772 ? 26.718 -34.308 -16.452 1.00 33.19 772 ARG A O 1
ATOM 6009 N N . CYS A 1 773 ? 25.524 -32.538 -17.116 1.00 31.98 773 CYS A N 1
ATOM 6010 C CA . CYS A 1 773 ? 24.219 -33.101 -16.730 1.00 31.98 773 CYS A CA 1
ATOM 6011 C C . CYS A 1 773 ? 23.311 -33.461 -17.924 1.00 31.98 773 CYS A C 1
ATOM 6013 O O . CYS A 1 773 ? 22.106 -33.223 -17.887 1.00 31.98 773 CYS A O 1
ATOM 6015 N N . ARG A 1 774 ? 23.855 -34.056 -18.998 1.00 30.88 774 ARG A N 1
ATOM 6016 C CA . ARG A 1 774 ? 23.043 -34.777 -20.002 1.00 30.88 774 ARG A CA 1
ATOM 6017 C C . ARG A 1 774 ? 23.012 -36.264 -19.673 1.00 30.88 774 ARG A C 1
ATOM 6019 O O . ARG A 1 774 ? 23.778 -37.051 -20.213 1.00 30.88 774 ARG A O 1
ATOM 6026 N N . GLY A 1 775 ? 22.092 -36.639 -18.802 1.00 31.19 775 GLY A N 1
ATOM 6027 C CA . GLY A 1 775 ? 21.813 -38.033 -18.500 1.00 31.19 775 GLY A CA 1
ATOM 6028 C C . GLY A 1 775 ? 20.836 -38.106 -17.351 1.00 31.19 775 GLY A C 1
ATOM 6029 O O . GLY A 1 775 ? 21.286 -38.148 -16.220 1.00 31.19 775 GLY A O 1
ATOM 6030 N N . LEU A 1 776 ? 19.540 -38.009 -17.670 1.00 28.88 776 LEU A N 1
ATOM 6031 C CA . LEU A 1 776 ? 18.355 -38.479 -16.927 1.00 28.88 776 LEU A CA 1
ATOM 6032 C C . LEU A 1 776 ? 17.125 -37.708 -17.451 1.00 28.88 776 LEU A C 1
ATOM 6034 O O . LEU A 1 776 ? 16.554 -36.849 -16.792 1.00 28.88 776 LEU A O 1
ATOM 6038 N N . ILE A 1 777 ? 16.742 -38.008 -18.694 1.00 24.73 777 ILE A N 1
ATOM 6039 C CA . ILE A 1 777 ? 15.391 -37.771 -19.218 1.00 24.73 777 ILE A CA 1
ATOM 6040 C C . ILE A 1 777 ? 14.899 -39.152 -19.668 1.00 24.73 777 ILE A C 1
ATOM 6042 O O . ILE A 1 777 ? 15.537 -39.733 -20.555 1.00 24.73 777 ILE A O 1
ATOM 6046 N N . PRO A 1 778 ? 13.822 -39.719 -19.095 1.00 26.89 778 PRO A N 1
ATOM 6047 C CA . PRO A 1 778 ? 13.227 -40.931 -19.638 1.00 26.89 778 PRO A CA 1
ATOM 6048 C C . PRO A 1 778 ? 12.664 -40.623 -21.028 1.00 26.89 778 PRO A C 1
ATOM 6050 O O . PRO A 1 778 ? 11.842 -39.723 -21.199 1.00 26.89 778 PRO A O 1
ATOM 6053 N N . ARG A 1 779 ? 13.145 -41.357 -22.035 1.00 25.16 779 ARG A N 1
ATOM 6054 C CA . ARG A 1 779 ? 12.630 -41.306 -23.404 1.00 25.16 779 ARG A CA 1
ATOM 6055 C C . ARG A 1 779 ? 11.198 -41.837 -23.436 1.00 25.16 779 ARG A C 1
ATOM 6057 O O . ARG A 1 779 ? 10.909 -42.899 -22.893 1.00 25.16 779 ARG A O 1
ATOM 6064 N N . THR A 1 780 ? 10.336 -41.107 -24.129 1.00 26.30 780 THR A N 1
ATOM 6065 C CA . THR A 1 780 ? 9.033 -41.567 -24.604 1.00 26.30 780 THR A CA 1
ATOM 6066 C C . THR A 1 780 ? 9.193 -42.807 -25.489 1.00 26.30 780 THR A C 1
ATOM 6068 O O . THR A 1 780 ? 10.133 -42.898 -26.279 1.00 26.30 780 THR A O 1
ATOM 6071 N N . SER A 1 781 ? 8.255 -43.750 -25.387 1.00 25.33 781 SER A N 1
ATOM 6072 C CA . SER A 1 781 ? 8.026 -44.745 -26.436 1.00 25.33 781 SER A CA 1
ATOM 6073 C C . SER A 1 781 ? 6.613 -44.565 -26.984 1.00 25.33 781 SER A C 1
ATOM 6075 O O . SER A 1 781 ? 5.620 -44.746 -26.286 1.00 25.33 781 SER A O 1
ATOM 6077 N N . GLU A 1 782 ? 6.539 -44.150 -28.245 1.00 25.28 782 GLU A N 1
ATOM 6078 C CA . GLU A 1 782 ? 5.390 -44.391 -29.110 1.00 25.28 782 GLU A CA 1
ATOM 6079 C C . GLU A 1 782 ? 5.555 -45.783 -29.732 1.00 25.28 782 GLU A C 1
ATOM 6081 O O . GLU A 1 782 ? 6.634 -46.128 -30.215 1.00 25.28 782 GLU A O 1
ATOM 6086 N N . SER A 1 783 ? 4.485 -46.575 -29.798 1.00 24.25 783 SER A N 1
ATOM 6087 C CA . SER A 1 783 ? 3.873 -46.916 -31.091 1.00 24.25 783 SER A CA 1
ATOM 6088 C C . SER A 1 783 ? 2.784 -47.987 -30.982 1.00 24.25 783 SER A C 1
ATOM 6090 O O . SER A 1 783 ? 2.809 -48.884 -30.145 1.00 24.25 783 SER A O 1
ATOM 6092 N N . SER A 1 784 ? 1.900 -47.903 -31.977 1.00 23.58 784 SER A N 1
ATOM 6093 C CA . SER A 1 784 ? 0.983 -48.917 -32.504 1.00 23.58 784 SER A CA 1
ATOM 6094 C C . SER A 1 784 ? -0.420 -48.966 -31.893 1.00 23.58 784 SER A C 1
ATOM 6096 O O . SER A 1 784 ? -0.660 -49.332 -30.748 1.00 23.58 784 SER A O 1
ATOM 6098 N N . GLY A 1 785 ? -1.375 -48.546 -32.724 1.00 24.36 785 GLY A N 1
ATOM 6099 C CA . GLY A 1 785 ? -2.790 -48.565 -32.412 1.00 24.36 785 GLY A CA 1
ATOM 6100 C C . GLY A 1 785 ? -3.441 -49.916 -32.670 1.00 24.36 785 GLY A C 1
ATOM 6101 O O . GLY A 1 785 ? -3.015 -50.686 -33.525 1.00 24.36 785 GLY A O 1
ATOM 6102 N N . GLN A 1 786 ? -4.576 -50.127 -32.013 1.00 21.77 786 GLN A N 1
ATOM 6103 C CA . GLN A 1 786 ? -5.666 -50.925 -32.556 1.00 21.77 786 GLN A CA 1
ATOM 6104 C C . GLN A 1 786 ? -6.989 -50.477 -31.931 1.00 21.77 786 GLN A C 1
ATOM 6106 O O . GLN A 1 786 ? -7.164 -50.450 -30.716 1.00 21.77 786 GLN A O 1
ATOM 6111 N N . LYS A 1 787 ? -7.929 -50.109 -32.807 1.00 26.23 787 LYS A N 1
ATOM 6112 C CA . LYS A 1 787 ? -9.349 -49.916 -32.503 1.00 26.23 787 LYS A CA 1
ATOM 6113 C C . LYS A 1 787 ? -9.913 -51.181 -31.850 1.00 26.23 787 LYS A C 1
ATOM 6115 O O . LYS A 1 787 ? -9.742 -52.251 -32.426 1.00 26.23 787 LYS A O 1
ATOM 6120 N N . LYS A 1 788 ? -10.717 -51.043 -30.791 1.00 22.31 788 LYS A N 1
ATOM 6121 C CA . LYS A 1 788 ? -11.908 -51.881 -30.573 1.00 22.31 788 LYS A CA 1
ATOM 6122 C C . LYS A 1 788 ? -12.951 -51.156 -29.719 1.00 22.31 788 LYS A C 1
ATOM 6124 O O . LYS A 1 788 ? -12.712 -50.715 -28.604 1.00 22.31 788 LYS A O 1
ATOM 6129 N N . THR A 1 789 ? -14.113 -51.031 -30.336 1.00 23.84 789 THR A N 1
ATOM 6130 C CA . THR A 1 789 ? -15.426 -50.654 -29.818 1.00 23.84 789 THR A CA 1
ATOM 6131 C C . THR A 1 789 ? -15.936 -51.652 -28.776 1.00 23.84 789 THR A C 1
ATOM 6133 O O . THR A 1 789 ? -15.844 -52.840 -29.066 1.00 23.84 789 THR A O 1
ATOM 6136 N N . THR A 1 790 ? -16.618 -51.206 -27.708 1.00 22.80 790 THR A N 1
ATOM 6137 C CA . THR A 1 790 ? -17.928 -51.784 -27.317 1.00 22.80 790 THR A CA 1
ATOM 6138 C C . THR A 1 790 ? -18.725 -50.914 -26.338 1.00 22.80 790 THR A C 1
ATOM 6140 O O . THR A 1 790 ? -18.188 -50.267 -25.447 1.00 22.80 790 THR A O 1
ATOM 6143 N N . ARG A 1 791 ? -20.039 -50.927 -26.580 1.00 19.11 791 ARG A N 1
ATOM 6144 C CA . ARG A 1 791 ? -21.171 -50.294 -25.894 1.00 19.11 791 ARG A CA 1
ATOM 6145 C C . ARG A 1 791 ? -21.583 -51.028 -24.599 1.00 19.11 791 ARG A C 1
ATOM 6147 O O . ARG A 1 791 ? -21.505 -52.245 -24.566 1.00 19.11 791 ARG A O 1
ATOM 6154 N N . TRP A 1 792 ? -22.192 -50.252 -23.688 1.00 22.56 792 TRP A N 1
ATOM 6155 C CA . TRP A 1 792 ? -23.407 -50.508 -22.874 1.00 22.56 792 TRP A CA 1
ATOM 6156 C C . TRP A 1 792 ? -23.475 -51.740 -21.951 1.00 22.56 792 TRP A C 1
ATOM 6158 O O . TRP A 1 792 ? -23.474 -52.864 -22.428 1.00 22.56 792 TRP A O 1
ATOM 6168 N N . ALA A 1 793 ? -23.795 -51.509 -20.669 1.00 22.27 793 ALA A N 1
ATOM 6169 C CA . ALA A 1 793 ? -25.034 -52.012 -20.054 1.00 22.27 793 ALA A CA 1
ATOM 6170 C C . ALA A 1 793 ? -25.272 -51.395 -18.667 1.00 22.27 793 ALA A C 1
ATOM 6172 O O . ALA A 1 793 ? -24.391 -51.345 -17.814 1.00 22.27 793 ALA A O 1
ATOM 6173 N N . ALA A 1 794 ? -26.511 -50.951 -18.476 1.00 25.75 794 ALA A N 1
ATOM 6174 C CA . ALA A 1 794 ? -27.123 -50.626 -17.203 1.00 25.75 794 ALA A CA 1
ATOM 6175 C C . ALA A 1 794 ? -27.608 -51.906 -16.508 1.00 25.75 794 ALA A C 1
ATOM 6177 O O . ALA A 1 794 ? -28.250 -52.734 -17.144 1.00 25.75 794 ALA A O 1
ATOM 6178 N N . THR A 1 795 ? -27.396 -51.989 -15.197 1.00 25.47 795 THR A N 1
ATOM 6179 C CA . THR A 1 795 ? -28.206 -52.739 -14.217 1.00 25.47 795 THR A CA 1
ATOM 6180 C C . THR A 1 795 ? -27.944 -52.034 -12.878 1.00 25.47 795 THR A C 1
ATOM 6182 O O . THR A 1 795 ? -26.795 -51.942 -12.475 1.00 25.47 795 THR A O 1
ATOM 6185 N N . GLY A 1 796 ? -28.879 -51.404 -12.167 1.00 21.78 796 GLY A N 1
ATOM 6186 C CA . GLY A 1 796 ? -30.276 -51.760 -11.976 1.00 21.78 796 GLY A CA 1
ATOM 6187 C C . GLY A 1 796 ? -30.412 -52.664 -10.751 1.00 21.78 796 GLY A C 1
ATOM 6188 O O . GLY A 1 796 ? -30.609 -53.862 -10.915 1.00 21.78 796 GLY A O 1
ATOM 6189 N N . ARG A 1 797 ? -30.321 -52.106 -9.533 1.00 21.31 797 ARG A N 1
ATOM 6190 C CA . ARG A 1 797 ? -30.935 -52.701 -8.334 1.00 21.31 797 ARG A CA 1
ATOM 6191 C C . ARG A 1 797 ? -31.313 -51.632 -7.310 1.00 21.31 797 ARG A C 1
ATOM 6193 O O . ARG A 1 797 ? -30.466 -50.936 -6.766 1.00 21.31 797 ARG A O 1
ATOM 6200 N N . TRP A 1 798 ? -32.620 -51.542 -7.093 1.00 21.53 798 TRP A N 1
ATOM 6201 C CA . TRP A 1 798 ? -33.286 -50.874 -5.985 1.00 21.53 798 TRP A CA 1
ATOM 6202 C C . TRP A 1 798 ? -33.263 -51.792 -4.756 1.00 21.53 798 TRP A C 1
ATOM 6204 O O . TRP A 1 798 ? -33.580 -52.974 -4.887 1.00 21.53 798 TRP A O 1
ATOM 6214 N N . ALA A 1 799 ? -32.964 -51.249 -3.573 1.00 22.23 799 ALA A N 1
ATOM 6215 C CA . ALA A 1 799 ? -33.373 -51.830 -2.295 1.00 22.23 799 ALA A CA 1
ATOM 6216 C C . ALA A 1 799 ? -33.563 -50.725 -1.233 1.00 22.23 799 ALA A C 1
ATOM 6218 O O . ALA A 1 799 ? -32.649 -49.973 -0.920 1.00 22.23 799 ALA A O 1
ATOM 6219 N N . MET A 1 800 ? -34.818 -50.653 -0.788 1.00 20.86 800 MET A N 1
ATOM 6220 C CA . MET A 1 800 ? -35.484 -49.983 0.337 1.00 20.86 800 MET A CA 1
ATOM 6221 C C . MET A 1 800 ? -34.687 -49.282 1.463 1.00 20.86 800 MET A C 1
ATOM 6223 O O . MET A 1 800 ? -33.738 -49.814 2.024 1.00 20.86 800 MET A O 1
ATOM 6227 N N . TRP A 1 801 ? -35.238 -48.123 1.856 1.00 21.06 801 TRP A N 1
ATOM 6228 C CA . TRP A 1 801 ? -35.077 -47.378 3.121 1.00 21.06 801 TRP A CA 1
ATOM 6229 C C . TRP A 1 801 ? -35.649 -48.136 4.345 1.00 21.06 801 TRP A C 1
ATOM 6231 O O . TRP A 1 801 ? -36.563 -48.945 4.173 1.00 21.06 801 TRP A O 1
ATOM 6241 N N . PRO A 1 802 ? -35.171 -47.853 5.576 1.00 24.30 802 PRO A N 1
ATOM 6242 C CA . PRO A 1 802 ? -35.839 -46.874 6.462 1.00 24.30 802 PRO A CA 1
ATOM 6243 C C . PRO A 1 802 ? -34.808 -45.940 7.140 1.00 24.30 802 PRO A C 1
ATOM 6245 O O . PRO A 1 802 ? -33.754 -46.375 7.573 1.00 24.30 802 PRO A O 1
ATOM 6248 N N . GLY A 1 803 ? -34.979 -44.619 7.170 1.00 23.61 803 GLY A N 1
ATOM 6249 C CA . GLY A 1 803 ? -35.958 -43.938 8.016 1.00 23.61 803 GLY A CA 1
ATOM 6250 C C . GLY A 1 803 ? -35.243 -43.280 9.207 1.00 23.61 803 GLY A C 1
ATOM 6251 O O . GLY A 1 803 ? -35.146 -43.878 10.267 1.00 23.61 803 GLY A O 1
ATOM 6252 N N . GLY A 1 804 ? -34.747 -42.053 9.020 1.00 22.58 804 GLY A N 1
ATOM 6253 C CA . GLY A 1 804 ? -34.134 -41.235 10.073 1.00 22.58 804 GLY A CA 1
ATOM 6254 C C . GLY A 1 804 ? -33.715 -39.873 9.520 1.00 22.58 804 GLY A C 1
ATOM 6255 O O . GLY A 1 804 ? -32.668 -39.743 8.896 1.00 22.58 804 GLY A O 1
ATOM 6256 N N . VAL A 1 805 ? -34.576 -38.866 9.665 1.00 25.88 805 VAL A N 1
ATOM 6257 C CA . VAL A 1 805 ? -34.299 -37.486 9.244 1.00 25.88 805 VAL A CA 1
ATOM 6258 C C . VAL A 1 805 ? -33.437 -36.825 10.318 1.00 25.88 805 VAL A C 1
ATOM 6260 O O . VAL A 1 805 ? -33.966 -36.367 11.326 1.00 25.88 805 VAL A O 1
ATOM 6263 N N . GLU A 1 806 ? -32.129 -36.737 10.088 1.00 23.23 806 GLU A N 1
ATOM 6264 C CA . GLU A 1 806 ? -31.233 -35.883 10.871 1.00 23.23 806 GLU A CA 1
ATOM 6265 C C . GLU A 1 806 ? -30.865 -34.642 10.046 1.00 23.23 806 GLU A C 1
ATOM 6267 O O . GLU A 1 806 ? -30.250 -34.712 8.978 1.00 23.23 806 GLU A O 1
ATOM 6272 N N . LYS A 1 807 ? -31.322 -33.476 10.511 1.00 23.75 807 LYS A N 1
ATOM 6273 C CA . LYS A 1 807 ? -31.056 -32.174 9.890 1.00 23.75 807 LYS A CA 1
ATOM 6274 C C . LYS A 1 807 ? -29.582 -31.807 10.094 1.00 23.75 807 LYS A C 1
ATOM 6276 O O . LYS A 1 807 ? -29.216 -31.344 11.168 1.00 23.75 807 LYS A O 1
ATOM 6281 N N . ARG A 1 808 ? -28.748 -31.926 9.056 1.00 22.45 808 ARG A N 1
ATOM 6282 C CA . ARG A 1 808 ? -27.396 -31.339 9.054 1.00 22.45 808 ARG A CA 1
ATOM 6283 C C . ARG A 1 808 ? -27.488 -29.807 8.998 1.00 22.45 808 ARG A C 1
ATOM 6285 O O . ARG A 1 808 ? -27.809 -29.242 7.954 1.00 22.45 808 ARG A O 1
ATOM 6292 N N . LYS A 1 809 ? -27.224 -29.143 10.127 1.00 23.67 809 LYS A N 1
ATOM 6293 C CA . LYS A 1 809 ? -26.883 -27.711 10.193 1.00 23.67 809 LYS A CA 1
ATOM 6294 C C . LYS A 1 809 ? -25.450 -27.520 9.674 1.00 23.67 809 LYS A C 1
ATOM 6296 O O . LYS A 1 809 ? -24.582 -28.339 9.954 1.00 23.67 809 LYS A O 1
ATOM 6301 N N . ALA A 1 810 ? -25.212 -26.458 8.906 1.00 24.20 810 ALA A N 1
ATOM 6302 C CA . ALA A 1 810 ? -23.874 -26.077 8.449 1.00 24.20 810 ALA A CA 1
ATOM 6303 C C . ALA A 1 810 ? -23.053 -25.471 9.614 1.00 24.20 810 ALA A C 1
ATOM 6305 O O . ALA A 1 810 ? -23.621 -24.667 10.358 1.00 24.20 810 ALA A O 1
ATOM 6306 N N . PRO A 1 811 ? -21.759 -25.817 9.781 1.00 27.00 811 PRO A N 1
ATOM 6307 C CA . PRO A 1 811 ? -20.938 -25.337 10.892 1.00 27.00 811 PRO A CA 1
ATOM 6308 C C . PRO A 1 811 ? -20.381 -23.928 10.635 1.00 27.00 811 PRO A C 1
ATOM 6310 O O . PRO A 1 811 ? -19.976 -23.578 9.522 1.00 27.00 811 PRO A O 1
ATOM 6313 N N . ASN A 1 812 ? -20.373 -23.121 11.695 1.00 26.45 812 ASN A N 1
ATOM 6314 C CA . ASN A 1 812 ? -19.997 -21.710 11.728 1.00 26.45 812 ASN A CA 1
ATOM 6315 C C . ASN A 1 812 ? -18.544 -21.557 12.237 1.00 26.45 812 ASN A C 1
ATOM 6317 O O . ASN A 1 812 ? -18.314 -21.073 13.338 1.00 26.45 812 ASN A O 1
ATOM 6321 N N . SER A 1 813 ? -17.533 -21.934 11.445 1.00 29.06 813 SER A N 1
ATOM 6322 C CA . SER A 1 813 ? -16.128 -21.801 11.880 1.00 29.06 813 SER A CA 1
ATOM 6323 C C . SER A 1 813 ? -15.598 -20.363 11.674 1.00 29.06 813 SER A C 1
ATOM 6325 O O . SER A 1 813 ? -15.436 -19.918 10.527 1.00 29.06 813 SER A O 1
ATOM 6327 N N . ARG A 1 814 ? -15.258 -19.635 12.751 1.00 28.34 814 ARG A N 1
ATOM 6328 C CA . ARG A 1 814 ? -14.438 -18.401 12.699 1.00 28.34 814 ARG A CA 1
ATOM 6329 C C . ARG A 1 814 ? -13.012 -18.768 12.252 1.00 28.34 814 ARG A C 1
ATOM 6331 O O . ARG A 1 814 ? -12.307 -19.479 12.954 1.00 28.34 814 ARG A O 1
ATOM 6338 N N . ARG A 1 815 ? -12.558 -18.295 11.081 1.00 28.59 815 ARG A N 1
ATOM 6339 C CA . ARG A 1 815 ? -11.252 -18.684 10.500 1.00 28.59 815 ARG A CA 1
ATOM 6340 C C . ARG A 1 815 ? -10.134 -17.672 10.761 1.00 28.59 815 ARG A C 1
ATOM 6342 O O . ARG A 1 815 ? -10.195 -16.525 10.320 1.00 28.59 815 ARG A O 1
ATOM 6349 N N . THR A 1 816 ? -9.069 -18.148 11.398 1.00 29.38 816 THR A N 1
ATOM 6350 C CA . THR A 1 816 ? -7.788 -17.468 11.640 1.00 29.38 816 THR A CA 1
ATOM 6351 C C . THR A 1 816 ? -7.083 -17.106 10.320 1.00 29.38 816 THR A C 1
ATOM 6353 O O . THR A 1 816 ? -6.945 -17.939 9.423 1.00 29.38 816 THR A O 1
ATOM 6356 N N . VAL A 1 817 ? -6.599 -15.865 10.178 1.00 35.03 817 VAL A N 1
ATOM 6357 C CA . VAL A 1 817 ? -5.848 -15.411 8.990 1.00 35.03 817 VAL A CA 1
ATOM 6358 C C . VAL A 1 817 ? -4.459 -16.061 8.979 1.00 35.03 817 VAL A C 1
ATOM 6360 O O . VAL A 1 817 ? -3.590 -15.716 9.774 1.00 35.03 817 VAL A O 1
ATOM 6363 N N . SER A 1 818 ? -4.213 -17.012 8.076 1.00 45.47 818 SER A N 1
ATOM 6364 C CA . SER A 1 818 ? -2.912 -17.686 7.977 1.00 45.47 818 SER A CA 1
ATOM 6365 C C . SER A 1 818 ? -1.901 -16.863 7.151 1.00 45.47 818 SER A C 1
ATOM 6367 O O . SER A 1 818 ? -2.064 -16.731 5.936 1.00 45.47 818 SER A O 1
ATOM 6369 N N . THR A 1 819 ? -0.823 -16.371 7.770 1.00 59.91 819 THR A N 1
ATOM 6370 C CA . THR A 1 819 ? 0.279 -15.643 7.095 1.00 59.91 819 THR A CA 1
ATOM 6371 C C . THR A 1 819 ? 1.204 -16.590 6.326 1.00 59.91 819 THR A C 1
ATOM 6373 O O . THR A 1 819 ? 1.803 -17.469 6.939 1.00 59.91 819 THR A O 1
ATOM 6376 N N . PHE A 1 820 ? 1.366 -16.432 5.012 1.00 74.44 820 PHE A N 1
ATOM 6377 C CA . PHE A 1 820 ? 2.315 -17.209 4.192 1.00 74.44 820 PHE A CA 1
ATOM 6378 C C . PHE A 1 820 ? 3.586 -16.402 3.906 1.00 74.44 820 PHE A C 1
ATOM 6380 O O . PHE A 1 820 ? 3.563 -15.183 3.970 1.00 74.44 820 PHE A O 1
ATOM 6387 N N . CYS A 1 821 ? 4.702 -17.055 3.580 1.00 81.56 821 CYS A N 1
ATOM 6388 C CA . CYS A 1 821 ? 5.975 -16.383 3.286 1.00 81.56 821 CYS A CA 1
ATOM 6389 C C . CYS A 1 821 ? 6.620 -16.998 2.046 1.00 81.56 821 CYS A C 1
ATOM 6391 O O . CYS A 1 821 ? 6.547 -18.209 1.882 1.00 81.56 821 CYS A O 1
ATOM 6393 N N . THR A 1 822 ? 7.259 -16.197 1.195 1.00 85.62 822 THR A N 1
ATOM 6394 C CA . THR A 1 822 ? 7.937 -16.682 -0.020 1.00 85.62 822 THR A CA 1
ATOM 6395 C C . THR A 1 822 ? 9.281 -15.989 -0.226 1.00 85.62 822 THR A C 1
ATOM 6397 O O . THR A 1 822 ? 9.480 -14.856 0.230 1.00 85.62 822 THR A O 1
ATOM 6400 N N . VAL A 1 823 ? 10.201 -16.645 -0.942 1.00 85.56 823 VAL A N 1
ATOM 6401 C CA . VAL A 1 823 ? 11.418 -15.990 -1.441 1.00 85.56 823 VAL A CA 1
ATOM 6402 C C . VAL A 1 823 ? 11.078 -15.142 -2.665 1.00 85.56 823 VAL A C 1
ATOM 6404 O O . VAL A 1 823 ? 10.374 -15.597 -3.563 1.00 85.56 823 VAL A O 1
ATOM 6407 N N . GLY A 1 824 ? 11.576 -13.908 -2.729 1.00 74.88 824 GLY A N 1
ATOM 6408 C CA . GLY A 1 824 ? 11.430 -13.083 -3.926 1.00 74.88 824 GLY A CA 1
ATOM 6409 C C . GLY A 1 824 ? 12.156 -11.738 -3.853 1.00 74.88 824 GLY A C 1
ATOM 6410 O O . GLY A 1 824 ? 12.527 -11.289 -2.768 1.00 74.88 824 GLY A O 1
ATOM 6411 N N . PRO A 1 825 ? 12.324 -11.044 -4.994 1.00 64.88 825 PRO A N 1
ATOM 6412 C CA . PRO A 1 825 ? 13.102 -9.801 -5.079 1.00 64.88 825 PRO A CA 1
ATOM 6413 C C . PRO A 1 825 ? 12.525 -8.667 -4.218 1.00 64.88 825 PRO A C 1
ATOM 6415 O O . PRO A 1 825 ? 13.270 -7.847 -3.693 1.00 64.88 825 PRO A O 1
ATOM 6418 N N . ASN A 1 826 ? 11.208 -8.676 -3.996 1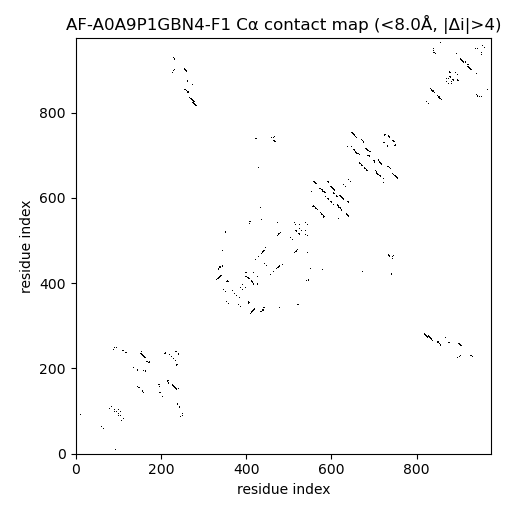.00 70.88 826 ASN A N 1
ATOM 6419 C CA . ASN A 1 826 ? 10.498 -7.703 -3.158 1.00 70.88 826 ASN A CA 1
ATOM 6420 C C . ASN A 1 826 ? 10.476 -8.088 -1.663 1.00 70.88 826 ASN A C 1
ATOM 6422 O O . ASN A 1 826 ? 9.718 -7.507 -0.885 1.00 70.88 826 ASN A O 1
ATOM 6426 N N . GLY A 1 827 ? 11.234 -9.114 -1.268 1.00 73.00 827 GLY A N 1
ATOM 6427 C CA . GLY A 1 827 ? 11.377 -9.549 0.116 1.00 73.00 827 GLY A CA 1
ATOM 6428 C C . GLY A 1 827 ? 12.452 -8.777 0.885 1.00 73.00 827 GLY A C 1
ATOM 6429 O O . GLY A 1 827 ? 13.303 -8.075 0.326 1.00 73.00 827 GLY A O 1
ATOM 6430 N N . LYS A 1 828 ? 12.429 -8.943 2.204 1.00 70.62 828 LYS A N 1
ATOM 6431 C CA . LYS A 1 828 ? 13.403 -8.370 3.133 1.00 70.62 828 LYS A CA 1
ATOM 6432 C C . LYS A 1 828 ? 14.667 -9.246 3.145 1.00 70.62 828 LYS A C 1
ATOM 6434 O O . LYS A 1 828 ? 14.511 -10.470 3.160 1.00 70.62 828 LYS A O 1
ATOM 6439 N N . PRO A 1 829 ? 15.890 -8.676 3.158 1.00 77.69 829 PRO A N 1
ATOM 6440 C CA . PRO A 1 829 ? 17.119 -9.461 3.283 1.00 77.69 829 PRO A CA 1
ATOM 6441 C C . PRO A 1 829 ? 17.032 -10.398 4.486 1.00 77.69 829 PRO A C 1
ATOM 6443 O O . PRO A 1 829 ? 16.572 -9.980 5.562 1.00 77.69 829 PRO A O 1
ATOM 6446 N N . SER A 1 830 ? 17.382 -11.660 4.250 1.00 81.25 830 SER A N 1
ATOM 6447 C CA . SER A 1 830 ? 17.364 -12.724 5.245 1.00 81.25 830 SER A CA 1
ATOM 6448 C C . SER A 1 830 ? 18.575 -13.628 5.041 1.00 81.25 830 SER A C 1
ATOM 6450 O O . SER A 1 830 ? 18.924 -13.945 3.903 1.00 81.25 830 SER A O 1
ATOM 6452 N N . PHE A 1 831 ? 19.221 -14.008 6.137 1.00 87.50 831 PHE A N 1
ATOM 6453 C CA . PHE A 1 831 ? 20.454 -14.788 6.126 1.00 87.50 831 PHE A CA 1
ATOM 6454 C C . PHE A 1 831 ? 20.378 -15.904 7.169 1.00 87.50 831 PHE A C 1
ATOM 6456 O O . PHE A 1 831 ? 19.983 -15.670 8.318 1.00 87.50 831 PHE A O 1
ATOM 6463 N N . THR A 1 832 ? 20.701 -17.115 6.729 1.00 91.06 832 THR A N 1
ATOM 6464 C CA . THR A 1 832 ? 20.735 -18.336 7.534 1.00 91.06 832 THR A CA 1
ATOM 6465 C C . THR A 1 832 ? 22.012 -19.078 7.193 1.00 91.06 832 THR A C 1
ATOM 6467 O O . THR A 1 832 ? 22.243 -19.350 6.018 1.00 91.06 832 THR A O 1
ATOM 6470 N N . GLU A 1 833 ? 22.795 -19.424 8.203 1.00 93.19 833 GLU A N 1
ATOM 6471 C CA . GLU A 1 833 ? 23.870 -20.401 8.055 1.00 93.19 833 GLU A CA 1
ATOM 6472 C C . GLU A 1 833 ? 23.328 -21.786 8.381 1.00 93.19 833 GLU A C 1
ATOM 6474 O O . GLU A 1 833 ? 22.413 -21.923 9.202 1.00 93.19 833 GLU A O 1
ATOM 6479 N N . LEU A 1 834 ? 23.873 -22.802 7.724 1.00 94.50 834 LEU A N 1
ATOM 6480 C CA . LEU A 1 834 ? 23.504 -24.187 7.958 1.00 94.50 834 LEU A CA 1
ATOM 6481 C C . LEU A 1 834 ? 24.711 -25.116 7.907 1.00 94.50 834 LEU A C 1
ATOM 6483 O O . LEU A 1 834 ? 25.708 -24.854 7.237 1.00 94.50 834 LEU A O 1
ATOM 6487 N N . TYR A 1 835 ? 24.584 -26.224 8.621 1.00 94.00 835 TYR A N 1
ATOM 6488 C CA . TYR A 1 835 ? 25.546 -27.306 8.617 1.00 94.00 835 TYR A CA 1
ATOM 6489 C C . TYR A 1 835 ? 24.796 -28.635 8.602 1.00 94.00 835 TYR A C 1
ATOM 6491 O O . TYR A 1 835 ? 24.004 -28.930 9.501 1.00 94.00 835 TYR A O 1
ATOM 6499 N N . THR A 1 836 ? 25.037 -29.437 7.568 1.00 95.12 836 THR A N 1
ATOM 6500 C CA . THR A 1 836 ? 24.478 -30.786 7.462 1.00 95.12 836 THR A CA 1
ATOM 6501 C C . THR A 1 836 ? 25.288 -31.739 8.331 1.00 95.12 836 THR A C 1
ATOM 6503 O O . THR A 1 836 ? 26.422 -32.076 7.993 1.00 95.12 836 THR A O 1
ATOM 6506 N N . LEU A 1 837 ? 24.694 -32.170 9.442 1.00 93.31 837 LEU A N 1
ATOM 6507 C CA . LEU A 1 837 ? 25.302 -33.093 10.396 1.00 93.31 837 LEU A CA 1
ATOM 6508 C C . LEU A 1 837 ? 25.310 -34.522 9.865 1.00 93.31 837 LEU A C 1
ATOM 6510 O O . LEU A 1 837 ? 26.329 -35.199 9.910 1.00 93.31 837 LEU A O 1
ATOM 6514 N N . SER A 1 838 ? 24.155 -34.993 9.396 1.00 95.94 838 SER A N 1
ATOM 6515 C CA . SER A 1 838 ? 23.967 -36.392 9.008 1.00 95.94 838 SER A CA 1
ATOM 6516 C C . SER A 1 838 ? 23.137 -36.491 7.743 1.00 95.94 838 SER A C 1
ATOM 6518 O O . SER A 1 838 ? 22.092 -35.849 7.629 1.00 95.94 838 SER A O 1
ATOM 6520 N N . HIS A 1 839 ? 23.575 -37.338 6.820 1.00 97.50 839 HIS A N 1
ATOM 6521 C CA . HIS A 1 839 ? 22.734 -37.885 5.766 1.00 97.50 839 HIS A CA 1
ATOM 6522 C C . HIS A 1 839 ? 22.099 -39.169 6.285 1.00 97.50 839 HIS A C 1
ATOM 6524 O O . HIS A 1 839 ? 22.771 -40.066 6.796 1.00 97.50 839 HIS A O 1
ATOM 6530 N N . LEU A 1 840 ? 20.781 -39.223 6.187 1.00 97.12 840 LEU A N 1
ATOM 6531 C CA . LEU A 1 840 ? 19.947 -40.272 6.739 1.00 97.12 840 LEU A CA 1
ATOM 6532 C C . LEU A 1 840 ? 19.103 -40.891 5.621 1.00 97.12 840 LEU A C 1
ATOM 6534 O O . LEU A 1 840 ? 18.924 -40.296 4.550 1.00 97.12 840 LEU A O 1
ATOM 6538 N N . LYS A 1 841 ? 18.564 -42.077 5.879 1.00 96.12 841 LYS A N 1
ATOM 6539 C CA . LYS A 1 841 ? 17.577 -42.739 5.027 1.00 96.12 841 LYS A CA 1
ATOM 6540 C C . LYS A 1 841 ? 16.469 -43.348 5.876 1.00 96.12 841 LYS A C 1
ATOM 6542 O O . LYS A 1 841 ? 16.718 -43.801 6.992 1.00 96.12 841 LYS A O 1
ATOM 6547 N N . HIS A 1 842 ? 15.256 -43.386 5.343 1.00 93.81 842 HIS A N 1
ATOM 6548 C CA . HIS A 1 842 ? 14.178 -44.130 5.986 1.00 93.81 842 HIS A CA 1
ATOM 6549 C C . HIS A 1 842 ? 14.345 -45.634 5.698 1.00 93.81 842 HIS A C 1
ATOM 6551 O O . HIS A 1 842 ? 14.517 -46.003 4.532 1.00 93.81 842 HIS A O 1
ATOM 6557 N N . PRO A 1 843 ? 14.284 -46.521 6.706 1.00 91.06 843 PRO A N 1
ATOM 6558 C CA . PRO A 1 843 ? 14.583 -47.946 6.538 1.00 91.06 843 PRO A CA 1
ATOM 6559 C C . PRO A 1 843 ? 13.632 -48.643 5.555 1.00 91.06 843 PRO A C 1
ATOM 6561 O O . PRO A 1 843 ? 14.071 -49.439 4.728 1.00 91.06 843 PRO A O 1
ATOM 6564 N N . GLU A 1 844 ? 12.340 -48.304 5.575 1.00 88.12 844 GLU A N 1
ATOM 6565 C CA . GLU A 1 844 ? 11.350 -48.939 4.690 1.00 88.12 844 GLU A CA 1
ATOM 6566 C C . GLU A 1 844 ? 11.332 -48.360 3.266 1.00 88.12 844 GLU A C 1
ATOM 6568 O O . GLU A 1 844 ? 11.426 -49.102 2.292 1.00 88.12 844 GLU A O 1
ATOM 6573 N N . THR A 1 845 ? 11.223 -47.035 3.119 1.00 88.56 845 THR A N 1
ATOM 6574 C CA . THR A 1 845 ? 11.074 -46.383 1.807 1.00 88.56 845 THR A CA 1
ATOM 6575 C C . THR A 1 845 ? 12.403 -46.125 1.096 1.00 88.56 845 THR A C 1
ATOM 6577 O O . THR A 1 845 ? 12.404 -45.826 -0.096 1.00 88.56 845 THR A O 1
ATOM 6580 N N . GLN A 1 846 ? 13.533 -46.227 1.810 1.00 91.75 846 GLN A N 1
ATOM 6581 C CA . GLN A 1 846 ? 14.871 -45.830 1.350 1.00 91.75 846 GLN A CA 1
ATOM 6582 C C . GLN A 1 846 ? 14.961 -44.359 0.900 1.00 91.75 846 GLN A C 1
ATOM 6584 O O . GLN A 1 846 ? 15.906 -43.971 0.212 1.00 91.75 846 GLN A O 1
ATOM 6589 N N . GLU A 1 847 ? 13.998 -43.520 1.288 1.00 92.44 847 GLU A N 1
ATOM 6590 C CA . GLU A 1 847 ? 14.018 -42.101 0.948 1.00 92.44 847 GLU A CA 1
ATOM 6591 C C . GLU A 1 847 ? 15.126 -41.355 1.713 1.00 92.44 847 GLU A C 1
ATOM 6593 O O . GLU A 1 847 ? 15.350 -41.642 2.892 1.00 92.44 847 GLU A O 1
ATOM 6598 N N . PRO A 1 848 ? 15.817 -40.396 1.067 1.00 96.38 848 PRO A N 1
ATOM 6599 C CA . PRO A 1 848 ? 16.910 -39.644 1.674 1.00 96.38 848 PRO A CA 1
ATOM 6600 C C . PRO A 1 848 ? 16.419 -38.479 2.545 1.00 96.38 848 PRO A C 1
ATOM 6602 O O . PRO A 1 848 ? 15.528 -37.726 2.146 1.00 96.38 848 PRO A O 1
ATOM 6605 N N . TYR A 1 849 ? 17.087 -38.265 3.679 1.00 97.25 849 TYR A N 1
ATOM 6606 C CA . TYR A 1 849 ? 16.837 -37.177 4.630 1.00 97.25 849 TYR A CA 1
ATOM 6607 C C . TYR A 1 849 ? 18.150 -36.570 5.133 1.00 97.25 849 TYR A C 1
ATOM 6609 O O . TYR A 1 849 ? 19.200 -37.208 5.074 1.00 97.25 849 TYR A O 1
ATOM 6617 N N . SER A 1 850 ? 18.107 -35.346 5.658 1.00 97.88 850 SER A N 1
ATOM 6618 C CA . SER A 1 850 ? 19.272 -34.710 6.287 1.00 97.88 850 SER A CA 1
ATOM 6619 C C . SER A 1 850 ? 18.939 -34.139 7.654 1.00 97.88 850 SER A C 1
ATOM 6621 O O . SER A 1 850 ? 17.961 -33.403 7.787 1.00 97.88 850 SER A O 1
ATOM 6623 N N . LEU A 1 851 ? 19.793 -34.415 8.640 1.00 97.38 851 LEU A N 1
ATOM 6624 C CA . LEU A 1 851 ? 19.822 -33.700 9.913 1.00 97.38 851 LEU A CA 1
ATOM 6625 C C . LEU A 1 851 ? 20.689 -32.450 9.750 1.00 97.38 851 LEU A C 1
ATOM 6627 O O . LEU A 1 851 ? 21.873 -32.550 9.418 1.00 97.38 851 LEU A O 1
ATOM 6631 N N . VAL A 1 852 ? 20.100 -31.278 9.968 1.00 96.88 852 VAL A N 1
ATOM 6632 C CA . VAL A 1 852 ? 20.738 -29.984 9.704 1.00 96.88 852 VAL A CA 1
ATOM 6633 C C . VAL A 1 852 ? 20.621 -29.096 10.936 1.00 96.88 852 VAL A C 1
ATOM 6635 O O . VAL A 1 852 ? 19.524 -28.925 11.476 1.00 96.88 852 VAL A O 1
ATOM 6638 N N . VAL A 1 853 ? 21.738 -28.499 11.348 1.00 96.19 853 VAL A N 1
ATOM 6639 C CA . VAL A 1 853 ? 21.743 -27.387 12.307 1.00 96.19 853 VAL A CA 1
ATOM 6640 C C . VAL A 1 853 ? 21.820 -26.062 11.568 1.00 96.19 853 VAL A C 1
ATOM 6642 O O . VAL A 1 853 ? 22.423 -25.960 10.501 1.00 96.19 853 VAL A O 1
ATOM 6645 N N . LEU A 1 854 ? 21.156 -25.050 12.112 1.00 95.50 854 LEU A N 1
ATOM 6646 C CA . LEU A 1 854 ? 20.925 -23.762 11.475 1.00 95.50 854 LEU A CA 1
ATOM 6647 C C . LEU A 1 854 ? 21.177 -22.638 12.471 1.00 95.50 854 LEU A C 1
ATOM 6649 O O . LEU A 1 854 ? 20.601 -22.645 13.562 1.00 95.50 854 LEU A O 1
ATOM 6653 N N . LYS A 1 855 ? 21.919 -21.614 12.051 1.00 92.44 855 LYS A N 1
ATOM 6654 C CA . LYS A 1 855 ? 22.073 -20.360 12.793 1.00 92.44 855 LYS A CA 1
ATOM 6655 C C . LYS A 1 855 ? 21.370 -19.226 12.054 1.00 92.44 855 LYS A C 1
ATOM 6657 O O . LYS A 1 855 ? 21.604 -18.967 10.870 1.00 92.44 855 LYS A O 1
ATOM 6662 N N . LEU A 1 856 ? 20.447 -18.553 12.743 1.00 87.06 856 LEU A N 1
ATOM 6663 C CA . LEU A 1 856 ? 19.693 -17.440 12.167 1.00 87.06 856 LEU A CA 1
ATOM 6664 C C . LEU A 1 856 ? 20.356 -16.102 12.480 1.00 87.06 856 LEU A C 1
ATOM 6666 O O . LEU A 1 856 ? 20.370 -15.665 13.625 1.00 87.06 856 LEU A O 1
ATOM 6670 N N . HIS A 1 857 ? 20.780 -15.389 11.438 1.00 79.69 857 HIS A N 1
ATOM 6671 C CA . HIS A 1 857 ? 21.284 -14.013 11.567 1.00 79.69 857 HIS A CA 1
ATOM 6672 C C . HIS A 1 857 ? 20.184 -12.967 11.435 1.00 79.69 857 HIS A C 1
ATOM 6674 O O . HIS A 1 857 ? 20.300 -11.838 11.909 1.00 79.69 857 HIS A O 1
ATOM 6680 N N . THR A 1 858 ? 19.086 -13.348 10.786 1.00 73.56 858 THR A N 1
ATOM 6681 C CA . THR A 1 858 ? 17.875 -12.539 10.670 1.00 73.56 858 THR A CA 1
ATOM 6682 C C . THR A 1 858 ? 16.684 -13.304 11.241 1.00 73.56 858 THR A C 1
ATOM 6684 O O . THR A 1 858 ? 16.584 -14.513 11.074 1.00 73.56 858 THR A O 1
ATOM 6687 N N . GLY A 1 859 ? 15.751 -12.606 11.892 1.00 71.00 859 GLY A N 1
ATOM 6688 C CA . GLY A 1 859 ? 14.555 -13.214 12.492 1.00 71.00 859 GLY A CA 1
ATOM 6689 C C . GLY A 1 859 ? 13.273 -12.955 11.697 1.00 71.00 859 GLY A C 1
ATOM 6690 O O . GLY A 1 859 ? 12.399 -12.239 12.185 1.00 71.00 859 GLY A O 1
ATOM 6691 N N . ARG A 1 860 ? 13.147 -13.457 10.456 1.00 81.38 860 ARG A N 1
ATOM 6692 C CA . ARG A 1 860 ? 11.889 -13.322 9.682 1.00 81.38 860 ARG A CA 1
ATOM 6693 C C . ARG A 1 860 ? 10.897 -14.448 9.993 1.00 81.38 860 ARG A C 1
ATOM 6695 O O . ARG A 1 860 ? 11.284 -15.574 10.289 1.00 81.38 860 ARG A O 1
ATOM 6702 N N . THR A 1 861 ? 9.602 -14.161 9.855 1.00 81.44 861 THR A N 1
ATOM 6703 C CA . THR A 1 861 ? 8.526 -15.152 10.010 1.00 81.44 861 THR A CA 1
ATOM 6704 C C . THR A 1 861 ? 8.705 -16.317 9.032 1.00 81.44 861 THR A C 1
ATOM 6706 O O . THR A 1 861 ? 8.838 -16.094 7.828 1.00 81.44 861 THR A O 1
ATOM 6709 N N . HIS A 1 862 ? 8.688 -17.549 9.550 1.00 86.44 862 HIS A N 1
ATOM 6710 C CA . HIS A 1 862 ? 8.909 -18.799 8.805 1.00 86.44 862 HIS A CA 1
ATOM 6711 C C . HIS A 1 862 ? 10.235 -18.869 8.022 1.00 86.44 862 HIS A C 1
ATOM 6713 O O . HIS A 1 862 ? 10.310 -19.565 7.008 1.00 86.44 862 HIS A O 1
ATOM 6719 N N . GLN A 1 863 ? 11.280 -18.159 8.465 1.00 90.31 863 GLN A N 1
ATOM 6720 C CA . GLN A 1 863 ? 12.538 -18.067 7.720 1.00 90.31 863 GLN A CA 1
ATOM 6721 C C . GLN A 1 863 ? 13.155 -19.427 7.391 1.00 90.31 863 GLN A C 1
ATOM 6723 O O . GLN A 1 863 ? 13.424 -19.682 6.222 1.00 90.31 863 GLN A O 1
ATOM 6728 N N . ILE A 1 864 ? 13.318 -20.302 8.390 1.00 93.00 864 ILE A N 1
ATOM 6729 C CA . ILE A 1 864 ? 13.905 -21.640 8.209 1.00 93.00 864 ILE A CA 1
ATOM 6730 C C . ILE A 1 864 ? 13.106 -22.435 7.172 1.00 93.00 864 ILE A C 1
ATOM 6732 O O . ILE A 1 864 ? 13.663 -22.901 6.185 1.00 93.00 864 ILE A O 1
ATOM 6736 N N . ARG A 1 865 ? 11.782 -22.497 7.341 1.00 93.06 865 ARG A N 1
ATOM 6737 C CA . ARG A 1 865 ? 10.867 -23.262 6.479 1.00 93.06 865 ARG A CA 1
ATOM 6738 C C . ARG A 1 865 ? 10.978 -22.852 5.010 1.00 93.06 865 ARG A C 1
ATOM 6740 O O . ARG A 1 865 ? 11.122 -23.691 4.127 1.00 93.06 865 ARG A O 1
ATOM 6747 N N . VAL A 1 866 ? 10.967 -21.544 4.757 1.00 91.50 866 VAL A N 1
ATOM 6748 C CA . VAL A 1 866 ? 11.041 -20.983 3.402 1.00 91.50 866 VAL A CA 1
ATOM 6749 C C . VAL A 1 866 ? 12.450 -21.075 2.814 1.00 91.50 866 VAL A C 1
ATOM 6751 O O . VAL A 1 866 ? 12.587 -21.318 1.617 1.00 91.50 866 VAL A O 1
ATOM 6754 N N . HIS A 1 867 ? 13.497 -20.880 3.618 1.00 94.06 867 HIS A N 1
ATOM 6755 C CA . HIS A 1 867 ? 14.881 -21.014 3.163 1.00 94.06 867 HIS A CA 1
ATOM 6756 C C . HIS A 1 867 ? 15.198 -22.451 2.756 1.00 94.06 867 HIS A C 1
ATOM 6758 O O . HIS A 1 867 ? 15.653 -22.653 1.630 1.00 94.06 867 HIS A O 1
ATOM 6764 N N . MET A 1 868 ? 14.866 -23.424 3.602 1.00 95.31 868 MET A N 1
ATOM 6765 C CA . MET A 1 868 ? 15.091 -24.841 3.324 1.00 95.31 868 MET A CA 1
ATOM 6766 C C . MET A 1 868 ? 14.290 -25.309 2.096 1.00 95.31 868 MET A C 1
ATOM 6768 O O . MET A 1 868 ? 14.865 -25.871 1.165 1.00 95.31 868 MET A O 1
ATOM 6772 N N . LEU A 1 869 ? 13.009 -24.920 1.975 1.00 93.56 869 LEU A N 1
ATOM 6773 C CA . LEU A 1 869 ? 12.230 -25.149 0.747 1.00 93.56 869 LEU A CA 1
ATOM 6774 C C . LEU A 1 869 ? 12.908 -24.540 -0.492 1.00 93.56 869 LEU A C 1
ATOM 6776 O O . LEU A 1 869 ? 12.945 -25.149 -1.556 1.00 93.56 869 LEU A O 1
ATOM 6780 N N . SER A 1 870 ? 13.454 -23.326 -0.376 1.00 91.69 870 SER A N 1
ATOM 6781 C CA . SER A 1 870 ? 14.019 -22.609 -1.523 1.00 91.69 870 SER A CA 1
ATOM 6782 C C . SER A 1 870 ? 15.299 -23.226 -2.088 1.00 91.69 870 SER A C 1
ATOM 6784 O O . SER A 1 870 ? 15.684 -22.859 -3.200 1.00 91.69 870 SER A O 1
ATOM 6786 N N . ILE A 1 871 ? 15.989 -24.068 -1.315 1.00 92.25 871 ILE A N 1
ATOM 6787 C CA . ILE A 1 871 ? 17.133 -24.866 -1.778 1.00 92.25 871 ILE A CA 1
ATOM 6788 C C . ILE A 1 871 ? 16.717 -26.299 -2.149 1.00 92.25 871 ILE A C 1
ATOM 6790 O O . ILE A 1 871 ? 17.572 -27.118 -2.442 1.00 92.25 871 ILE A O 1
ATOM 6794 N N . GLY A 1 872 ? 15.410 -26.592 -2.179 1.00 91.31 872 GLY A N 1
ATOM 6795 C CA . GLY A 1 872 ? 14.860 -27.887 -2.591 1.00 91.31 872 GLY A CA 1
ATOM 6796 C C . GLY A 1 872 ? 14.679 -28.902 -1.461 1.00 91.31 872 GLY A C 1
ATOM 6797 O O . GLY A 1 872 ? 14.272 -30.026 -1.733 1.00 91.31 872 GLY A O 1
ATOM 6798 N N . HIS A 1 873 ? 14.928 -28.512 -0.209 1.00 95.69 873 HIS A N 1
ATOM 6799 C CA . HIS A 1 873 ? 14.947 -29.410 0.946 1.00 95.69 873 HIS A CA 1
ATOM 6800 C C . HIS A 1 873 ? 13.923 -28.971 2.003 1.00 95.69 873 HIS A C 1
ATOM 6802 O O . HIS A 1 873 ? 14.307 -28.401 3.020 1.00 95.69 873 HIS A O 1
ATOM 6808 N N . PRO A 1 874 ? 12.605 -29.141 1.787 1.00 95.12 874 PRO A N 1
ATOM 6809 C CA . PRO A 1 874 ? 11.601 -28.751 2.777 1.00 95.12 874 PRO A CA 1
ATOM 6810 C C . PRO A 1 874 ? 11.736 -29.538 4.088 1.00 95.12 874 PRO A C 1
ATOM 6812 O O . PRO A 1 874 ? 12.232 -30.664 4.105 1.00 95.12 874 PRO A O 1
ATOM 6815 N N . LEU A 1 875 ? 11.252 -28.954 5.188 1.00 94.94 875 LEU A N 1
ATOM 6816 C CA . LEU A 1 875 ? 11.215 -29.627 6.490 1.00 94.94 875 LEU A CA 1
ATOM 6817 C C . LEU A 1 875 ? 10.236 -30.800 6.471 1.00 94.94 875 LEU A C 1
ATOM 6819 O O . LEU A 1 875 ? 9.166 -30.713 5.865 1.00 94.94 875 LEU A O 1
ATOM 6823 N N . VAL A 1 876 ? 10.590 -31.857 7.200 1.00 94.25 876 VAL A N 1
ATOM 6824 C CA . VAL A 1 876 ? 9.713 -33.011 7.417 1.00 94.25 876 VAL A CA 1
ATOM 6825 C C . VAL A 1 876 ? 8.468 -32.587 8.199 1.00 94.25 876 VAL A C 1
ATOM 6827 O O . VAL A 1 876 ? 8.547 -31.811 9.161 1.00 94.25 876 VAL A O 1
ATOM 6830 N N . THR A 1 877 ? 7.313 -33.081 7.749 1.00 91.00 877 THR A N 1
ATOM 6831 C CA . THR A 1 877 ? 5.976 -32.812 8.302 1.00 91.00 877 THR A CA 1
ATOM 6832 C C . THR A 1 877 ? 5.543 -31.344 8.173 1.00 91.00 877 THR A C 1
ATOM 6834 O O . THR A 1 877 ? 4.594 -30.913 8.827 1.00 91.00 877 THR A O 1
ATOM 6837 N N . ASP A 1 878 ? 6.167 -30.545 7.293 1.00 88.19 878 ASP A N 1
ATOM 6838 C CA . ASP A 1 878 ? 5.782 -29.144 7.083 1.00 88.19 878 ASP A CA 1
ATOM 6839 C C . ASP A 1 878 ? 4.413 -28.999 6.387 1.00 88.19 878 ASP A C 1
ATOM 6841 O O . ASP A 1 878 ? 4.296 -28.850 5.171 1.00 88.19 878 ASP A O 1
ATOM 6845 N N . SER A 1 879 ? 3.367 -28.912 7.207 1.00 82.50 879 SER A N 1
ATOM 6846 C CA . SER A 1 879 ? 1.965 -28.731 6.786 1.00 82.50 879 SER A CA 1
ATOM 6847 C C . SER A 1 879 ? 1.662 -27.485 5.946 1.00 82.50 879 SER A C 1
ATOM 6849 O O . SER A 1 879 ? 0.560 -27.360 5.420 1.00 82.50 879 SER A O 1
ATOM 6851 N N . LYS A 1 880 ? 2.585 -26.521 5.861 1.00 83.69 880 LYS A N 1
ATOM 6852 C CA . LYS A 1 880 ? 2.335 -25.230 5.207 1.00 83.69 880 LYS A CA 1
ATOM 6853 C C . LYS A 1 880 ? 3.059 -25.082 3.881 1.00 83.69 880 LYS A C 1
ATOM 6855 O O . LYS A 1 880 ? 2.545 -24.422 2.983 1.00 83.69 880 LYS A O 1
ATOM 6860 N N . TYR A 1 881 ? 4.274 -25.606 3.811 1.00 84.81 881 TYR A N 1
ATOM 6861 C CA . TYR A 1 881 ? 5.185 -25.411 2.689 1.00 84.81 881 TYR A CA 1
ATOM 6862 C C . TYR A 1 881 ? 5.500 -26.710 1.944 1.00 84.81 881 TYR A C 1
ATOM 6864 O O . TYR A 1 881 ? 6.088 -26.634 0.872 1.00 84.81 881 TYR A O 1
ATOM 6872 N N . ALA A 1 882 ? 5.091 -27.862 2.484 1.00 86.69 882 ALA A N 1
ATOM 6873 C CA . ALA A 1 882 ? 5.253 -29.183 1.884 1.00 86.69 882 ALA A CA 1
ATOM 6874 C C . ALA A 1 882 ? 4.009 -30.062 2.133 1.00 86.69 882 ALA A C 1
ATOM 6876 O O . ALA A 1 882 ? 4.111 -31.216 2.542 1.00 86.69 882 ALA A O 1
ATOM 6877 N N . GLU A 1 883 ? 2.812 -29.507 1.903 1.00 83.44 883 GLU A N 1
ATOM 6878 C CA . GLU A 1 883 ? 1.528 -30.189 2.152 1.00 83.44 883 GLU A CA 1
ATOM 6879 C C . GLU A 1 883 ? 1.414 -31.528 1.403 1.00 83.44 883 GLU A C 1
ATOM 6881 O O . GLU A 1 883 ? 0.896 -32.500 1.945 1.00 83.44 883 GLU A O 1
ATOM 6886 N N . GLU A 1 884 ? 1.986 -31.612 0.202 1.00 83.94 884 GLU A N 1
ATOM 6887 C CA . GLU A 1 884 ? 2.051 -32.828 -0.618 1.00 83.94 884 GLU A CA 1
ATOM 6888 C C . GLU A 1 884 ? 2.783 -34.011 0.042 1.00 83.94 884 GLU A C 1
ATOM 6890 O O . GLU A 1 884 ? 2.465 -35.158 -0.262 1.00 83.94 884 GLU A O 1
ATOM 6895 N N . ARG A 1 885 ? 3.724 -33.749 0.961 1.00 83.62 885 ARG A N 1
ATOM 6896 C CA . ARG A 1 885 ? 4.468 -34.776 1.716 1.00 83.62 885 ARG A CA 1
ATOM 6897 C C . ARG A 1 885 ? 3.905 -35.015 3.115 1.00 83.62 885 ARG A C 1
ATOM 6899 O O . ARG A 1 885 ? 4.290 -35.956 3.796 1.00 83.62 885 ARG A O 1
ATOM 6906 N N . LEU A 1 886 ? 2.956 -34.192 3.561 1.00 85.00 886 LEU A N 1
ATOM 6907 C CA . LEU A 1 886 ? 2.465 -34.229 4.937 1.00 85.00 886 LEU A CA 1
ATOM 6908 C C . LEU A 1 886 ? 1.858 -35.588 5.314 1.00 85.00 886 LEU A C 1
ATOM 6910 O O . LEU A 1 886 ? 2.032 -36.039 6.443 1.00 85.00 886 LEU A O 1
ATOM 6914 N N . ALA A 1 887 ? 1.133 -36.223 4.391 1.00 84.06 887 ALA A N 1
ATOM 6915 C CA . ALA A 1 887 ? 0.477 -37.503 4.645 1.00 84.06 887 ALA A CA 1
ATOM 6916 C C . ALA A 1 887 ? 1.481 -38.651 4.843 1.00 84.06 887 ALA A C 1
ATOM 6918 O O . ALA A 1 887 ? 1.268 -39.478 5.725 1.00 84.06 887 ALA A O 1
ATOM 6919 N N . SER A 1 888 ? 2.568 -38.681 4.062 1.00 85.81 888 SER A N 1
ATOM 6920 C CA . SER A 1 888 ? 3.642 -39.673 4.207 1.00 85.81 888 SER A CA 1
ATOM 6921 C C . SER A 1 888 ? 4.507 -39.396 5.430 1.00 85.81 888 SER A C 1
ATOM 6923 O O . SER A 1 888 ? 4.866 -40.320 6.146 1.00 85.81 888 SER A O 1
ATOM 6925 N N . ASP A 1 889 ? 4.809 -38.129 5.709 1.00 89.75 889 ASP A N 1
ATOM 6926 C CA . ASP A 1 889 ? 5.684 -37.768 6.825 1.00 89.75 889 ASP A CA 1
ATOM 6927 C C . ASP A 1 889 ? 5.013 -38.031 8.181 1.00 89.75 889 ASP A C 1
ATOM 6929 O O . ASP A 1 889 ? 5.653 -38.494 9.123 1.00 89.75 889 ASP A O 1
ATOM 6933 N N . ARG A 1 890 ? 3.697 -37.786 8.283 1.00 87.88 890 ARG A N 1
ATOM 6934 C CA . ARG A 1 890 ? 2.936 -37.958 9.532 1.00 87.88 890 ARG A CA 1
ATOM 6935 C C . ARG A 1 890 ? 2.888 -39.389 10.056 1.00 87.88 890 ARG A C 1
ATOM 6937 O O . ARG A 1 890 ? 2.555 -39.558 11.226 1.00 87.88 890 ARG A O 1
ATOM 6944 N N . SER A 1 891 ? 3.171 -40.401 9.233 1.00 86.81 891 SER A N 1
ATOM 6945 C CA . SER A 1 891 ? 3.151 -41.792 9.699 1.00 86.81 891 SER A CA 1
ATOM 6946 C C . SER A 1 891 ? 4.313 -42.120 10.639 1.00 86.81 891 SER A C 1
ATOM 6948 O O . SER A 1 891 ? 4.191 -43.054 11.424 1.00 86.81 891 SER A O 1
ATOM 6950 N N . TRP A 1 892 ? 5.412 -41.359 10.581 1.00 89.12 892 TRP A N 1
ATOM 6951 C CA . TRP A 1 892 ? 6.627 -41.600 11.372 1.00 89.12 892 TRP A CA 1
ATOM 6952 C C . TRP A 1 892 ? 7.155 -40.346 12.090 1.00 89.12 892 TRP A C 1
ATOM 6954 O O . TRP A 1 892 ? 7.842 -40.465 13.101 1.00 89.12 892 TRP A O 1
ATOM 6964 N N . CYS A 1 893 ? 6.798 -39.143 11.628 1.00 91.00 893 CYS A N 1
ATOM 6965 C CA . CYS A 1 893 ? 7.148 -37.871 12.255 1.00 91.00 893 CYS A CA 1
ATOM 6966 C C . CYS A 1 893 ? 5.873 -37.086 12.645 1.00 91.00 893 CYS A C 1
ATOM 6968 O O . CYS A 1 893 ? 5.196 -36.527 11.774 1.00 91.00 893 CYS A O 1
ATOM 6970 N N . PRO A 1 894 ? 5.529 -36.974 13.944 1.00 86.00 894 PRO A N 1
ATOM 6971 C CA . PRO A 1 894 ? 4.208 -36.505 14.389 1.00 86.00 894 PRO A CA 1
ATOM 6972 C C . PRO A 1 894 ? 3.941 -35.011 14.130 1.00 86.00 894 PRO A C 1
ATOM 6974 O O . PRO A 1 894 ? 2.790 -34.576 14.031 1.00 86.00 894 PRO A O 1
ATOM 6977 N N . ARG A 1 895 ? 4.993 -34.193 14.013 1.00 89.69 895 ARG A N 1
ATOM 6978 C CA . ARG A 1 895 ? 4.915 -32.739 13.790 1.00 89.69 895 ARG A CA 1
ATOM 6979 C C . ARG A 1 895 ? 6.145 -32.242 13.047 1.00 89.69 895 ARG A C 1
ATOM 6981 O O . ARG A 1 895 ? 7.115 -32.972 12.935 1.00 89.69 895 ARG A O 1
ATOM 6988 N N . ASN A 1 896 ? 6.138 -30.978 12.617 1.00 89.88 896 ASN A N 1
ATOM 6989 C CA . ASN A 1 896 ? 7.317 -30.347 12.022 1.00 89.88 896 ASN A CA 1
ATOM 6990 C C . ASN A 1 896 ? 8.580 -30.624 12.856 1.00 89.88 896 ASN A C 1
ATOM 6992 O O . ASN A 1 896 ? 8.654 -30.194 14.015 1.00 89.88 896 ASN A O 1
ATOM 6996 N N . PHE A 1 897 ? 9.576 -31.275 12.250 1.00 94.56 897 PHE A N 1
ATOM 6997 C CA . PHE A 1 897 ? 10.856 -31.546 12.902 1.00 94.56 897 PHE A CA 1
ATOM 6998 C C . PHE A 1 897 ? 11.683 -30.259 12.946 1.00 94.56 897 PHE A C 1
ATOM 7000 O O . PHE A 1 897 ? 12.508 -29.989 12.075 1.00 94.56 897 PHE A O 1
ATOM 7007 N N . LEU A 1 898 ? 11.425 -29.426 13.953 1.00 94.94 898 LEU A N 1
ATOM 7008 C CA . LEU A 1 898 ? 12.147 -28.184 14.200 1.00 94.94 898 LEU A CA 1
ATOM 7009 C C . LEU A 1 898 ? 12.220 -27.913 15.703 1.00 94.94 898 LEU A C 1
ATOM 7011 O O . LEU A 1 898 ? 11.188 -27.859 16.383 1.00 94.94 898 LEU A O 1
ATOM 7015 N N . HIS A 1 899 ? 13.434 -27.699 16.202 1.00 95.06 899 HIS A N 1
ATOM 7016 C CA . HIS A 1 899 ? 13.707 -27.450 17.613 1.00 95.06 899 HIS A CA 1
ATOM 7017 C C . HIS A 1 899 ? 14.786 -26.374 17.780 1.00 95.06 899 HIS A C 1
ATOM 7019 O O . HIS A 1 899 ? 15.780 -26.381 17.057 1.00 95.06 899 HIS A O 1
ATOM 7025 N N . THR A 1 900 ? 14.599 -25.444 18.718 1.00 94.56 900 THR A N 1
ATOM 7026 C CA . THR A 1 900 ? 15.657 -24.513 19.145 1.00 94.56 900 THR A CA 1
ATOM 7027 C C . THR A 1 900 ? 16.459 -25.172 20.256 1.00 94.56 900 THR A C 1
ATOM 7029 O O . THR A 1 900 ? 15.995 -25.194 21.395 1.00 94.56 900 THR A O 1
ATOM 7032 N N . TYR A 1 901 ? 17.633 -25.706 19.916 1.00 93.44 901 TYR A N 1
ATOM 7033 C CA . TYR A 1 901 ? 18.465 -26.461 20.857 1.00 93.44 901 TYR A CA 1
ATOM 7034 C C . TYR A 1 901 ? 19.448 -25.581 21.621 1.00 93.44 901 TYR A C 1
ATOM 7036 O O . TYR A 1 901 ? 19.913 -25.991 22.676 1.00 93.44 901 TYR A O 1
ATOM 7044 N N . ARG A 1 902 ? 19.791 -24.394 21.106 1.00 93.06 902 ARG A N 1
ATOM 7045 C CA . ARG A 1 902 ? 20.748 -23.507 21.766 1.00 93.06 902 ARG A CA 1
ATOM 7046 C C . ARG A 1 902 ? 20.370 -22.038 21.640 1.00 93.06 902 ARG A C 1
ATOM 7048 O O . ARG A 1 902 ? 19.965 -21.556 20.577 1.00 93.06 902 ARG A O 1
ATOM 7055 N N . LEU A 1 903 ? 20.522 -21.330 22.752 1.00 92.38 903 LEU A N 1
ATOM 7056 C CA . LEU A 1 903 ? 20.315 -19.896 22.884 1.00 92.38 903 LEU A CA 1
ATOM 7057 C C . LEU A 1 903 ? 21.431 -19.312 23.754 1.00 92.38 903 LEU A C 1
ATOM 7059 O O . LEU A 1 903 ? 21.575 -19.721 24.903 1.00 92.38 903 LEU A O 1
ATOM 7063 N N . ALA A 1 904 ? 22.182 -18.345 23.230 1.00 91.62 904 ALA A N 1
ATOM 7064 C CA . ALA A 1 904 ? 23.206 -17.637 23.993 1.00 91.62 904 ALA A CA 1
ATOM 7065 C C . ALA A 1 904 ? 23.004 -16.119 23.944 1.00 91.62 904 ALA A C 1
ATOM 7067 O O . ALA A 1 904 ? 22.679 -15.547 22.901 1.00 91.62 904 ALA A O 1
ATOM 7068 N N . PHE A 1 905 ? 23.155 -15.477 25.096 1.00 92.56 905 PHE A N 1
ATOM 7069 C CA . PHE A 1 905 ? 22.990 -14.037 25.303 1.00 92.56 905 PHE A CA 1
ATOM 7070 C C . PHE A 1 905 ? 23.804 -13.611 26.527 1.00 92.56 905 PHE A C 1
ATOM 7072 O O . PHE A 1 905 ? 24.446 -14.437 27.162 1.00 92.56 905 PHE A O 1
ATOM 7079 N N . ARG A 1 906 ? 23.811 -12.326 26.868 1.00 90.81 906 ARG A N 1
ATOM 7080 C CA . ARG A 1 906 ? 24.530 -11.795 28.031 1.00 90.81 906 ARG A CA 1
ATOM 7081 C C . ARG A 1 906 ? 23.592 -11.483 29.181 1.00 90.81 906 ARG A C 1
ATOM 7083 O O . ARG A 1 906 ? 22.499 -10.962 28.952 1.00 90.81 906 ARG A O 1
ATOM 7090 N N . ASP A 1 907 ? 24.024 -11.745 30.403 1.00 91.06 907 ASP A N 1
ATOM 7091 C CA . ASP A 1 907 ? 23.287 -11.338 31.592 1.00 91.06 907 ASP A CA 1
ATOM 7092 C C . ASP A 1 907 ? 23.329 -9.818 31.789 1.00 91.06 907 ASP A C 1
ATOM 7094 O O . ASP A 1 907 ? 24.110 -9.121 31.129 1.00 91.06 907 ASP A O 1
ATOM 7098 N N . VAL A 1 908 ? 22.433 -9.300 32.632 1.00 90.25 908 VAL A N 1
ATOM 7099 C CA . VAL A 1 908 ? 22.394 -7.875 32.991 1.00 90.25 908 VAL A CA 1
ATOM 7100 C C . VAL A 1 908 ? 23.716 -7.516 33.679 1.00 90.25 908 VAL A C 1
ATOM 7102 O O . VAL A 1 908 ? 24.059 -8.168 34.661 1.00 90.25 908 VAL A O 1
ATOM 7105 N N . PRO A 1 909 ? 24.475 -6.520 33.181 1.00 88.06 909 PRO A N 1
ATOM 7106 C CA . PRO A 1 909 ? 25.729 -6.130 33.808 1.00 88.06 909 PRO A CA 1
ATOM 7107 C C . PRO A 1 909 ? 25.470 -5.436 35.146 1.00 88.06 909 PRO A C 1
ATOM 7109 O O . PRO A 1 909 ? 24.589 -4.576 35.247 1.00 88.06 909 PRO A O 1
ATOM 7112 N N . SER A 1 910 ? 26.302 -5.737 36.138 1.00 85.94 910 SER A N 1
ATOM 7113 C CA . SER A 1 910 ? 26.456 -4.889 37.318 1.00 85.94 910 SER A CA 1
ATOM 7114 C C . SER A 1 910 ? 26.969 -3.499 36.925 1.00 85.94 910 SER A C 1
ATOM 7116 O O . SER A 1 910 ? 27.543 -3.299 35.849 1.00 85.94 910 SER A O 1
ATOM 7118 N N . ASP A 1 911 ? 26.791 -2.513 37.806 1.00 82.19 911 ASP A N 1
ATOM 7119 C CA . ASP A 1 911 ? 27.265 -1.150 37.537 1.00 82.19 911 ASP A CA 1
ATOM 7120 C C . ASP A 1 911 ? 28.791 -1.107 37.324 1.00 82.19 911 ASP A C 1
ATOM 7122 O O . ASP A 1 911 ? 29.263 -0.347 36.481 1.00 82.19 911 ASP A O 1
ATOM 7126 N N . GLN A 1 912 ? 29.549 -1.979 38.003 1.00 83.19 912 GLN A N 1
ATOM 7127 C CA . GLN A 1 912 ? 30.993 -2.126 37.803 1.00 83.19 912 GLN A CA 1
ATOM 7128 C C . GLN A 1 912 ? 31.323 -2.726 36.425 1.00 83.19 912 GLN A C 1
ATOM 7130 O O . GLN A 1 912 ? 32.099 -2.142 35.668 1.00 83.19 912 GLN A O 1
ATOM 7135 N N . GLU A 1 913 ? 30.691 -3.842 36.046 1.00 82.88 913 GLU A N 1
ATOM 7136 C CA . GLU A 1 913 ? 30.904 -4.472 34.732 1.00 82.88 913 GLU A CA 1
ATOM 7137 C C . GLU A 1 913 ? 30.525 -3.536 33.579 1.00 82.88 913 GLU A C 1
ATOM 7139 O O . GLU A 1 913 ? 31.190 -3.508 32.539 1.00 82.88 913 GLU A O 1
ATOM 7144 N N . LEU A 1 914 ? 29.472 -2.733 33.760 1.00 81.31 914 LEU A N 1
ATOM 7145 C CA . LEU A 1 914 ? 29.024 -1.748 32.779 1.00 81.31 914 LEU A CA 1
ATOM 7146 C C . LEU A 1 914 ? 30.050 -0.621 32.564 1.00 81.31 914 LEU A C 1
ATOM 7148 O O . LEU A 1 914 ? 30.101 -0.039 31.474 1.00 81.31 914 LEU A O 1
ATOM 7152 N N . GLU A 1 915 ? 30.850 -0.297 33.581 1.00 77.62 915 GLU A N 1
ATOM 7153 C CA . GLU A 1 915 ? 31.915 0.705 33.496 1.00 77.62 915 GLU A CA 1
ATOM 7154 C C . GLU A 1 915 ? 33.223 0.142 32.939 1.00 77.62 915 GLU A C 1
ATOM 7156 O O . GLU A 1 915 ? 33.846 0.807 32.107 1.00 77.62 915 GLU A O 1
ATOM 7161 N N . GLU A 1 916 ? 33.602 -1.073 33.336 1.00 77.12 916 GLU A N 1
ATOM 7162 C CA . GLU A 1 916 ? 34.866 -1.709 32.944 1.00 77.12 916 GLU A CA 1
ATOM 7163 C C . GLU A 1 916 ? 34.825 -2.303 31.529 1.00 77.12 916 GLU A C 1
ATOM 7165 O O . GLU A 1 916 ? 35.732 -2.075 30.722 1.00 77.12 916 GLU A O 1
ATOM 7170 N N . HIS A 1 917 ? 33.776 -3.069 31.210 1.00 70.56 917 HIS A N 1
ATOM 7171 C CA . HIS A 1 917 ? 33.710 -3.873 29.983 1.00 70.56 917 HIS A CA 1
ATOM 7172 C C . HIS A 1 917 ? 32.396 -3.708 29.200 1.00 70.56 917 HIS A C 1
ATOM 7174 O O . HIS A 1 917 ? 32.324 -4.111 28.040 1.00 70.56 917 HIS A O 1
ATOM 7180 N N . GLY A 1 918 ? 31.373 -3.074 29.784 1.00 70.75 918 GLY A N 1
ATOM 7181 C CA . GLY A 1 918 ? 30.117 -2.693 29.124 1.00 70.75 918 GLY A CA 1
ATOM 7182 C C . GLY A 1 918 ? 29.083 -3.813 28.967 1.00 70.75 918 GLY A C 1
ATOM 7183 O O . GLY A 1 918 ? 28.007 -3.574 28.411 1.00 70.75 918 GLY A O 1
ATOM 7184 N N . PHE A 1 919 ? 29.386 -5.024 29.437 1.00 75.81 919 PHE A N 1
ATOM 7185 C CA . PHE A 1 919 ? 28.602 -6.230 29.188 1.00 75.81 919 PHE A CA 1
ATOM 7186 C C . PHE A 1 919 ? 28.641 -7.177 30.388 1.00 75.81 919 PHE A C 1
ATOM 7188 O O . PHE A 1 919 ? 29.692 -7.319 30.999 1.00 75.81 919 PHE A O 1
ATOM 7195 N N . GLY A 1 920 ? 27.529 -7.866 30.664 1.00 81.56 920 GLY A N 1
ATOM 7196 C CA . GLY A 1 920 ? 27.497 -8.951 31.645 1.00 81.56 920 GLY A CA 1
ATOM 7197 C C . GLY A 1 920 ? 28.005 -10.281 31.080 1.00 81.56 920 GLY A C 1
ATOM 7198 O O . GLY A 1 920 ? 28.306 -10.409 29.877 1.00 81.56 920 GLY A O 1
ATOM 7199 N N . GLU A 1 921 ? 28.070 -11.278 31.962 1.00 86.12 921 GLU A N 1
ATOM 7200 C CA . GLU A 1 921 ? 28.502 -12.642 31.651 1.00 86.12 921 GLU A CA 1
ATOM 7201 C C . GLU A 1 921 ? 27.672 -13.301 30.544 1.00 86.12 921 GLU A C 1
ATOM 7203 O O . GLU A 1 921 ? 26.485 -13.030 30.362 1.00 86.12 921 GLU A O 1
ATOM 7208 N N . VAL A 1 922 ? 28.296 -14.208 29.795 1.00 88.00 922 VAL A N 1
ATOM 7209 C CA . VAL A 1 922 ? 27.622 -14.964 28.736 1.00 88.00 922 VAL A CA 1
ATOM 7210 C C . VAL A 1 922 ? 26.798 -16.082 29.360 1.00 88.00 922 VAL A C 1
ATOM 7212 O O . VAL A 1 922 ? 27.316 -16.942 30.063 1.00 88.00 922 VAL A O 1
ATOM 7215 N N . GLN A 1 923 ? 25.509 -16.091 29.058 1.00 91.06 923 GLN A N 1
ATOM 7216 C CA . GLN A 1 923 ? 24.568 -17.126 29.441 1.00 91.06 923 GLN A CA 1
ATOM 7217 C C . GLN A 1 923 ? 24.284 -18.000 28.228 1.00 91.06 923 GLN A C 1
ATOM 7219 O O . GLN A 1 923 ? 23.798 -17.526 27.201 1.00 91.06 923 GLN A O 1
ATOM 7224 N N . GLU A 1 924 ? 24.578 -19.287 28.362 1.00 91.25 924 GLU A N 1
ATOM 7225 C CA . GLU A 1 924 ? 24.354 -20.293 27.333 1.00 91.25 924 GLU A CA 1
ATOM 7226 C C . GLU A 1 924 ? 23.311 -21.299 27.819 1.00 91.25 924 GLU A C 1
ATOM 7228 O O . GLU A 1 924 ? 23.413 -21.867 28.908 1.00 91.25 924 GLU A O 1
ATOM 7233 N N . LEU A 1 925 ? 22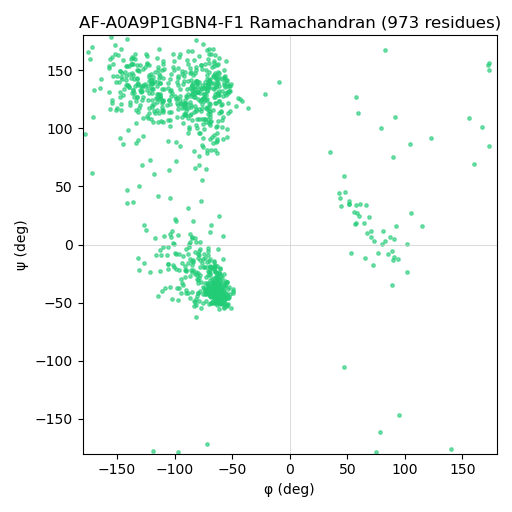.267 -21.482 27.016 1.00 91.12 925 LEU A N 1
ATOM 7234 C CA . LEU A 1 925 ? 21.175 -22.408 27.275 1.00 91.12 925 LEU A CA 1
ATOM 7235 C C . LEU A 1 925 ? 21.168 -23.435 26.155 1.00 91.12 925 LEU A C 1
ATOM 7237 O O . LEU A 1 925 ? 20.903 -23.080 25.007 1.00 91.12 925 LEU A O 1
ATOM 7241 N N . VAL A 1 926 ? 21.437 -24.692 26.497 1.00 91.25 926 VAL A N 1
ATOM 7242 C CA . VAL A 1 926 ? 21.411 -25.815 25.559 1.00 91.25 926 VAL A CA 1
ATOM 7243 C C . VAL A 1 926 ? 20.372 -26.824 26.022 1.00 91.25 926 VAL A C 1
ATOM 7245 O O . VAL A 1 926 ? 20.291 -27.143 27.209 1.00 91.25 926 VAL A O 1
ATOM 7248 N N . THR A 1 927 ? 19.556 -27.310 25.094 1.00 90.06 927 THR A N 1
ATOM 7249 C CA . THR A 1 927 ? 18.513 -28.292 25.366 1.00 90.06 927 THR A CA 1
ATOM 7250 C C . THR A 1 927 ? 18.535 -29.424 24.353 1.00 90.06 927 THR A C 1
ATOM 7252 O O . THR A 1 927 ? 18.672 -29.160 23.157 1.00 90.06 927 THR A O 1
ATOM 7255 N N . PRO A 1 928 ? 18.367 -30.676 24.810 1.00 91.06 928 PRO A N 1
ATOM 7256 C CA . PRO A 1 928 ? 18.298 -31.815 23.913 1.00 91.06 928 PRO A CA 1
ATOM 7257 C C . PRO A 1 928 ? 16.975 -31.831 23.148 1.00 91.06 928 PRO A C 1
ATOM 7259 O O . PRO A 1 928 ? 16.016 -31.134 23.502 1.00 91.06 928 PRO A O 1
ATOM 7262 N N . LEU A 1 929 ? 16.913 -32.669 22.111 1.00 92.00 929 LEU A N 1
ATOM 7263 C CA . LEU A 1 929 ? 15.659 -32.937 21.421 1.00 92.00 929 LEU A CA 1
ATOM 7264 C C . LEU A 1 929 ? 14.609 -33.473 22.411 1.00 92.00 929 LEU A C 1
ATOM 7266 O O . LEU A 1 929 ? 14.927 -34.296 23.272 1.00 92.00 929 LEU A O 1
ATOM 7270 N N . PRO A 1 930 ? 13.347 -33.026 22.302 1.00 91.19 930 PRO A N 1
ATOM 7271 C CA . PRO A 1 930 ? 12.257 -33.636 23.048 1.00 91.19 930 PRO A CA 1
ATOM 7272 C C . PRO A 1 930 ? 12.019 -35.075 22.572 1.00 91.19 930 PRO A C 1
ATOM 7274 O O . PRO A 1 930 ? 12.276 -35.400 21.412 1.00 91.19 930 PRO A O 1
ATOM 7277 N N . ASN A 1 931 ? 11.480 -35.911 23.464 1.00 89.31 931 ASN A N 1
ATOM 7278 C CA . ASN A 1 931 ? 11.321 -37.356 23.258 1.00 89.31 931 ASN A CA 1
ATOM 7279 C C . ASN A 1 931 ? 10.664 -37.725 21.918 1.00 89.31 931 ASN A C 1
ATOM 7281 O O . ASN A 1 931 ? 11.089 -38.679 21.275 1.00 89.31 931 ASN A O 1
ATOM 7285 N N . ASP A 1 932 ? 9.669 -36.955 21.473 1.00 89.25 932 ASP A N 1
ATOM 7286 C CA . ASP A 1 932 ? 8.961 -37.181 20.211 1.00 89.25 932 ASP A CA 1
ATOM 7287 C C . ASP A 1 932 ? 9.868 -37.016 18.976 1.00 89.25 932 ASP A C 1
ATOM 7289 O O . ASP A 1 932 ? 9.825 -37.826 18.046 1.00 89.25 932 ASP A O 1
ATOM 7293 N N . LEU A 1 933 ? 10.735 -35.997 18.968 1.00 93.19 933 LEU A N 1
ATOM 7294 C CA . LEU A 1 933 ? 11.707 -35.794 17.888 1.00 93.19 933 LEU A CA 1
ATOM 7295 C C . LEU A 1 933 ? 12.896 -36.743 17.998 1.00 93.19 933 LEU A C 1
ATOM 7297 O O . LEU A 1 933 ? 13.414 -37.161 16.966 1.00 93.19 933 LEU A O 1
ATOM 7301 N N . THR A 1 934 ? 13.304 -37.114 19.211 1.00 93.94 934 THR A N 1
ATOM 7302 C CA . THR A 1 934 ? 14.351 -38.124 19.423 1.00 93.94 934 THR A CA 1
ATOM 7303 C C . THR A 1 934 ? 13.915 -39.475 18.858 1.00 93.94 934 THR A C 1
ATOM 7305 O O . THR A 1 934 ? 14.645 -40.063 18.066 1.00 93.94 934 THR A O 1
ATOM 7308 N N . GLN A 1 935 ? 12.692 -39.924 19.160 1.00 92.12 935 GLN A N 1
ATOM 7309 C CA . GLN A 1 935 ? 12.119 -41.151 18.590 1.00 92.12 935 GLN A CA 1
ATOM 7310 C C . GLN A 1 935 ? 11.992 -41.072 17.064 1.00 92.12 935 GLN A C 1
ATOM 7312 O O . GLN A 1 935 ? 12.319 -42.024 16.359 1.00 92.12 935 GLN A O 1
ATOM 7317 N N . THR A 1 936 ? 11.575 -39.915 16.541 1.00 93.00 936 THR A N 1
ATOM 7318 C CA . THR A 1 936 ? 11.522 -39.690 15.090 1.00 93.00 936 THR A CA 1
ATOM 7319 C C . THR A 1 936 ? 12.913 -39.818 14.460 1.00 93.00 936 THR A C 1
ATOM 7321 O O . THR A 1 936 ? 13.064 -40.465 13.428 1.00 93.00 936 THR A O 1
ATOM 7324 N N . LEU A 1 937 ? 13.947 -39.230 15.068 1.00 95.44 937 LEU A N 1
ATOM 7325 C CA . LEU A 1 937 ? 15.314 -39.310 14.553 1.00 95.44 937 LEU A CA 1
ATOM 7326 C C . LEU A 1 937 ? 15.857 -40.745 14.601 1.00 95.44 937 LEU A C 1
ATOM 7328 O O . LEU A 1 937 ? 16.506 -41.179 13.652 1.00 95.44 937 LEU A O 1
ATOM 7332 N N . GLN A 1 938 ? 15.533 -41.489 15.661 1.00 95.00 938 GLN A N 1
ATOM 7333 C CA . GLN A 1 938 ? 15.901 -42.898 15.827 1.00 95.00 938 GLN A CA 1
ATOM 7334 C C . GLN A 1 938 ? 15.254 -43.822 14.785 1.00 95.00 938 GLN A C 1
ATOM 7336 O O . GLN A 1 938 ? 15.783 -44.897 14.516 1.00 95.00 938 GLN A O 1
ATOM 7341 N N . SER A 1 939 ? 14.136 -43.410 14.175 1.00 93.69 939 SER A N 1
ATOM 7342 C CA . SER A 1 939 ? 13.500 -44.157 13.079 1.00 93.69 939 SER A CA 1
ATOM 7343 C C . SER A 1 939 ? 14.257 -44.069 11.746 1.00 93.69 939 SER A C 1
ATOM 7345 O O . SER A 1 939 ? 13.950 -44.812 10.816 1.00 93.69 939 SER A O 1
ATOM 7347 N N . LEU A 1 940 ? 15.242 -43.171 11.639 1.00 95.75 940 LEU A N 1
ATOM 7348 C CA . LEU A 1 940 ? 16.064 -42.981 10.449 1.00 95.75 940 LEU A CA 1
ATOM 7349 C C . LEU A 1 940 ? 17.448 -43.612 10.630 1.00 95.75 940 LEU A C 1
ATOM 7351 O O . LEU A 1 940 ? 18.022 -43.575 11.715 1.00 95.75 940 LEU A O 1
ATOM 7355 N N . GLU A 1 941 ? 18.019 -44.126 9.542 1.00 96.00 941 GLU A N 1
ATOM 7356 C CA . GLU A 1 941 ? 19.339 -44.759 9.550 1.00 96.00 941 GLU A CA 1
ATOM 7357 C C . GLU A 1 941 ? 20.413 -43.835 8.950 1.00 96.00 941 GLU A C 1
ATOM 7359 O O . GLU A 1 941 ? 20.211 -43.307 7.850 1.00 96.00 941 GLU A O 1
ATOM 7364 N N . PRO A 1 942 ? 21.579 -43.659 9.600 1.00 96.50 942 PRO A N 1
ATOM 7365 C CA . PRO A 1 942 ? 22.702 -42.929 9.020 1.00 96.50 942 PRO A CA 1
ATOM 7366 C C . PRO A 1 942 ? 23.342 -43.699 7.860 1.00 96.50 942 PRO A C 1
ATOM 7368 O O . PRO A 1 942 ? 23.493 -44.921 7.908 1.00 96.50 942 PRO A O 1
ATOM 7371 N N . VAL A 1 943 ? 23.745 -42.978 6.811 1.00 95.06 943 VAL A N 1
ATOM 7372 C CA . VAL A 1 943 ? 24.266 -43.594 5.572 1.00 95.06 943 VAL A CA 1
ATOM 7373 C C . VAL A 1 943 ? 25.785 -43.798 5.565 1.00 95.06 943 VAL A C 1
ATOM 7375 O O . VAL A 1 943 ? 26.292 -44.590 4.775 1.00 95.06 943 VAL A O 1
ATOM 7378 N N . ASP A 1 944 ? 26.510 -43.097 6.438 1.00 92.06 944 ASP A N 1
ATOM 7379 C CA . ASP A 1 944 ? 27.971 -43.127 6.557 1.00 92.06 944 ASP A CA 1
ATOM 7380 C C . ASP A 1 944 ? 28.413 -42.937 8.019 1.00 92.06 944 ASP A C 1
ATOM 7382 O O . ASP A 1 944 ? 27.606 -42.581 8.876 1.00 92.06 944 ASP A O 1
ATOM 7386 N N . GLU A 1 945 ? 29.694 -43.173 8.312 1.00 89.19 945 GLU A N 1
ATOM 7387 C CA . GLU A 1 945 ? 30.231 -43.132 9.682 1.00 89.19 945 GLU A CA 1
ATOM 7388 C C . GLU A 1 945 ? 30.188 -41.728 10.309 1.00 89.19 945 GLU A C 1
ATOM 7390 O O . GLU A 1 945 ? 29.937 -41.583 11.503 1.00 89.19 945 GLU A O 1
ATOM 7395 N N . ILE A 1 946 ? 30.370 -40.675 9.504 1.00 88.25 946 ILE A N 1
ATOM 7396 C CA . ILE A 1 946 ? 30.290 -39.289 9.990 1.00 88.25 946 ILE A CA 1
ATOM 7397 C C . ILE A 1 946 ? 28.839 -38.966 10.364 1.00 88.25 946 ILE A C 1
ATOM 7399 O O . ILE A 1 946 ? 28.577 -38.406 11.428 1.00 88.25 946 ILE A O 1
ATOM 7403 N N . SER A 1 947 ? 27.899 -39.373 9.506 1.00 92.94 947 SER A N 1
ATOM 7404 C CA . SER A 1 947 ? 26.464 -39.288 9.768 1.00 92.94 947 SER A CA 1
ATOM 7405 C C . SER A 1 947 ? 26.071 -40.110 10.997 1.00 92.94 947 SER A C 1
ATOM 7407 O O . SER A 1 947 ? 25.234 -39.665 11.771 1.00 92.94 947 SER A O 1
ATOM 7409 N N . ARG A 1 948 ? 26.681 -41.284 11.214 1.00 94.62 948 ARG A N 1
ATOM 7410 C CA . ARG A 1 948 ? 26.409 -42.131 12.384 1.00 94.62 948 ARG A CA 1
ATOM 7411 C C . ARG A 1 948 ? 26.810 -41.446 13.678 1.00 94.62 948 ARG A C 1
ATOM 7413 O O . ARG A 1 948 ? 25.973 -41.349 14.564 1.00 94.62 948 ARG A O 1
ATOM 7420 N N . LYS A 1 949 ? 28.029 -40.909 13.754 1.00 91.81 949 LYS A N 1
ATOM 7421 C CA . LYS A 1 949 ? 28.516 -40.214 14.952 1.00 91.81 949 LYS A CA 1
ATOM 7422 C C . LYS A 1 949 ? 27.573 -39.087 15.377 1.00 91.81 949 LYS A C 1
ATOM 7424 O O . LYS A 1 949 ? 27.118 -39.048 16.512 1.00 91.81 949 LYS A O 1
ATOM 7429 N N . HIS A 1 950 ? 27.240 -38.189 14.451 1.00 91.56 950 HIS A N 1
ATOM 7430 C CA . HIS A 1 950 ? 26.342 -37.083 14.770 1.00 91.56 950 HIS A CA 1
ATOM 7431 C C . HIS A 1 950 ? 24.915 -37.555 15.066 1.00 91.56 950 HIS A C 1
ATOM 7433 O O . HIS A 1 950 ? 24.261 -37.006 15.946 1.00 91.56 950 HIS A O 1
ATOM 7439 N N . TRP A 1 951 ? 24.415 -38.571 14.367 1.00 95.00 951 TRP A N 1
ATOM 7440 C CA . TRP A 1 951 ? 23.117 -39.159 14.687 1.00 95.00 951 TRP A CA 1
ATOM 7441 C C . TRP A 1 951 ? 23.092 -39.749 16.109 1.00 95.00 951 TRP A C 1
ATOM 7443 O O . TRP A 1 951 ? 22.128 -39.504 16.833 1.00 95.00 951 TRP A O 1
ATOM 7453 N N . GLU A 1 952 ? 24.155 -40.437 16.542 1.00 94.19 952 GLU A N 1
ATOM 7454 C CA . GLU A 1 952 ? 24.304 -40.971 17.906 1.00 94.19 952 GLU A CA 1
ATOM 7455 C C . GLU A 1 952 ? 24.344 -39.847 18.951 1.00 94.19 952 GLU A C 1
ATOM 7457 O O . GLU A 1 952 ? 23.588 -39.907 19.922 1.00 94.19 952 GLU A O 1
ATOM 7462 N N . ASP A 1 953 ? 25.132 -38.788 18.713 1.00 92.25 953 ASP A N 1
ATOM 7463 C CA . ASP A 1 953 ? 25.220 -37.611 19.593 1.00 92.25 953 ASP A CA 1
ATOM 7464 C C . ASP A 1 953 ? 23.826 -37.009 19.863 1.00 92.25 953 ASP A C 1
ATOM 7466 O O . ASP A 1 953 ? 23.460 -36.715 21.004 1.00 92.25 953 ASP A O 1
ATOM 7470 N N . TRP A 1 954 ? 23.019 -36.859 18.808 1.00 93.31 954 TRP A N 1
ATOM 7471 C CA . TRP A 1 954 ? 21.678 -36.274 18.892 1.00 93.31 954 TRP A CA 1
ATOM 7472 C C . TRP A 1 954 ? 20.615 -37.243 19.426 1.00 93.31 954 TRP A C 1
ATOM 7474 O O . TRP A 1 954 ? 19.651 -36.797 20.051 1.00 93.31 954 TRP A O 1
ATOM 7484 N N . CYS A 1 955 ? 20.782 -38.553 19.221 1.00 92.38 955 CYS A N 1
ATOM 7485 C CA . CYS A 1 955 ? 19.887 -39.579 19.761 1.00 92.38 955 CYS A CA 1
ATOM 7486 C C . CYS A 1 955 ? 20.136 -39.874 21.246 1.00 92.38 955 CYS A C 1
ATOM 7488 O O . CYS A 1 955 ? 19.203 -40.298 21.929 1.00 92.38 955 CYS A O 1
ATOM 7490 N N . ALA A 1 956 ? 21.355 -39.646 21.748 1.00 89.06 956 ALA A N 1
ATOM 7491 C CA . ALA A 1 956 ? 21.708 -39.853 23.153 1.00 89.06 956 ALA A CA 1
ATOM 7492 C C . ALA A 1 956 ? 20.940 -38.915 24.101 1.00 89.06 956 ALA A C 1
ATOM 7494 O O . ALA A 1 956 ? 20.703 -39.258 25.256 1.00 89.06 956 ALA A O 1
ATOM 7495 N N . GLY A 1 957 ? 20.535 -37.731 23.621 1.00 79.50 957 GLY A N 1
ATOM 7496 C CA . GLY A 1 957 ? 19.800 -36.748 24.423 1.00 79.50 957 GLY A CA 1
ATOM 7497 C C . GLY A 1 957 ? 20.646 -36.064 25.506 1.00 79.50 957 GLY A C 1
ATOM 7498 O O . GLY A 1 957 ? 20.098 -35.373 26.365 1.00 79.50 957 GLY A O 1
ATOM 7499 N N . GLU A 1 958 ? 21.969 -36.225 25.464 1.00 84.62 958 GLU A N 1
ATOM 7500 C CA . GLU A 1 958 ? 22.902 -35.618 26.409 1.00 84.62 958 GLU A CA 1
ATOM 7501 C C . GLU A 1 958 ? 23.390 -34.257 25.906 1.00 84.62 958 GLU A C 1
ATOM 7503 O O . GLU A 1 958 ? 23.965 -34.133 24.825 1.00 84.62 958 GLU A O 1
ATOM 7508 N N . VAL A 1 959 ? 23.201 -33.216 26.720 1.00 84.56 959 VAL A N 1
ATOM 7509 C CA . VAL A 1 959 ? 23.616 -31.843 26.381 1.00 84.56 959 VAL A CA 1
ATOM 7510 C C . VAL A 1 959 ? 25.129 -31.736 26.152 1.00 84.56 959 VAL A C 1
ATOM 7512 O O . VAL A 1 959 ? 25.556 -30.940 25.323 1.00 84.56 959 VAL A O 1
ATOM 7515 N N . SER A 1 960 ? 25.934 -32.560 26.830 1.00 83.88 960 SER A N 1
ATOM 7516 C CA . SER A 1 960 ? 27.396 -32.642 26.678 1.00 83.88 960 SER A CA 1
ATOM 7517 C C . SER A 1 960 ? 27.856 -33.033 25.273 1.00 83.88 960 SER A C 1
ATOM 7519 O O . SER A 1 960 ? 28.974 -32.691 24.891 1.00 83.88 960 SER A O 1
ATOM 7521 N N . HIS A 1 961 ? 27.023 -33.740 24.504 1.00 85.38 961 HIS A N 1
ATOM 7522 C CA . HIS A 1 961 ? 27.342 -34.149 23.132 1.00 85.38 961 HIS A CA 1
ATOM 7523 C C . HIS A 1 961 ? 26.946 -33.091 22.094 1.00 85.38 961 HIS A C 1
ATOM 7525 O O . HIS A 1 961 ? 27.417 -33.118 20.954 1.00 85.38 961 HIS A O 1
ATOM 7531 N N . LEU A 1 962 ? 26.108 -32.127 22.480 1.00 88.25 962 LEU A N 1
ATOM 7532 C CA . LEU A 1 962 ? 25.663 -31.055 21.600 1.00 88.25 962 LEU A CA 1
ATOM 7533 C C . LEU A 1 962 ? 26.691 -29.926 21.587 1.00 88.25 962 LEU A C 1
ATOM 7535 O O . LEU A 1 962 ? 27.151 -29.456 22.626 1.00 88.25 962 LEU A O 1
ATOM 7539 N N . GLN A 1 963 ? 27.046 -29.472 20.389 1.00 86.56 963 GLN A N 1
ATOM 7540 C CA . GLN A 1 963 ? 28.042 -28.425 20.200 1.00 86.56 963 GLN A CA 1
ATOM 7541 C C . GLN A 1 963 ? 27.385 -27.135 19.710 1.00 86.56 963 GLN A C 1
ATOM 7543 O O . GLN A 1 963 ? 26.320 -27.151 19.090 1.00 86.56 963 GLN A O 1
ATOM 7548 N N . ALA A 1 964 ? 28.038 -26.002 19.968 1.00 87.44 964 ALA A N 1
ATOM 7549 C CA . ALA A 1 964 ? 27.696 -24.757 19.293 1.00 87.44 964 ALA A CA 1
ATOM 7550 C C . ALA A 1 964 ? 27.914 -24.904 17.780 1.00 87.44 964 ALA A C 1
ATOM 7552 O O . ALA A 1 964 ? 28.833 -25.605 17.340 1.00 87.44 964 ALA A O 1
ATOM 7553 N N . PHE A 1 965 ? 27.091 -24.219 16.990 1.00 88.50 965 PHE A N 1
ATOM 7554 C CA . PHE A 1 965 ? 27.127 -24.253 15.529 1.00 88.50 965 PHE A CA 1
ATOM 7555 C C . PHE A 1 965 ? 28.536 -24.034 14.949 1.00 88.50 965 PHE A C 1
ATOM 7557 O O . PHE A 1 965 ? 28.944 -24.735 14.023 1.00 88.50 965 PHE A O 1
ATOM 7564 N N . GLU A 1 966 ? 29.314 -23.118 15.529 1.00 85.00 966 GLU A N 1
ATOM 7565 C CA . GLU A 1 966 ? 30.690 -22.830 15.111 1.00 85.00 966 GLU A CA 1
ATOM 7566 C C . GLU A 1 966 ? 31.620 -24.036 15.251 1.00 85.00 966 GLU A C 1
ATOM 7568 O O . GLU A 1 966 ? 32.427 -24.287 14.360 1.00 85.00 966 GLU A O 1
ATOM 7573 N N . LYS A 1 967 ? 31.480 -24.828 16.320 1.00 86.31 967 LYS A N 1
ATOM 7574 C CA . LYS A 1 967 ? 32.322 -26.014 16.534 1.00 86.31 967 LYS A CA 1
ATOM 7575 C C . LYS A 1 967 ? 32.048 -27.090 15.486 1.00 86.31 967 LYS A C 1
ATOM 7577 O O . LYS A 1 967 ? 32.984 -27.747 15.034 1.00 86.31 967 LYS A O 1
ATOM 7582 N N . TYR A 1 968 ? 30.799 -27.217 15.029 1.00 85.00 968 TYR A N 1
ATOM 7583 C CA . TYR A 1 968 ? 30.473 -28.093 13.901 1.00 85.00 968 TYR A CA 1
ATOM 7584 C C . TYR A 1 968 ? 31.124 -27.617 12.593 1.00 85.00 968 TYR A C 1
ATOM 7586 O O . TYR A 1 968 ? 31.604 -28.442 11.815 1.00 85.00 968 TYR A O 1
ATOM 7594 N N . LEU A 1 969 ? 31.200 -26.301 12.360 1.00 81.06 969 LEU A N 1
ATOM 7595 C CA . LEU A 1 969 ? 31.905 -25.744 11.200 1.00 81.06 969 LEU A CA 1
ATOM 7596 C C . LEU A 1 969 ? 33.423 -25.941 11.286 1.00 81.06 969 LEU A C 1
ATOM 7598 O O . LEU A 1 969 ? 34.029 -26.349 10.297 1.00 81.06 969 LEU A O 1
ATOM 7602 N N . GLU A 1 970 ? 34.030 -25.677 12.443 1.00 79.81 970 GLU A N 1
ATOM 7603 C CA . GLU A 1 970 ? 35.471 -25.849 12.674 1.00 79.81 970 GLU A CA 1
ATOM 7604 C C . GLU A 1 970 ? 35.892 -27.313 12.521 1.00 79.81 970 GLU A C 1
ATOM 7606 O O . GLU A 1 970 ? 36.859 -27.615 11.819 1.00 79.81 970 GLU A O 1
ATOM 7611 N N . ALA A 1 971 ? 35.130 -28.242 13.108 1.00 71.69 971 ALA A N 1
ATOM 7612 C CA . ALA A 1 971 ? 35.376 -29.675 12.971 1.00 71.69 971 ALA A CA 1
ATOM 7613 C C . ALA A 1 971 ? 35.367 -30.126 11.501 1.00 71.69 971 ALA A C 1
ATOM 7615 O O . ALA A 1 971 ? 36.155 -30.987 11.123 1.00 71.69 971 ALA A O 1
ATOM 7616 N N . ALA A 1 972 ? 34.525 -29.516 10.666 1.00 68.56 972 ALA A N 1
ATOM 7617 C CA . ALA A 1 972 ? 34.422 -29.825 9.243 1.00 68.56 972 ALA A CA 1
ATOM 7618 C C . ALA A 1 972 ? 35.433 -29.104 8.348 1.00 68.56 972 ALA A C 1
ATOM 7620 O O . ALA A 1 972 ? 35.580 -29.475 7.191 1.00 68.56 972 ALA A O 1
ATOM 7621 N N . GLN A 1 973 ? 36.056 -28.028 8.830 1.00 65.56 973 GLN A N 1
ATOM 7622 C CA . GLN A 1 973 ? 37.183 -27.391 8.142 1.00 65.56 973 GLN A CA 1
ATOM 7623 C C . GLN A 1 973 ? 38.491 -28.139 8.416 1.00 65.56 973 GLN A C 1
ATOM 7625 O O . GLN A 1 973 ? 39.389 -28.126 7.577 1.00 65.56 973 GLN A O 1
ATOM 7630 N N . ASN A 1 974 ? 38.590 -28.770 9.588 1.00 56.50 974 ASN A N 1
ATOM 7631 C CA . ASN A 1 974 ? 39.751 -29.549 10.009 1.00 56.50 974 ASN A CA 1
ATOM 7632 C C . ASN A 1 974 ? 39.737 -31.003 9.498 1.00 56.50 974 ASN A C 1
ATOM 7634 O O . ASN A 1 974 ? 40.802 -31.617 9.430 1.00 56.50 974 ASN A O 1
ATOM 7638 N N . ALA A 1 975 ? 38.556 -31.550 9.184 1.00 52.19 975 ALA A N 1
ATOM 7639 C CA . ALA A 1 975 ? 38.347 -32.877 8.592 1.00 52.19 975 ALA A CA 1
ATOM 7640 C C . ALA A 1 975 ? 38.254 -32.795 7.064 1.00 52.19 975 ALA A C 1
ATOM 7642 O O . ALA A 1 975 ? 38.763 -33.730 6.403 1.00 52.19 975 ALA A O 1
#

Mean predicted aligned error: 20.48 Å

pLDDT: mean 73.85, std 24.62, range [19.11, 97.88]

Sequence (975 aa):
MAMWRLPAALHRWAWRLPPVTFSVPLWRKQVPLARARFCSTDAGTQVPLEDTRATAEAEIPPEVSELFETLRGEALRRLDDFQPIHLFSLCWAYSTARLLDQELQRNITKAALRLGRAKDATQAAQAKVEEEQSIDEDAGESETPRVVKATEHWMAIMKPAHWQVSVDAKEASRMANASPFEEDEDNEEEPEKPKVQAWIHKHMSQKYPICTDATEAFGLLHRLDAQTSGVLVCARSYEGAYWLRLQWCQYAVDKEYVCVVHGWVDRSEREIHKRIRCLVKPWRIFLGLHFGSSLGRPPQRPVRPVPRAVRLGPKRHGQSTGEFGGDGPFSVTQLSSLCITRSGKTTVLGKLSASLDAFDPEAHRQVQDLAWELGRPAYAHGWMLDRLQDERELGSTVLSSMQRFESSNCSYCAFDTPGRQDLARNYLSVMSLADVAVLVVSAAQGEWEAAVDSGTVKGLALDSFTMGIKHVVVWVTKMDDYTVQFDSARYEEIKKAMTAFLKEVGYKLKDLPVIPVAGLSGENLTSKSSEMPWYAGHSAIEALDSLGEMNRPAEKPLRLPVLKVHDVPDVGCVIVGRVETGSIRPGIKVIFSPSGLVAEVKSLLRAGKKLSEAQGGDVVSVNLSGVEACELRRGMVASNSSDVAADAESFMAQVVVFDHPGIRAGYCPAIMVHTSQVPCEFEELLSRVDRKTGNDAEAHPASAKSGEVVKVKMRPRGLVCVESFSAYPPLGRFAIRDHGKTVGVGVIKEVTKRCGPYRSLEVRINTSIPDRCRGLIPRTSESSGQKKTTRWAATGRWAMWPGGVEKRKAPNSRRTVSTFCTVGPNGKPSFTELYTLSHLKHPETQEPYSLVVLKLHTGRTHQIRVHMLSIGHPLVTDSKYAEERLASDRSWCPRNFLHTYRLAFRDVPSDQELEEHGFGEVQELVTPLPNDLTQTLQSLEPVDEISRKHWEDWCAGEVSHLQAFEKYLEAAQNA

Organism: NCBI:txid2562237

Nearest PDB structures (foldseek):
  1r5n-assembly1_A  TM=4.972E-01  e=4.433E-32  Schizosaccharomyces pombe
  1r5o-assembly1_A  TM=4.965E-01  e=6.853E-31  Schizosaccharomyces pombe
  3e20-assembly4_J  TM=9.522E-01  e=2.390E-18  Schizosaccharomyces pombe
  4aca-assembly2_B  TM=7.820E-01  e=7.779E-23  Methanococcus maripaludis
  4aca-assembly1_A  TM=7.863E-01  e=4.852E-21  Methanococcus maripaludis

Radius of gyration: 34.38 Å; Cα contacts (8 Å, |Δi|>4): 1726; chains: 1; bounding box: 95×91×86 Å

InterPro domains:
  IPR000795 Translational (tr)-type GTP-binding domain [PF00009] (343-526)
  IPR004161 Translation elongation factor EFTu-like, domain 2 [PF03144] (573-637)
  IPR006145 Pseudouridine synthase, RsuA/RluA-like [PF00849] (155-339)
  IPR006145 Pseudouridine synthase, RsuA/RluA-like [PF00849] (814-869)
  IPR006145 Pseudouridine synthase, RsuA/RluA-like [cd02869] (812-905)
  IPR006224 Pseudouridine synthase, RluA-like, conserved site [PS01129] (221-235)
  IPR009000 Translation protein, beta-barrel domain superfamily [SSF50447] (552-641)
  IPR009001 Translation elongation factor EF1A/initiation factor IF2gamma, C-terminal [SSF50465] (649-751)
  IPR020103 Pseudouridine synthase, catalytic domain superfamily [SSF55120] (214-282)
  IPR020103 Pseudouridine synthase, catalytic domain superfamily [SSF55120] (821-939)
  IPR027417 P-loop containing nucleoside triphosphate hydrolase [G3DSA:3.40.50.300] (339-549)
  IPR027417 P-loop containing nucleoside triphosphate hydrolase [SSF52540] (343-572)
  IPR050100 Translation factor GTPase superfamily members [PTHR23115] (342-753)
  IPR054696 GTP-eEF1A, C-terminal domain [PF22594] (650-749)

Secondary structure (DSSP, 8-state):
--GGGHHHHHHHHTTT--------TTTTS-------------SS-------TT-S------HHHHHHHHHHHHHHHHHGGG--HHHHHHHHHHHHHTT---HHHHHHHHHHHHHHHHHHHHHHHHHHTTS------S----TTS-EEEEE-SSEEEEEEPTT-B----HHHHHHHHSS-TT---TT--S-PPPPBHHHHHHHHHTTT-GGGT-GGGGGGB-----TT-EEEEEEESSHHHHHHHHHHHHTT--EEEEEEEEES---TT--EEEEEEEEEEPPPP------------PPPP-PPPP------------------------PEEEEEEEEE-TTSSHHHHHHHHHHHTT-S-HHHHHHHHHHHHHTT-GGGHHHHTT--SHHHHHHT---S-EEEEEE-SSEEEEEEE--SSGGGHHHHHHHHTT-SEEEEEEE-STTHHHHHHHTTHHHHHHHHHHHTT--EEEEEEE-TTSTTTTT-HHHHHHHHHHHHHHHHHHT---TT--EEE--TTT-TTSSS--SS-TT--S--HHHHHHTT-PPP---SSPPEEEEEEEEEETTTEEEEEEE--BSEE-TT-EEEEETTTEEEEEEEEEETTEEES-EETT-EEEEEEESS-TTT--TT-EEEETTS---BEEEEEEEEEE-S-S-B-TT--PEEEETTEEEEEEEEEEEEEE-TTT-SEEEES-S-B-TT-EEEEEEEESS--B---TTT-GGGSEEEEEETTEEEEEEEEEEEEE--S--------------TT-----PPP----------------------------PPP-------EEEEE-TTSEEEEEEEEEEEEEE-TTT--EEEEEEEEESS--TTHHHHHHHHTT-PBTT-TTT-HHHHHHHTTT--S--EEEEEEEEEPPPPHHHHHHTS--PEEEEE-PPPHHHHHHHHTSEESSHHHHHHHHHHHH--GGG---HHHHHHHHHH-